Protein AF-0000000072553098 (afdb_homodimer)

Organism: Hypocrea jecorina (strain QM6a) (NCBI:txid431241)

Structure (mmCIF, N/CA/C/O backbone):
data_AF-0000000072553098-model_v1
#
loop_
_entity.id
_entity.type
_entity.pdbx_description
1 polymer 'tRNA wybutosine-synthesizing protein 2'
#
loop_
_atom_site.group_PDB
_atom_site.id
_atom_site.type_symbol
_atom_site.label_atom_id
_atom_site.label_alt_id
_atom_site.label_comp_id
_atom_site.label_asym_id
_atom_site.label_entity_id
_atom_site.label_seq_id
_atom_site.pdbx_PDB_ins_code
_atom_site.Cartn_x
_atom_site.Cartn_y
_atom_site.Cartn_z
_atom_site.occupancy
_atom_site.B_iso_or_equiv
_atom_site.auth_seq_id
_atom_site.auth_comp_id
_atom_site.auth_asym_id
_atom_site.auth_atom_id
_atom_site.pdbx_PDB_model_num
ATOM 1 N N . MET A 1 1 ? 64.75 26.5 -23.594 1 29.91 1 MET A N 1
ATOM 2 C CA . MET A 1 1 ? 63.656 26.016 -22.734 1 29.91 1 MET A CA 1
ATOM 3 C C . MET A 1 1 ? 62.75 27.156 -22.297 1 29.91 1 MET A C 1
ATOM 5 O O . MET A 1 1 ? 63.031 27.859 -21.328 1 29.91 1 MET A O 1
ATOM 9 N N . GLU A 1 2 ? 62.156 27.844 -23.281 1 35.44 2 GLU A N 1
ATOM 10 C CA . GLU A 1 2 ? 61.438 29.094 -23.047 1 35.44 2 GLU A CA 1
ATOM 11 C C . GLU A 1 2 ? 60.156 28.859 -22.219 1 35.44 2 GLU A C 1
ATOM 13 O O . GLU A 1 2 ? 59.531 27.812 -22.344 1 35.44 2 GLU A O 1
ATOM 18 N N . PRO A 1 3 ? 59.969 29.609 -21.062 1 39.16 3 PRO A N 1
ATOM 19 C CA . PRO A 1 3 ? 58.938 29.547 -20.031 1 39.16 3 PRO A CA 1
ATOM 20 C C . PRO A 1 3 ? 57.531 29.812 -20.609 1 39.16 3 PRO A C 1
ATOM 22 O O . PRO A 1 3 ? 57.344 30.828 -21.297 1 39.16 3 PRO A O 1
ATOM 25 N N . HIS A 1 4 ? 56.875 28.812 -21.188 1 40.53 4 HIS A N 1
ATOM 26 C CA . HIS A 1 4 ? 55.5 29 -21.703 1 40.53 4 HIS A CA 1
ATOM 27 C C . HIS A 1 4 ? 54.562 29.531 -20.625 1 40.53 4 HIS A C 1
ATOM 29 O O . HIS A 1 4 ? 54.438 28.922 -19.547 1 40.53 4 HIS A O 1
ATOM 35 N N . GLN A 1 5 ? 54.406 30.906 -20.5 1 33.97 5 GLN A N 1
ATOM 36 C CA . GLN A 1 5 ? 53.5 31.625 -19.641 1 33.97 5 GLN A CA 1
ATOM 37 C C . GLN A 1 5 ? 52.062 31.172 -19.859 1 33.97 5 GLN A C 1
ATOM 39 O O . GLN A 1 5 ? 51.531 31.25 -20.984 1 33.97 5 GLN A O 1
ATOM 44 N N . SER A 1 6 ? 51.594 30.125 -19.141 1 37.28 6 SER A N 1
ATOM 45 C CA . SER A 1 6 ? 50.219 29.656 -19.109 1 37.28 6 SER A CA 1
ATOM 46 C C . SER A 1 6 ? 49.25 30.797 -18.75 1 37.28 6 SER A C 1
ATOM 48 O O . SER A 1 6 ? 49.469 31.5 -17.75 1 37.28 6 SER A O 1
ATOM 50 N N . GLY A 1 7 ? 48.75 31.609 -19.734 1 33.91 7 GLY A N 1
ATOM 51 C CA . GLY A 1 7 ? 47.719 32.625 -19.562 1 33.91 7 GLY A CA 1
ATOM 52 C C . GLY A 1 7 ? 46.531 32.156 -18.766 1 33.91 7 GLY A C 1
ATOM 53 O O . GLY A 1 7 ? 45.969 31.078 -19.047 1 33.91 7 GLY A O 1
ATOM 54 N N . ASN A 1 8 ? 46.469 32.469 -17.422 1 34.75 8 ASN A N 1
ATOM 55 C CA . ASN A 1 8 ? 45.406 32.312 -16.453 1 34.75 8 ASN A CA 1
ATOM 56 C C . ASN A 1 8 ? 44.094 32.938 -16.953 1 34.75 8 ASN A C 1
ATOM 58 O O . ASN A 1 8 ? 44 34.188 -17.016 1 34.75 8 ASN A O 1
ATOM 62 N N . GLN A 1 9 ? 43.469 32.406 -18.047 1 35.19 9 GLN A N 1
ATOM 63 C CA . GLN A 1 9 ? 42.156 32.906 -18.359 1 35.19 9 GLN A CA 1
ATOM 64 C C . GLN A 1 9 ? 41.25 32.875 -17.141 1 35.19 9 GLN A C 1
ATOM 66 O O . GLN A 1 9 ? 41 31.812 -16.578 1 35.19 9 GLN A O 1
ATOM 71 N N . ASN A 1 10 ? 41.312 33.938 -16.297 1 33 10 ASN A N 1
ATOM 72 C CA . ASN A 1 10 ? 40.344 34.25 -15.25 1 33 10 ASN A CA 1
ATOM 73 C C . ASN A 1 10 ? 38.906 34.094 -15.758 1 33 10 ASN A C 1
ATOM 75 O O . ASN A 1 10 ? 38.5 34.844 -16.656 1 33 10 ASN A O 1
ATOM 79 N N . CYS A 1 11 ? 38.438 32.844 -15.898 1 35.41 11 CYS A N 1
ATOM 80 C CA . CYS A 1 11 ? 37 32.656 -16.109 1 35.41 11 CYS A CA 1
ATOM 81 C C . CYS A 1 11 ? 36.188 33.5 -15.148 1 35.41 11 CYS A C 1
ATOM 83 O O . CYS A 1 11 ? 36.25 33.312 -13.938 1 35.41 11 CYS A O 1
ATOM 85 N N . HIS A 1 12 ? 36.031 34.812 -15.438 1 32.75 12 HIS A N 1
ATOM 86 C CA . HIS A 1 12 ? 35.031 35.625 -14.742 1 32.75 12 HIS A CA 1
ATOM 87 C C . HIS A 1 12 ? 33.75 34.844 -14.531 1 32.75 12 HIS A C 1
ATOM 89 O O . HIS A 1 12 ? 33.156 34.375 -15.492 1 32.75 12 HIS A O 1
ATOM 95 N N . ARG A 1 13 ? 33.625 34.125 -13.422 1 32.09 13 ARG A N 1
ATOM 96 C CA . ARG A 1 13 ? 32.344 33.656 -12.914 1 32.09 13 ARG A CA 1
ATOM 97 C C . ARG A 1 13 ? 31.234 34.688 -13.109 1 32.09 13 ARG A C 1
ATOM 99 O O . ARG A 1 13 ? 31.359 35.844 -12.641 1 32.09 13 ARG A O 1
ATOM 106 N N . LYS A 1 14 ? 30.547 34.625 -14.242 1 36.53 14 LYS A N 1
ATOM 107 C CA . LYS A 1 14 ? 29.344 35.438 -14.406 1 36.53 14 LYS A CA 1
ATOM 108 C C . LYS A 1 14 ? 28.578 35.531 -13.094 1 36.53 14 LYS A C 1
ATOM 110 O O . LYS A 1 14 ? 28.359 34.531 -12.406 1 36.53 14 LYS A O 1
ATOM 115 N N . SER A 1 15 ? 28.812 36.594 -12.391 1 35.28 15 SER A N 1
ATOM 116 C CA . SER A 1 15 ? 28 36.875 -11.211 1 35.28 15 SER A CA 1
ATOM 117 C C . SER A 1 15 ? 26.562 36.375 -11.398 1 35.28 15 SER A C 1
ATOM 119 O O . SER A 1 15 ? 25.938 36.656 -12.406 1 35.28 15 SER A O 1
ATOM 121 N N . LYS A 1 16 ? 26.234 35.281 -10.922 1 41.53 16 LYS A N 1
ATOM 122 C CA . LYS A 1 16 ? 24.844 34.875 -10.891 1 41.53 16 LYS A CA 1
ATOM 123 C C . LYS A 1 16 ? 23.922 36.062 -10.648 1 41.53 16 LYS A C 1
ATOM 125 O O . LYS A 1 16 ? 24.062 36.75 -9.641 1 41.53 16 LYS A O 1
ATOM 130 N N . GLN A 1 17 ? 23.453 36.812 -11.578 1 40.38 17 GLN A N 1
ATOM 131 C CA . GLN A 1 17 ? 22.438 37.844 -11.383 1 40.38 17 GLN A CA 1
ATOM 132 C C . GLN A 1 17 ? 21.484 37.469 -10.242 1 40.38 17 GLN A C 1
ATOM 134 O O . GLN A 1 17 ? 20.859 36.438 -10.273 1 40.38 17 GLN A O 1
ATOM 139 N N . ARG A 1 18 ? 21.625 37.938 -9.086 1 50.97 18 ARG A N 1
ATOM 140 C CA . ARG A 1 18 ? 20.812 37.688 -7.902 1 50.97 18 ARG A CA 1
ATOM 141 C C . ARG A 1 18 ? 19.328 37.875 -8.227 1 50.97 18 ARG A C 1
ATOM 143 O O . ARG A 1 18 ? 18.906 38.938 -8.688 1 50.97 18 ARG A O 1
ATOM 150 N N . GLN A 1 19 ? 18.672 36.875 -8.477 1 68.69 19 GLN A N 1
ATOM 151 C CA . GLN A 1 19 ? 17.25 36.812 -8.828 1 68.69 19 GLN A CA 1
ATOM 152 C C . GLN A 1 19 ? 16.406 37.594 -7.848 1 68.69 19 GLN A C 1
ATOM 154 O O . GLN A 1 19 ? 16.484 37.406 -6.637 1 68.69 19 GLN A O 1
ATOM 159 N N . VAL A 1 20 ? 15.883 38.812 -8.203 1 82.12 20 VAL A N 1
ATOM 160 C CA . VAL A 1 20 ? 15.023 39.688 -7.434 1 82.12 20 VAL A CA 1
ATOM 161 C C . VAL A 1 20 ? 13.797 38.938 -6.93 1 82.12 20 VAL A C 1
ATOM 163 O O . VAL A 1 20 ? 13.25 38.094 -7.641 1 82.12 20 VAL A O 1
ATOM 166 N N . ASN A 1 21 ? 13.523 39.125 -5.633 1 91.25 21 ASN A N 1
ATOM 167 C CA . ASN A 1 21 ? 12.32 38.562 -5.035 1 91.25 21 ASN A CA 1
ATOM 168 C C . ASN A 1 21 ? 11.07 38.906 -5.836 1 91.25 21 ASN A C 1
ATOM 170 O O . ASN A 1 21 ? 10.852 40.062 -6.172 1 91.25 21 ASN A O 1
ATOM 174 N N . PRO A 1 22 ? 10.359 37.938 -6.211 1 93.62 22 PRO A N 1
ATOM 175 C CA . PRO A 1 22 ? 9.203 38.188 -7.082 1 93.62 22 PRO A CA 1
ATOM 176 C C . PRO A 1 22 ? 8.242 39.219 -6.516 1 93.62 22 PRO A C 1
ATOM 178 O O . PRO A 1 22 ? 7.676 40.031 -7.266 1 93.62 22 PRO A O 1
ATOM 181 N N . ILE A 1 23 ? 8.039 39.219 -5.262 1 95.69 23 ILE A N 1
ATOM 182 C CA . ILE A 1 23 ? 7.121 40.188 -4.648 1 95.69 23 ILE A CA 1
ATOM 183 C C . ILE A 1 23 ? 7.695 41.594 -4.754 1 95.69 23 ILE A C 1
ATOM 185 O O . ILE A 1 23 ? 6.977 42.531 -5.086 1 95.69 23 ILE A O 1
ATOM 189 N N . THR A 1 24 ? 8.969 41.688 -4.508 1 94.19 24 THR A N 1
ATOM 190 C CA . THR A 1 24 ? 9.633 43 -4.629 1 94.19 24 THR A CA 1
ATOM 191 C C . THR A 1 24 ? 9.57 43.5 -6.062 1 94.19 24 THR A C 1
ATOM 193 O O . THR A 1 24 ? 9.328 44.688 -6.293 1 94.19 24 THR A O 1
ATOM 196 N N . ALA A 1 25 ? 9.766 42.625 -6.941 1 93.94 25 ALA A N 1
ATOM 197 C CA . ALA A 1 25 ? 9.703 43 -8.352 1 93.94 25 ALA A CA 1
ATOM 198 C C . ALA A 1 25 ? 8.312 43.5 -8.727 1 93.94 25 ALA A C 1
ATOM 200 O O . ALA A 1 25 ? 8.188 44.531 -9.414 1 93.94 25 ALA A O 1
ATOM 201 N N . ALA A 1 26 ? 7.363 42.844 -8.297 1 95.5 26 ALA A N 1
ATOM 202 C CA . ALA A 1 26 ? 5.988 43.281 -8.57 1 95.5 26 ALA A CA 1
ATOM 203 C C . ALA A 1 26 ? 5.68 44.625 -7.918 1 95.5 26 ALA A C 1
ATOM 205 O O . ALA A 1 26 ? 5.078 45.5 -8.539 1 95.5 26 ALA A O 1
ATOM 206 N N . ALA A 1 27 ? 6.102 44.75 -6.688 1 94.75 27 ALA A N 1
ATOM 207 C CA . ALA A 1 27 ? 5.855 45.969 -5.953 1 94.75 27 ALA A CA 1
ATOM 208 C C . ALA A 1 27 ? 6.555 47.156 -6.617 1 94.75 27 ALA A C 1
ATOM 210 O O . ALA A 1 27 ? 5.977 48.25 -6.734 1 94.75 27 ALA A O 1
ATOM 211 N N . LEU A 1 28 ? 7.746 46.906 -7.02 1 93.19 28 LEU A N 1
ATOM 212 C CA . LEU A 1 28 ? 8.516 47.938 -7.688 1 93.19 28 LEU A CA 1
ATOM 213 C C . LEU A 1 28 ? 7.805 48.406 -8.945 1 93.19 28 LEU A C 1
ATOM 215 O O . LEU A 1 28 ? 7.645 49.625 -9.156 1 93.19 28 LEU A O 1
ATOM 219 N N . THR A 1 29 ? 7.43 47.531 -9.75 1 92.69 29 THR A N 1
ATOM 220 C CA . THR A 1 29 ? 6.734 47.875 -10.992 1 92.69 29 THR A CA 1
ATOM 221 C C . THR A 1 29 ? 5.406 48.562 -10.703 1 92.69 29 THR A C 1
ATOM 223 O O . THR A 1 29 ? 5.047 49.531 -11.367 1 92.69 29 THR A O 1
ATOM 226 N N . TRP A 1 30 ? 4.773 48.094 -9.766 1 94.62 30 TRP A N 1
ATOM 227 C CA . TRP A 1 30 ? 3.467 48.625 -9.398 1 94.62 30 TRP A CA 1
ATOM 228 C C . TRP A 1 30 ? 3.602 50.062 -8.859 1 94.62 30 TRP A C 1
ATOM 230 O O . TRP A 1 30 ? 2.82 50.938 -9.219 1 94.62 30 TRP A O 1
ATOM 240 N N . ILE A 1 31 ? 4.574 50.25 -8.016 1 92.06 31 ILE A N 1
ATOM 241 C CA . ILE A 1 31 ? 4.809 51.562 -7.445 1 92.06 31 ILE A CA 1
ATOM 242 C C . ILE A 1 31 ? 5.148 52.562 -8.555 1 92.06 31 ILE A C 1
ATOM 244 O O . ILE A 1 31 ? 4.613 53.656 -8.586 1 92.06 31 ILE A O 1
ATOM 248 N N . ALA A 1 32 ? 5.906 52.156 -9.484 1 89.25 32 ALA A N 1
ATOM 249 C CA . ALA A 1 32 ? 6.348 53.031 -10.586 1 89.25 32 ALA A CA 1
ATOM 250 C C . ALA A 1 32 ? 5.188 53.375 -11.516 1 89.25 32 ALA A C 1
ATOM 252 O O . ALA A 1 32 ? 5.098 54.469 -12.023 1 89.25 32 ALA A O 1
ATOM 253 N N . THR A 1 33 ? 4.281 52.469 -11.656 1 89.25 33 THR A N 1
ATOM 254 C CA . THR A 1 33 ? 3.221 52.656 -12.641 1 89.25 33 THR A CA 1
ATOM 255 C C . THR A 1 33 ? 1.98 53.25 -12 1 89.25 33 THR A C 1
ATOM 257 O O . THR A 1 33 ? 1.238 54 -12.656 1 89.25 33 THR A O 1
ATOM 260 N N . THR A 1 34 ? 1.776 53 -10.781 1 87.5 34 THR A N 1
ATOM 261 C CA . THR A 1 34 ? 0.503 53.344 -10.164 1 87.5 34 THR A CA 1
ATOM 262 C C . THR A 1 34 ? 0.664 54.562 -9.25 1 87.5 34 THR A C 1
ATOM 264 O O . THR A 1 34 ? -0.22 55.406 -9.188 1 87.5 34 THR A O 1
ATOM 267 N N . LEU A 1 35 ? 1.812 54.594 -8.492 1 82.81 35 LEU A N 1
ATOM 268 C CA . LEU A 1 35 ? 1.967 55.656 -7.492 1 82.81 35 LEU A CA 1
ATOM 269 C C . LEU A 1 35 ? 2.789 56.812 -8.047 1 82.81 35 LEU A C 1
ATOM 271 O O . LEU A 1 35 ? 2.799 57.906 -7.469 1 82.81 35 LEU A O 1
ATOM 275 N N . SER A 1 36 ? 3.725 56.688 -8.93 1 70.12 36 SER A N 1
ATOM 276 C CA . SER A 1 36 ? 4.66 57.719 -9.352 1 70.12 36 SER A CA 1
ATOM 277 C C . SER A 1 36 ? 3.93 58.906 -9.945 1 70.12 36 SER A C 1
ATOM 279 O O . SER A 1 36 ? 3.326 58.812 -11.016 1 70.12 36 SER A O 1
ATOM 281 N N . PRO A 1 37 ? 3.307 59.781 -9.133 1 58.94 37 PRO A N 1
ATOM 282 C CA . PRO A 1 37 ? 2.912 61.062 -9.766 1 58.94 37 PRO A CA 1
ATOM 283 C C . PRO A 1 37 ? 4.078 61.75 -10.453 1 58.94 37 PRO A C 1
ATOM 285 O O . PRO A 1 37 ? 5.238 61.531 -10.102 1 58.94 37 PRO A O 1
ATOM 288 N N . THR A 1 38 ? 3.779 62.562 -11.633 1 51.59 38 THR A N 1
ATOM 289 C CA . THR A 1 38 ? 4.621 63.469 -12.406 1 51.59 38 THR A CA 1
ATOM 290 C C . THR A 1 38 ? 5.469 64.375 -11.484 1 51.59 38 THR A C 1
ATOM 292 O O . THR A 1 38 ? 6.633 64.625 -11.773 1 51.59 38 THR A O 1
ATOM 295 N N . ASN A 1 39 ? 4.918 65.5 -10.781 1 48.09 39 ASN A N 1
ATOM 296 C CA . ASN A 1 39 ? 5.523 66.812 -10.492 1 48.09 39 ASN A CA 1
ATOM 297 C C . ASN A 1 39 ? 6.266 66.812 -9.156 1 48.09 39 ASN A C 1
ATOM 299 O O . ASN A 1 39 ? 6.73 67.875 -8.688 1 48.09 39 ASN A O 1
ATOM 303 N N . SER A 1 40 ? 5.77 66.125 -8.016 1 50.72 40 SER A N 1
ATOM 304 C CA . SER A 1 40 ? 6.082 66.812 -6.746 1 50.72 40 SER A CA 1
ATOM 305 C C . SER A 1 40 ? 7.516 66.5 -6.316 1 50.72 40 SER A C 1
ATOM 307 O O . SER A 1 40 ? 8.164 65.625 -6.867 1 50.72 40 SER A O 1
ATOM 309 N N . ASP A 1 41 ? 8.008 67.125 -5.055 1 54.97 41 ASP A N 1
ATOM 310 C CA . ASP A 1 41 ? 9.297 67.188 -4.379 1 54.97 41 ASP A CA 1
ATOM 311 C C . ASP A 1 41 ? 9.883 65.75 -4.148 1 54.97 41 ASP A C 1
ATOM 313 O O . ASP A 1 41 ? 9.305 65 -3.416 1 54.97 41 ASP A O 1
ATOM 317 N N . ASN A 1 42 ? 10.82 65.25 -4.934 1 61.69 42 ASN A N 1
ATOM 318 C CA . ASN A 1 42 ? 11.539 64.062 -5.348 1 61.69 42 ASN A CA 1
ATOM 319 C C . ASN A 1 42 ? 12.047 63.25 -4.145 1 61.69 42 ASN A C 1
ATOM 321 O O . ASN A 1 42 ? 11.984 62 -4.137 1 61.69 42 ASN A O 1
ATOM 325 N N . ASN A 1 43 ? 12.414 64 -3.066 1 65.5 43 ASN A N 1
ATOM 326 C CA . ASN A 1 43 ? 13.125 63.281 -2.01 1 65.5 43 ASN A CA 1
ATOM 327 C C . ASN A 1 43 ? 12.156 62.5 -1.101 1 65.5 43 ASN A C 1
ATOM 329 O O . ASN A 1 43 ? 12.445 61.375 -0.696 1 65.5 43 ASN A O 1
ATOM 333 N N . ASP A 1 44 ? 10.969 63.125 -0.724 1 72.94 44 ASP A N 1
ATOM 334 C CA . ASP A 1 44 ? 10.008 62.5 0.186 1 72.94 44 ASP A CA 1
ATOM 335 C C . ASP A 1 44 ? 9.336 61.281 -0.47 1 72.94 44 ASP A C 1
ATOM 337 O O . ASP A 1 44 ? 9.07 60.281 0.19 1 72.94 44 ASP A O 1
ATOM 341 N N . GLN A 1 45 ? 9.125 61.438 -1.659 1 76.75 45 GLN A N 1
ATOM 342 C CA . GLN A 1 45 ? 8.5 60.344 -2.393 1 76.75 45 GLN A CA 1
ATOM 343 C C . GLN A 1 45 ? 9.438 59.125 -2.473 1 76.75 45 GLN A C 1
ATOM 345 O O . GLN A 1 45 ? 8.992 58 -2.342 1 76.75 45 GLN A O 1
ATOM 350 N N . ASP A 1 46 ? 10.68 59.438 -2.674 1 78.19 46 ASP A N 1
ATOM 351 C CA . ASP A 1 46 ? 11.656 58.375 -2.75 1 78.19 46 ASP A CA 1
ATOM 352 C C . ASP A 1 46 ? 11.75 57.625 -1.426 1 78.19 46 ASP A C 1
ATOM 354 O O . ASP A 1 46 ? 11.883 56.406 -1.412 1 78.19 46 ASP A O 1
ATOM 358 N N . SER A 1 47 ? 11.656 58.406 -0.387 1 84.06 47 SER A N 1
ATOM 359 C CA . SER A 1 47 ? 11.719 57.781 0.936 1 84.06 47 SER A CA 1
ATOM 360 C C . SER A 1 47 ? 10.492 56.906 1.194 1 84.06 47 SER A C 1
ATOM 362 O O . SER A 1 47 ? 10.609 55.844 1.783 1 84.06 47 SER A O 1
ATOM 364 N N . ARG A 1 48 ? 9.375 57.375 0.744 1 85.31 48 ARG A N 1
ATOM 365 C CA . ARG A 1 48 ? 8.141 56.594 0.903 1 85.31 48 ARG A CA 1
ATOM 366 C C . ARG A 1 48 ? 8.195 55.312 0.102 1 85.31 48 ARG A C 1
ATOM 368 O O . ARG A 1 48 ? 7.781 54.25 0.589 1 85.31 48 ARG A O 1
ATOM 375 N N . PHE A 1 49 ? 8.656 55.406 -1.068 1 88.19 49 PHE A N 1
ATOM 376 C CA . PHE A 1 49 ? 8.773 54.25 -1.926 1 88.19 49 PHE A CA 1
ATOM 377 C C . PHE A 1 49 ? 9.727 53.219 -1.325 1 88.19 49 PHE A C 1
ATOM 379 O O . PHE A 1 49 ? 9.477 52.031 -1.375 1 88.19 49 PHE A O 1
ATOM 386 N N . GLU A 1 50 ? 10.727 53.719 -0.759 1 90.44 50 GLU A N 1
ATOM 387 C CA . GLU A 1 50 ? 11.688 52.812 -0.114 1 90.44 50 GLU A CA 1
ATOM 388 C C . GLU A 1 50 ? 11.078 52.125 1.093 1 90.44 50 GLU A C 1
ATOM 390 O O . GLU A 1 50 ? 11.375 50.938 1.359 1 90.44 50 GLU A O 1
ATOM 395 N N . GLN A 1 51 ? 10.25 52.844 1.767 1 91.88 51 GLN A N 1
ATOM 396 C CA . GLN A 1 51 ? 9.578 52.25 2.924 1 91.88 51 GLN A CA 1
ATOM 397 C C . GLN A 1 51 ? 8.602 51.156 2.498 1 91.88 51 GLN A C 1
ATOM 399 O O . GLN A 1 51 ? 8.508 50.125 3.158 1 91.88 51 GLN A O 1
ATOM 404 N N . LEU A 1 52 ? 7.902 51.406 1.432 1 93 52 LEU A N 1
ATOM 405 C CA . LEU A 1 52 ? 6.988 50.406 0.892 1 93 52 LEU A CA 1
ATOM 406 C C . LEU A 1 52 ? 7.742 49.156 0.47 1 93 52 LEU A C 1
ATOM 408 O O . LEU A 1 52 ? 7.359 48.031 0.844 1 93 52 LEU A O 1
ATOM 412 N N . LEU A 1 53 ? 8.773 49.312 -0.165 1 92.62 53 LEU A N 1
ATOM 413 C CA . LEU A 1 53 ? 9.539 48.188 -0.676 1 92.62 53 LEU A CA 1
ATOM 414 C C . LEU A 1 53 ? 10.188 47.406 0.463 1 92.62 53 LEU A C 1
ATOM 416 O O . LEU A 1 53 ? 10.242 46.188 0.434 1 92.62 53 LEU A O 1
ATOM 420 N N . SER A 1 54 ? 10.633 48.094 1.428 1 92.38 54 SER A N 1
ATOM 421 C CA . SER A 1 54 ? 11.328 47.469 2.539 1 92.38 54 SER A CA 1
ATOM 422 C C . SER A 1 54 ? 10.352 46.719 3.441 1 92.38 54 SER A C 1
ATOM 424 O O . SER A 1 54 ? 10.734 45.75 4.125 1 92.38 54 SER A O 1
ATOM 426 N N . SER A 1 55 ? 9.086 47.094 3.445 1 93.88 55 SER A N 1
ATOM 427 C CA . SER A 1 55 ? 8.109 46.469 4.336 1 93.88 55 SER A CA 1
ATOM 428 C C . SER A 1 55 ? 7.254 45.469 3.596 1 93.88 55 SER A C 1
ATOM 430 O O . SER A 1 55 ? 6.32 44.906 4.168 1 93.88 55 SER A O 1
ATOM 432 N N . ALA A 1 56 ? 7.496 45.312 2.365 1 93.5 56 ALA A N 1
ATOM 433 C CA . ALA A 1 56 ? 6.805 44.25 1.608 1 93.5 56 ALA A CA 1
ATOM 434 C C . ALA A 1 56 ? 7.238 42.875 2.064 1 93.5 56 ALA A C 1
ATOM 436 O O . ALA A 1 56 ? 8.391 42.688 2.455 1 93.5 56 ALA A O 1
ATOM 437 N N . PRO A 1 57 ? 6.266 41.938 2.006 1 94.44 57 PRO A N 1
ATOM 438 C CA . PRO A 1 57 ? 6.664 40.562 2.379 1 94.44 57 PRO A CA 1
ATOM 439 C C . PRO A 1 57 ? 7.688 39.969 1.418 1 94.44 57 PRO A C 1
ATOM 441 O O . PRO A 1 57 ? 7.672 40.281 0.224 1 94.44 57 PRO A O 1
ATOM 444 N N . LYS A 1 58 ? 8.531 39.156 1.979 1 92.75 58 LYS A N 1
ATOM 445 C CA . LYS A 1 58 ? 9.594 38.562 1.175 1 92.75 58 LYS A CA 1
ATOM 446 C C . LYS A 1 58 ? 9.367 37.062 1.014 1 92.75 58 LYS A C 1
ATOM 448 O O . LYS A 1 58 ? 9.953 36.438 0.129 1 92.75 58 LYS A O 1
ATOM 453 N N . ARG A 1 59 ? 8.57 36.531 1.902 1 93.69 59 ARG A N 1
ATOM 454 C CA . ARG A 1 59 ? 8.352 35.062 1.895 1 93.69 59 ARG A CA 1
ATOM 455 C C . ARG A 1 59 ? 6.945 34.75 1.415 1 93.69 59 ARG A C 1
ATOM 457 O O . ARG A 1 59 ? 6.035 35.562 1.519 1 93.69 59 ARG A O 1
ATOM 464 N N . PHE A 1 60 ? 6.805 33.656 0.833 1 94.38 60 PHE A N 1
ATOM 465 C CA . PHE A 1 60 ? 5.512 33.125 0.453 1 94.38 60 PHE A CA 1
ATOM 466 C C . PHE A 1 60 ? 5.582 31.594 0.352 1 94.38 60 PHE A C 1
ATOM 468 O O . PHE A 1 60 ? 6.664 31.031 0.22 1 94.38 60 PHE A O 1
ATOM 475 N N . THR A 1 61 ? 4.422 30.922 0.539 1 92.12 61 THR A N 1
ATOM 476 C CA . THR A 1 61 ? 4.273 29.484 0.354 1 92.12 61 THR A CA 1
ATOM 477 C C . THR A 1 61 ? 3.297 29.172 -0.779 1 92.12 61 THR A C 1
ATOM 479 O O . THR A 1 61 ? 2.273 29.844 -0.918 1 92.12 61 THR A O 1
ATOM 482 N N . ILE A 1 62 ? 3.654 28.188 -1.561 1 92.75 62 ILE A N 1
ATOM 483 C CA . ILE A 1 62 ? 2.814 27.875 -2.709 1 92.75 62 ILE A CA 1
ATOM 484 C C . ILE A 1 62 ? 2.08 26.547 -2.455 1 92.75 62 ILE A C 1
ATOM 486 O O . ILE A 1 62 ? 2.705 25.531 -2.146 1 92.75 62 ILE A O 1
ATOM 490 N N . TYR A 1 63 ? 0.824 26.578 -2.484 1 93.38 63 TYR A N 1
ATOM 491 C CA . TYR A 1 63 ? -0.086 25.453 -2.623 1 93.38 63 TYR A CA 1
ATOM 492 C C . TYR A 1 63 ? -0.898 25.562 -3.908 1 93.38 63 TYR A C 1
ATOM 494 O O . TYR A 1 63 ? -1.985 26.141 -3.916 1 93.38 63 TYR A O 1
ATOM 502 N N . GLU A 1 64 ? -0.292 25.062 -4.965 1 91.62 64 GLU A N 1
ATOM 503 C CA . GLU A 1 64 ? -0.821 25.328 -6.301 1 91.62 64 GLU A CA 1
ATOM 504 C C . GLU A 1 64 ? -2.326 25.078 -6.359 1 91.62 64 GLU A C 1
ATOM 506 O O . GLU A 1 64 ? -2.803 24.031 -5.914 1 91.62 64 GLU A O 1
ATOM 511 N N . PRO A 1 65 ? -3.092 26.062 -6.789 1 94.88 65 PRO A N 1
ATOM 512 C CA . PRO A 1 65 ? -2.635 27.297 -7.441 1 94.88 65 PRO A CA 1
ATOM 513 C C . PRO A 1 65 ? -2.752 28.516 -6.539 1 94.88 65 PRO A C 1
ATOM 515 O O . PRO A 1 65 ? -3.127 29.594 -7 1 94.88 65 PRO A O 1
ATOM 518 N N . LEU A 1 66 ? -2.498 28.359 -5.301 1 95.69 66 LEU A N 1
ATOM 519 C CA . LEU A 1 66 ? -2.572 29.406 -4.293 1 95.69 66 LEU A CA 1
ATOM 520 C C . LEU A 1 66 ? -1.178 29.844 -3.855 1 95.69 66 LEU A C 1
ATOM 522 O O . LEU A 1 66 ? -0.313 29 -3.6 1 95.69 66 LEU A O 1
ATOM 526 N N . ALA A 1 67 ? -0.937 31.109 -3.85 1 96.38 67 ALA A N 1
ATOM 527 C CA . ALA A 1 67 ? 0.201 31.703 -3.143 1 96.38 67 ALA A CA 1
ATOM 528 C C . ALA A 1 67 ? -0.224 32.25 -1.789 1 96.38 67 ALA A C 1
ATOM 530 O O . ALA A 1 67 ? -1.132 33.094 -1.714 1 96.38 67 ALA A O 1
ATOM 531 N N . LEU A 1 68 ? 0.382 31.781 -0.812 1 94.56 68 LEU A N 1
ATOM 532 C CA . LEU A 1 68 ? 0.038 32.188 0.548 1 94.56 68 LEU A CA 1
ATOM 533 C C . LEU A 1 68 ? 1.14 33.062 1.156 1 94.56 68 LEU A C 1
ATOM 535 O O . LEU A 1 68 ? 2.289 32.625 1.256 1 94.56 68 LEU A O 1
ATOM 539 N N . LEU A 1 69 ? 0.793 34.312 1.568 1 95.5 69 LEU A N 1
ATOM 540 C CA . LEU A 1 69 ? 1.721 35.219 2.213 1 95.5 69 LEU A CA 1
ATOM 541 C C . LEU A 1 69 ? 1.646 35.094 3.73 1 95.5 69 LEU A C 1
ATOM 543 O O . LEU A 1 69 ? 0.619 34.688 4.273 1 95.5 69 LEU A O 1
ATOM 547 N N . PRO A 1 70 ? 2.719 35.406 4.355 1 93.75 70 PRO A N 1
ATOM 548 C CA . PRO A 1 70 ? 2.725 35.312 5.816 1 93.75 70 PRO A CA 1
ATOM 549 C C . PRO A 1 70 ? 1.774 36.281 6.488 1 93.75 70 PRO A C 1
ATOM 551 O O . PRO A 1 70 ? 1.364 37.281 5.871 1 93.75 70 PRO A O 1
ATOM 554 N N . THR A 1 71 ? 1.51 36 7.738 1 91.44 71 THR A N 1
ATOM 555 C CA . THR A 1 71 ? 0.657 36.875 8.555 1 91.44 71 THR A CA 1
ATOM 556 C C . THR A 1 71 ? 1.208 38.281 8.602 1 91.44 71 THR A C 1
ATOM 558 O O . THR A 1 71 ? 2.416 38.5 8.727 1 91.44 71 THR A O 1
ATOM 561 N N . GLY A 1 72 ? 0.333 39.219 8.398 1 92 72 GLY A N 1
ATOM 562 C CA . GLY A 1 72 ? 0.713 40.625 8.508 1 92 72 GLY A CA 1
ATOM 563 C C . GLY A 1 72 ? 1.218 41.219 7.195 1 92 72 GLY A C 1
ATOM 564 O O . GLY A 1 72 ? 1.56 42.406 7.125 1 92 72 GLY A O 1
ATOM 565 N N . SER A 1 73 ? 1.201 40.438 6.215 1 94.69 73 SER A N 1
ATOM 566 C CA . SER A 1 73 ? 1.66 40.906 4.914 1 94.69 73 SER A CA 1
ATOM 567 C C . SER A 1 73 ? 0.835 42.094 4.438 1 94.69 73 SER A C 1
ATOM 569 O O . SER A 1 73 ? -0.397 42.062 4.48 1 94.69 73 SER A O 1
ATOM 571 N N . PHE A 1 74 ? 1.543 43.219 4.047 1 94.69 74 PHE A N 1
ATOM 572 C CA . PHE A 1 74 ? 0.998 44.469 3.52 1 94.69 74 PHE A CA 1
ATOM 573 C C . PHE A 1 74 ? 0.098 45.125 4.547 1 94.69 74 PHE A C 1
ATOM 575 O O . PHE A 1 74 ? -0.876 45.812 4.184 1 94.69 74 PHE A O 1
ATOM 582 N N . ALA A 1 75 ? 0.369 44.844 5.75 1 92.62 75 ALA A N 1
ATOM 583 C CA . ALA A 1 75 ? -0.442 45.406 6.812 1 92.62 75 ALA A CA 1
ATOM 584 C C . ALA A 1 75 ? 0.311 46.531 7.516 1 92.62 75 ALA A C 1
ATOM 586 O O . ALA A 1 75 ? -0.249 47.25 8.367 1 92.62 75 ALA A O 1
ATOM 587 N N . SER A 1 76 ? 1.57 46.719 7.105 1 93.38 76 SER A N 1
ATOM 588 C CA . SER A 1 76 ? 2.324 47.844 7.676 1 93.38 76 SER A CA 1
ATOM 589 C C . SER A 1 76 ? 1.646 49.188 7.383 1 93.38 76 SER A C 1
ATOM 591 O O . SER A 1 76 ? 0.862 49.281 6.441 1 93.38 76 SER A O 1
ATOM 593 N N . GLU A 1 77 ? 2.023 50.156 8.195 1 92.38 77 GLU A N 1
ATOM 594 C CA . GLU A 1 77 ? 1.37 51.469 8.07 1 92.38 77 GLU A CA 1
ATOM 595 C C . GLU A 1 77 ? 1.54 52.031 6.668 1 92.38 77 GLU A C 1
ATOM 597 O O . GLU A 1 77 ? 0.571 52.469 6.055 1 92.38 77 GLU A O 1
ATOM 602 N N . PRO A 1 78 ? 2.764 52 6.078 1 91.81 78 PRO A N 1
ATOM 603 C CA . PRO A 1 78 ? 2.916 52.5 4.715 1 91.81 78 PRO A CA 1
ATOM 604 C C . PRO A 1 78 ? 2.023 51.812 3.705 1 91.81 78 PRO A C 1
ATOM 606 O O . PRO A 1 78 ? 1.385 52.438 2.873 1 91.81 78 PRO A O 1
ATOM 609 N N . TRP A 1 79 ? 1.908 50.531 3.844 1 94.69 79 TRP A N 1
ATOM 610 C CA . TRP A 1 79 ? 1.112 49.75 2.9 1 94.69 79 TRP A CA 1
ATOM 611 C C . TRP A 1 79 ? -0.379 49.938 3.16 1 94.69 79 TRP A C 1
ATOM 613 O O . TRP A 1 79 ? -1.163 50.125 2.225 1 94.69 79 TRP A O 1
ATOM 623 N N . ALA A 1 80 ? -0.72 49.875 4.391 1 93.44 80 ALA A N 1
ATOM 624 C CA . ALA A 1 80 ? -2.125 50.031 4.754 1 93.44 80 ALA A CA 1
ATOM 625 C C . ALA A 1 80 ? -2.68 51.344 4.23 1 93.44 80 ALA A C 1
ATOM 627 O O . ALA A 1 80 ? -3.789 51.406 3.693 1 93.44 80 ALA A O 1
ATOM 628 N N . SER A 1 81 ? -1.916 52.406 4.363 1 92.19 81 SER A N 1
ATOM 629 C CA . SER A 1 81 ? -2.334 53.719 3.922 1 92.19 81 SER A CA 1
ATOM 630 C C . SER A 1 81 ? -2.514 53.781 2.408 1 92.19 81 SER A C 1
ATOM 632 O O . SER A 1 81 ? -3.527 54.281 1.914 1 92.19 81 SER A O 1
ATOM 634 N N . VAL A 1 82 ? -1.579 53.25 1.724 1 92.5 82 VAL A N 1
ATOM 635 C CA . VAL A 1 82 ? -1.605 53.281 0.265 1 92.5 82 VAL A CA 1
ATOM 636 C C . VAL A 1 82 ? -2.742 52.406 -0.255 1 92.5 82 VAL A C 1
ATOM 638 O O . VAL A 1 82 ? -3.473 52.812 -1.167 1 92.5 82 VAL A O 1
ATOM 641 N N . LEU A 1 83 ? -2.965 51.281 0.311 1 93.25 83 LEU A N 1
ATOM 642 C CA . LEU A 1 83 ? -3.947 50.312 -0.179 1 93.25 83 LEU A CA 1
ATOM 643 C C . LEU A 1 83 ? -5.367 50.781 0.134 1 93.25 83 LEU A C 1
ATOM 645 O O . LEU A 1 83 ? -6.309 50.438 -0.588 1 93.25 83 LEU A O 1
ATOM 649 N N . GLN A 1 84 ? -5.461 51.531 1.175 1 91.38 84 GLN A N 1
ATOM 650 C CA . GLN A 1 84 ? -6.766 52.094 1.525 1 91.38 84 GLN A CA 1
ATOM 651 C C . GLN A 1 84 ? -7.176 53.188 0.55 1 91.38 84 GLN A C 1
ATOM 653 O O . GLN A 1 84 ? -8.367 53.406 0.31 1 91.38 84 GLN A O 1
ATOM 658 N N . THR A 1 85 ? -6.195 53.875 0.064 1 90.19 85 THR A N 1
ATOM 659 C CA . THR A 1 85 ? -6.473 55 -0.791 1 90.19 85 THR A CA 1
ATOM 660 C C . THR A 1 85 ? -6.586 54.594 -2.252 1 90.19 85 THR A C 1
ATOM 662 O O . THR A 1 85 ? -7.215 55.281 -3.057 1 90.19 85 THR A O 1
ATOM 665 N N . CYS A 1 86 ? -6.008 53.5 -2.541 1 90.19 86 CYS A N 1
ATOM 666 C CA . CYS A 1 86 ? -6.039 53 -3.916 1 90.19 86 CYS A CA 1
ATOM 667 C C . CYS A 1 86 ? -7.395 52.375 -4.246 1 90.19 86 CYS A C 1
ATOM 669 O O . CYS A 1 86 ? -8.078 51.875 -3.359 1 90.19 86 CYS A O 1
ATOM 671 N N . ASP A 1 87 ? -7.801 52.531 -5.5 1 91.62 87 ASP A N 1
ATOM 672 C CA . ASP A 1 87 ? -9.047 51.875 -5.91 1 91.62 87 ASP A CA 1
ATOM 673 C C . ASP A 1 87 ? -8.844 50.406 -6.129 1 91.62 87 ASP A C 1
ATOM 675 O O . ASP A 1 87 ? -7.715 49.906 -6.074 1 91.62 87 ASP A O 1
ATOM 679 N N . GLU A 1 88 ? -9.875 49.719 -6.395 1 93.12 88 GLU A N 1
ATOM 680 C CA . GLU A 1 88 ? -9.867 48.281 -6.488 1 93.12 88 GLU A CA 1
ATOM 681 C C . GLU A 1 88 ? -9.039 47.812 -7.684 1 93.12 88 GLU A C 1
ATOM 683 O O . GLU A 1 88 ? -8.344 46.781 -7.598 1 93.12 88 GLU A O 1
ATOM 688 N N . ALA A 1 89 ? -9.156 48.469 -8.766 1 93.81 89 ALA A N 1
ATOM 689 C CA . ALA A 1 89 ? -8.406 48.094 -9.961 1 93.81 89 ALA A CA 1
ATOM 690 C C . ALA A 1 89 ? -6.902 48.188 -9.711 1 93.81 89 ALA A C 1
ATOM 692 O O . ALA A 1 89 ? -6.152 47.312 -10.148 1 93.81 89 ALA A O 1
ATOM 693 N N . ALA A 1 90 ? -6.523 49.219 -9.07 1 93.5 90 ALA A N 1
ATOM 694 C CA . ALA A 1 90 ? -5.109 49.375 -8.75 1 93.5 90 ALA A CA 1
ATOM 695 C C . ALA A 1 90 ? -4.629 48.281 -7.801 1 93.5 90 ALA A C 1
ATOM 697 O O . ALA A 1 90 ? -3.541 47.75 -7.98 1 93.5 90 ALA A O 1
ATOM 698 N N . ARG A 1 91 ? -5.402 48.031 -6.797 1 95 91 ARG A N 1
ATOM 699 C CA . ARG A 1 91 ? -5.055 46.938 -5.871 1 95 91 ARG A CA 1
ATOM 700 C C . ARG A 1 91 ? -4.926 45.625 -6.598 1 95 91 ARG A C 1
ATOM 702 O O . ARG A 1 91 ? -3.947 44.875 -6.406 1 95 91 ARG A O 1
ATOM 709 N N . ASN A 1 92 ? -5.871 45.375 -7.402 1 95.94 92 ASN A N 1
ATOM 710 C CA . ASN A 1 92 ? -5.883 44.125 -8.148 1 95.94 92 ASN A CA 1
ATOM 711 C C . ASN A 1 92 ? -4.68 44 -9.078 1 95.94 92 ASN A C 1
ATOM 713 O O . ASN A 1 92 ? -4.164 42.906 -9.312 1 95.94 92 ASN A O 1
ATOM 717 N N . SER A 1 93 ? -4.324 45.094 -9.633 1 95.88 93 SER A N 1
ATOM 718 C CA . SER A 1 93 ? -3.154 45.062 -10.508 1 95.88 93 SER A CA 1
ATOM 719 C C . SER A 1 93 ? -1.896 44.688 -9.742 1 95.88 93 SER A C 1
ATOM 721 O O . SER A 1 93 ? -1.022 44 -10.281 1 95.88 93 SER A O 1
ATOM 723 N N . LEU A 1 94 ? -1.808 45.125 -8.516 1 96.25 94 LEU A N 1
ATOM 724 C CA . LEU A 1 94 ? -0.682 44.75 -7.672 1 96.25 94 LEU A CA 1
ATOM 725 C C . LEU A 1 94 ? -0.688 43.25 -7.418 1 96.25 94 LEU A C 1
ATOM 727 O O . LEU A 1 94 ? 0.326 42.562 -7.625 1 96.25 94 LEU A O 1
ATOM 731 N N . TRP A 1 95 ? -1.825 42.75 -7.008 1 97.56 95 TRP A N 1
ATOM 732 C CA . TRP A 1 95 ? -1.951 41.344 -6.688 1 97.56 95 TRP A CA 1
ATOM 733 C C . TRP A 1 95 ? -1.67 40.469 -7.914 1 97.56 95 TRP A C 1
ATOM 735 O O . TRP A 1 95 ? -0.931 39.5 -7.832 1 97.56 95 TRP A O 1
ATOM 745 N N . SER A 1 96 ? -2.238 40.812 -8.969 1 96.62 96 SER A N 1
ATOM 746 C CA . SER A 1 96 ? -2.035 40.094 -10.211 1 96.62 96 SER A CA 1
ATOM 747 C C . SER A 1 96 ? -0.566 40.094 -10.625 1 96.62 96 SER A C 1
ATOM 749 O O . SER A 1 96 ? -0.05 39.094 -11.117 1 96.62 96 SER A O 1
ATOM 751 N N . SER A 1 97 ? 0.007 41.219 -10.445 1 96 97 SER A N 1
ATOM 752 C CA . SER A 1 97 ? 1.426 41.312 -10.773 1 96 97 SER A CA 1
ATOM 753 C C . SER A 1 97 ? 2.266 40.406 -9.883 1 96 97 SER A C 1
ATOM 755 O O . SER A 1 97 ? 3.209 39.75 -10.359 1 96 97 SER A O 1
ATOM 757 N N . ILE A 1 98 ? 1.954 40.344 -8.68 1 96.44 98 ILE A N 1
ATOM 758 C CA . ILE A 1 98 ? 2.654 39.469 -7.75 1 96.44 98 ILE A CA 1
ATOM 759 C C . ILE A 1 98 ? 2.52 38.031 -8.203 1 96.44 98 ILE A C 1
ATOM 761 O O . ILE A 1 98 ? 3.512 37.281 -8.281 1 96.44 98 ILE A O 1
ATOM 765 N N . LEU A 1 99 ? 1.344 37.625 -8.547 1 96.81 99 LEU A N 1
ATOM 766 C CA . LEU A 1 99 ? 1.076 36.281 -8.992 1 96.81 99 LEU A CA 1
ATOM 767 C C . LEU A 1 99 ? 1.838 35.969 -10.273 1 96.81 99 LEU A C 1
ATOM 769 O O . LEU A 1 99 ? 2.385 34.875 -10.43 1 96.81 99 LEU A O 1
ATOM 773 N N . GLU A 1 100 ? 1.854 36.875 -11.117 1 95.38 100 GLU A N 1
ATOM 774 C CA . GLU A 1 100 ? 2.576 36.688 -12.375 1 95.38 100 GLU A CA 1
ATOM 775 C C . GLU A 1 100 ? 4.07 36.5 -12.133 1 95.38 100 GLU A C 1
ATOM 777 O O . GLU A 1 100 ? 4.695 35.625 -12.734 1 95.38 100 GLU A O 1
ATOM 782 N N . GLN A 1 101 ? 4.574 37.344 -11.312 1 94.88 101 GLN A N 1
ATOM 783 C CA . GLN A 1 101 ? 6.004 37.281 -11.023 1 94.88 101 GLN A CA 1
ATOM 784 C C . GLN A 1 101 ? 6.359 35.969 -10.32 1 94.88 101 GLN A C 1
ATOM 786 O O . GLN A 1 101 ? 7.398 35.375 -10.602 1 94.88 101 GLN A O 1
ATOM 791 N N . ILE A 1 102 ? 5.5 35.5 -9.445 1 93.75 102 ILE A N 1
ATOM 792 C CA . ILE A 1 102 ? 5.727 34.25 -8.758 1 93.75 102 ILE A CA 1
ATOM 793 C C . ILE A 1 102 ? 5.688 33.094 -9.758 1 93.75 102 ILE A C 1
ATOM 795 O O . ILE A 1 102 ? 6.547 32.219 -9.734 1 93.75 102 ILE A O 1
ATOM 799 N N . SER A 1 103 ? 4.762 33.125 -10.617 1 92.81 103 SER A N 1
ATOM 800 C CA . SER A 1 103 ? 4.605 32.062 -11.625 1 92.81 103 SER A CA 1
ATOM 801 C C . SER A 1 103 ? 5.785 32.062 -12.586 1 92.81 103 SER A C 1
ATOM 803 O O . SER A 1 103 ? 6.23 30.984 -13.008 1 92.81 103 SER A O 1
ATOM 805 N N . LYS A 1 104 ? 6.262 33.156 -12.922 1 90.12 104 LYS A N 1
ATOM 806 C CA . LYS A 1 104 ? 7.398 33.281 -13.828 1 90.12 104 LYS A CA 1
ATOM 807 C C . LYS A 1 104 ? 8.672 32.75 -13.188 1 90.12 104 LYS A C 1
ATOM 809 O O . LYS A 1 104 ? 9.547 32.219 -13.875 1 90.12 104 LYS A O 1
ATOM 814 N N . ALA A 1 105 ? 8.75 32.906 -11.961 1 87.62 105 ALA A N 1
ATOM 815 C CA . ALA A 1 105 ? 9.945 32.469 -11.234 1 87.62 105 ALA A CA 1
ATOM 816 C C . ALA A 1 105 ? 10.031 30.938 -11.188 1 87.62 105 ALA A C 1
ATOM 818 O O . ALA A 1 105 ? 11.055 30.391 -10.781 1 87.62 105 ALA A O 1
ATOM 819 N N . GLY A 1 106 ? 9 30.25 -11.57 1 79.12 106 GLY A N 1
ATOM 820 C CA . GLY A 1 106 ? 9.055 28.797 -11.734 1 79.12 106 GLY A CA 1
ATOM 821 C C . GLY A 1 106 ? 8.75 28.047 -10.453 1 79.12 106 GLY A C 1
ATOM 822 O O . GLY A 1 106 ? 9.016 26.844 -10.367 1 79.12 106 GLY A O 1
ATOM 823 N N . GLN A 1 107 ? 8.367 28.672 -9.531 1 78 107 GLN A N 1
ATOM 824 C CA . GLN A 1 107 ? 8.117 28 -8.25 1 78 107 GLN A CA 1
ATOM 825 C C . GLN A 1 107 ? 6.73 27.359 -8.234 1 78 107 GLN A C 1
ATOM 827 O O . GLN A 1 107 ? 6.398 26.625 -7.305 1 78 107 GLN A O 1
ATOM 832 N N . GLY A 1 108 ? 5.949 27.609 -9.219 1 83 108 GLY A N 1
ATOM 833 C CA . GLY A 1 108 ? 4.598 27.078 -9.328 1 83 108 GLY A CA 1
ATOM 834 C C . GLY A 1 108 ? 3.658 28 -10.086 1 83 108 GLY A C 1
ATOM 835 O O . GLY A 1 108 ? 3.934 29.188 -10.242 1 83 108 GLY A O 1
ATOM 836 N N . LYS A 1 109 ? 2.695 27.453 -10.617 1 90.25 109 LYS A N 1
ATOM 837 C CA . LYS A 1 109 ? 1.656 28.234 -11.273 1 90.25 109 LYS A CA 1
ATOM 838 C C . LYS A 1 109 ? 0.565 28.641 -10.289 1 90.25 109 LYS A C 1
ATOM 840 O O . LYS A 1 109 ? -0.131 27.781 -9.734 1 90.25 109 LYS A O 1
ATOM 845 N N . VAL A 1 110 ? 0.474 29.922 -10.078 1 95.75 110 VAL A N 1
ATOM 846 C CA . VAL A 1 110 ? -0.448 30.391 -9.047 1 95.75 110 VAL A CA 1
ATOM 847 C C . VAL A 1 110 ? -1.437 31.391 -9.641 1 95.75 110 VAL A C 1
ATOM 849 O O . VAL A 1 110 ? -1.072 32.188 -10.5 1 95.75 110 VAL A O 1
ATOM 852 N N . THR A 1 111 ? -2.697 31.312 -9.234 1 96.38 111 THR A N 1
ATOM 853 C CA . THR A 1 111 ? -3.764 32.188 -9.727 1 96.38 111 THR A CA 1
ATOM 854 C C . THR A 1 111 ? -4.445 32.906 -8.57 1 96.38 111 THR A C 1
ATOM 856 O O . THR A 1 111 ? -5.184 33.875 -8.781 1 96.38 111 THR A O 1
ATOM 859 N N . HIS A 1 112 ? -4.27 32.406 -7.367 1 97.44 112 HIS A N 1
ATOM 860 C CA . HIS A 1 112 ? -4.91 32.969 -6.184 1 97.44 112 HIS A CA 1
ATOM 861 C C . HIS A 1 112 ? -3.877 33.469 -5.172 1 97.44 112 HIS A C 1
ATOM 863 O O . HIS A 1 112 ? -2.789 32.875 -5.07 1 97.44 112 HIS A O 1
ATOM 869 N N . LEU A 1 113 ? -4.223 34.531 -4.449 1 97.38 113 LEU A N 1
ATOM 870 C CA . LEU A 1 113 ? -3.346 35.125 -3.449 1 97.38 113 LEU A CA 1
ATOM 871 C C . LEU A 1 113 ? -4.09 35.344 -2.135 1 97.38 113 LEU A C 1
ATOM 873 O O . LEU A 1 113 ? -5.219 35.812 -2.133 1 97.38 113 LEU A O 1
ATOM 877 N N . ALA A 1 114 ? -3.484 34.875 -1.068 1 96.38 114 ALA A N 1
ATOM 878 C CA . ALA A 1 114 ? -4.066 35.062 0.254 1 96.38 114 ALA A CA 1
ATOM 879 C C . ALA A 1 114 ? -2.98 35.344 1.297 1 96.38 114 ALA A C 1
ATOM 881 O O . ALA A 1 114 ? -1.797 35.094 1.037 1 96.38 114 ALA A O 1
ATOM 882 N N . VAL A 1 115 ? -3.391 35.938 2.395 1 95.25 115 VAL A N 1
ATOM 883 C CA . VAL A 1 115 ? -2.504 36.125 3.535 1 95.25 115 VAL A CA 1
ATOM 884 C C . VAL A 1 115 ? -2.91 35.219 4.68 1 95.25 115 VAL A C 1
ATOM 886 O O . VAL A 1 115 ? -4.078 35.188 5.074 1 95.25 115 VAL A O 1
ATOM 889 N N . ASN A 1 116 ? -1.941 34.469 5.082 1 91.06 116 ASN A N 1
ATOM 890 C CA . ASN A 1 116 ? -2.178 33.531 6.18 1 91.06 116 ASN A CA 1
ATOM 891 C C . ASN A 1 116 ? -2.492 34.25 7.48 1 91.06 116 ASN A C 1
ATOM 893 O O . ASN A 1 116 ? -1.952 35.344 7.738 1 91.06 116 ASN A O 1
ATOM 897 N N . GLU A 1 117 ? -3.375 33.75 8.227 1 84.5 117 GLU A N 1
ATOM 898 C CA . GLU A 1 117 ? -3.686 34.219 9.57 1 84.5 117 GLU A CA 1
ATOM 899 C C . GLU A 1 117 ? -3.893 33.062 10.539 1 84.5 117 GLU A C 1
ATOM 901 O O . GLU A 1 117 ? -4.199 31.953 10.117 1 84.5 117 GLU A O 1
ATOM 906 N N . GLY A 1 118 ? -3.629 33.312 11.805 1 76.94 118 GLY A N 1
ATOM 907 C CA . GLY A 1 118 ? -3.838 32.281 12.812 1 76.94 118 GLY A CA 1
ATOM 908 C C . GLY A 1 118 ? -5.266 31.781 12.859 1 76.94 118 GLY A C 1
ATOM 909 O O . GLY A 1 118 ? -6.195 32.5 12.469 1 76.94 118 GLY A O 1
ATOM 910 N N . ILE A 1 119 ? -5.379 30.562 13.188 1 73.19 119 ILE A N 1
ATOM 911 C CA . ILE A 1 119 ? -6.703 29.984 13.359 1 73.19 119 ILE A CA 1
ATOM 912 C C . ILE A 1 119 ? -7.152 30.141 14.805 1 73.19 119 ILE A C 1
ATOM 914 O O . ILE A 1 119 ? -6.555 29.562 15.719 1 73.19 119 ILE A O 1
ATOM 918 N N . PRO A 1 120 ? -8.109 30.953 14.922 1 70 120 PRO A N 1
ATOM 919 C CA . PRO A 1 120 ? -8.547 31.203 16.297 1 70 120 PRO A CA 1
ATOM 920 C C . PRO A 1 120 ? -9.133 29.953 16.969 1 70 120 PRO A C 1
ATOM 922 O O . PRO A 1 120 ? -9.789 29.141 16.297 1 70 120 PRO A O 1
ATOM 925 N N . LEU A 1 121 ? -8.828 29.703 18.234 1 69.88 121 LEU A N 1
ATOM 926 C CA . LEU A 1 121 ? -9.383 28.578 18.984 1 69.88 121 LEU A CA 1
ATOM 927 C C . LEU A 1 121 ? -10.875 28.781 19.219 1 69.88 121 LEU A C 1
ATOM 929 O O . LEU A 1 121 ? -11.617 27.812 19.391 1 69.88 121 LEU A O 1
ATOM 933 N N . HIS A 1 122 ? -11.211 30.047 19.328 1 69.25 122 HIS A N 1
ATOM 934 C CA . HIS A 1 122 ? -12.617 30.391 19.5 1 69.25 122 HIS A CA 1
ATOM 935 C C . HIS A 1 122 ? -13.148 31.172 18.297 1 69.25 122 HIS A C 1
ATOM 937 O O . HIS A 1 122 ? -12.383 31.844 17.594 1 69.25 122 HIS A O 1
ATOM 943 N N . LYS A 1 123 ? -14.383 30.938 17.984 1 60.19 123 LYS A N 1
ATOM 944 C CA . LYS A 1 123 ? -14.992 31.656 16.875 1 60.19 123 LYS A CA 1
ATOM 945 C C . LYS A 1 123 ? -15.062 33.156 17.156 1 60.19 123 LYS A C 1
ATOM 947 O O . LYS A 1 123 ? -15.203 33.562 18.312 1 60.19 123 LYS A O 1
ATOM 952 N N . ASP A 1 124 ? -14.672 33.969 16.109 1 56.25 124 ASP A N 1
ATOM 953 C CA . ASP A 1 124 ? -14.664 35.438 16.297 1 56.25 124 ASP A CA 1
ATOM 954 C C . ASP A 1 124 ? -15.953 35.906 16.953 1 56.25 124 ASP A C 1
ATOM 956 O O . ASP A 1 124 ? -17.047 35.719 16.422 1 56.25 124 ASP A O 1
ATOM 960 N N . GLY A 1 125 ? -15.961 36.5 18.078 1 56.03 125 GLY A N 1
ATOM 961 C CA . GLY A 1 125 ? -17.047 37.156 18.766 1 56.03 125 GLY A CA 1
ATOM 962 C C . GLY A 1 125 ? -17.859 36.25 19.656 1 56.03 125 GLY A C 1
ATOM 963 O O . GLY A 1 125 ? -18.734 36.688 20.391 1 56.03 125 GLY A O 1
ATOM 964 N N . GLU A 1 126 ? -17.578 34.812 19.406 1 59.47 126 GLU A N 1
ATOM 965 C CA . GLU A 1 126 ? -18.422 33.938 20.203 1 59.47 126 GLU A CA 1
ATOM 966 C C . GLU A 1 126 ? -17.594 33.094 21.172 1 59.47 126 GLU A C 1
ATOM 968 O O . GLU A 1 126 ? -16.375 32.969 21 1 59.47 126 GLU A O 1
ATOM 973 N N . GLU A 1 127 ? -18.109 32.719 22.297 1 60.53 127 GLU A N 1
ATOM 974 C CA . GLU A 1 127 ? -17.516 31.906 23.344 1 60.53 127 GLU A CA 1
ATOM 975 C C . GLU A 1 127 ? -17.359 30.453 22.906 1 60.53 127 GLU A C 1
ATOM 977 O O . GLU A 1 127 ? -16.625 29.672 23.516 1 60.53 127 GLU A O 1
ATOM 982 N N . ALA A 1 128 ? -18 30.234 21.672 1 63.41 128 ALA A N 1
ATOM 983 C CA . ALA A 1 128 ? -18.016 28.828 21.281 1 63.41 128 ALA A CA 1
ATOM 984 C C . ALA A 1 128 ? -16.688 28.438 20.625 1 63.41 128 ALA A C 1
ATOM 986 O O . ALA A 1 128 ? -16.078 29.25 19.906 1 63.41 128 ALA A O 1
ATOM 987 N N . GLU A 1 129 ? -16.156 27.219 20.969 1 72.5 129 GLU A N 1
ATOM 988 C CA . GLU A 1 129 ? -14.898 26.672 20.453 1 72.5 129 GLU A CA 1
ATOM 989 C C . GLU A 1 129 ? -14.969 26.438 18.953 1 72.5 129 GLU A C 1
ATOM 991 O O . GLU A 1 129 ? -16.016 26.047 18.422 1 72.5 129 GLU A O 1
ATOM 996 N N . ASN A 1 130 ? -13.961 26.859 18.25 1 72.94 130 ASN A N 1
ATOM 997 C CA . ASN A 1 130 ? -13.805 26.547 16.828 1 72.94 130 ASN A CA 1
ATOM 998 C C . ASN A 1 130 ? -13.422 25.094 16.609 1 72.94 130 ASN A C 1
ATOM 1000 O O . ASN A 1 130 ? -12.289 24.797 16.219 1 72.94 130 ASN A O 1
ATOM 1004 N N . VAL A 1 131 ? -14.414 24.297 16.828 1 69.56 131 VAL A N 1
ATOM 1005 C CA . VAL A 1 131 ? -14.195 22.859 16.828 1 69.56 131 VAL A CA 1
ATOM 1006 C C . VAL A 1 131 ? -13.711 22.406 15.461 1 69.56 131 VAL A C 1
ATOM 1008 O O . VAL A 1 131 ? -12.898 21.484 15.352 1 69.56 131 VAL A O 1
ATOM 1011 N N . ARG A 1 132 ? -14.125 23.078 14.445 1 72.19 132 ARG A N 1
ATOM 1012 C CA . ARG A 1 132 ? -13.781 22.656 13.086 1 72.19 132 ARG A CA 1
ATOM 1013 C C . ARG A 1 132 ? -12.469 23.297 12.641 1 72.19 132 ARG A C 1
ATOM 1015 O O . ARG A 1 132 ? -11.93 22.938 11.586 1 72.19 132 ARG A O 1
ATOM 1022 N N . ARG A 1 133 ? -11.977 24.094 13.453 1 71.88 133 ARG A N 1
ATOM 1023 C CA . ARG A 1 133 ? -10.742 24.812 13.117 1 71.88 133 ARG A CA 1
ATOM 1024 C C . ARG A 1 133 ? -10.852 25.469 11.742 1 71.88 133 ARG A C 1
ATOM 1026 O O . ARG A 1 133 ? -9.938 25.359 10.922 1 71.88 133 ARG A O 1
ATOM 1033 N N . SER A 1 134 ? -11.891 26.094 11.516 1 77.44 134 SER A N 1
ATOM 1034 C CA . SER A 1 134 ? -12.094 26.812 10.258 1 77.44 134 SER A CA 1
ATOM 1035 C C . SER A 1 134 ? -11.148 28.016 10.148 1 77.44 134 SER A C 1
ATOM 1037 O O . SER A 1 134 ? -10.906 28.703 11.133 1 77.44 134 SER A O 1
ATOM 1039 N N . PRO A 1 135 ? -10.609 28.203 8.984 1 81.44 135 PRO A N 1
ATOM 1040 C CA . PRO A 1 135 ? -9.672 29.312 8.797 1 81.44 135 PRO A CA 1
ATOM 1041 C C . PRO A 1 135 ? -10.375 30.641 8.57 1 81.44 135 PRO A C 1
ATOM 1043 O O . PRO A 1 135 ? -10.141 31.297 7.547 1 81.44 135 PRO A O 1
ATOM 1046 N N . SER A 1 136 ? -11.062 31.125 9.484 1 77.81 136 SER A N 1
ATOM 1047 C CA . SER A 1 136 ? -11.875 32.312 9.344 1 77.81 136 SER A CA 1
ATOM 1048 C C . SER A 1 136 ? -11 33.562 9.25 1 77.81 136 SER A C 1
ATOM 1050 O O . SER A 1 136 ? -11.453 34.625 8.758 1 77.81 136 SER A O 1
ATOM 1052 N N . GLY A 1 137 ? -9.82 33.469 9.617 1 80.06 137 GLY A N 1
ATOM 1053 C CA . GLY A 1 137 ? -8.945 34.625 9.602 1 80.06 137 GLY A CA 1
ATOM 1054 C C . GLY A 1 137 ? -8.203 34.781 8.289 1 80.06 137 GLY A C 1
ATOM 1055 O O . GLY A 1 137 ? -7.547 35.812 8.07 1 80.06 137 GLY A O 1
ATOM 1056 N N . LEU A 1 138 ? -8.375 33.875 7.426 1 88.25 138 LEU A N 1
ATOM 1057 C CA . LEU A 1 138 ? -7.676 33.906 6.148 1 88.25 138 LEU A CA 1
ATOM 1058 C C . LEU A 1 138 ? -8.125 35.125 5.336 1 88.25 138 LEU A C 1
ATOM 1060 O O . LEU A 1 138 ? -9.32 35.344 5.152 1 88.25 138 LEU A O 1
ATOM 1064 N N . LYS A 1 139 ? -7.133 35.938 4.934 1 92.75 139 LYS A N 1
ATOM 1065 C CA . LYS A 1 139 ? -7.457 37.125 4.133 1 92.75 139 LYS A CA 1
ATOM 1066 C C . LYS A 1 139 ? -7.32 36.812 2.641 1 92.75 139 LYS A C 1
ATOM 1068 O O . LYS A 1 139 ? -6.215 36.594 2.148 1 92.75 139 LYS A O 1
ATOM 1073 N N . LEU A 1 140 ? -8.406 36.906 1.993 1 93.56 140 LEU A N 1
ATOM 1074 C CA . LEU A 1 140 ? -8.43 36.625 0.56 1 93.56 140 LEU A CA 1
ATOM 1075 C C . LEU A 1 140 ? -8.133 37.875 -0.237 1 93.56 140 LEU A C 1
ATOM 1077 O O . LEU A 1 140 ? -8.891 38.844 -0.173 1 93.56 140 LEU A O 1
ATOM 1081 N N . LEU A 1 141 ? -7.016 37.906 -1.011 1 95.31 141 LEU A N 1
ATOM 1082 C CA . LEU A 1 141 ? -6.59 39.125 -1.694 1 95.31 141 LEU A CA 1
ATOM 1083 C C . LEU A 1 141 ? -7.02 39.094 -3.158 1 95.31 141 LEU A C 1
ATOM 1085 O O . LEU A 1 141 ? -7.516 40.094 -3.678 1 95.31 141 LEU A O 1
ATOM 1089 N N . PHE A 1 142 ? -6.781 38.031 -3.814 1 96.94 142 PHE A N 1
ATOM 1090 C CA . PHE A 1 142 ? -7.035 38 -5.25 1 96.94 142 PHE A CA 1
ATOM 1091 C C . PHE A 1 142 ? -7.438 36.625 -5.711 1 96.94 142 PHE A C 1
ATOM 1093 O O . PHE A 1 142 ? -6.859 35.625 -5.27 1 96.94 142 PHE A O 1
ATOM 1100 N N . GLY A 1 143 ? -8.438 36.531 -6.574 1 95.5 143 GLY A N 1
ATOM 1101 C CA . GLY A 1 143 ? -8.922 35.281 -7.137 1 95.5 143 GLY A CA 1
ATOM 1102 C C . GLY A 1 143 ? -10.289 34.875 -6.613 1 95.5 143 GLY A C 1
ATOM 1103 O O . GLY A 1 143 ? -10.758 35.406 -5.609 1 95.5 143 GLY A O 1
ATOM 1104 N N . ASP A 1 144 ? -10.922 33.938 -7.289 1 94.56 144 ASP A N 1
ATOM 1105 C CA . ASP A 1 144 ? -12.219 33.438 -6.879 1 94.56 144 ASP A CA 1
ATOM 1106 C C . ASP A 1 144 ? -12.055 32.219 -5.945 1 94.56 144 ASP A C 1
ATOM 1108 O O . ASP A 1 144 ? -11.805 31.109 -6.402 1 94.56 144 ASP A O 1
ATOM 1112 N N . PHE A 1 145 ? -12.336 32.469 -4.707 1 94.06 145 PHE A N 1
ATOM 1113 C CA . PHE A 1 145 ? -12.141 31.422 -3.703 1 94.06 145 PHE A CA 1
ATOM 1114 C C . PHE A 1 145 ? -13.422 30.625 -3.494 1 94.06 145 PHE A C 1
ATOM 1116 O O . PHE A 1 145 ? -13.523 29.844 -2.555 1 94.06 145 PHE A O 1
ATOM 1123 N N . GLY A 1 146 ? -14.328 30.828 -4.301 1 89.19 146 GLY A N 1
ATOM 1124 C CA . GLY A 1 146 ? -15.594 30.125 -4.188 1 89.19 146 GLY A CA 1
ATOM 1125 C C . GLY A 1 146 ? -16.594 30.828 -3.283 1 89.19 146 GLY A C 1
ATOM 1126 O O . GLY A 1 146 ? -16.297 31.891 -2.736 1 89.19 146 GLY A O 1
ATOM 1127 N N . PRO A 1 147 ? -17.703 30.203 -3.105 1 81.62 147 PRO A N 1
ATOM 1128 C CA . PRO A 1 147 ? -18.781 30.891 -2.387 1 81.62 147 PRO A CA 1
ATOM 1129 C C . PRO A 1 147 ? -18.484 31.047 -0.896 1 81.62 147 PRO A C 1
ATOM 1131 O O . PRO A 1 147 ? -17.891 30.156 -0.284 1 81.62 147 PRO A O 1
ATOM 1134 N N . ALA A 1 148 ? -18.812 32.156 -0.25 1 76.44 148 ALA A N 1
ATOM 1135 C CA . ALA A 1 148 ? -18.562 32.469 1.152 1 76.44 148 ALA A CA 1
ATOM 1136 C C . ALA A 1 148 ? -19.688 31.938 2.045 1 76.44 148 ALA A C 1
ATOM 1138 O O . ALA A 1 148 ? -19.484 31.734 3.244 1 76.44 148 ALA A O 1
ATOM 1139 N N . GLY A 1 149 ? -20.844 31.703 1.617 1 65.69 149 GLY A N 1
ATOM 1140 C CA . GLY A 1 149 ? -22.016 31.531 2.465 1 65.69 149 GLY A CA 1
ATOM 1141 C C . GLY A 1 149 ? -22.359 30.062 2.705 1 65.69 149 GLY A C 1
ATOM 1142 O O . GLY A 1 149 ? -23.469 29.75 3.16 1 65.69 149 GLY A O 1
ATOM 1143 N N . VAL A 1 150 ? -21.516 29.188 2.34 1 56.72 150 VAL A N 1
ATOM 1144 C CA . VAL A 1 150 ? -22.062 27.844 2.465 1 56.72 150 VAL A CA 1
ATOM 1145 C C . VAL A 1 150 ? -21.984 27.391 3.922 1 56.72 150 VAL A C 1
ATOM 1147 O O . VAL A 1 150 ? -22.75 26.516 4.344 1 56.72 150 VAL A O 1
ATOM 1150 N N . VAL A 1 151 ? -20.938 27.672 4.656 1 52.75 151 VAL A N 1
ATOM 1151 C CA . VAL A 1 151 ? -20.969 27.172 6.027 1 52.75 151 VAL A CA 1
ATOM 1152 C C . VAL A 1 151 ? -21.578 28.219 6.949 1 52.75 151 VAL A C 1
ATOM 1154 O O . VAL A 1 151 ? -21.109 29.375 6.988 1 52.75 151 VAL A O 1
ATOM 1157 N N . GLY A 1 152 ? -22.984 28.25 7.121 1 40.56 152 GLY A N 1
ATOM 1158 C CA . GLY A 1 152 ? -23.703 29.188 7.969 1 40.56 152 GLY A CA 1
ATOM 1159 C C . GLY A 1 152 ? -23.016 29.453 9.297 1 40.56 152 GLY A C 1
ATOM 1160 O O . GLY A 1 152 ? -22.25 28.609 9.773 1 40.56 152 GLY A O 1
ATOM 1161 N N . GLU A 1 153 ? -22.781 30.719 9.641 1 38.28 153 GLU A N 1
ATOM 1162 C CA . GLU A 1 153 ? -22.5 31.125 11.016 1 38.28 1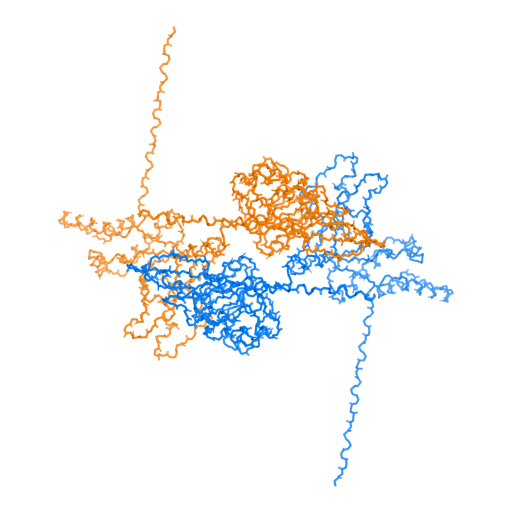53 GLU A CA 1
ATOM 1163 C C . GLU A 1 153 ? -23.234 30.219 12.008 1 38.28 153 GLU A C 1
ATOM 1165 O O . GLU A 1 153 ? -24.25 29.609 11.672 1 38.28 153 GLU A O 1
ATOM 1170 N N . GLU A 1 154 ? -22.703 29.875 13.094 1 39.69 154 GLU A N 1
ATOM 1171 C CA . GLU A 1 154 ? -23.266 29 14.125 1 39.69 154 GLU A CA 1
ATOM 1172 C C . GLU A 1 154 ? -24.781 29.125 14.18 1 39.69 154 GLU A C 1
ATOM 1174 O O . GLU A 1 154 ? -25.469 28.234 14.695 1 39.69 154 GLU A O 1
ATOM 1179 N N . GLY A 1 155 ? -25.312 30.391 14.336 1 39.47 155 GLY A N 1
ATOM 1180 C CA . GLY A 1 155 ? -26.703 30.562 14.703 1 39.47 155 GLY A CA 1
ATOM 1181 C C . GLY A 1 155 ? -27.672 29.922 13.711 1 39.47 155 GLY A C 1
ATOM 1182 O O . GLY A 1 155 ? -28.828 29.656 14.047 1 39.47 155 GLY A O 1
ATOM 1183 N N . ASP A 1 156 ? -27.578 30.266 12.438 1 42.47 156 ASP A N 1
ATOM 1184 C CA . ASP A 1 156 ? -28.562 29.75 11.484 1 42.47 156 ASP A CA 1
ATOM 1185 C C . ASP A 1 156 ? -28.234 28.297 11.102 1 42.47 156 ASP A C 1
ATOM 1187 O O . ASP A 1 156 ? -27.094 27.859 11.219 1 42.47 156 ASP A O 1
ATOM 1191 N N . GLU A 1 157 ? -29.297 27.406 10.727 1 45.94 157 GLU A N 1
ATOM 1192 C CA . GLU A 1 157 ? -29.297 26.016 10.273 1 45.94 157 GLU A CA 1
ATOM 1193 C C . GLU A 1 157 ? -28.047 25.703 9.453 1 45.94 157 GLU A C 1
ATOM 1195 O O . GLU A 1 157 ? -27.859 26.234 8.359 1 45.94 157 GLU A O 1
ATOM 1200 N N . GLU A 1 158 ? -26.922 25.594 10.031 1 53.78 158 GLU A N 1
ATOM 1201 C CA . GLU A 1 158 ? -25.672 25.188 9.391 1 53.78 158 GLU A CA 1
ATOM 1202 C C . GLU A 1 158 ? -25.938 24.312 8.172 1 53.78 158 GLU A C 1
ATOM 1204 O O . GLU A 1 158 ? -26.359 23.156 8.32 1 53.78 158 GLU A O 1
ATOM 1209 N N . LYS A 1 159 ? -26.234 24.938 7.094 1 64.56 159 LYS A N 1
ATOM 1210 C CA . LYS A 1 159 ? -26.531 24.172 5.883 1 64.56 159 LYS A CA 1
ATOM 1211 C C . LYS A 1 159 ? -25.328 23.359 5.438 1 64.56 159 LYS A C 1
ATOM 1213 O O . LYS A 1 159 ? -24.203 23.875 5.387 1 64.56 159 LYS A O 1
ATOM 1218 N N . GLU A 1 160 ? -25.359 22.078 5.5 1 78.44 160 GLU A N 1
ATOM 1219 C CA . GLU A 1 160 ? -24.375 21.141 4.938 1 78.44 160 GLU A CA 1
ATOM 1220 C C . GLU A 1 160 ? -24.078 21.484 3.479 1 78.44 160 GLU A C 1
ATOM 1222 O O . GLU A 1 160 ? -24.984 21.797 2.711 1 78.44 160 GLU A O 1
ATOM 1227 N N . PRO A 1 161 ? -22.766 21.641 3.207 1 87.38 161 PRO A N 1
ATOM 1228 C CA . PRO A 1 161 ? -22.438 21.938 1.809 1 87.38 161 PRO A CA 1
ATOM 1229 C C . PRO A 1 161 ? -23 20.891 0.843 1 87.38 161 PRO A C 1
ATOM 1231 O O . PRO A 1 161 ? -23.078 19.703 1.18 1 87.38 161 PRO A O 1
ATOM 1234 N N . THR A 1 162 ? -23.406 21.359 -0.299 1 86.75 162 THR A N 1
ATOM 1235 C CA . THR A 1 162 ? -23.906 20.5 -1.366 1 86.75 162 THR A CA 1
ATOM 1236 C C . THR A 1 162 ? -22.781 20.125 -2.336 1 86.75 162 THR A C 1
ATOM 1238 O O . THR A 1 162 ? -21.672 20.656 -2.252 1 86.75 162 THR A O 1
ATOM 1241 N N . GLU A 1 163 ? -23.094 19.203 -3.143 1 89.5 163 GLU A N 1
ATOM 1242 C CA . GLU A 1 163 ? -22.141 18.828 -4.18 1 89.5 163 GLU A CA 1
ATOM 1243 C C . GLU A 1 163 ? -21.766 20.016 -5.047 1 89.5 163 GLU A C 1
ATOM 1245 O O . GLU A 1 163 ? -20.609 20.156 -5.465 1 89.5 163 GLU A O 1
ATOM 1250 N N . ARG A 1 164 ? -22.688 20.828 -5.359 1 89 164 ARG A N 1
ATOM 1251 C CA . ARG A 1 164 ? -22.438 22.031 -6.148 1 89 164 ARG A CA 1
ATOM 1252 C C . ARG A 1 164 ? -21.469 22.953 -5.426 1 89 164 ARG A C 1
ATOM 1254 O O . ARG A 1 164 ? -20.609 23.578 -6.051 1 89 164 ARG A O 1
ATOM 1261 N N . ASP A 1 165 ? -21.609 23.047 -4.156 1 90.12 165 ASP A N 1
ATOM 1262 C CA . ASP A 1 165 ? -20.703 23.859 -3.367 1 90.12 165 ASP A CA 1
ATOM 1263 C C . ASP A 1 165 ? -19.266 23.359 -3.488 1 90.12 165 ASP A C 1
ATOM 1265 O O . ASP A 1 165 ? -18.344 24.156 -3.641 1 90.12 165 ASP A O 1
ATOM 1269 N N . PHE A 1 166 ? -19.141 22.062 -3.422 1 91.81 166 PHE A N 1
ATOM 1270 C CA . PHE A 1 166 ? -17.812 21.469 -3.539 1 91.81 166 PHE A CA 1
ATOM 1271 C C . PHE A 1 166 ? -17.234 21.734 -4.918 1 91.81 166 PHE A C 1
ATOM 1273 O O . PHE A 1 166 ? -16.031 22.031 -5.047 1 91.81 166 PHE A O 1
ATOM 1280 N N . GLU A 1 167 ? -18.062 21.656 -5.906 1 90.81 167 GLU A N 1
ATOM 1281 C CA . GLU A 1 167 ? -17.594 21.844 -7.277 1 90.81 167 GLU A CA 1
ATOM 1282 C C . GLU A 1 167 ? -17.188 23.281 -7.531 1 90.81 167 GLU A C 1
ATOM 1284 O O . GLU A 1 167 ? -16.234 23.547 -8.281 1 90.81 167 GLU A O 1
ATOM 1289 N N . GLU A 1 168 ? -17.781 24.172 -6.875 1 92.25 168 GLU A N 1
ATOM 1290 C CA . GLU A 1 168 ? -17.547 25.594 -7.117 1 92.25 168 GLU A CA 1
ATOM 1291 C C . GLU A 1 168 ? -16.469 26.141 -6.199 1 92.25 168 GLU A C 1
ATOM 1293 O O . GLU A 1 168 ? -15.992 27.266 -6.387 1 92.25 168 GLU A O 1
ATOM 1298 N N . ALA A 1 169 ? -16.109 25.328 -5.27 1 92.31 169 ALA A N 1
ATOM 1299 C CA . ALA A 1 169 ? -15.102 25.781 -4.316 1 92.31 169 ALA A CA 1
ATOM 1300 C C . ALA A 1 169 ? -13.719 25.812 -4.961 1 92.31 169 ALA A C 1
ATOM 1302 O O . ALA A 1 169 ? -13.5 25.203 -6.012 1 92.31 169 ALA A O 1
ATOM 1303 N N . PHE A 1 170 ? -12.852 26.656 -4.352 1 95.25 170 PHE A N 1
ATOM 1304 C CA . PHE A 1 170 ? -11.453 26.719 -4.742 1 95.25 170 PHE A CA 1
ATOM 1305 C C . PHE A 1 170 ? -10.625 25.688 -3.967 1 95.25 170 PHE A C 1
ATOM 1307 O O . PHE A 1 170 ? -10.578 25.734 -2.736 1 95.25 170 PHE A O 1
ATOM 1314 N N . TRP A 1 171 ? -10.055 24.719 -4.719 1 94.56 171 TRP A N 1
ATOM 1315 C CA . TRP A 1 171 ? -9.281 23.641 -4.098 1 94.56 171 TRP A CA 1
ATOM 1316 C C . TRP A 1 171 ? -7.797 23.781 -4.406 1 94.56 171 TRP A C 1
ATOM 1318 O O . TRP A 1 171 ? -7.426 24.141 -5.527 1 94.56 171 TRP A O 1
ATOM 1328 N N . VAL A 1 172 ? -6.996 23.453 -3.402 1 95.56 172 VAL A N 1
ATOM 1329 C CA . VAL A 1 172 ? -5.547 23.469 -3.568 1 95.56 172 VAL A CA 1
ATOM 1330 C C . VAL A 1 172 ? -4.957 22.141 -3.113 1 95.56 172 VAL A C 1
ATOM 1332 O O . VAL A 1 172 ? -5.672 21.297 -2.576 1 95.56 172 VAL A O 1
ATOM 1335 N N . GLY A 1 173 ? -3.707 21.984 -3.395 1 91.25 173 GLY A N 1
ATOM 1336 C CA . GLY A 1 173 ? -3.059 20.75 -3.01 1 91.25 173 GLY A CA 1
ATOM 1337 C C . GLY A 1 173 ? -1.573 20.906 -2.74 1 91.25 173 GLY A C 1
ATOM 1338 O O . GLY A 1 173 ? -0.982 21.938 -3.082 1 91.25 173 GLY A O 1
ATOM 1339 N N . THR A 1 174 ? -1.031 19.953 -2.047 1 90.81 174 THR A N 1
ATOM 1340 C CA . THR A 1 174 ? 0.406 19.844 -1.827 1 90.81 174 THR A CA 1
ATOM 1341 C C . THR A 1 174 ? 0.827 18.375 -1.734 1 90.81 174 THR A C 1
ATOM 1343 O O . THR A 1 174 ? 0.001 17.5 -1.455 1 90.81 174 THR A O 1
ATOM 1346 N N . LYS A 1 175 ? 2.01 18.141 -2.104 1 87.25 175 LYS A N 1
ATOM 1347 C CA . LYS A 1 175 ? 2.58 16.797 -1.987 1 87.25 175 LYS A CA 1
ATOM 1348 C C . LYS A 1 175 ? 3.689 16.766 -0.939 1 87.25 175 LYS A C 1
ATOM 1350 O O . LYS A 1 175 ? 4.652 17.531 -1.021 1 87.25 175 LYS A O 1
ATOM 1355 N N . GLN A 1 176 ? 3.422 16 0.088 1 82.75 176 GLN A N 1
ATOM 1356 C CA . GLN A 1 176 ? 4.406 15.758 1.133 1 82.75 176 GLN A CA 1
ATOM 1357 C C . GLN A 1 176 ? 4.648 14.266 1.319 1 82.75 176 GLN A C 1
ATOM 1359 O O . GLN A 1 176 ? 3.697 13.484 1.393 1 82.75 176 GLN A O 1
ATOM 1364 N N . ASN A 1 177 ? 5.859 13.82 1.383 1 76.5 177 ASN A N 1
ATOM 1365 C CA . ASN A 1 177 ? 6.191 12.414 1.558 1 76.5 177 ASN A CA 1
ATOM 1366 C C . ASN A 1 177 ? 5.516 11.539 0.504 1 76.5 177 ASN A C 1
ATOM 1368 O O . ASN A 1 177 ? 5.004 10.461 0.818 1 76.5 177 ASN A O 1
ATOM 1372 N N . GLY A 1 178 ? 5.426 12.102 -0.72 1 78 178 GLY A N 1
ATOM 1373 C CA . GLY A 1 178 ? 4.867 11.359 -1.839 1 78 178 GLY A CA 1
ATOM 1374 C C . GLY A 1 178 ? 3.354 11.258 -1.788 1 78 178 GLY A C 1
ATOM 1375 O O . GLY A 1 178 ? 2.748 10.555 -2.604 1 78 178 GLY A O 1
ATOM 1376 N N . ILE A 1 179 ? 2.732 11.93 -0.832 1 86.56 179 ILE A N 1
ATOM 1377 C CA . ILE A 1 179 ? 1.289 11.859 -0.638 1 86.56 179 ILE A CA 1
ATOM 1378 C C . ILE A 1 179 ? 0.655 13.203 -0.974 1 86.56 179 ILE A C 1
ATOM 1380 O O . ILE A 1 179 ? 1.122 14.25 -0.514 1 86.56 179 ILE A O 1
ATOM 1384 N N . VAL A 1 180 ? -0.375 13.211 -1.781 1 89.94 180 VAL A N 1
ATOM 1385 C CA . VAL A 1 180 ? -1.093 14.414 -2.174 1 89.94 180 VAL A CA 1
ATOM 1386 C C . VAL A 1 180 ? -2.213 14.695 -1.177 1 89.94 180 VAL A C 1
ATOM 1388 O O . VAL A 1 180 ? -3 13.805 -0.847 1 89.94 180 VAL A O 1
ATOM 1391 N N . GLN A 1 181 ? -2.225 15.836 -0.672 1 92.62 181 GLN A N 1
ATOM 1392 C CA . GLN A 1 181 ? -3.344 16.312 0.129 1 92.62 181 GLN A CA 1
ATOM 1393 C C . GLN A 1 181 ? -4.051 17.484 -0.558 1 92.62 181 GLN A C 1
ATOM 1395 O O . GLN A 1 181 ? -3.406 18.297 -1.214 1 92.62 181 GLN A O 1
ATOM 1400 N N . THR A 1 182 ? -5.359 17.516 -0.446 1 94.5 182 THR A N 1
ATOM 1401 C CA . THR A 1 182 ? -6.199 18.547 -1.049 1 94.5 182 THR A CA 1
ATOM 1402 C C . THR A 1 182 ? -7.113 19.172 -0.004 1 94.5 182 THR A C 1
ATOM 1404 O O . THR A 1 182 ? -7.602 18.484 0.897 1 94.5 182 THR A O 1
ATOM 1407 N N . TRP A 1 183 ? -7.281 20.5 -0.127 1 94 183 TRP A N 1
ATOM 1408 C CA . TRP A 1 183 ? -8.227 21.172 0.762 1 94 183 TRP A CA 1
ATOM 1409 C C . TRP A 1 183 ? -8.734 22.469 0.137 1 94 183 TRP A C 1
ATOM 1411 O O . TRP A 1 183 ? -8.18 22.938 -0.861 1 94 183 TRP A O 1
ATOM 1421 N N . ALA A 1 184 ? -9.836 22.953 0.681 1 92.88 184 ALA A N 1
ATOM 1422 C CA . ALA A 1 184 ? -10.367 24.281 0.329 1 92.88 184 ALA A CA 1
ATOM 1423 C C . ALA A 1 184 ? -9.961 25.328 1.364 1 92.88 184 ALA A C 1
ATOM 1425 O O . ALA A 1 184 ? -10.523 25.359 2.465 1 92.88 184 ALA A O 1
ATOM 1426 N N . PRO A 1 185 ? -9.109 26.203 1.001 1 92.12 185 PRO A N 1
ATOM 1427 C CA . PRO A 1 185 ? -8.531 27.109 1.992 1 92.12 185 PRO A CA 1
ATOM 1428 C C . PRO A 1 185 ? -9.586 27.938 2.719 1 92.12 185 PRO A C 1
ATOM 1430 O O . PRO A 1 185 ? -9.398 28.297 3.885 1 92.12 185 PRO A O 1
ATOM 1433 N N . ARG A 1 186 ? -10.602 28.25 2.068 1 89.69 186 ARG A N 1
ATOM 1434 C CA . ARG A 1 186 ? -11.641 29.062 2.68 1 89.69 186 ARG A CA 1
ATOM 1435 C C . ARG A 1 186 ? -12.289 28.344 3.854 1 89.69 186 ARG A C 1
ATOM 1437 O O . ARG A 1 186 ? -12.781 28.969 4.789 1 89.69 186 ARG A O 1
ATOM 1444 N N . TRP A 1 187 ? -12.18 27.016 3.838 1 88.56 187 TRP A N 1
ATOM 1445 C CA . TRP A 1 187 ? -13.055 26.281 4.742 1 88.56 187 TRP A CA 1
ATOM 1446 C C . TRP A 1 187 ? -12.258 25.328 5.629 1 88.56 187 TRP A C 1
ATOM 1448 O O . TRP A 1 187 ? -12.75 24.844 6.648 1 88.56 187 TRP A O 1
ATOM 1458 N N . THR A 1 188 ? -11.117 24.984 5.141 1 88.75 188 THR A N 1
ATOM 1459 C CA . THR A 1 188 ? -10.336 23.969 5.844 1 88.75 188 THR A CA 1
ATOM 1460 C C . THR A 1 188 ? -8.914 24.453 6.094 1 88.75 188 THR A C 1
ATOM 1462 O O . THR A 1 188 ? -8.289 25.047 5.211 1 88.75 188 THR A O 1
ATOM 1465 N N . MET A 1 189 ? -8.5 24.109 7.215 1 82.44 189 MET A N 1
ATOM 1466 C CA . MET A 1 189 ? -7.121 24.422 7.578 1 82.44 189 MET A CA 1
ATOM 1467 C C . MET A 1 189 ? -6.16 23.406 6.984 1 82.44 189 MET A C 1
ATOM 1469 O O . MET A 1 189 ? -6.547 22.266 6.723 1 82.44 189 MET A O 1
ATOM 1473 N N . PHE A 1 190 ? -4.953 23.891 6.777 1 84.38 190 PHE A N 1
ATOM 1474 C CA . PHE A 1 190 ? -3.861 22.969 6.453 1 84.38 190 PHE A CA 1
ATOM 1475 C C . PHE A 1 190 ? -2.693 23.172 7.414 1 84.38 190 PHE A C 1
ATOM 1477 O O . PHE A 1 190 ? -2.188 24.281 7.566 1 84.38 190 PHE A O 1
ATOM 1484 N N . SER A 1 191 ? -2.424 22.078 8.094 1 76.88 191 SER A N 1
ATOM 1485 C CA . SER A 1 191 ? -1.301 22.109 9.023 1 76.88 191 SER A CA 1
ATOM 1486 C C . SER A 1 191 ? -0.042 21.531 8.383 1 76.88 191 SER A C 1
ATOM 1488 O O . SER A 1 191 ? 0.139 20.312 8.359 1 76.88 191 SER A O 1
ATOM 1490 N N . ARG A 1 192 ? 0.847 22.344 7.988 1 72.12 192 ARG A N 1
ATOM 1491 C CA . ARG A 1 192 ? 2.117 21.922 7.41 1 72.12 192 ARG A CA 1
ATOM 1492 C C . ARG A 1 192 ? 3.006 21.266 8.453 1 72.12 192 ARG A C 1
ATOM 1494 O O . ARG A 1 192 ? 3.838 20.422 8.125 1 72.12 192 ARG A O 1
ATOM 1501 N N . GLY A 1 193 ? 2.783 21.625 9.711 1 69.12 193 GLY A N 1
ATOM 1502 C CA . GLY A 1 193 ? 3.652 21.234 10.805 1 69.12 193 GLY A CA 1
ATOM 1503 C C . GLY A 1 193 ? 3.609 19.734 11.102 1 69.12 193 GLY A C 1
ATOM 1504 O O . GLY A 1 193 ? 4.48 19.219 11.797 1 69.12 193 GLY A O 1
ATOM 1505 N N . ASN A 1 194 ? 2.684 19.062 10.5 1 77.12 194 ASN A N 1
ATOM 1506 C CA . ASN A 1 194 ? 2.586 17.625 10.781 1 77.12 194 ASN A CA 1
ATOM 1507 C C . ASN A 1 194 ? 3.484 16.812 9.852 1 77.12 194 ASN A C 1
ATOM 1509 O O . ASN A 1 194 ? 3.443 15.578 9.867 1 77.12 194 ASN A O 1
ATOM 1513 N N . VAL A 1 195 ? 4.32 17.578 9.188 1 78.81 195 VAL A N 1
ATOM 1514 C CA . VAL A 1 195 ? 5.121 16.906 8.18 1 78.81 195 VAL A CA 1
ATOM 1515 C C . VAL A 1 195 ? 6.051 15.891 8.852 1 78.81 195 VAL A C 1
ATOM 1517 O O . VAL A 1 195 ? 6.184 14.758 8.391 1 78.81 195 VAL A O 1
ATOM 1520 N N . LYS A 1 196 ? 6.586 16.328 9.906 1 79.56 196 LYS A N 1
ATOM 1521 C CA . LYS A 1 196 ? 7.504 15.453 10.633 1 79.56 196 LYS A CA 1
ATOM 1522 C C . LYS A 1 196 ? 6.773 14.242 11.211 1 79.56 196 LYS A C 1
ATOM 1524 O O . LYS A 1 196 ? 7.254 13.109 11.109 1 79.56 196 LYS A O 1
ATOM 1529 N N . GLU A 1 197 ? 5.676 14.531 11.844 1 85.44 197 GLU A N 1
ATOM 1530 C CA . GLU A 1 197 ? 4.91 13.453 12.453 1 85.44 197 GLU A CA 1
ATOM 1531 C C . GLU A 1 197 ? 4.352 12.508 11.391 1 85.44 197 GLU A C 1
ATOM 1533 O O . GLU A 1 197 ? 4.332 11.289 11.586 1 85.44 197 GLU A O 1
ATOM 1538 N N . LYS A 1 198 ? 3.877 13.008 10.266 1 83.88 198 LYS A N 1
ATOM 1539 C CA . LYS A 1 198 ? 3.422 12.18 9.156 1 83.88 198 LYS A CA 1
ATOM 1540 C C . LYS A 1 198 ? 4.527 11.242 8.688 1 83.88 198 LYS A C 1
ATOM 1542 O O . LYS A 1 198 ? 4.281 10.055 8.461 1 83.88 198 LYS A O 1
ATOM 1547 N N . ALA A 1 199 ? 5.684 11.781 8.594 1 78 199 ALA A N 1
ATOM 1548 C CA . ALA A 1 199 ? 6.836 10.984 8.188 1 78 199 ALA A CA 1
ATOM 1549 C C . ALA A 1 199 ? 7.133 9.891 9.203 1 78 199 ALA A C 1
ATOM 1551 O O . ALA A 1 199 ? 7.465 8.758 8.828 1 78 199 ALA A O 1
ATOM 1552 N N . ARG A 1 200 ? 7.055 10.281 10.453 1 81.06 200 ARG A N 1
ATOM 1553 C CA . ARG A 1 200 ? 7.32 9.32 11.516 1 81.06 200 ARG A CA 1
ATOM 1554 C C . ARG A 1 200 ? 6.34 8.148 11.453 1 81.06 200 ARG A C 1
ATOM 1556 O O . ARG A 1 200 ? 6.727 6.996 11.633 1 81.06 200 ARG A O 1
ATOM 1563 N N . VAL A 1 201 ? 5.047 8.422 11.227 1 79.12 201 VAL A N 1
ATOM 1564 C CA . VAL A 1 201 ? 4.027 7.383 11.109 1 79.12 201 VAL A CA 1
ATOM 1565 C C . VAL A 1 201 ? 4.359 6.461 9.938 1 79.12 201 VAL A C 1
ATOM 1567 O O . VAL A 1 201 ? 4.168 5.246 10.016 1 79.12 201 VAL A O 1
ATOM 1570 N N . LEU A 1 202 ? 4.742 7.047 8.875 1 71.19 202 LEU A N 1
ATOM 1571 C CA . LEU A 1 202 ? 5.125 6.277 7.695 1 71.19 202 LEU A CA 1
ATOM 1572 C C . LEU A 1 202 ? 6.312 5.371 8 1 71.19 202 LEU A C 1
ATOM 1574 O O . LEU A 1 202 ? 6.488 4.336 7.352 1 71.19 202 LEU A O 1
ATOM 1578 N N . GLY A 1 203 ? 6.914 5.668 9.25 1 66.12 203 GLY A N 1
ATOM 1579 C CA . GLY A 1 203 ? 8.117 4.93 9.602 1 66.12 203 GLY A CA 1
ATOM 1580 C C . GLY A 1 203 ? 9.328 5.332 8.781 1 66.12 203 GLY A C 1
ATOM 1581 O O . GLY A 1 203 ? 9.227 6.18 7.895 1 66.12 203 GLY A O 1
ATOM 1582 N N . GLY A 1 204 ? 10.617 5.355 9.453 1 56.09 204 GLY A N 1
ATOM 1583 C CA . GLY A 1 204 ? 11.883 5.898 8.992 1 56.09 204 GLY A CA 1
ATOM 1584 C C . GLY A 1 204 ? 12.281 5.391 7.617 1 56.09 204 GLY A C 1
ATOM 1585 O O . GLY A 1 204 ? 13.148 5.973 6.965 1 56.09 204 GLY A O 1
ATOM 1586 N N . GLY A 1 205 ? 11.781 4.223 7.234 1 62.16 205 GLY A N 1
ATOM 1587 C CA . GLY A 1 205 ? 12.383 3.744 6 1 62.16 205 GLY A CA 1
ATOM 1588 C C . GLY A 1 205 ? 11.484 2.811 5.219 1 62.16 205 GLY A C 1
ATOM 1589 O O . GLY A 1 205 ? 10.383 2.479 5.668 1 62.16 205 GLY A O 1
ATOM 1590 N N . ASP A 1 206 ? 11.781 2.691 4.055 1 73.38 206 ASP A N 1
ATOM 1591 C CA . ASP A 1 206 ? 11.078 1.733 3.207 1 73.38 206 ASP A CA 1
ATOM 1592 C C . ASP A 1 206 ? 11.141 0.327 3.801 1 73.38 206 ASP A C 1
ATOM 1594 O O . ASP A 1 206 ? 12.172 -0.081 4.34 1 73.38 206 ASP A O 1
ATOM 1598 N N . ARG A 1 207 ? 9.961 -0.236 4.023 1 81.69 207 ARG A N 1
ATOM 1599 C CA . ARG A 1 207 ? 9.914 -1.672 4.277 1 81.69 207 ARG A CA 1
ATOM 1600 C C . ARG A 1 207 ? 10.164 -2.461 2.996 1 81.69 207 ARG A C 1
ATOM 1602 O O . ARG A 1 207 ? 9.492 -2.236 1.985 1 81.69 207 ARG A O 1
ATOM 1609 N N . TRP A 1 208 ? 11.195 -3.34 3.064 1 93.19 208 TRP A N 1
ATOM 1610 C CA . TRP A 1 208 ? 11.586 -4.031 1.84 1 93.19 208 TRP A CA 1
ATOM 1611 C C . TRP A 1 208 ? 11.227 -5.508 1.908 1 93.19 208 TRP A C 1
ATOM 1613 O O . TRP A 1 208 ? 11.289 -6.121 2.979 1 93.19 208 TRP A O 1
ATOM 1623 N N . ALA A 1 209 ? 10.828 -6.039 0.829 1 95.88 209 ALA A N 1
ATOM 1624 C CA . ALA A 1 209 ? 10.805 -7.477 0.577 1 95.88 209 ALA A CA 1
ATOM 1625 C C . ALA A 1 209 ? 11.711 -7.844 -0.594 1 95.88 209 ALA A C 1
ATOM 1627 O O . ALA A 1 209 ? 11.914 -7.039 -1.505 1 95.88 209 ALA A O 1
ATOM 1628 N N . VAL A 1 210 ? 12.297 -9.047 -0.486 1 98.38 210 VAL A N 1
ATOM 1629 C CA . VAL A 1 210 ? 13.109 -9.578 -1.571 1 98.38 210 VAL A CA 1
ATOM 1630 C C . VAL A 1 210 ? 12.508 -10.891 -2.074 1 98.38 210 VAL A C 1
ATOM 1632 O O . VAL A 1 210 ? 12.195 -11.781 -1.282 1 98.38 210 VAL A O 1
ATOM 1635 N N . ASP A 1 211 ? 12.25 -10.992 -3.352 1 98.19 211 ASP A N 1
ATOM 1636 C CA . ASP A 1 211 ? 11.805 -12.234 -3.975 1 98.19 211 ASP A CA 1
ATOM 1637 C C . ASP A 1 211 ? 12.875 -12.789 -4.918 1 98.19 211 ASP A C 1
ATOM 1639 O O . ASP A 1 211 ? 13.133 -12.203 -5.977 1 98.19 211 ASP A O 1
ATOM 1643 N N . MET A 1 212 ? 13.359 -13.945 -4.57 1 97.44 212 MET A N 1
ATOM 1644 C CA . MET A 1 212 ? 14.5 -14.516 -5.285 1 97.44 212 MET A CA 1
ATOM 1645 C C . MET A 1 212 ? 14.047 -15.25 -6.543 1 97.44 212 MET A C 1
ATOM 1647 O O . MET A 1 212 ? 14.867 -15.625 -7.383 1 97.44 212 MET A O 1
ATOM 1651 N N . TYR A 1 213 ? 12.875 -15.5 -6.676 1 95.56 213 TYR A N 1
ATOM 1652 C CA . TYR A 1 213 ? 12.234 -16.203 -7.785 1 95.56 213 TYR A CA 1
ATOM 1653 C C . TYR A 1 213 ? 10.906 -15.539 -8.141 1 95.56 213 TYR A C 1
ATOM 1655 O O . TYR A 1 213 ? 9.836 -16.094 -7.863 1 95.56 213 TYR A O 1
ATOM 1663 N N . ALA A 1 214 ? 10.984 -14.445 -8.844 1 95.5 214 ALA A N 1
ATOM 1664 C CA . ALA A 1 214 ? 9.859 -13.523 -8.922 1 95.5 214 ALA A CA 1
ATOM 1665 C C . ALA A 1 214 ? 8.758 -14.07 -9.82 1 95.5 214 ALA A C 1
ATOM 1667 O O . ALA A 1 214 ? 7.574 -13.836 -9.578 1 95.5 214 ALA A O 1
ATOM 1668 N N . GLY A 1 215 ? 9.195 -14.812 -10.898 1 93.75 215 GLY A N 1
ATOM 1669 C CA . GLY A 1 215 ? 8.203 -15.219 -11.883 1 93.75 215 GLY A CA 1
ATOM 1670 C C . GLY A 1 215 ? 7.406 -14.062 -12.438 1 93.75 215 GLY A C 1
ATOM 1671 O O . GLY A 1 215 ? 7.973 -13.039 -12.828 1 93.75 215 GLY A O 1
ATOM 1672 N N . ILE A 1 216 ? 6.16 -14.266 -12.523 1 93.94 216 ILE A N 1
ATOM 1673 C CA . ILE A 1 216 ? 5.285 -13.227 -13.055 1 93.94 216 ILE A CA 1
ATOM 1674 C C . ILE A 1 216 ? 4.762 -12.352 -11.914 1 93.94 216 ILE A C 1
ATOM 1676 O O . ILE A 1 216 ? 3.713 -11.711 -12.047 1 93.94 216 ILE A O 1
ATOM 1680 N N . GLY A 1 217 ? 5.41 -12.422 -10.844 1 94.5 217 GLY A N 1
ATOM 1681 C CA . GLY A 1 217 ? 5.031 -11.609 -9.695 1 94.5 217 GLY A CA 1
ATOM 1682 C C . GLY A 1 217 ? 4.188 -12.359 -8.68 1 94.5 217 GLY A C 1
ATOM 1683 O O . GLY A 1 217 ? 3.307 -11.773 -8.047 1 94.5 217 GLY A O 1
ATOM 1684 N N . TYR A 1 218 ? 4.445 -13.656 -8.555 1 91.38 218 TYR A N 1
ATOM 1685 C CA . TYR A 1 218 ? 3.641 -14.516 -7.688 1 91.38 218 TYR A CA 1
ATOM 1686 C C . TYR A 1 218 ? 3.576 -13.953 -6.27 1 91.38 218 TYR A C 1
ATOM 1688 O O . TYR A 1 218 ? 2.498 -13.617 -5.777 1 91.38 218 TYR A O 1
ATOM 1696 N N . PHE A 1 219 ? 4.691 -13.719 -5.684 1 93.5 219 PHE A N 1
ATOM 1697 C CA . PHE A 1 219 ? 4.695 -13.219 -4.312 1 93.5 219 PHE A CA 1
ATOM 1698 C C . PHE A 1 219 ? 5.09 -11.75 -4.277 1 93.5 219 PHE A C 1
ATOM 1700 O O . PHE A 1 219 ? 4.762 -11.031 -3.328 1 93.5 219 PHE A O 1
ATOM 1707 N N . VAL A 1 220 ? 5.73 -11.312 -5.305 1 96.25 220 VAL A N 1
ATOM 1708 C CA . VAL A 1 220 ? 6.125 -9.914 -5.43 1 96.25 220 VAL A CA 1
ATOM 1709 C C . VAL A 1 220 ? 4.91 -9.016 -5.203 1 96.25 220 VAL A C 1
ATOM 1711 O O . VAL A 1 220 ? 4.965 -8.07 -4.418 1 96.25 220 VAL A O 1
ATOM 1714 N N . PHE A 1 221 ? 3.832 -9.391 -5.805 1 93.25 221 PHE A N 1
ATOM 1715 C CA . PHE A 1 221 ? 2.656 -8.523 -5.789 1 93.25 221 PHE A CA 1
ATOM 1716 C C . PHE A 1 221 ? 1.988 -8.547 -4.418 1 93.25 221 PHE A C 1
ATOM 1718 O O . PHE A 1 221 ? 1.408 -7.543 -3.992 1 93.25 221 PHE A O 1
ATOM 1725 N N . SER A 1 222 ? 2.043 -9.672 -3.742 1 89.56 222 SER A N 1
ATOM 1726 C CA . SER A 1 222 ? 1.527 -9.703 -2.377 1 89.56 222 SER A CA 1
ATOM 1727 C C . SER A 1 222 ? 2.262 -8.703 -1.49 1 89.56 222 SER A C 1
ATOM 1729 O O . SER A 1 222 ? 1.635 -7.961 -0.728 1 89.56 222 SER A O 1
ATOM 1731 N N . TYR A 1 223 ? 3.568 -8.633 -1.614 1 90.94 223 TYR A N 1
ATOM 1732 C CA . TYR A 1 223 ? 4.367 -7.707 -0.821 1 90.94 223 TYR A CA 1
ATOM 1733 C C . TYR A 1 223 ? 4.09 -6.266 -1.228 1 90.94 223 TYR A C 1
ATOM 1735 O O . TYR A 1 223 ? 4.02 -5.375 -0.376 1 90.94 223 TYR A O 1
ATOM 1743 N N . ALA A 1 224 ? 3.963 -6.047 -2.521 1 89.31 224 ALA A N 1
ATOM 1744 C CA . ALA A 1 224 ? 3.629 -4.707 -3 1 89.31 224 ALA A CA 1
ATOM 1745 C C . ALA A 1 224 ? 2.291 -4.238 -2.436 1 89.31 224 ALA A C 1
ATOM 1747 O O . ALA A 1 224 ? 2.158 -3.09 -2.008 1 89.31 224 ALA A O 1
ATOM 1748 N N . LYS A 1 225 ? 1.358 -5.133 -2.445 1 82.69 225 LYS A N 1
ATOM 1749 C CA . LYS A 1 225 ? 0.037 -4.82 -1.908 1 82.69 225 LYS A CA 1
ATOM 1750 C C . LYS A 1 225 ? 0.12 -4.43 -0.435 1 82.69 225 LYS A C 1
ATOM 1752 O O . LYS A 1 225 ? -0.658 -3.6 0.037 1 82.69 225 LYS A O 1
ATOM 1757 N N . LEU A 1 226 ? 1.053 -4.957 0.252 1 78.5 226 LEU A N 1
ATOM 1758 C CA . LEU A 1 226 ? 1.25 -4.66 1.667 1 78.5 226 LEU A CA 1
ATOM 1759 C C . LEU A 1 226 ? 2.004 -3.348 1.846 1 78.5 226 LEU A C 1
ATOM 1761 O O . LEU A 1 226 ? 2.342 -2.969 2.971 1 78.5 226 LEU A O 1
ATOM 1765 N N . GLY A 1 227 ? 2.34 -2.672 0.72 1 78.25 227 GLY A N 1
ATOM 1766 C CA . GLY A 1 227 ? 2.963 -1.358 0.777 1 78.25 227 GLY A CA 1
ATOM 1767 C C . GLY A 1 227 ? 4.477 -1.419 0.825 1 78.25 227 GLY A C 1
ATOM 1768 O O . GLY A 1 227 ? 5.141 -0.396 1.014 1 78.25 227 GLY A O 1
ATOM 1769 N N . MET A 1 228 ? 5.039 -2.59 0.649 1 86.81 228 MET A N 1
ATOM 1770 C CA . MET A 1 228 ? 6.492 -2.74 0.702 1 86.81 228 MET A CA 1
ATOM 1771 C C . MET A 1 228 ? 7.125 -2.389 -0.641 1 86.81 228 MET A C 1
ATOM 1773 O O . MET A 1 228 ? 6.484 -2.52 -1.687 1 86.81 228 MET A O 1
ATOM 1777 N N . ARG A 1 229 ? 8.352 -1.941 -0.581 1 91.69 229 ARG A N 1
ATOM 1778 C CA . ARG A 1 229 ? 9.18 -1.952 -1.783 1 91.69 229 ARG A CA 1
ATOM 1779 C C . ARG A 1 229 ? 9.797 -3.328 -2.01 1 91.69 229 ARG A C 1
ATOM 1781 O O . ARG A 1 229 ? 10.18 -4.008 -1.055 1 91.69 229 ARG A O 1
ATOM 1788 N N . VAL A 1 230 ? 9.852 -3.713 -3.307 1 97 230 VAL A N 1
ATOM 1789 C CA . VAL A 1 230 ? 10.258 -5.09 -3.57 1 97 230 VAL A CA 1
ATOM 1790 C C . VAL A 1 230 ? 11.43 -5.105 -4.547 1 97 230 VAL A C 1
ATOM 1792 O O . VAL A 1 230 ? 11.375 -4.469 -5.602 1 97 230 VAL A O 1
ATOM 1795 N N . LEU A 1 231 ? 12.516 -5.746 -4.129 1 98.56 231 LEU A N 1
ATOM 1796 C CA . LEU A 1 231 ? 13.562 -6.168 -5.047 1 98.56 231 LEU A CA 1
ATOM 1797 C C . LEU A 1 231 ? 13.383 -7.625 -5.449 1 98.56 231 LEU A C 1
ATOM 1799 O O . LEU A 1 231 ? 13.18 -8.492 -4.59 1 98.56 231 LEU A O 1
ATOM 1803 N N . CYS A 1 232 ? 13.406 -7.867 -6.754 1 98.5 232 CYS A N 1
ATOM 1804 C CA . CYS A 1 232 ? 13.148 -9.25 -7.148 1 98.5 232 CYS A CA 1
ATOM 1805 C C . CYS A 1 232 ? 13.953 -9.617 -8.391 1 98.5 232 CYS A C 1
ATOM 1807 O O . CYS A 1 232 ? 14.438 -8.742 -9.109 1 98.5 232 CYS A O 1
ATOM 1809 N N . TRP A 1 233 ? 14.18 -10.93 -8.578 1 98.25 233 TRP A N 1
ATOM 1810 C CA . TRP A 1 233 ? 15.023 -11.477 -9.641 1 98.25 233 TRP A CA 1
ATOM 1811 C C . TRP A 1 233 ? 14.266 -12.539 -10.438 1 98.25 233 TRP A C 1
ATOM 1813 O O . TRP A 1 233 ? 13.516 -13.328 -9.867 1 98.25 233 TRP A O 1
ATOM 1823 N N . GLU A 1 234 ? 14.422 -12.562 -11.68 1 95.69 234 GLU A N 1
ATOM 1824 C CA . GLU A 1 234 ? 13.836 -13.516 -12.617 1 95.69 234 GLU A CA 1
ATOM 1825 C C . GLU A 1 234 ? 14.695 -13.648 -13.875 1 95.69 234 GLU A C 1
ATOM 1827 O O . GLU A 1 234 ? 15.164 -12.648 -14.422 1 95.69 234 GLU A O 1
ATOM 1832 N N . ILE A 1 235 ? 14.875 -14.875 -14.312 1 93.44 235 ILE A N 1
ATOM 1833 C CA . ILE A 1 235 ? 15.773 -15.117 -15.438 1 93.44 235 ILE A CA 1
ATOM 1834 C C . ILE A 1 235 ? 14.969 -15.172 -16.734 1 93.44 235 ILE A C 1
ATOM 1836 O O . ILE A 1 235 ? 15.523 -14.984 -17.812 1 93.44 235 ILE A O 1
ATOM 1840 N N . ASN A 1 236 ? 13.695 -15.484 -16.688 1 90.38 236 ASN A N 1
ATOM 1841 C CA . ASN A 1 236 ? 12.852 -15.602 -17.875 1 90.38 236 ASN A CA 1
ATOM 1842 C C . ASN A 1 236 ? 12.312 -14.25 -18.312 1 90.38 236 ASN A C 1
ATOM 1844 O O . ASN A 1 236 ? 11.469 -13.656 -17.625 1 90.38 236 ASN A O 1
ATOM 1848 N N . PRO A 1 237 ? 12.75 -13.75 -19.469 1 92.44 237 PRO A N 1
ATOM 1849 C CA . PRO A 1 237 ? 12.289 -12.43 -19.906 1 92.44 237 PRO A CA 1
ATOM 1850 C C . PRO A 1 237 ? 10.773 -12.367 -20.094 1 92.44 237 PRO A C 1
ATOM 1852 O O . PRO A 1 237 ? 10.172 -11.305 -19.891 1 92.44 237 PRO A O 1
ATOM 1855 N N . TRP A 1 238 ? 10.188 -13.445 -20.453 1 90.38 238 TRP A N 1
ATOM 1856 C CA . TRP A 1 238 ? 8.734 -13.484 -20.609 1 90.38 238 TRP A CA 1
ATOM 1857 C C . TRP A 1 238 ? 8.031 -13.305 -19.266 1 90.38 238 TRP A C 1
ATOM 1859 O O . TRP A 1 238 ? 7.035 -12.586 -19.172 1 90.38 238 TRP A O 1
ATOM 1869 N N . SER A 1 239 ? 8.562 -13.93 -18.281 1 93.69 239 SER A N 1
ATOM 1870 C CA . SER A 1 239 ? 8.016 -13.75 -16.938 1 93.69 239 SER A CA 1
ATOM 1871 C C . SER A 1 239 ? 8.172 -12.312 -16.469 1 93.69 239 SER A C 1
ATOM 1873 O O . SER A 1 239 ? 7.25 -11.742 -15.867 1 93.69 239 SER A O 1
ATOM 1875 N N . VAL A 1 240 ? 9.281 -11.766 -16.75 1 95.56 240 VAL A N 1
ATOM 1876 C CA . VAL A 1 240 ? 9.555 -10.391 -16.344 1 95.56 240 VAL A CA 1
ATOM 1877 C C . VAL A 1 240 ? 8.562 -9.445 -17.016 1 95.56 240 VAL A C 1
ATOM 1879 O O . VAL A 1 240 ? 8.023 -8.547 -16.375 1 95.56 240 VAL A O 1
ATOM 1882 N N . GLU A 1 241 ? 8.359 -9.656 -18.281 1 94.19 241 GLU A N 1
ATOM 1883 C CA . GLU A 1 241 ? 7.379 -8.828 -18.969 1 94.19 241 GLU A CA 1
ATOM 1884 C C . GLU A 1 241 ? 5.98 -9.023 -18.391 1 94.19 241 GLU A C 1
ATOM 1886 O O . GLU A 1 241 ? 5.223 -8.062 -18.234 1 94.19 241 GLU A O 1
ATOM 1891 N N . GLY A 1 242 ? 5.676 -10.273 -18.125 1 95 242 GLY A N 1
ATOM 1892 C CA . GLY A 1 242 ? 4.418 -10.531 -17.453 1 95 242 GLY A CA 1
ATOM 1893 C C . GLY A 1 242 ? 4.297 -9.805 -16.125 1 95 242 GLY A C 1
ATOM 1894 O O . GLY A 1 242 ? 3.244 -9.242 -15.812 1 95 242 GLY A O 1
ATOM 1895 N N . LEU A 1 243 ? 5.355 -9.82 -15.352 1 96.38 243 LEU A N 1
ATOM 1896 C CA . LEU A 1 243 ? 5.391 -9.102 -14.078 1 96.38 243 LEU A CA 1
ATOM 1897 C C . LEU A 1 243 ? 5.191 -7.609 -14.289 1 96.38 243 LEU A C 1
ATOM 1899 O O . LEU A 1 243 ? 4.418 -6.977 -13.562 1 96.38 243 LEU A O 1
ATOM 1903 N N . ARG A 1 244 ? 5.863 -7.055 -15.258 1 96.19 244 ARG A N 1
ATOM 1904 C CA . ARG A 1 244 ? 5.734 -5.629 -15.547 1 96.19 244 ARG A CA 1
ATOM 1905 C C . ARG A 1 244 ? 4.293 -5.266 -15.883 1 96.19 244 ARG A C 1
ATOM 1907 O O . ARG A 1 244 ? 3.742 -4.309 -15.328 1 96.19 244 ARG A O 1
ATOM 1914 N N . ARG A 1 245 ? 3.688 -6.008 -16.766 1 92.5 245 ARG A N 1
ATOM 1915 C CA . ARG A 1 245 ? 2.307 -5.758 -17.172 1 92.5 245 ARG A CA 1
ATOM 1916 C C . ARG A 1 245 ? 1.356 -5.898 -15.992 1 92.5 245 ARG A C 1
ATOM 1918 O O . ARG A 1 245 ? 0.445 -5.086 -15.82 1 92.5 245 ARG A O 1
ATOM 1925 N N . GLY A 1 246 ? 1.625 -6.945 -15.18 1 93.25 246 GLY A N 1
ATOM 1926 C CA . GLY A 1 246 ? 0.803 -7.133 -14 1 93.25 246 GLY A CA 1
ATOM 1927 C C . GLY A 1 246 ? 0.934 -6 -12.992 1 93.25 246 GLY A C 1
ATOM 1928 O O . GLY A 1 246 ? -0.063 -5.543 -12.43 1 93.25 246 GLY A O 1
ATOM 1929 N N . ALA A 1 247 ? 2.137 -5.547 -12.781 1 93.12 247 ALA A N 1
ATOM 1930 C CA . ALA A 1 247 ? 2.381 -4.434 -11.867 1 93.12 247 ALA A CA 1
ATOM 1931 C C . ALA A 1 247 ? 1.634 -3.182 -12.32 1 93.12 247 ALA A C 1
ATOM 1933 O O . ALA A 1 247 ? 0.956 -2.533 -11.523 1 93.12 247 ALA A O 1
ATOM 1934 N N . LEU A 1 248 ? 1.704 -2.887 -13.594 1 87.44 248 LEU A N 1
ATOM 1935 C CA . LEU A 1 248 ? 1.044 -1.71 -14.141 1 87.44 248 LEU A CA 1
ATOM 1936 C C . LEU A 1 248 ? -0.472 -1.84 -14.039 1 87.44 248 LEU A C 1
ATOM 1938 O O . LEU A 1 248 ? -1.164 -0.866 -13.734 1 87.44 248 LEU A O 1
ATOM 1942 N N . ALA A 1 249 ? -0.943 -3.029 -14.289 1 86.94 249 ALA A N 1
ATOM 1943 C CA . ALA A 1 249 ? -2.377 -3.279 -14.18 1 86.94 249 ALA A CA 1
ATOM 1944 C C . ALA A 1 24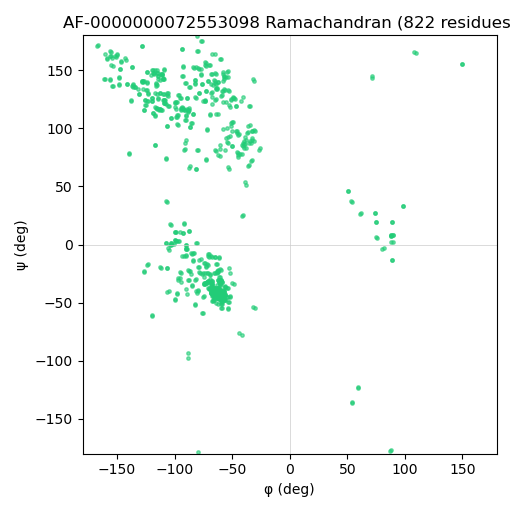9 ? -2.873 -3.035 -12.758 1 86.94 249 ALA A C 1
ATOM 1946 O O . ALA A 1 249 ? -4.023 -2.637 -12.555 1 86.94 249 ALA A O 1
ATOM 1947 N N . ASN A 1 250 ? -1.991 -3.316 -11.773 1 85.75 250 ASN A N 1
ATOM 1948 C CA . ASN A 1 250 ? -2.346 -3.105 -10.375 1 85.75 250 ASN A CA 1
ATOM 1949 C C . ASN A 1 250 ? -1.982 -1.697 -9.914 1 85.75 250 ASN A C 1
ATOM 1951 O O . ASN A 1 250 ? -2.086 -1.385 -8.727 1 85.75 250 ASN A O 1
ATOM 1955 N N . LYS A 1 251 ? -1.395 -0.88 -10.836 1 81.25 251 LYS A N 1
ATOM 1956 C CA . LYS A 1 251 ? -1.078 0.53 -10.625 1 81.25 251 LYS A CA 1
ATOM 1957 C C . LYS A 1 251 ? 0.124 0.692 -9.703 1 81.25 251 LYS A C 1
ATOM 1959 O O . LYS A 1 251 ? 0.194 1.648 -8.93 1 81.25 251 LYS A O 1
ATOM 1964 N N . TRP A 1 252 ? 0.971 -0.174 -9.641 1 85.31 252 TRP A N 1
ATOM 1965 C CA . TRP A 1 252 ? 2.25 -0.033 -8.953 1 85.31 252 TRP A CA 1
ATOM 1966 C C . TRP A 1 252 ? 3.338 0.436 -9.914 1 85.31 252 TRP A C 1
ATOM 1968 O O . TRP A 1 252 ? 3.338 0.063 -11.086 1 85.31 252 TRP A O 1
ATOM 1978 N N . THR A 1 253 ? 4.238 1.24 -9.422 1 89.19 253 THR A N 1
ATOM 1979 C CA . THR A 1 253 ? 5.395 1.621 -10.227 1 89.19 253 THR A CA 1
ATOM 1980 C C . THR A 1 253 ? 6.41 0.486 -10.281 1 89.19 253 THR A C 1
ATOM 1982 O O . THR A 1 253 ? 6.605 -0.232 -9.305 1 89.19 253 THR A O 1
ATOM 1985 N N . VAL A 1 254 ? 6.984 0.266 -11.531 1 95.31 254 VAL A N 1
ATOM 1986 C CA . VAL A 1 254 ? 7.887 -0.866 -11.727 1 95.31 254 VAL A CA 1
ATOM 1987 C C . VAL A 1 254 ? 9.039 -0.457 -12.633 1 95.31 254 VAL A C 1
ATOM 1989 O O . VAL A 1 254 ? 8.852 0.281 -13.602 1 95.31 254 VAL A O 1
ATOM 1992 N N . ARG A 1 255 ? 10.195 -0.908 -12.242 1 97.12 255 ARG A N 1
ATOM 1993 C CA . ARG A 1 255 ? 11.383 -0.75 -13.07 1 97.12 255 ARG A CA 1
ATOM 1994 C C . ARG A 1 255 ? 11.977 -2.105 -13.445 1 97.12 255 ARG A C 1
ATOM 1996 O O . ARG A 1 255 ? 12.266 -2.924 -12.57 1 97.12 255 ARG A O 1
ATOM 2003 N N . VAL A 1 256 ? 12.102 -2.311 -14.75 1 97.38 256 VAL A N 1
ATOM 2004 C CA . VAL A 1 256 ? 12.781 -3.504 -15.242 1 97.38 256 VAL A CA 1
ATOM 2005 C C . VAL A 1 256 ? 14.25 -3.186 -15.508 1 97.38 256 VAL A C 1
ATOM 2007 O O . VAL A 1 256 ? 14.562 -2.291 -16.297 1 97.38 256 VAL A O 1
ATOM 2010 N N . VAL A 1 257 ? 15.086 -3.857 -14.781 1 98.19 257 VAL A N 1
ATOM 2011 C CA . VAL A 1 257 ? 16.516 -3.682 -14.977 1 98.19 257 VAL A CA 1
ATOM 2012 C C . VAL A 1 257 ? 17.062 -4.793 -15.883 1 98.19 257 VAL A C 1
ATOM 2014 O O . VAL A 1 257 ? 17.078 -5.961 -15.484 1 98.19 257 VAL A O 1
ATOM 2017 N N . GLN A 1 258 ? 17.484 -4.473 -17.078 1 96.06 258 GLN A N 1
ATOM 2018 C CA . GLN A 1 258 ? 17.953 -5.438 -18.078 1 96.06 258 GLN A CA 1
ATOM 2019 C C . GLN A 1 258 ? 19 -4.82 -18.984 1 96.06 258 GLN A C 1
ATOM 2021 O O . GLN A 1 258 ? 19.188 -3.602 -19 1 96.06 258 GLN A O 1
ATOM 2026 N N . GLY A 1 259 ? 19.734 -5.695 -19.672 1 93.25 259 GLY A N 1
ATOM 2027 C CA . GLY A 1 259 ? 20.703 -5.199 -20.625 1 93.25 259 GLY A CA 1
ATOM 2028 C C . GLY A 1 259 ? 21.75 -4.305 -20 1 93.25 259 GLY A C 1
ATOM 2029 O O . GLY A 1 259 ? 22.391 -4.684 -19.016 1 93.25 259 GLY A O 1
ATOM 2030 N N . GLU A 1 260 ? 21.844 -3.062 -20.547 1 93.69 260 GLU A N 1
ATOM 2031 C CA . GLU A 1 260 ? 22.875 -2.135 -20.109 1 93.69 260 GLU A CA 1
ATOM 2032 C C . GLU A 1 260 ? 22.594 -1.615 -18.703 1 93.69 260 GLU A C 1
ATOM 2034 O O . GLU A 1 260 ? 23.516 -1.247 -17.969 1 93.69 260 GLU A O 1
ATOM 2039 N N . ASP A 1 261 ? 21.344 -1.643 -18.344 1 95.06 261 ASP A N 1
ATOM 2040 C CA . ASP A 1 261 ? 20.969 -1.146 -17.031 1 95.06 261 ASP A CA 1
ATOM 2041 C C . ASP A 1 261 ? 21.562 -2.014 -15.922 1 95.06 261 ASP A C 1
ATOM 2043 O O . ASP A 1 261 ? 21.719 -1.562 -14.781 1 95.06 261 ASP A O 1
ATOM 2047 N N . LEU A 1 262 ? 21.844 -3.252 -16.25 1 96.56 262 LEU A N 1
ATOM 2048 C CA . LEU A 1 262 ? 22.391 -4.176 -15.258 1 96.56 262 LEU A CA 1
ATOM 2049 C C . LEU A 1 262 ? 23.75 -3.715 -14.773 1 96.56 262 LEU A C 1
ATOM 2051 O O . LEU A 1 262 ? 24.234 -4.16 -13.727 1 96.56 262 LEU A O 1
ATOM 2055 N N . LYS A 1 263 ? 24.359 -2.809 -15.539 1 96.31 263 LYS A N 1
ATOM 2056 C CA . LYS A 1 263 ? 25.703 -2.328 -15.195 1 96.31 263 LYS A CA 1
ATOM 2057 C C . LYS A 1 263 ? 25.625 -1.1 -14.289 1 96.31 263 LYS A C 1
ATOM 2059 O O . LYS A 1 263 ? 26.641 -0.681 -13.719 1 96.31 263 LYS A O 1
ATOM 2064 N N . LEU A 1 264 ? 24.531 -0.548 -14.094 1 96.69 264 LEU A N 1
ATOM 2065 C CA . LEU A 1 264 ? 24.359 0.65 -13.281 1 96.69 264 LEU A CA 1
ATOM 2066 C C . LEU A 1 264 ? 24.5 0.322 -11.797 1 96.69 264 LEU A C 1
ATOM 2068 O O . LEU A 1 264 ? 24.25 -0.814 -11.383 1 96.69 264 LEU A O 1
ATOM 2072 N N . SER A 1 265 ? 24.891 1.37 -11.047 1 96.62 265 SER A N 1
A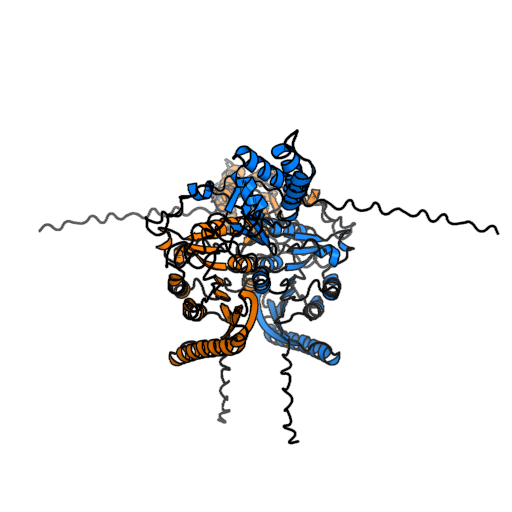TOM 2073 C CA . SER A 1 265 ? 24.969 1.225 -9.594 1 96.62 265 SER A CA 1
ATOM 2074 C C . SER A 1 265 ? 23.578 1.117 -8.977 1 96.62 265 SER A C 1
ATOM 2076 O O . SER A 1 265 ? 22.594 1.569 -9.57 1 96.62 265 SER A O 1
ATOM 2078 N N . MET A 1 266 ? 23.531 0.47 -7.809 1 97.06 266 MET A N 1
ATOM 2079 C CA . MET A 1 266 ? 22.25 0.36 -7.113 1 97.06 266 MET A CA 1
ATOM 2080 C C . MET A 1 266 ? 21.688 1.739 -6.77 1 97.06 266 MET A C 1
ATOM 2082 O O . MET A 1 266 ? 20.484 1.941 -6.773 1 97.06 266 MET A O 1
ATOM 2086 N N . GLU A 1 267 ? 22.562 2.691 -6.469 1 95.94 267 GLU A N 1
ATOM 2087 C CA . GLU A 1 267 ? 22.141 4.062 -6.211 1 95.94 267 GLU A CA 1
ATOM 2088 C C . GLU A 1 267 ? 21.375 4.641 -7.402 1 95.94 267 GLU A C 1
ATOM 2090 O O . GLU A 1 267 ? 20.312 5.238 -7.234 1 95.94 267 GLU A O 1
ATOM 2095 N N . ALA A 1 268 ? 21.922 4.41 -8.555 1 96.06 268 ALA A N 1
ATOM 2096 C CA . ALA A 1 268 ? 21.281 4.898 -9.773 1 96.06 268 ALA A CA 1
ATOM 2097 C C . ALA A 1 268 ? 19.969 4.16 -10.047 1 96.06 268 ALA A C 1
ATOM 2099 O O . ALA A 1 268 ? 18.969 4.77 -10.438 1 96.06 268 ALA A O 1
ATOM 2100 N N . LEU A 1 269 ? 19.953 2.902 -9.789 1 96.5 269 LEU A N 1
ATOM 2101 C CA . LEU A 1 269 ? 18.797 2.059 -10.102 1 96.5 269 LEU A CA 1
ATOM 2102 C C . LEU A 1 269 ? 17.625 2.365 -9.18 1 96.5 269 LEU A C 1
ATOM 2104 O O . LEU A 1 269 ? 16.469 2.266 -9.578 1 96.5 269 LEU A O 1
ATOM 2108 N N . LEU A 1 270 ? 17.953 2.77 -7.949 1 94.31 270 LEU A N 1
ATOM 2109 C CA . LEU A 1 270 ? 16.891 2.971 -6.957 1 94.31 270 LEU A CA 1
ATOM 2110 C C . LEU A 1 270 ? 16.531 4.449 -6.836 1 94.31 270 LEU A C 1
ATOM 2112 O O . LEU A 1 270 ? 15.641 4.812 -6.078 1 94.31 270 LEU A O 1
ATOM 2116 N N . ALA A 1 271 ? 17.094 5.305 -7.617 1 89.12 271 ALA A N 1
ATOM 2117 C CA . ALA A 1 271 ? 16.969 6.758 -7.488 1 89.12 271 ALA A CA 1
ATOM 2118 C C . ALA A 1 271 ? 15.547 7.215 -7.793 1 89.12 271 ALA A C 1
ATOM 2120 O O . ALA A 1 271 ? 15.031 8.141 -7.16 1 89.12 271 ALA A O 1
ATOM 2121 N N . SER A 1 272 ? 14.914 6.504 -8.758 1 85.5 272 SER A N 1
ATOM 2122 C CA . SER A 1 272 ? 13.602 6.961 -9.195 1 85.5 272 SER A CA 1
ATOM 2123 C C . SER A 1 272 ? 12.508 6.539 -8.219 1 85.5 272 SER A C 1
ATOM 2125 O O . SER A 1 272 ? 11.391 7.051 -8.266 1 85.5 272 SER A O 1
ATOM 2127 N N . GLY A 1 273 ? 12.742 5.559 -7.387 1 86.81 273 GLY A N 1
ATOM 2128 C CA . GLY A 1 273 ? 11.852 5.281 -6.266 1 86.81 273 GLY A CA 1
ATOM 2129 C C . GLY A 1 273 ? 10.734 4.324 -6.621 1 86.81 273 GLY A C 1
ATOM 2130 O O . GLY A 1 273 ? 9.711 4.277 -5.934 1 86.81 273 GLY A O 1
ATOM 2131 N N . GLU A 1 274 ? 10.883 3.572 -7.684 1 92.12 274 GLU A N 1
ATOM 2132 C CA . GLU A 1 274 ? 9.844 2.609 -8.039 1 92.12 274 GLU A CA 1
ATOM 2133 C C . GLU A 1 274 ? 9.586 1.627 -6.895 1 92.12 274 GLU A C 1
ATOM 2135 O O . GLU A 1 274 ? 10.516 1.241 -6.184 1 92.12 274 GLU A O 1
ATOM 2140 N N . GLN A 1 275 ? 8.359 1.265 -6.762 1 90.62 275 GLN A N 1
ATOM 2141 C CA . GLN A 1 275 ? 7.988 0.331 -5.707 1 90.62 275 GLN A CA 1
ATOM 2142 C C . GLN A 1 275 ? 8.562 -1.058 -5.969 1 90.62 275 GLN A C 1
ATOM 2144 O O . GLN A 1 275 ? 9.008 -1.737 -5.039 1 90.62 275 GLN A O 1
ATOM 2149 N N . ILE A 1 276 ? 8.484 -1.451 -7.258 1 97 276 ILE A N 1
ATOM 2150 C CA . ILE A 1 276 ? 9.008 -2.756 -7.641 1 97 276 ILE A CA 1
ATOM 2151 C C . ILE A 1 276 ? 10.211 -2.578 -8.57 1 97 276 ILE A C 1
ATOM 2153 O O . ILE A 1 276 ? 10.133 -1.841 -9.555 1 97 276 ILE A O 1
ATOM 2157 N N . VAL A 1 277 ? 11.32 -3.184 -8.203 1 98.38 277 VAL A N 1
ATOM 2158 C CA . VAL A 1 277 ? 12.492 -3.244 -9.07 1 98.38 277 VAL A CA 1
ATOM 2159 C C . VAL A 1 277 ? 12.82 -4.699 -9.398 1 98.38 277 VAL A C 1
ATOM 2161 O O . VAL A 1 277 ? 13.133 -5.484 -8.5 1 98.38 277 VAL A O 1
ATOM 2164 N N . ILE A 1 278 ? 12.656 -5.062 -10.672 1 98.56 278 ILE A N 1
ATOM 2165 C CA . ILE A 1 278 ? 12.906 -6.441 -11.078 1 98.56 278 ILE A CA 1
ATOM 2166 C C . ILE A 1 278 ? 14.172 -6.508 -11.93 1 98.56 278 ILE A C 1
ATOM 2168 O O . ILE A 1 278 ? 14.328 -5.742 -12.883 1 98.56 278 ILE A O 1
ATOM 2172 N N . PHE A 1 279 ? 15.047 -7.418 -11.539 1 98.5 279 PHE A N 1
ATOM 2173 C CA . PHE A 1 279 ? 16.281 -7.672 -12.258 1 98.5 279 PHE A CA 1
ATOM 2174 C C . PHE A 1 279 ? 16.156 -8.883 -13.164 1 98.5 279 PHE A C 1
ATOM 2176 O O . PHE A 1 279 ? 15.898 -9.992 -12.695 1 98.5 279 PHE A O 1
ATOM 2183 N N . LEU A 1 280 ? 16.281 -8.664 -14.469 1 97.19 280 LEU A N 1
ATOM 2184 C CA . LEU A 1 280 ? 16.391 -9.773 -15.406 1 97.19 280 LEU A CA 1
ATOM 2185 C C . LEU A 1 280 ? 17.812 -10.336 -15.43 1 97.19 280 LEU A C 1
ATOM 2187 O O . LEU A 1 280 ? 18.594 -10.023 -16.328 1 97.19 280 LEU A O 1
ATOM 2191 N N . GLU A 1 281 ? 18.125 -11.164 -14.5 1 96.56 281 GLU A N 1
ATOM 2192 C CA . GLU A 1 281 ? 19.406 -11.836 -14.305 1 96.56 281 GLU A CA 1
ATOM 2193 C C . GLU A 1 281 ? 19.297 -12.969 -13.289 1 96.56 281 GLU A C 1
ATOM 2195 O O . GLU A 1 281 ? 18.219 -13.195 -12.719 1 96.56 281 GLU A O 1
ATOM 2200 N N . SER A 1 282 ? 20.297 -13.719 -13.188 1 95.25 282 SER A N 1
ATOM 2201 C CA . SER A 1 282 ? 20.328 -14.812 -12.227 1 95.25 282 SER A CA 1
ATOM 2202 C C . SER A 1 282 ? 20.219 -14.297 -10.797 1 95.25 282 SER A C 1
ATOM 2204 O O . SER A 1 282 ? 20.828 -13.281 -10.445 1 95.25 282 SER A O 1
ATOM 2206 N N . ASN A 1 283 ? 19.453 -14.992 -9.922 1 95.56 283 ASN A N 1
ATOM 2207 C CA . ASN A 1 283 ? 19.297 -14.617 -8.523 1 95.56 283 ASN A CA 1
ATOM 2208 C C . ASN A 1 283 ? 20.625 -14.742 -7.762 1 95.56 283 ASN A C 1
ATOM 2210 O O . ASN A 1 283 ? 20.734 -14.258 -6.633 1 95.56 283 ASN A O 1
ATOM 2214 N N . GLU A 1 284 ? 21.562 -15.344 -8.383 1 94.62 284 GLU A N 1
ATOM 2215 C CA . GLU A 1 284 ? 22.891 -15.438 -7.766 1 94.62 284 GLU A CA 1
ATOM 2216 C C . GLU A 1 284 ? 23.5 -14.055 -7.555 1 94.62 284 GLU A C 1
ATOM 2218 O O . GLU A 1 284 ? 24.391 -13.891 -6.715 1 94.62 284 GLU A O 1
ATOM 2223 N N . ARG A 1 285 ? 23.031 -13.133 -8.312 1 96.38 285 ARG A N 1
ATOM 2224 C CA . ARG A 1 285 ? 23.547 -11.773 -8.242 1 96.38 285 ARG A CA 1
ATOM 2225 C C . ARG A 1 285 ? 22.859 -10.977 -7.137 1 96.38 285 ARG A C 1
ATOM 2227 O O . ARG A 1 285 ? 23.312 -9.875 -6.793 1 96.38 285 ARG A O 1
ATOM 2234 N N . ALA A 1 286 ? 21.828 -11.516 -6.535 1 97.62 286 ALA A N 1
ATOM 2235 C CA . ALA A 1 286 ? 21 -10.797 -5.574 1 97.62 286 ALA A CA 1
ATOM 2236 C C . ALA A 1 286 ? 21.812 -10.383 -4.348 1 97.62 286 ALA A C 1
ATOM 2238 O O . ALA A 1 286 ? 21.719 -9.242 -3.889 1 97.62 286 ALA A O 1
ATOM 2239 N N . GLY A 1 287 ? 22.609 -11.297 -3.834 1 96.56 287 GLY A N 1
ATOM 2240 C CA . GLY A 1 287 ? 23.391 -11.016 -2.643 1 96.56 287 GLY A CA 1
ATOM 2241 C C . GLY A 1 287 ? 24.281 -9.797 -2.789 1 96.56 287 GLY A C 1
ATOM 2242 O O . GLY A 1 287 ? 24.266 -8.906 -1.932 1 96.56 287 GLY A O 1
ATOM 2243 N N . GLU A 1 288 ? 24.969 -9.773 -3.889 1 96.31 288 GLU A N 1
ATOM 2244 C CA . GLU A 1 288 ? 25.906 -8.68 -4.145 1 96.31 288 GLU A CA 1
ATOM 2245 C C . GLU A 1 288 ? 25.172 -7.355 -4.32 1 96.31 288 GLU A C 1
ATOM 2247 O O . GLU A 1 288 ? 25.625 -6.32 -3.812 1 96.31 288 GLU A O 1
ATOM 2252 N N . ARG A 1 289 ? 24.141 -7.398 -5.035 1 97.44 289 ARG A N 1
ATOM 2253 C CA . ARG A 1 289 ? 23.391 -6.176 -5.273 1 97.44 289 ARG A CA 1
ATOM 2254 C C . ARG A 1 289 ? 22.828 -5.621 -3.969 1 97.44 289 ARG A C 1
ATOM 2256 O O . ARG A 1 289 ? 22.891 -4.414 -3.721 1 97.44 289 ARG A O 1
ATOM 2263 N N . ILE A 1 290 ? 22.297 -6.473 -3.139 1 97.44 290 ILE A N 1
ATOM 2264 C CA . ILE A 1 290 ? 21.703 -6.047 -1.873 1 97.44 290 ILE A CA 1
ATOM 2265 C C . ILE A 1 290 ? 22.797 -5.512 -0.951 1 97.44 290 ILE A C 1
ATOM 2267 O O . ILE A 1 290 ? 22.609 -4.496 -0.274 1 97.44 290 ILE A O 1
ATOM 2271 N N . GLN A 1 291 ? 23.953 -6.18 -0.964 1 95.88 291 GLN A N 1
ATOM 2272 C CA . GLN A 1 291 ? 25.078 -5.703 -0.167 1 95.88 291 GLN A CA 1
ATOM 2273 C C . GLN A 1 291 ? 25.5 -4.297 -0.585 1 95.88 291 GLN A C 1
ATOM 2275 O O . GLN A 1 291 ? 25.75 -3.441 0.265 1 95.88 291 GLN A O 1
ATOM 2280 N N . GLU A 1 292 ? 25.562 -4.09 -1.864 1 96.75 292 GLU A N 1
ATOM 2281 C CA . GLU A 1 292 ? 25.891 -2.762 -2.371 1 96.75 292 GLU A CA 1
ATOM 2282 C C . GLU A 1 292 ? 24.875 -1.725 -1.9 1 96.75 292 GLU A C 1
ATOM 2284 O O . GLU A 1 292 ? 25.25 -0.645 -1.438 1 96.75 292 GLU A O 1
ATOM 2289 N N . ALA A 1 293 ? 23.641 -2.041 -2.039 1 96.5 293 ALA A N 1
ATOM 2290 C CA . ALA A 1 293 ? 22.562 -1.123 -1.653 1 96.5 293 ALA A CA 1
ATOM 2291 C C . ALA A 1 293 ? 22.609 -0.828 -0.156 1 96.5 293 ALA A C 1
ATOM 2293 O O . ALA A 1 293 ? 22.391 0.311 0.265 1 96.5 293 ALA A O 1
ATOM 2294 N N . GLN A 1 294 ? 22.875 -1.823 0.608 1 94.62 294 GLN A N 1
ATOM 2295 C CA . GLN A 1 294 ? 22.922 -1.678 2.059 1 94.62 294 GLN A CA 1
ATOM 2296 C C . GLN A 1 294 ? 24.141 -0.857 2.492 1 94.62 294 GLN A C 1
ATOM 2298 O O . GLN A 1 294 ? 24.047 -0.052 3.422 1 94.62 294 GLN A O 1
ATOM 2303 N N . ALA A 1 295 ? 25.25 -1.078 1.808 1 93.94 295 ALA A N 1
ATOM 2304 C CA . ALA A 1 295 ? 26.453 -0.314 2.105 1 93.94 295 ALA A CA 1
ATOM 2305 C C . ALA A 1 295 ? 26.234 1.18 1.892 1 93.94 295 ALA A C 1
ATOM 2307 O O . ALA A 1 295 ? 26.844 2.01 2.57 1 93.94 295 ALA A O 1
ATOM 2308 N N . ARG A 1 296 ? 25.359 1.493 1.028 1 92.88 296 ARG A N 1
ATOM 2309 C CA . ARG A 1 296 ? 25.078 2.889 0.713 1 92.88 296 ARG A CA 1
ATOM 2310 C C . ARG A 1 296 ? 23.875 3.391 1.494 1 92.88 296 ARG A C 1
ATOM 2312 O O . ARG A 1 296 ? 23.375 4.492 1.242 1 92.88 296 ARG A O 1
ATOM 2319 N N . GLY A 1 297 ? 23.328 2.539 2.344 1 90.12 297 GLY A N 1
ATOM 2320 C CA . GLY A 1 297 ? 22.203 2.918 3.189 1 90.12 297 GLY A CA 1
ATOM 2321 C C . GLY A 1 297 ? 20.891 3.012 2.436 1 90.12 297 GLY A C 1
ATOM 2322 O O . GLY A 1 297 ? 19.953 3.652 2.9 1 90.12 297 GLY A O 1
ATOM 2323 N N . LEU A 1 298 ? 20.797 2.377 1.235 1 90 298 LEU A N 1
ATOM 2324 C CA . LEU A 1 298 ? 19.625 2.498 0.38 1 90 298 LEU A CA 1
ATOM 2325 C C . LEU A 1 298 ? 18.547 1.493 0.788 1 90 298 LEU A C 1
ATOM 2327 O O . LEU A 1 298 ? 17.359 1.76 0.637 1 90 298 LEU A O 1
ATOM 2331 N N . VAL A 1 299 ? 19 0.33 1.205 1 91.69 299 VAL A N 1
ATOM 2332 C CA . VAL A 1 299 ? 18.109 -0.761 1.611 1 91.69 299 VAL A CA 1
ATOM 2333 C C . VAL A 1 299 ? 18.484 -1.234 3.014 1 91.69 299 VAL A C 1
ATOM 2335 O O . VAL A 1 299 ? 19.594 -1.729 3.23 1 91.69 299 VAL A O 1
ATOM 2338 N N . ARG A 1 300 ? 17.625 -1.066 3.939 1 86.19 300 ARG A N 1
ATOM 2339 C CA . ARG A 1 300 ? 17.984 -1.437 5.305 1 86.19 300 ARG A CA 1
ATOM 2340 C C . ARG A 1 300 ? 17.047 -2.506 5.852 1 86.19 300 ARG A C 1
ATOM 2342 O O . ARG A 1 300 ? 17.453 -3.648 6.066 1 86.19 300 ARG A O 1
ATOM 2349 N N . ASP A 1 301 ? 15.773 -2.234 5.953 1 85.88 301 ASP A N 1
ATOM 2350 C CA . ASP A 1 301 ? 14.805 -3.105 6.621 1 85.88 301 ASP A CA 1
ATOM 2351 C C . ASP A 1 301 ? 14.188 -4.09 5.633 1 85.88 301 ASP A C 1
ATOM 2353 O O . ASP A 1 301 ? 13.086 -3.855 5.121 1 85.88 301 ASP A O 1
ATOM 2357 N N . ILE A 1 302 ? 14.953 -5.18 5.391 1 94.44 302 ILE A N 1
ATOM 2358 C CA . ILE A 1 302 ? 14.383 -6.266 4.602 1 94.44 302 ILE A CA 1
ATOM 2359 C C . ILE A 1 302 ? 13.594 -7.203 5.508 1 94.44 302 ILE A C 1
ATOM 2361 O O . ILE A 1 302 ? 14.172 -8.047 6.199 1 94.44 302 ILE A O 1
ATOM 2365 N N . GLU A 1 303 ? 12.336 -7.07 5.414 1 90.12 303 GLU A N 1
ATOM 2366 C CA . GLU A 1 303 ? 11.469 -7.773 6.352 1 90.12 303 GLU A CA 1
ATOM 2367 C C . GLU A 1 303 ? 11.133 -9.172 5.848 1 90.12 303 GLU A C 1
ATOM 2369 O O . GLU A 1 303 ? 10.836 -10.07 6.641 1 90.12 303 GLU A O 1
ATOM 2374 N N . HIS A 1 304 ? 11.086 -9.344 4.547 1 94.69 304 HIS A N 1
ATOM 2375 C CA . HIS A 1 304 ? 10.758 -10.641 3.971 1 94.69 304 HIS A CA 1
ATOM 2376 C C . HIS A 1 304 ? 11.711 -11 2.834 1 94.69 304 HIS A C 1
ATOM 2378 O O . HIS A 1 304 ? 12.062 -10.141 2.023 1 94.69 304 HIS A O 1
ATOM 2384 N N . VAL A 1 305 ? 12.172 -12.242 2.826 1 97.88 305 VAL A N 1
ATOM 2385 C CA . VAL A 1 305 ? 12.852 -12.844 1.682 1 97.88 305 VAL A CA 1
ATOM 2386 C C . VAL A 1 305 ? 12.125 -14.117 1.263 1 97.88 305 VAL A C 1
ATOM 2388 O O . VAL A 1 305 ? 11.914 -15.016 2.082 1 97.88 305 VAL A O 1
ATOM 2391 N N . ASN A 1 306 ? 11.727 -14.148 0.022 1 97.31 306 ASN A N 1
ATOM 2392 C CA . ASN A 1 306 ? 10.969 -15.297 -0.48 1 97.31 306 ASN A CA 1
ATOM 2393 C C . ASN A 1 306 ? 11.797 -16.125 -1.451 1 97.31 306 ASN A C 1
ATOM 2395 O O . ASN A 1 306 ? 12.344 -15.602 -2.424 1 97.31 306 ASN A O 1
ATOM 2399 N N . GLY A 1 307 ? 11.953 -17.438 -1.164 1 96.12 307 GLY A N 1
ATOM 2400 C CA . GLY A 1 307 ? 12.578 -18.406 -2.043 1 96.12 307 GLY A CA 1
ATOM 2401 C C . GLY A 1 307 ? 11.586 -19.375 -2.668 1 96.12 307 GLY A C 1
ATOM 2402 O O . GLY A 1 307 ? 11.578 -20.562 -2.342 1 96.12 307 GLY A O 1
ATOM 2403 N N . GLY A 1 308 ? 10.883 -18.859 -3.605 1 91.56 308 GLY A N 1
ATOM 2404 C CA . GLY A 1 308 ? 9.789 -19.609 -4.203 1 91.56 308 GLY A CA 1
ATOM 2405 C C . GLY A 1 308 ? 10.234 -20.5 -5.359 1 91.56 308 GLY A C 1
ATOM 2406 O O . GLY A 1 308 ? 9.797 -20.297 -6.496 1 91.56 308 GLY A O 1
ATOM 2407 N N . PHE A 1 309 ? 11.008 -21.484 -5.086 1 91.69 309 PHE A N 1
ATOM 2408 C CA . PHE A 1 309 ? 11.469 -22.406 -6.121 1 91.69 309 PHE A CA 1
ATOM 2409 C C . PHE A 1 309 ? 11.383 -23.844 -5.645 1 91.69 309 PHE A C 1
ATOM 2411 O O . PHE A 1 309 ? 11.727 -24.156 -4.5 1 91.69 309 PHE A O 1
ATOM 2418 N N . LEU A 1 310 ? 10.891 -24.656 -6.492 1 89.12 310 LEU A N 1
ATOM 2419 C CA . LEU A 1 310 ? 10.828 -26.094 -6.266 1 89.12 310 LEU A CA 1
ATOM 2420 C C . LEU A 1 310 ? 11.781 -26.844 -7.203 1 89.12 310 LEU A C 1
ATOM 2422 O O . LEU A 1 310 ? 12.047 -26.375 -8.312 1 89.12 310 LEU A O 1
ATOM 2426 N N . PRO A 1 311 ? 12.398 -27.844 -6.988 1 91.5 311 PRO A N 1
ATOM 2427 C CA . PRO A 1 311 ? 12.086 -28.656 -5.816 1 91.5 311 PRO A CA 1
ATOM 2428 C C . PRO A 1 311 ? 12.672 -28.094 -4.527 1 91.5 311 PRO A C 1
ATOM 2430 O O . PRO A 1 311 ? 12.227 -28.453 -3.432 1 91.5 311 PRO A O 1
ATOM 2433 N N . THR A 1 312 ? 13.758 -27.281 -4.609 1 94.25 312 THR A N 1
ATOM 2434 C CA . THR A 1 312 ? 14.32 -26.688 -3.402 1 94.25 312 THR A CA 1
ATOM 2435 C C . THR A 1 312 ? 14.93 -25.328 -3.707 1 94.25 312 THR A C 1
ATOM 2437 O O . THR A 1 312 ? 15.547 -25.125 -4.758 1 94.25 312 THR A O 1
ATOM 2440 N N . SER A 1 313 ? 14.797 -24.438 -2.805 1 95.25 313 SER A N 1
ATOM 2441 C CA . SER A 1 313 ? 15.43 -23.141 -2.924 1 95.25 313 SER A CA 1
ATOM 2442 C C . SER A 1 313 ? 16.672 -23.047 -2.035 1 95.25 313 SER A C 1
ATOM 2444 O O . SER A 1 313 ? 17.172 -21.953 -1.777 1 95.25 313 SER A O 1
ATOM 2446 N N . GLU A 1 314 ? 17.219 -24.031 -1.575 1 96.69 314 GLU A N 1
ATOM 2447 C CA . GLU A 1 314 ? 18.312 -24.094 -0.61 1 96.69 314 GLU A CA 1
ATOM 2448 C C . GLU A 1 314 ? 19.516 -23.312 -1.091 1 96.69 314 GLU A C 1
ATOM 2450 O O . GLU A 1 314 ? 20.188 -22.641 -0.295 1 96.69 314 GLU A O 1
ATOM 2455 N N . PRO A 1 315 ? 19.812 -23.281 -2.367 1 95.25 315 PRO A N 1
ATOM 2456 C CA . PRO A 1 315 ? 21.016 -22.594 -2.826 1 95.25 315 PRO A CA 1
ATOM 2457 C C . PRO A 1 315 ? 21 -21.094 -2.48 1 95.25 315 PRO A C 1
ATOM 2459 O O . PRO A 1 315 ? 22.062 -20.469 -2.439 1 95.25 315 PRO A O 1
ATOM 2462 N N . VAL A 1 316 ? 19.828 -20.516 -2.242 1 95.75 316 VAL A N 1
ATOM 2463 C CA . VAL A 1 316 ? 19.797 -19.078 -2.023 1 95.75 316 VAL A CA 1
ATOM 2464 C C . VAL A 1 316 ? 19.641 -18.781 -0.532 1 95.75 316 VAL A C 1
ATOM 2466 O O . VAL A 1 316 ? 19.609 -17.625 -0.123 1 95.75 316 VAL A O 1
ATOM 2469 N N . TRP A 1 317 ? 19.578 -19.781 0.357 1 97.62 317 TRP A N 1
ATOM 2470 C CA . TRP A 1 317 ? 19.219 -19.594 1.76 1 97.62 317 TRP A CA 1
ATOM 2471 C C . TRP A 1 317 ? 20.297 -18.797 2.49 1 97.62 317 TRP A C 1
ATOM 2473 O O . TRP A 1 317 ? 19.969 -17.922 3.314 1 97.62 317 TRP A O 1
ATOM 2483 N N . ARG A 1 318 ? 21.531 -19.047 2.166 1 96.44 318 ARG A N 1
ATOM 2484 C CA . ARG A 1 318 ? 22.609 -18.297 2.811 1 96.44 318 ARG A CA 1
ATOM 2485 C C . ARG A 1 318 ? 22.547 -16.812 2.455 1 96.44 318 ARG A C 1
ATOM 2487 O O . ARG A 1 318 ? 22.672 -15.961 3.328 1 96.44 318 ARG A O 1
ATOM 2494 N N . SER A 1 319 ? 22.344 -16.562 1.189 1 96.75 319 SER A N 1
ATOM 2495 C CA . SER A 1 319 ? 22.188 -15.18 0.761 1 96.75 319 SER A CA 1
ATOM 2496 C C . SER A 1 319 ? 21 -14.523 1.451 1 96.75 319 SER A C 1
ATOM 2498 O O . SER A 1 319 ? 21.078 -13.359 1.85 1 96.75 319 SER A O 1
ATOM 2500 N N . ALA A 1 320 ? 19.922 -15.227 1.559 1 97.38 320 ALA A N 1
ATOM 2501 C CA . ALA A 1 320 ? 18.719 -14.719 2.229 1 97.38 320 ALA A CA 1
ATOM 2502 C C . ALA A 1 320 ? 19.016 -14.352 3.68 1 97.38 320 ALA A C 1
ATOM 2504 O O . ALA A 1 320 ? 18.562 -13.32 4.172 1 97.38 320 ALA A O 1
ATOM 2505 N N . TRP A 1 321 ? 19.812 -15.164 4.352 1 96.94 321 TRP A N 1
ATOM 2506 C CA . TRP A 1 321 ? 20.25 -14.914 5.723 1 96.94 321 TRP A CA 1
ATOM 2507 C C . TRP A 1 321 ? 21.047 -13.617 5.809 1 96.94 321 TRP A C 1
ATOM 2509 O O . TRP A 1 321 ? 20.766 -12.758 6.641 1 96.94 321 TRP A O 1
ATOM 2519 N N . GLU A 1 322 ? 21.922 -13.445 4.891 1 95.5 322 GLU A N 1
ATOM 2520 C CA . GLU A 1 322 ? 22.844 -12.32 4.922 1 95.5 322 GLU A CA 1
ATOM 2521 C C . GLU A 1 322 ? 22.125 -11.008 4.609 1 95.5 322 GLU A C 1
ATOM 2523 O O . GLU A 1 322 ? 22.438 -9.969 5.199 1 95.5 322 GLU A O 1
ATOM 2528 N N . MET A 1 323 ? 21.125 -11.047 3.771 1 96 323 MET A N 1
ATOM 2529 C CA . MET A 1 323 ? 20.469 -9.82 3.309 1 96 323 MET A CA 1
ATOM 2530 C C . MET A 1 323 ? 19.609 -9.211 4.406 1 96 323 MET A C 1
ATOM 2532 O O . MET A 1 323 ? 19.25 -8.039 4.344 1 96 323 MET A O 1
ATOM 2536 N N . THR A 1 324 ? 19.297 -9.969 5.445 1 94.94 324 THR A N 1
ATOM 2537 C CA . THR A 1 324 ? 18.406 -9.477 6.488 1 94.94 324 THR A CA 1
ATOM 2538 C C . THR A 1 324 ? 19.203 -8.992 7.695 1 94.94 324 THR A C 1
ATOM 2540 O O . THR A 1 324 ? 18.625 -8.719 8.75 1 94.94 324 THR A O 1
ATOM 2543 N N . GLY A 1 325 ? 20.469 -8.867 7.574 1 91.38 325 GLY A N 1
ATOM 2544 C CA . GLY A 1 325 ? 21.359 -8.555 8.68 1 91.38 325 GLY A CA 1
ATOM 2545 C C . GLY A 1 325 ? 21.078 -7.195 9.297 1 91.38 325 GLY A C 1
ATOM 2546 O O . GLY A 1 325 ? 21.375 -6.977 10.477 1 91.38 325 GLY A O 1
ATOM 2547 N N . LEU A 1 326 ? 20.484 -6.262 8.578 1 86.56 326 LEU A N 1
ATOM 2548 C CA . LEU A 1 326 ? 20.312 -4.895 9.055 1 86.56 326 LEU A CA 1
ATOM 2549 C C . LEU A 1 326 ? 18.875 -4.66 9.523 1 86.56 326 LEU A C 1
ATOM 2551 O O . LEU A 1 326 ? 18.531 -3.564 9.969 1 86.56 326 LEU A O 1
ATOM 2555 N N . THR A 1 327 ? 18.062 -5.723 9.398 1 86.94 327 THR A N 1
ATOM 2556 C CA . THR A 1 327 ? 16.656 -5.562 9.797 1 86.94 327 THR A CA 1
ATOM 2557 C C . THR A 1 327 ? 16.547 -5.375 11.305 1 86.94 327 THR A C 1
ATOM 2559 O O . THR A 1 327 ? 17.141 -6.125 12.078 1 86.94 327 THR A O 1
ATOM 2562 N N . GLU A 1 328 ? 15.836 -4.398 11.711 1 72.56 328 GLU A N 1
ATOM 2563 C CA . GLU A 1 328 ? 15.797 -4.008 13.117 1 72.56 328 GLU A CA 1
ATOM 2564 C C . GLU A 1 328 ? 14.82 -4.883 13.898 1 72.56 328 GLU A C 1
ATOM 2566 O O . GLU A 1 328 ? 15.148 -5.355 14.992 1 72.56 328 GLU A O 1
ATOM 2571 N N . GLU A 1 329 ? 13.656 -5.023 13.453 1 73.12 329 GLU A N 1
ATOM 2572 C CA . GLU A 1 329 ? 12.648 -5.758 14.219 1 73.12 329 GLU A CA 1
ATOM 2573 C C . GLU A 1 329 ? 12.695 -7.25 13.898 1 73.12 329 GLU A C 1
ATOM 2575 O O . GLU A 1 329 ? 13.656 -7.938 14.258 1 73.12 329 GLU A O 1
ATOM 2580 N N . ALA A 1 330 ? 11.867 -7.754 13.039 1 81.06 330 ALA A N 1
ATOM 2581 C CA . ALA A 1 330 ? 11.828 -9.164 12.656 1 81.06 330 ALA A CA 1
ATOM 2582 C C . ALA A 1 330 ? 11.891 -9.32 11.141 1 81.06 330 ALA A C 1
ATOM 2584 O O . ALA A 1 330 ? 11.281 -8.539 10.406 1 81.06 330 ALA A O 1
ATOM 2585 N N . ALA A 1 331 ? 12.773 -10.273 10.773 1 91.69 331 ALA A N 1
ATOM 2586 C CA . ALA A 1 331 ? 12.82 -10.648 9.359 1 91.69 331 ALA A CA 1
ATOM 2587 C C . ALA A 1 331 ? 12.289 -12.062 9.156 1 91.69 331 ALA A C 1
ATOM 2589 O O . ALA A 1 331 ? 12.43 -12.922 10.031 1 91.69 331 ALA A O 1
ATOM 2590 N N . TRP A 1 332 ? 11.648 -12.273 8.016 1 92.25 332 TRP A N 1
ATOM 2591 C CA . TRP A 1 332 ? 11.055 -13.57 7.707 1 92.25 332 TRP A CA 1
ATOM 2592 C C . TRP A 1 332 ? 11.609 -14.133 6.402 1 92.25 332 TRP A C 1
ATOM 2594 O O . TRP A 1 332 ? 11.633 -13.438 5.383 1 92.25 332 TRP A O 1
ATOM 2604 N N . LEU A 1 333 ? 12.047 -15.391 6.457 1 97.19 333 LEU A N 1
ATOM 2605 C CA . LEU A 1 333 ? 12.414 -16.141 5.258 1 97.19 333 LEU A CA 1
ATOM 2606 C C . LEU A 1 333 ? 11.359 -17.188 4.93 1 97.19 333 LEU A C 1
ATOM 2608 O O . LEU A 1 333 ? 10.922 -17.938 5.809 1 97.19 333 LEU A O 1
ATOM 2612 N N . HIS A 1 334 ? 10.898 -17.188 3.725 1 96.75 334 HIS A N 1
ATOM 2613 C CA . HIS A 1 334 ? 9.961 -18.188 3.229 1 96.75 334 HIS A CA 1
ATOM 2614 C C . HIS A 1 334 ? 10.641 -19.156 2.275 1 96.75 334 HIS A C 1
ATOM 2616 O O . HIS A 1 334 ? 10.836 -18.844 1.098 1 96.75 334 HIS A O 1
ATOM 2622 N N . LEU A 1 335 ? 10.945 -20.344 2.799 1 97.75 335 LEU A N 1
ATOM 2623 C CA . LEU A 1 335 ? 11.781 -21.312 2.104 1 97.75 335 LEU A CA 1
ATOM 2624 C C . LEU A 1 335 ? 10.945 -22.422 1.501 1 97.75 335 LEU A C 1
ATOM 2626 O O . LEU A 1 335 ? 10.414 -23.266 2.227 1 97.75 335 LEU A O 1
ATOM 2630 N N . HIS A 1 336 ? 10.844 -22.406 0.203 1 95.62 336 HIS A N 1
ATOM 2631 C CA . HIS A 1 336 ? 10.039 -23.406 -0.488 1 95.62 336 HIS A CA 1
ATOM 2632 C C . HIS A 1 336 ? 10.852 -24.672 -0.779 1 95.62 336 HIS A C 1
ATOM 2634 O O . HIS A 1 336 ? 12.016 -24.578 -1.181 1 95.62 336 HIS A O 1
ATOM 2640 N N . GLU A 1 337 ? 10.242 -25.797 -0.527 1 96.69 337 GLU A N 1
ATOM 2641 C CA . GLU A 1 337 ? 10.891 -27.078 -0.796 1 96.69 337 GLU A CA 1
ATOM 2642 C C . GLU A 1 337 ? 9.867 -28.219 -0.876 1 96.69 337 GLU A C 1
ATOM 2644 O O . GLU A 1 337 ? 8.852 -28.188 -0.176 1 96.69 337 GLU A O 1
ATOM 2649 N N . ASN A 1 338 ? 10.141 -29.141 -1.802 1 95.25 338 ASN A N 1
ATOM 2650 C CA . ASN A 1 338 ? 9.414 -30.406 -1.795 1 95.25 338 ASN A CA 1
ATOM 2651 C C . ASN A 1 338 ? 9.992 -31.391 -0.773 1 95.25 338 ASN A C 1
ATOM 2653 O O . ASN A 1 338 ? 11.195 -31.656 -0.776 1 95.25 338 ASN A O 1
ATOM 2657 N N . VAL A 1 339 ? 9.109 -31.859 0.055 1 97 339 VAL A N 1
ATOM 2658 C CA . VAL A 1 339 ? 9.562 -32.75 1.134 1 97 339 VAL A CA 1
ATOM 2659 C C . VAL A 1 339 ? 8.617 -33.938 1.263 1 97 339 VAL A C 1
ATOM 2661 O O . VAL A 1 339 ? 7.406 -33.781 1.098 1 97 339 VAL A O 1
ATOM 2664 N N . GLY A 1 340 ? 9.219 -35.125 1.454 1 96.25 340 GLY A N 1
ATOM 2665 C CA . GLY A 1 340 ? 8.367 -36.25 1.81 1 96.25 340 GLY A CA 1
ATOM 2666 C C . GLY A 1 340 ? 7.559 -36 3.074 1 96.25 340 GLY A C 1
ATOM 2667 O O . GLY A 1 340 ? 8.062 -35.438 4.039 1 96.25 340 GLY A O 1
ATOM 2668 N N . VAL A 1 341 ? 6.348 -36.5 3.004 1 94.06 341 VAL A N 1
ATOM 2669 C CA . VAL A 1 341 ? 5.422 -36.219 4.102 1 94.06 341 VAL A CA 1
ATOM 2670 C C . VAL A 1 341 ? 6.008 -36.75 5.41 1 94.06 341 VAL A C 1
ATOM 2672 O O . VAL A 1 341 ? 5.871 -36.094 6.457 1 94.06 341 VAL A O 1
ATOM 2675 N N . GLU A 1 342 ? 6.695 -37.812 5.375 1 95.56 342 GLU A N 1
ATOM 2676 C CA . GLU A 1 342 ? 7.246 -38.438 6.574 1 95.56 342 GLU A CA 1
ATOM 2677 C C . GLU A 1 342 ? 8.5 -37.719 7.051 1 95.56 342 GLU A C 1
ATOM 2679 O O . GLU A 1 342 ? 8.953 -37.906 8.18 1 95.56 342 GLU A O 1
ATOM 2684 N N . ASP A 1 343 ? 9.023 -36.875 6.219 1 97 343 ASP A N 1
ATOM 2685 C CA . ASP A 1 343 ? 10.312 -36.25 6.508 1 97 343 ASP A CA 1
ATOM 2686 C C . ASP A 1 343 ? 10.141 -34.781 6.891 1 97 343 ASP A C 1
ATOM 2688 O O . ASP A 1 343 ? 11.125 -34.062 7.133 1 97 343 ASP A O 1
ATOM 2692 N N . ILE A 1 344 ? 8.961 -34.25 6.949 1 96.38 344 ILE A N 1
ATOM 2693 C CA . ILE A 1 344 ? 8.703 -32.844 7.141 1 96.38 344 ILE A CA 1
ATOM 2694 C C . ILE A 1 344 ? 9.289 -32.375 8.477 1 96.38 344 ILE A C 1
ATOM 2696 O O . ILE A 1 344 ? 9.977 -31.359 8.547 1 96.38 344 ILE A O 1
ATOM 2700 N N . THR A 1 345 ? 9.102 -33.125 9.555 1 95.44 345 THR A N 1
ATOM 2701 C CA . THR A 1 345 ? 9.578 -32.781 10.883 1 95.44 345 THR A CA 1
ATOM 2702 C C . THR A 1 345 ? 11.102 -32.812 10.938 1 95.44 345 THR A C 1
ATOM 2704 O O . THR A 1 345 ? 11.719 -31.859 11.453 1 95.44 345 THR A O 1
ATOM 2707 N N . SER A 1 346 ? 11.641 -33.875 10.445 1 97.44 346 SER A N 1
ATOM 2708 C CA . SER A 1 346 ? 13.102 -33.969 10.445 1 97.44 346 SER A CA 1
ATOM 2709 C C . SER A 1 346 ? 13.727 -32.844 9.617 1 97.44 346 SER A C 1
ATOM 2711 O O . SER A 1 346 ? 14.781 -32.312 9.984 1 97.44 346 SER A O 1
ATOM 2713 N N . ARG A 1 347 ? 13.086 -32.5 8.492 1 97.75 347 ARG A N 1
ATOM 2714 C CA . ARG A 1 347 ? 13.617 -31.438 7.648 1 97.75 347 ARG A CA 1
ATOM 2715 C C . ARG A 1 347 ? 13.531 -30.094 8.352 1 97.75 347 ARG A C 1
ATOM 2717 O O . ARG A 1 347 ? 14.438 -29.266 8.234 1 97.75 347 ARG A O 1
ATOM 2724 N N . ARG A 1 348 ? 12.461 -29.844 9.055 1 97.31 348 ARG A N 1
ATOM 2725 C CA . ARG A 1 348 ? 12.32 -28.625 9.859 1 97.31 348 ARG A CA 1
ATOM 2726 C C . ARG A 1 348 ? 13.484 -28.469 10.828 1 97.31 348 ARG A C 1
ATOM 2728 O O . ARG A 1 348 ? 14.07 -27.391 10.93 1 97.31 348 ARG A O 1
ATOM 2735 N N . MET A 1 349 ? 13.859 -29.531 11.5 1 97.31 349 MET A N 1
ATOM 2736 C CA . MET A 1 349 ? 14.953 -29.516 12.469 1 97.31 349 MET A CA 1
ATOM 2737 C C . MET A 1 349 ? 16.297 -29.266 11.773 1 97.31 349 MET A C 1
ATOM 2739 O O . MET A 1 349 ? 17.141 -28.547 12.305 1 97.31 349 MET A O 1
ATOM 2743 N N . SER A 1 350 ? 16.375 -29.906 10.648 1 98.06 350 SER A N 1
ATOM 2744 C CA . SER A 1 350 ? 17.609 -29.703 9.883 1 98.06 350 SER A CA 1
ATOM 2745 C C . SER A 1 350 ? 17.781 -28.25 9.492 1 98.06 350 SER A C 1
ATOM 2747 O O . SER A 1 350 ? 18.891 -27.703 9.586 1 98.06 350 SER A O 1
ATOM 2749 N N . ILE A 1 351 ? 16.766 -27.609 9.016 1 98.25 351 ILE A N 1
ATOM 2750 C CA . ILE A 1 351 ? 16.797 -26.203 8.617 1 98.25 351 ILE A CA 1
ATOM 2751 C C . ILE A 1 351 ? 17.094 -25.328 9.836 1 98.25 351 ILE A C 1
ATOM 2753 O O . ILE A 1 351 ? 17.922 -24.422 9.773 1 98.25 351 ILE A O 1
ATOM 2757 N N . GLN A 1 352 ? 16.422 -25.609 10.969 1 97.81 352 GLN A N 1
ATOM 2758 C CA . GLN A 1 352 ? 16.703 -24.906 12.219 1 97.81 352 GLN A CA 1
ATOM 2759 C C . GLN A 1 352 ? 18.188 -24.953 12.555 1 97.81 352 GLN A C 1
ATOM 2761 O O . GLN A 1 352 ? 18.797 -23.922 12.859 1 97.81 352 GLN A O 1
ATOM 2766 N N . GLY A 1 353 ? 18.703 -26.141 12.492 1 97.88 353 GLY A N 1
ATOM 2767 C CA . GLY A 1 353 ? 20.109 -26.312 12.797 1 97.88 353 GLY A CA 1
ATOM 2768 C C . GLY A 1 353 ? 21.016 -25.531 11.867 1 97.88 353 GLY A C 1
ATOM 2769 O O . GLY A 1 353 ? 22 -24.953 12.305 1 97.88 353 GLY A O 1
ATOM 2770 N N . MET A 1 354 ? 20.719 -25.531 10.602 1 97.94 354 MET A N 1
ATOM 2771 C CA . MET A 1 354 ? 21.484 -24.797 9.602 1 97.94 354 MET A CA 1
ATOM 2772 C C . MET A 1 354 ? 21.547 -23.312 9.938 1 97.94 354 MET A C 1
ATOM 2774 O O . MET A 1 354 ? 22.625 -22.703 9.938 1 97.94 354 MET A O 1
ATOM 2778 N N . PHE A 1 355 ? 20.469 -22.688 10.258 1 97.75 355 PHE A N 1
ATOM 2779 C CA . PHE A 1 355 ? 20.406 -21.25 10.516 1 97.75 355 PHE A CA 1
ATOM 2780 C C . PHE A 1 355 ? 21.031 -20.906 11.867 1 97.75 355 PHE A C 1
ATOM 2782 O O . PHE A 1 355 ? 21.625 -19.844 12.031 1 97.75 355 PHE A O 1
ATOM 2789 N N . GLU A 1 356 ? 20.891 -21.828 12.836 1 96.88 356 GLU A N 1
ATOM 2790 C CA . GLU A 1 356 ? 21.562 -21.625 14.117 1 96.88 356 GLU A CA 1
ATOM 2791 C C . GLU A 1 356 ? 23.078 -21.641 13.945 1 96.88 356 GLU A C 1
ATOM 2793 O O . GLU A 1 356 ? 23.797 -20.875 14.609 1 96.88 356 GLU A O 1
ATOM 2798 N N . ALA A 1 357 ? 23.5 -22.5 13.109 1 97.12 357 ALA A N 1
ATOM 2799 C CA . ALA A 1 357 ? 24.922 -22.547 12.82 1 97.12 357 ALA A CA 1
ATOM 2800 C C . ALA A 1 357 ? 25.406 -21.234 12.203 1 97.12 357 ALA A C 1
ATOM 2802 O O . ALA A 1 357 ? 26.469 -20.719 12.562 1 97.12 357 ALA A O 1
ATOM 2803 N N . TRP A 1 358 ? 24.656 -20.734 11.266 1 96.25 358 TRP A N 1
ATOM 2804 C CA . TRP A 1 358 ? 25.016 -19.469 10.633 1 96.25 358 TRP A CA 1
ATOM 2805 C C . TRP A 1 358 ? 24.969 -18.328 11.648 1 96.25 358 TRP A C 1
ATOM 2807 O O . TRP A 1 358 ? 25.828 -17.438 11.617 1 96.25 358 TRP A O 1
ATOM 2817 N N . ALA A 1 359 ? 24.016 -18.328 12.539 1 95.44 359 ALA A N 1
ATOM 2818 C CA . ALA A 1 359 ? 23.922 -17.328 13.602 1 95.44 359 ALA A CA 1
ATOM 2819 C C . ALA A 1 359 ? 25.156 -17.375 14.5 1 95.44 359 ALA A C 1
ATOM 2821 O O . ALA A 1 359 ? 25.688 -16.328 14.883 1 95.44 359 ALA A O 1
ATOM 2822 N N . ALA A 1 360 ? 25.562 -18.578 14.828 1 94.25 360 ALA A N 1
ATOM 2823 C CA . ALA A 1 360 ? 26.734 -18.766 15.672 1 94.25 360 ALA A CA 1
ATOM 2824 C C . ALA A 1 360 ? 27.984 -18.234 14.977 1 94.25 360 ALA A C 1
ATOM 2826 O O . ALA A 1 360 ? 28.859 -17.625 15.617 1 94.25 360 ALA A O 1
ATOM 2827 N N . GLU A 1 361 ? 28.016 -18.469 13.742 1 93.81 361 GLU A N 1
ATOM 2828 C CA . GLU A 1 361 ? 29.141 -17.969 12.961 1 93.81 361 GLU A CA 1
ATOM 2829 C C . GLU A 1 361 ? 29.188 -16.438 12.984 1 93.81 361 GLU A C 1
ATOM 2831 O O . GLU A 1 361 ? 30.25 -15.844 13.117 1 93.81 361 GLU A O 1
ATOM 2836 N N . ASP A 1 362 ? 28.047 -15.812 12.812 1 90.88 362 ASP A N 1
ATOM 2837 C CA . ASP A 1 362 ? 27.953 -14.359 12.867 1 90.88 362 ASP A CA 1
ATOM 2838 C C . ASP A 1 362 ? 28.406 -13.828 14.234 1 90.88 362 ASP A C 1
ATOM 2840 O O . ASP A 1 362 ? 29.141 -12.836 14.312 1 90.88 362 ASP A O 1
ATOM 2844 N N . GLY A 1 363 ? 27.969 -14.461 15.32 1 85.31 363 GLY A N 1
ATOM 2845 C CA . GLY A 1 363 ? 28.359 -14.07 16.672 1 85.31 363 GLY A CA 1
ATOM 2846 C C . GLY A 1 363 ? 29.859 -14.117 16.891 1 85.31 363 GLY A C 1
ATOM 2847 O O . GLY A 1 363 ? 30.438 -13.211 17.5 1 85.31 363 GLY A O 1
ATOM 2848 N N . SER A 1 364 ? 30.469 -15.07 16.375 1 86.25 364 SER A N 1
ATOM 2849 C CA . SER A 1 364 ? 31.906 -15.258 16.547 1 86.25 364 SER A CA 1
ATOM 2850 C C . SER A 1 364 ? 32.688 -14.234 15.742 1 86.25 364 SER A C 1
ATOM 2852 O O . SER A 1 364 ? 33.844 -13.938 16.078 1 86.25 364 SER A O 1
ATOM 2854 N N . SER A 1 365 ? 32.062 -13.664 14.797 1 87 365 SER A N 1
ATOM 2855 C CA . SER A 1 365 ? 32.75 -12.711 13.938 1 87 365 SER A CA 1
ATOM 2856 C C . SER A 1 365 ? 32.469 -11.273 14.359 1 87 365 SER A C 1
ATOM 2858 O O . SER A 1 365 ? 32.812 -10.328 13.656 1 87 365 SER A O 1
ATOM 2860 N N . GLY A 1 366 ? 31.75 -11.094 15.391 1 82.62 366 GLY A N 1
ATOM 2861 C CA . GLY A 1 366 ? 31.484 -9.766 15.906 1 82.62 366 GLY A CA 1
ATOM 2862 C C . GLY A 1 366 ? 30.266 -9.109 15.289 1 82.62 366 GLY A C 1
ATOM 2863 O O . GLY A 1 366 ? 30 -7.93 15.516 1 82.62 366 GLY A O 1
ATOM 2864 N N . ARG A 1 367 ? 29.609 -9.875 14.539 1 83.81 367 ARG A N 1
ATOM 2865 C CA . ARG A 1 367 ? 28.375 -9.344 13.945 1 83.81 367 ARG A CA 1
ATOM 2866 C C . ARG A 1 367 ? 27.234 -9.383 14.945 1 83.81 367 ARG A C 1
ATOM 2868 O O . ARG A 1 367 ? 27.328 -10.039 15.984 1 83.81 367 ARG A O 1
ATOM 2875 N N . ARG A 1 368 ? 26.188 -8.68 14.594 1 83.94 368 ARG A N 1
ATOM 2876 C CA . ARG A 1 368 ? 25 -8.609 15.43 1 83.94 368 ARG A CA 1
ATOM 2877 C C . ARG A 1 368 ? 24.406 -10 15.664 1 83.94 368 ARG A C 1
ATOM 2879 O O . ARG A 1 368 ? 24.312 -10.805 14.742 1 83.94 368 ARG A O 1
ATOM 2886 N N . ARG A 1 369 ? 24.141 -10.219 16.922 1 88.38 369 ARG A N 1
ATOM 2887 C CA . ARG A 1 369 ? 23.547 -11.508 17.266 1 88.38 369 ARG A CA 1
ATOM 2888 C C . ARG A 1 369 ? 22.078 -11.57 16.844 1 88.38 369 ARG A C 1
ATOM 2890 O O . ARG A 1 369 ? 21.281 -10.695 17.203 1 88.38 369 ARG A O 1
ATOM 2897 N N . ARG A 1 370 ? 21.781 -12.555 16.047 1 92.75 370 ARG A N 1
ATOM 2898 C CA . ARG A 1 370 ? 20.422 -12.797 15.594 1 92.75 370 ARG A CA 1
ATOM 2899 C C . ARG A 1 370 ? 19.969 -14.211 15.938 1 92.75 370 ARG A C 1
ATOM 2901 O O . ARG A 1 370 ? 20.781 -15.125 16.031 1 92.75 370 ARG A O 1
ATOM 2908 N N . VAL A 1 371 ? 18.641 -14.344 16.188 1 91.94 371 VAL A N 1
ATOM 2909 C CA . VAL A 1 371 ? 18.078 -15.625 16.594 1 91.94 371 VAL A CA 1
ATOM 2910 C C . VAL A 1 371 ? 17.078 -16.109 15.539 1 91.94 371 VAL A C 1
ATOM 2912 O O . VAL A 1 371 ? 16 -15.531 15.391 1 91.94 371 VAL A O 1
ATOM 2915 N N . PRO A 1 372 ? 17.469 -17.203 14.836 1 96.12 372 PRO A N 1
ATOM 2916 C CA . PRO A 1 372 ? 16.531 -17.766 13.875 1 96.12 372 PRO A CA 1
ATOM 2917 C C . PRO A 1 372 ? 15.641 -18.844 14.484 1 96.12 372 PRO A C 1
ATOM 2919 O O . PRO A 1 372 ? 16.094 -19.609 15.344 1 96.12 372 PRO A O 1
ATOM 2922 N N . ARG A 1 373 ? 14.406 -18.828 14.125 1 93.31 373 ARG A N 1
ATOM 2923 C CA . ARG A 1 373 ? 13.461 -19.859 14.523 1 93.31 373 ARG A CA 1
ATOM 2924 C C . ARG A 1 373 ? 12.562 -20.266 13.359 1 93.31 373 ARG A C 1
ATOM 2926 O O . ARG A 1 373 ? 11.945 -19.406 12.727 1 93.31 373 ARG A O 1
ATOM 2933 N N . VAL A 1 374 ? 12.57 -21.594 13.055 1 95.75 374 VAL A N 1
ATOM 2934 C CA . VAL A 1 374 ? 11.539 -22.047 12.125 1 95.75 374 VAL A CA 1
ATOM 2935 C C . VAL A 1 374 ? 10.18 -22.031 12.82 1 95.75 374 VAL A C 1
ATOM 2937 O O . VAL A 1 374 ? 9.805 -23.016 13.484 1 95.75 374 VAL A O 1
ATOM 2940 N N . GLU A 1 375 ? 9.461 -21 12.57 1 89.31 375 GLU A N 1
ATOM 2941 C CA . GLU A 1 375 ? 8.242 -20.734 13.328 1 89.31 375 GLU A CA 1
ATOM 2942 C C . GLU A 1 375 ? 7.066 -21.547 12.789 1 89.31 375 GLU A C 1
ATOM 2944 O O . GLU A 1 375 ? 6.141 -21.875 13.539 1 89.31 375 GLU A O 1
ATOM 2949 N N . HIS A 1 376 ? 7.102 -21.844 11.492 1 89.94 376 HIS A N 1
ATOM 2950 C CA . HIS A 1 376 ? 5.934 -22.453 10.867 1 89.94 376 HIS A CA 1
ATOM 2951 C C . HIS A 1 376 ? 6.328 -23.234 9.617 1 89.94 376 HIS A C 1
ATOM 2953 O O . HIS A 1 376 ? 7.277 -22.859 8.922 1 89.94 376 HIS A O 1
ATOM 2959 N N . VAL A 1 377 ? 5.684 -24.359 9.414 1 93.31 377 VAL A N 1
ATOM 2960 C CA . VAL A 1 377 ? 5.77 -25.109 8.164 1 93.31 377 VAL A CA 1
ATOM 2961 C C . VAL A 1 377 ? 4.398 -25.156 7.5 1 93.31 377 VAL A C 1
ATOM 2963 O O . VAL A 1 377 ? 3.441 -25.688 8.078 1 93.31 377 VAL A O 1
ATOM 2966 N N . GLU A 1 378 ? 4.328 -24.578 6.312 1 91.31 378 GLU A N 1
ATOM 2967 C CA . GLU A 1 378 ? 3.08 -24.609 5.551 1 91.31 378 GLU A CA 1
ATOM 2968 C C . GLU A 1 378 ? 3.105 -25.688 4.48 1 91.31 378 GLU A C 1
ATOM 2970 O O . GLU A 1 378 ? 4.031 -25.75 3.668 1 91.31 378 GLU A O 1
ATOM 2975 N N . GLN A 1 379 ? 2.141 -26.547 4.598 1 91.5 379 GLN A N 1
ATOM 2976 C CA . GLN A 1 379 ? 1.921 -27.484 3.5 1 91.5 379 GLN A CA 1
ATOM 2977 C C . GLN A 1 379 ? 0.999 -26.891 2.441 1 91.5 379 GLN A C 1
ATOM 2979 O O . GLN A 1 379 ? -0.219 -26.844 2.627 1 91.5 379 GLN A O 1
ATOM 2984 N N . VAL A 1 380 ? 1.584 -26.438 1.403 1 88.69 380 VAL A N 1
ATOM 2985 C CA . VAL A 1 380 ? 0.881 -25.641 0.402 1 88.69 380 VAL A CA 1
ATOM 2986 C C . VAL A 1 380 ? 0 -26.547 -0.453 1 88.69 380 VAL A C 1
ATOM 2988 O O . VAL A 1 380 ? -1.208 -26.328 -0.561 1 88.69 380 VAL A O 1
ATOM 2991 N N . LYS A 1 381 ? 0.6 -27.609 -1.171 1 85.94 381 LYS A N 1
ATOM 2992 C CA . LYS A 1 381 ? -0.112 -28.562 -2.027 1 85.94 381 LYS A CA 1
ATOM 2993 C C . LYS A 1 381 ? 0.695 -29.828 -2.225 1 85.94 381 LYS A C 1
ATOM 2995 O O . LYS A 1 381 ? 1.906 -29.859 -1.998 1 85.94 381 LYS A O 1
ATOM 3000 N N . THR A 1 382 ? -0.044 -30.812 -2.605 1 86.31 382 THR A N 1
ATOM 3001 C CA . THR A 1 382 ? 0.639 -32.062 -2.938 1 86.31 382 THR A CA 1
ATOM 3002 C C . THR A 1 382 ? 1.381 -31.938 -4.266 1 86.31 382 THR A C 1
ATOM 3004 O O . THR A 1 382 ? 0.828 -31.438 -5.246 1 86.31 382 THR A O 1
ATOM 3007 N N . PHE A 1 383 ? 2.553 -32.344 -4.281 1 84.88 383 PHE A N 1
ATOM 3008 C CA . PHE A 1 383 ? 3.379 -32.281 -5.48 1 84.88 383 PHE A CA 1
ATOM 3009 C C . PHE A 1 383 ? 3.398 -33.625 -6.207 1 84.88 383 PHE A C 1
ATOM 3011 O O . PHE A 1 383 ? 3.312 -33.656 -7.434 1 84.88 383 PHE A O 1
ATOM 3018 N N . ALA A 1 384 ? 3.521 -34.625 -5.434 1 86.19 384 ALA A N 1
ATOM 3019 C CA . ALA A 1 384 ? 3.512 -36.031 -5.855 1 86.19 384 ALA A CA 1
ATOM 3020 C C . ALA A 1 384 ? 3.086 -36.938 -4.707 1 86.19 384 ALA A C 1
ATOM 3022 O O . ALA A 1 384 ? 2.965 -36.5 -3.564 1 86.19 384 ALA A O 1
ATOM 3023 N N . PRO A 1 385 ? 2.785 -38.156 -5.141 1 89.19 385 PRO A N 1
ATOM 3024 C CA . PRO A 1 385 ? 2.4 -39.062 -4.047 1 89.19 385 PRO A CA 1
ATOM 3025 C C . PRO A 1 385 ? 3.428 -39.094 -2.92 1 89.19 385 PRO A C 1
ATOM 3027 O O . PRO A 1 385 ? 4.594 -39.406 -3.152 1 89.19 385 PRO A O 1
ATOM 3030 N N . GLY A 1 386 ? 3.016 -38.719 -1.815 1 93 386 GLY A N 1
ATOM 3031 C CA . GLY A 1 386 ? 3.865 -38.75 -0.635 1 93 386 GLY A CA 1
ATOM 3032 C C . GLY A 1 386 ? 4.793 -37.562 -0.536 1 93 386 GLY A C 1
ATOM 3033 O O . GLY A 1 386 ? 5.613 -37.469 0.38 1 93 386 GLY A O 1
ATOM 3034 N N . VAL A 1 387 ? 4.816 -36.688 -1.474 1 94 387 VAL A N 1
ATOM 3035 C CA . VAL A 1 387 ? 5.695 -35.531 -1.488 1 94 387 VAL A CA 1
ATOM 3036 C C . VAL A 1 387 ? 4.859 -34.25 -1.446 1 94 387 VAL A C 1
ATOM 3038 O O . VAL A 1 387 ? 3.906 -34.094 -2.215 1 94 387 VAL A O 1
ATOM 3041 N N . TRP A 1 388 ? 5.203 -33.312 -0.514 1 94.25 388 TRP A N 1
ATOM 3042 C CA . TRP A 1 388 ? 4.473 -32.062 -0.343 1 94.25 388 TRP A CA 1
ATOM 3043 C C . TRP A 1 388 ? 5.355 -30.875 -0.678 1 94.25 388 TRP A C 1
ATOM 3045 O O . TRP A 1 388 ? 6.547 -30.859 -0.352 1 94.25 388 TRP A O 1
ATOM 3055 N N . HIS A 1 389 ? 4.77 -29.938 -1.384 1 94.25 389 HIS A N 1
ATOM 3056 C CA . HIS A 1 389 ? 5.324 -28.578 -1.429 1 94.25 389 HIS A CA 1
ATOM 3057 C C . HIS A 1 389 ? 5.168 -27.875 -0.085 1 94.25 389 HIS A C 1
ATOM 3059 O O . HIS A 1 389 ? 4.051 -27.578 0.335 1 94.25 389 HIS A O 1
ATOM 3065 N N . CYS A 1 390 ? 6.289 -27.656 0.527 1 95.5 390 CYS A N 1
ATOM 3066 C CA . CYS A 1 390 ? 6.285 -27.031 1.846 1 95.5 390 CYS A CA 1
ATOM 3067 C C . CYS A 1 390 ? 6.961 -25.672 1.806 1 95.5 390 CYS A C 1
ATOM 3069 O O . CYS A 1 390 ? 7.824 -25.422 0.962 1 95.5 390 CYS A O 1
ATOM 3071 N N . VAL A 1 391 ? 6.465 -24.812 2.639 1 95.88 391 VAL A N 1
ATOM 3072 C CA . VAL A 1 391 ? 7.152 -23.547 2.918 1 95.88 391 VAL A CA 1
ATOM 3073 C C . VAL A 1 391 ? 7.598 -23.516 4.379 1 95.88 391 VAL A C 1
ATOM 3075 O O . VAL A 1 391 ? 6.77 -23.594 5.289 1 95.88 391 VAL A O 1
ATOM 3078 N N . PHE A 1 392 ? 8.891 -23.453 4.629 1 96.62 392 PHE A N 1
ATOM 3079 C CA . PHE A 1 392 ? 9.445 -23.281 5.965 1 96.62 392 PHE A CA 1
ATOM 3080 C C . PHE A 1 392 ? 9.656 -21.797 6.273 1 96.62 392 PHE A C 1
ATOM 3082 O O . PHE A 1 392 ? 10.477 -21.141 5.637 1 96.62 392 PHE A O 1
ATOM 3089 N N . ASP A 1 393 ? 8.93 -21.328 7.246 1 94.69 393 ASP A N 1
ATOM 3090 C CA . ASP A 1 393 ? 9.039 -19.938 7.652 1 94.69 393 ASP A CA 1
ATOM 3091 C C . ASP A 1 393 ? 10.055 -19.781 8.781 1 94.69 393 ASP A C 1
ATOM 3093 O O . ASP A 1 393 ? 9.836 -20.25 9.898 1 94.69 393 ASP A O 1
ATOM 3097 N N . VAL A 1 394 ? 11.102 -19.031 8.477 1 96.25 394 VAL A N 1
ATOM 3098 C CA . VAL A 1 394 ? 12.125 -18.75 9.477 1 96.25 394 VAL A CA 1
ATOM 3099 C C . VAL A 1 394 ? 11.992 -17.312 9.961 1 96.25 394 VAL A C 1
ATOM 3101 O O . VAL A 1 394 ? 12.078 -16.375 9.164 1 96.25 394 VAL A O 1
ATOM 3104 N N . CYS A 1 395 ? 11.75 -17.141 11.203 1 92 395 CYS A N 1
ATOM 3105 C CA . CYS A 1 395 ? 11.719 -15.82 11.828 1 92 395 CYS A CA 1
ATOM 3106 C C . CYS A 1 395 ? 13.07 -15.492 12.461 1 92 395 CYS A C 1
ATOM 3108 O O . CYS A 1 395 ? 13.617 -16.281 13.219 1 92 395 CYS A O 1
ATOM 3110 N N . ILE A 1 396 ? 13.609 -14.352 12.078 1 93.44 396 ILE A N 1
ATOM 3111 C CA . ILE A 1 396 ? 14.898 -13.914 12.594 1 93.44 396 ILE A CA 1
ATOM 3112 C C . ILE A 1 396 ? 14.719 -12.664 13.453 1 93.44 396 ILE A C 1
ATOM 3114 O O . ILE A 1 396 ? 14.227 -11.641 12.969 1 93.44 396 ILE A O 1
ATOM 3118 N N . THR A 1 397 ? 14.977 -12.656 14.641 1 86.44 397 THR A N 1
ATOM 3119 C CA . THR A 1 397 ? 14.859 -11.523 15.555 1 86.44 397 THR A CA 1
ATOM 3120 C C . THR A 1 397 ? 16.203 -11.172 16.156 1 86.44 397 THR A C 1
ATOM 3122 O O . THR A 1 397 ? 17.141 -11.984 16.141 1 86.44 397 THR A O 1
ATOM 3125 N N . SER A 1 398 ? 16.312 -9.828 16.453 1 78.25 398 SER A N 1
ATOM 3126 C CA . SER A 1 398 ? 17.547 -9.414 17.109 1 78.25 398 SER A CA 1
ATOM 3127 C C . SER A 1 398 ? 17.516 -9.75 18.594 1 78.25 398 SER A C 1
ATOM 3129 O O . SER A 1 398 ? 16.453 -9.711 19.234 1 78.25 398 SER A O 1
ATOM 3131 N N . SER A 1 399 ? 18.516 -10.383 19.141 1 62.62 399 SER A N 1
ATOM 3132 C CA . SER A 1 399 ? 18.625 -10.656 20.578 1 62.62 399 SER A CA 1
ATOM 3133 C C . SER A 1 399 ? 18.734 -9.367 21.375 1 62.62 399 SER A C 1
ATOM 3135 O O . SER A 1 399 ? 19.516 -8.484 21.031 1 62.62 399 SER A O 1
ATOM 3137 N N . MET A 1 400 ? 17.719 -8.664 21.672 1 48.66 400 MET A N 1
ATOM 3138 C CA . MET A 1 400 ? 17.891 -7.535 22.578 1 48.66 400 MET A CA 1
ATOM 3139 C C . MET A 1 400 ? 19 -7.812 23.578 1 48.66 400 MET A C 1
ATOM 3141 O O . MET A 1 400 ? 19.016 -8.859 24.234 1 48.66 400 MET A O 1
ATOM 3145 N N . SER A 1 401 ? 20.172 -7.496 23.297 1 38.25 401 SER A N 1
ATOM 3146 C CA . SER A 1 401 ? 21.062 -7.449 24.453 1 38.25 401 SER A CA 1
ATOM 3147 C C . SER A 1 401 ? 20.359 -6.809 25.656 1 38.25 401 SER A C 1
ATOM 3149 O O . SER A 1 401 ? 19.891 -5.676 25.578 1 38.25 401 SER A O 1
ATOM 3151 N N . ILE A 1 402 ? 19.609 -7.469 26.453 1 34.03 402 ILE A N 1
ATOM 3152 C CA . ILE A 1 402 ? 19.375 -6.945 27.797 1 34.03 402 ILE A CA 1
ATOM 3153 C C . ILE A 1 402 ? 20.641 -6.258 28.312 1 34.03 402 ILE A C 1
ATOM 3155 O O . ILE A 1 402 ? 21.672 -6.898 28.5 1 34.03 402 ILE A O 1
ATOM 3159 N N . SER A 1 403 ? 21 -5.168 27.734 1 31.52 403 SER A N 1
ATOM 3160 C CA . SER A 1 403 ? 22 -4.441 28.5 1 31.52 403 SER A CA 1
ATOM 3161 C C . SER A 1 403 ? 21.781 -4.605 30 1 31.52 403 SER A C 1
ATOM 3163 O O . SER A 1 403 ? 20.672 -4.402 30.5 1 31.52 403 SER A O 1
ATOM 3165 N N . SER A 1 404 ? 22.562 -5.434 30.656 1 30.66 404 SER A N 1
ATOM 3166 C CA . SER A 1 404 ? 22.828 -5.422 32.094 1 30.66 404 SER A CA 1
ATOM 3167 C C . SER A 1 404 ? 22.969 -3.998 32.625 1 30.66 404 SER A C 1
ATOM 3169 O O . SER A 1 404 ? 23.828 -3.242 32.156 1 30.66 404 SER A O 1
ATOM 3171 N N . SER A 1 405 ? 21.891 -3.271 32.938 1 27.81 405 SER A N 1
ATOM 3172 C CA . SER A 1 405 ? 22.047 -2.141 33.844 1 27.81 405 SER A CA 1
ATOM 3173 C C . SER A 1 405 ? 23.109 -2.41 34.906 1 27.81 405 SER A C 1
ATOM 3175 O O . SER A 1 405 ? 23.016 -3.377 35.656 1 27.81 405 SER A O 1
ATOM 3177 N N . SER A 1 406 ? 24.359 -2.092 34.625 1 27 406 SER A N 1
ATOM 3178 C CA . SER A 1 406 ? 25.422 -1.911 35.594 1 27 406 SER A CA 1
ATOM 3179 C C . SER A 1 406 ? 24.875 -1.288 36.875 1 27 406 SER A C 1
ATOM 3181 O O . SER A 1 406 ? 24.016 -0.403 36.844 1 27 406 SER A O 1
ATOM 3183 N N . SER A 1 407 ? 24.984 -1.981 38.062 1 27.41 407 SER A N 1
ATOM 3184 C CA . SER A 1 407 ? 24.938 -1.657 39.469 1 27.41 407 SER A CA 1
ATOM 3185 C C . SER A 1 407 ? 25.656 -0.344 39.75 1 27.41 407 SER A C 1
ATOM 3187 O O . SER A 1 407 ? 26.859 -0.212 39.5 1 27.41 407 SER A O 1
ATOM 3189 N N . ILE A 1 408 ? 25.047 0.834 39.656 1 26.89 408 ILE A N 1
ATOM 3190 C CA . ILE A 1 408 ? 25.516 2.027 40.375 1 26.89 408 ILE A CA 1
ATOM 3191 C C . ILE A 1 408 ? 25.938 1.67 41.781 1 26.89 408 ILE A C 1
ATOM 3193 O O . ILE A 1 408 ? 25.109 1.225 42.594 1 26.89 408 ILE A O 1
ATOM 3197 N N . SER A 1 409 ? 27.156 1.085 41.906 1 24 409 SER A N 1
ATOM 3198 C CA . SER A 1 409 ? 27.812 1.112 43.188 1 24 409 SER A CA 1
ATOM 3199 C C . SER A 1 409 ? 27.734 2.5 43.844 1 24 409 SER A C 1
ATOM 3201 O O . SER A 1 409 ? 28.062 3.498 43.188 1 24 409 SER A O 1
ATOM 3203 N N . ASN A 1 410 ? 26.719 2.719 44.719 1 23.98 410 ASN A N 1
ATOM 3204 C CA . ASN A 1 410 ? 26.656 3.73 45.75 1 23.98 410 ASN A CA 1
ATOM 3205 C C . ASN A 1 410 ? 28.016 3.924 46.438 1 23.98 410 ASN A C 1
ATOM 3207 O O . ASN A 1 410 ? 28.453 3.072 47.219 1 23.98 410 ASN A O 1
ATOM 3211 N N . ASN A 1 411 ? 29.062 4.176 45.656 1 21.5 411 ASN A N 1
ATOM 3212 C CA . ASN A 1 411 ? 30.219 4.633 46.438 1 21.5 411 ASN A CA 1
ATOM 3213 C C . ASN A 1 411 ? 29.844 5.789 47.375 1 21.5 411 ASN A C 1
ATOM 3215 O O . ASN A 1 411 ? 29.234 6.762 46.938 1 21.5 411 ASN A O 1
ATOM 3219 N N . SER A 1 412 ? 29.703 5.488 48.781 1 24.77 412 SER A N 1
ATOM 3220 C CA . SER A 1 412 ? 29.75 6.203 50.031 1 24.77 412 SER A CA 1
ATOM 3221 C C . SER A 1 412 ? 30.859 7.246 50.062 1 24.77 412 SER A C 1
ATOM 3223 O O . SER A 1 412 ? 31.031 7.969 51.031 1 24.77 412 SER A O 1
ATOM 3225 N N . THR A 1 413 ? 31.391 7.848 48.969 1 22.58 413 THR A N 1
ATOM 3226 C CA . THR A 1 413 ? 32.094 8.969 49.594 1 22.58 413 THR A CA 1
ATOM 3227 C C . THR A 1 413 ? 31.109 10.078 49.969 1 22.58 413 THR A C 1
ATOM 3229 O O . THR A 1 413 ? 30.172 10.359 49.219 1 22.58 413 THR A O 1
ATOM 3232 N N . MET B 1 1 ? -70.5 -21.484 8.555 1 30.05 1 MET B N 1
ATOM 3233 C CA . MET B 1 1 ? -69.062 -21.172 8.562 1 30.05 1 MET B CA 1
ATOM 3234 C C . MET B 1 1 ? -68.312 -22.016 7.539 1 30.05 1 MET B C 1
ATOM 3236 O O . MET B 1 1 ? -68.062 -23.188 7.785 1 30.05 1 MET B O 1
ATOM 3240 N N . GLU B 1 2 ? -68.562 -21.781 6.258 1 35.75 2 GLU B N 1
ATOM 3241 C CA . GLU B 1 2 ? -68.125 -22.594 5.129 1 35.75 2 GLU B CA 1
ATOM 3242 C C . GLU B 1 2 ? -66.625 -22.547 4.957 1 35.75 2 GLU B C 1
ATOM 3244 O O . GLU B 1 2 ? -66 -21.5 5.156 1 35.75 2 GLU B O 1
ATOM 3249 N N . PRO B 1 3 ? -65.938 -23.734 5.016 1 39.16 3 PRO B N 1
ATOM 3250 C CA . PRO B 1 3 ? -64.5 -23.953 4.961 1 39.16 3 PRO B CA 1
ATOM 3251 C C . PRO B 1 3 ? -63.844 -23.453 3.66 1 39.16 3 PRO B C 1
ATOM 3253 O O . PRO B 1 3 ? -64.375 -23.75 2.574 1 39.16 3 PRO B O 1
ATOM 3256 N N . HIS B 1 4 ? -63.469 -22.172 3.58 1 40.03 4 HIS B N 1
ATOM 3257 C CA . HIS B 1 4 ? -62.781 -21.625 2.414 1 40.03 4 HIS B CA 1
ATOM 3258 C C . HIS B 1 4 ? -61.531 -22.453 2.078 1 40.03 4 HIS B C 1
ATOM 3260 O O . HIS B 1 4 ? -60.656 -22.656 2.934 1 40.03 4 HIS B O 1
ATOM 3266 N N . GLN B 1 5 ? -61.656 -23.469 1.169 1 33.75 5 GLN B N 1
ATOM 3267 C CA . GLN B 1 5 ? -60.594 -24.297 0.595 1 33.75 5 GLN B CA 1
ATOM 3268 C C . GLN B 1 5 ? -59.531 -23.453 -0.072 1 33.75 5 GLN B C 1
ATOM 3270 O O . GLN B 1 5 ? -59.812 -22.688 -1.001 1 33.75 5 GLN B O 1
ATOM 3275 N N . SER B 1 6 ? -58.562 -22.891 0.724 1 37.78 6 SER B N 1
ATOM 3276 C CA . SER B 1 6 ? -57.406 -22.203 0.174 1 37.78 6 SER B CA 1
ATOM 3277 C C . SER B 1 6 ? -56.688 -23.062 -0.855 1 37.78 6 SER B C 1
ATOM 3279 O O . SER B 1 6 ? -56.406 -24.234 -0.602 1 37.78 6 SER B O 1
ATOM 3281 N N . GLY B 1 7 ? -57 -22.938 -2.205 1 34.12 7 GLY B N 1
ATOM 3282 C CA . GLY B 1 7 ? -56.312 -23.531 -3.346 1 34.12 7 GLY B CA 1
ATOM 3283 C C . GLY B 1 7 ? -54.812 -23.375 -3.285 1 34.12 7 GLY B C 1
ATOM 3284 O O . GLY B 1 7 ? -54.281 -22.281 -3.07 1 34.12 7 GLY B O 1
ATOM 3285 N N . ASN B 1 8 ? -54.094 -24.469 -2.799 1 34.91 8 ASN B N 1
ATOM 3286 C CA . ASN B 1 8 ? -52.656 -24.672 -2.812 1 34.91 8 ASN B CA 1
ATOM 3287 C C . ASN B 1 8 ? -52.062 -24.516 -4.215 1 34.91 8 ASN B C 1
ATOM 3289 O O . ASN B 1 8 ? -52.281 -25.359 -5.086 1 34.91 8 ASN B O 1
ATOM 3293 N N . GLN B 1 9 ? -52.094 -23.266 -4.805 1 35.19 9 GLN B N 1
ATOM 3294 C CA . GLN B 1 9 ? -51.344 -23.094 -6.047 1 35.19 9 GLN B CA 1
ATOM 3295 C C . GLN B 1 9 ? -49.906 -23.609 -5.91 1 35.19 9 GLN B C 1
ATOM 3297 O O . GLN B 1 9 ? -49.156 -23.141 -5.074 1 35.19 9 GLN B O 1
ATOM 3302 N N . ASN B 1 10 ? -49.75 -24.938 -6.121 1 32.88 10 ASN B N 1
ATOM 3303 C CA . ASN B 1 10 ? -48.438 -25.578 -6.344 1 32.88 10 ASN B CA 1
ATOM 3304 C C . ASN B 1 10 ? -47.594 -24.781 -7.332 1 32.88 10 ASN B C 1
ATOM 3306 O O . ASN B 1 10 ? -47.969 -24.625 -8.492 1 32.88 10 ASN B O 1
ATOM 3310 N N . CYS B 1 11 ? -47 -23.656 -6.855 1 35.56 11 CYS B N 1
ATOM 3311 C CA . CYS B 1 11 ? -45.969 -23.016 -7.652 1 35.56 11 CYS B CA 1
ATOM 3312 C C . CYS B 1 11 ? -45 -24.047 -8.195 1 35.56 11 CYS B C 1
ATOM 3314 O O . CYS B 1 11 ? -44.281 -24.688 -7.43 1 35.56 11 CYS B O 1
ATOM 3316 N N . HIS B 1 12 ? -45.344 -24.766 -9.258 1 32.88 12 HIS B N 1
ATOM 3317 C CA . HIS B 1 12 ? -44.375 -25.547 -10.016 1 32.88 12 HIS B CA 1
ATOM 3318 C C . HIS B 1 12 ? -43.062 -24.781 -10.18 1 32.88 12 HIS B C 1
ATOM 3320 O O . HIS B 1 12 ? -43.062 -23.672 -10.703 1 32.88 12 HIS B O 1
ATOM 3326 N N . ARG B 1 13 ? -42.188 -24.922 -9.211 1 32.03 13 ARG B N 1
ATOM 3327 C CA . ARG B 1 13 ? -40.781 -24.547 -9.414 1 32.03 13 ARG B CA 1
ATOM 3328 C C . ARG B 1 13 ? -40.312 -24.938 -10.812 1 32.03 13 ARG B C 1
ATOM 3330 O O . ARG B 1 13 ? -40.406 -26.094 -11.211 1 32.03 13 ARG B O 1
ATOM 3337 N N . LYS B 1 14 ? -40.438 -23.984 -11.742 1 36.75 14 LYS B N 1
ATOM 3338 C CA . LYS B 1 14 ? -39.812 -24.188 -13.047 1 36.75 14 LYS B CA 1
ATOM 3339 C C . LYS B 1 14 ? -38.469 -24.891 -12.906 1 36.75 14 LYS B C 1
ATOM 3341 O O . LYS B 1 14 ? -37.656 -24.531 -12.062 1 36.75 14 LYS B O 1
ATOM 3346 N N . SER B 1 15 ? -38.5 -26.172 -13.07 1 35.19 15 SER B N 1
ATOM 3347 C CA . SER B 1 15 ? -37.219 -26.891 -13.133 1 35.19 15 SER B CA 1
ATOM 3348 C C . SER B 1 15 ? -36.125 -26.047 -13.766 1 35.19 15 SER B C 1
ATOM 3350 O O . SER B 1 15 ? -36.344 -25.453 -14.828 1 35.19 15 SER B O 1
ATOM 3352 N N . LYS B 1 16 ? -35.344 -25.453 -13.031 1 41.69 16 LYS B N 1
ATOM 3353 C CA . LYS B 1 16 ? -34.156 -24.812 -13.586 1 41.69 16 LYS B CA 1
ATOM 3354 C C . LYS B 1 16 ? -33.594 -25.594 -14.773 1 41.69 16 LYS B C 1
ATOM 3356 O O . LYS B 1 16 ? -33.281 -26.781 -14.641 1 41.69 16 LYS B O 1
ATOM 3361 N N . GLN B 1 17 ? -34 -25.422 -15.992 1 40.16 17 GLN B N 1
ATOM 3362 C CA . GLN B 1 17 ? -33.375 -26.031 -17.156 1 40.16 17 GLN B CA 1
ATOM 3363 C C . GLN B 1 17 ? -31.875 -26.25 -16.922 1 40.16 17 GLN B C 1
ATOM 3365 O O . GLN B 1 17 ? -31.141 -25.312 -16.625 1 40.16 17 GLN B O 1
ATOM 3370 N N . ARG B 1 18 ? -31.438 -27.344 -16.562 1 50.97 18 ARG B N 1
ATOM 3371 C CA . ARG B 1 18 ? -30.047 -27.734 -16.328 1 50.97 18 ARG B CA 1
ATOM 3372 C C . ARG B 1 18 ? -29.141 -27.266 -17.453 1 50.97 18 ARG B C 1
ATOM 3374 O O . ARG B 1 18 ? -29.359 -27.625 -18.625 1 50.97 18 ARG B O 1
ATOM 3381 N N . GLN B 1 19 ? -28.531 -26.203 -17.312 1 68.69 19 GLN B N 1
ATOM 3382 C CA . GLN B 1 19 ? -27.641 -25.562 -18.281 1 68.69 19 GLN B CA 1
ATOM 3383 C C . GLN B 1 19 ? -26.625 -26.547 -18.828 1 68.69 19 GLN B C 1
ATOM 3385 O O . GLN B 1 19 ? -25.906 -27.203 -18.062 1 68.69 19 GLN B O 1
ATOM 3390 N N . VAL B 1 20 ? -26.734 -27.047 -20.078 1 82.38 20 VAL B N 1
ATOM 3391 C CA . VAL B 1 20 ? -25.844 -27.969 -20.781 1 82.38 20 VAL B CA 1
ATOM 3392 C C . VAL B 1 20 ? -24.422 -27.422 -20.766 1 82.38 20 VAL B C 1
ATOM 3394 O O . VAL B 1 20 ? -24.203 -26.219 -20.891 1 82.38 20 VAL B O 1
ATOM 3397 N N . ASN B 1 21 ? -23.5 -28.328 -20.422 1 91.25 21 ASN B N 1
ATOM 3398 C CA . ASN B 1 21 ? -22.078 -28 -20.469 1 91.25 21 ASN B CA 1
ATOM 3399 C C . ASN B 1 21 ? -21.688 -27.406 -21.812 1 91.25 21 ASN B C 1
ATOM 3401 O O . ASN B 1 21 ? -22.016 -27.969 -22.859 1 91.25 21 ASN B O 1
ATOM 3405 N N . PRO B 1 22 ? -21.125 -26.281 -21.797 1 93.56 22 PRO B N 1
ATOM 3406 C CA . PRO B 1 22 ? -20.812 -25.594 -23.062 1 93.56 22 PRO B CA 1
ATOM 3407 C C . PRO B 1 22 ? -20 -26.453 -24.031 1 93.56 22 PRO B C 1
ATOM 3409 O O . PRO B 1 22 ? -20.219 -26.391 -25.234 1 93.56 22 PRO B O 1
ATOM 3412 N N . ILE B 1 23 ? -19.109 -27.219 -23.531 1 95.69 23 ILE B N 1
ATOM 3413 C CA . ILE B 1 23 ? -18.297 -28.062 -24.391 1 95.69 23 ILE B CA 1
ATOM 3414 C C . ILE B 1 23 ? -19.156 -29.156 -25.016 1 95.69 23 ILE B C 1
ATOM 3416 O O . ILE B 1 23 ? -19.047 -29.438 -26.219 1 95.69 23 ILE B O 1
ATOM 3420 N N . THR B 1 24 ? -20.016 -29.719 -24.219 1 94.25 24 THR B N 1
ATOM 3421 C CA . THR B 1 24 ? -20.938 -30.734 -24.719 1 94.25 24 THR B CA 1
ATOM 3422 C C . THR B 1 24 ? -21.859 -30.156 -25.781 1 94.25 24 THR B C 1
ATOM 3424 O O . THR B 1 24 ? -22.125 -30.797 -26.812 1 94.25 24 THR B O 1
ATOM 3427 N N . ALA B 1 25 ? -22.312 -29.016 -25.516 1 93.94 25 ALA B N 1
ATOM 3428 C CA . ALA B 1 25 ? -23.188 -28.344 -26.484 1 93.94 25 ALA B CA 1
ATOM 3429 C C . ALA B 1 25 ? -22.469 -28.109 -27.812 1 93.94 25 ALA B C 1
ATOM 3431 O O . ALA B 1 25 ? -23.047 -28.359 -28.875 1 93.94 25 ALA B O 1
ATOM 3432 N N . ALA B 1 26 ? -21.312 -27.672 -27.75 1 95.5 26 ALA B N 1
ATOM 3433 C CA . ALA B 1 26 ? -20.531 -27.438 -28.953 1 95.5 26 ALA B CA 1
ATOM 3434 C C . ALA B 1 26 ? -20.25 -28.75 -29.703 1 95.5 26 ALA B C 1
ATOM 3436 O O . ALA B 1 26 ? -20.391 -28.828 -30.922 1 95.5 26 ALA B O 1
ATOM 3437 N N . ALA B 1 27 ? -19.891 -29.75 -28.922 1 94.75 27 ALA B N 1
ATOM 3438 C CA . ALA B 1 27 ? -19.594 -31.047 -29.516 1 94.75 27 ALA B CA 1
ATOM 3439 C C . ALA B 1 27 ? -20.812 -31.641 -30.203 1 94.75 27 ALA B C 1
ATOM 3441 O O . ALA B 1 27 ? -20.719 -32.188 -31.297 1 94.75 27 ALA B O 1
ATOM 3442 N N . LEU B 1 28 ? -21.891 -31.5 -29.531 1 93.25 28 LEU B N 1
ATOM 3443 C CA . LEU B 1 28 ? -23.156 -32 -30.078 1 93.25 28 LEU B CA 1
ATOM 3444 C C . LEU B 1 28 ? -23.469 -31.359 -31.422 1 93.25 28 LEU B C 1
ATOM 3446 O O . LEU B 1 28 ? -23.766 -32.031 -32.406 1 93.25 28 LEU B O 1
ATOM 3450 N N . THR B 1 29 ? -23.422 -30.109 -31.453 1 92.69 29 THR B N 1
ATOM 3451 C CA . THR B 1 29 ? -23.703 -29.359 -32.688 1 92.69 29 THR B CA 1
ATOM 3452 C C . THR B 1 29 ? -22.688 -29.688 -33.75 1 92.69 29 THR B C 1
ATOM 3454 O O . THR B 1 29 ? -23.062 -29.875 -34.938 1 92.69 29 THR B O 1
ATOM 3457 N N . TRP B 1 30 ? -21.547 -29.812 -33.375 1 94.56 30 TRP B N 1
ATOM 3458 C CA . TRP B 1 30 ? -20.469 -30.109 -34.312 1 94.56 30 TRP B CA 1
ATOM 3459 C C . TRP B 1 30 ? -20.609 -31.5 -34.906 1 94.56 30 TRP B C 1
ATOM 3461 O O . TRP B 1 30 ? -20.453 -31.703 -36.094 1 94.56 30 TRP B O 1
ATOM 3471 N N . ILE B 1 31 ? -20.922 -32.438 -34.031 1 92 31 ILE B N 1
ATOM 3472 C CA . ILE B 1 31 ? -21.094 -33.812 -34.469 1 92 31 ILE B CA 1
ATOM 3473 C C . ILE B 1 31 ? -22.266 -33.875 -35.469 1 92 31 ILE B C 1
ATOM 3475 O O . ILE B 1 31 ? -22.156 -34.531 -36.5 1 92 31 ILE B O 1
ATOM 3479 N N . ALA B 1 32 ? -23.281 -33.219 -35.219 1 89.19 32 ALA B N 1
ATOM 3480 C CA . ALA B 1 32 ? -24.5 -33.219 -36.031 1 89.19 32 ALA B CA 1
ATOM 3481 C C . ALA B 1 32 ? -24.234 -32.562 -37.406 1 89.19 32 ALA B C 1
ATOM 3483 O O . ALA B 1 32 ? -24.766 -33 -38.406 1 89.19 32 ALA B O 1
ATOM 3484 N N . THR B 1 33 ? -23.391 -31.594 -37.438 1 89.25 33 THR B N 1
ATOM 3485 C CA . THR B 1 33 ? -23.203 -30.797 -38.625 1 89.25 33 THR B CA 1
ATOM 3486 C C . THR B 1 33 ? -22.031 -31.344 -39.469 1 89.25 33 THR B C 1
ATOM 3488 O O . THR B 1 33 ? -22.047 -31.266 -40.688 1 89.25 33 THR B O 1
ATOM 3491 N N . THR B 1 34 ? -21.078 -31.891 -38.812 1 87.5 34 THR B N 1
ATOM 3492 C CA . THR B 1 34 ? -19.828 -32.219 -39.5 1 87.5 34 THR B CA 1
ATOM 3493 C C . THR B 1 34 ? -19.734 -33.719 -39.75 1 87.5 34 THR B C 1
ATOM 3495 O O . THR B 1 34 ? -19.234 -34.156 -40.781 1 87.5 34 THR B O 1
ATOM 3498 N N . LEU B 1 35 ? -20.188 -34.531 -38.719 1 82.62 35 LEU B N 1
ATOM 3499 C CA . LEU B 1 35 ? -19.984 -35.969 -38.844 1 82.62 35 LEU B CA 1
ATOM 3500 C C . LEU B 1 35 ? -21.234 -36.656 -39.375 1 82.62 35 LEU B C 1
ATOM 3502 O O . LEU B 1 35 ? -21.188 -37.812 -39.812 1 82.62 35 LEU B O 1
ATOM 3506 N N . SER B 1 36 ? -22.438 -36.219 -39.188 1 70.12 36 SER B N 1
ATOM 3507 C CA . SER B 1 36 ? -23.672 -36.938 -39.5 1 70.12 36 SER B CA 1
ATOM 3508 C C . SER B 1 36 ? -23.766 -37.219 -41 1 70.12 36 SER B C 1
ATOM 3510 O O . SER B 1 36 ? -23.906 -36.281 -41.812 1 70.12 36 SER B O 1
ATOM 3512 N N . PRO B 1 37 ? -23.047 -38.219 -41.562 1 59 37 PRO B N 1
ATOM 3513 C CA . PRO B 1 37 ? -23.438 -38.594 -42.906 1 59 37 PRO B CA 1
ATOM 3514 C C . PRO B 1 37 ? -24.922 -38.938 -43 1 59 37 PRO B C 1
ATOM 3516 O O . PRO B 1 37 ? -25.547 -39.312 -42 1 59 37 PRO B O 1
ATOM 3519 N N . THR B 1 38 ? -25.594 -38.656 -44.25 1 51.69 38 THR B N 1
ATOM 3520 C CA . THR B 1 38 ? -26.938 -39.031 -44.719 1 51.69 38 THR B CA 1
ATOM 3521 C C . THR B 1 38 ? -27.25 -40.469 -44.344 1 51.69 38 THR B C 1
ATOM 3523 O O . THR B 1 38 ? -28.391 -40.781 -44 1 51.69 38 THR B O 1
ATOM 3526 N N . ASN B 1 39 ? -26.703 -41.625 -45.094 1 48.28 39 ASN B N 1
ATOM 3527 C CA . ASN B 1 39 ? -27.312 -42.875 -45.469 1 48.28 39 ASN B CA 1
ATOM 3528 C C . ASN B 1 39 ? -27.109 -43.938 -44.375 1 48.28 39 ASN B C 1
ATOM 3530 O O . ASN B 1 39 ? -27.469 -45.094 -44.562 1 48.28 39 ASN B O 1
ATOM 3534 N N . SER B 1 40 ? -25.891 -44.125 -43.688 1 50.75 40 SER B N 1
ATOM 3535 C CA . SER B 1 40 ? -25.547 -45.5 -43.344 1 50.75 40 SER B CA 1
ATOM 3536 C C . SER B 1 40 ? -26.328 -45.938 -42.094 1 50.75 40 SER B C 1
ATOM 3538 O O . SER B 1 40 ? -26.906 -45.094 -41.375 1 50.75 40 SER B O 1
ATOM 3540 N N . ASP B 1 41 ? -26.109 -47.281 -41.562 1 54.81 41 ASP B N 1
ATOM 3541 C CA . ASP B 1 41 ? -26.703 -48.125 -40.531 1 54.81 41 ASP B CA 1
ATOM 3542 C C . ASP B 1 41 ? -26.641 -47.438 -39.188 1 54.81 41 ASP B C 1
ATOM 3544 O O . ASP B 1 41 ? -25.562 -47.156 -38.656 1 54.81 41 ASP B O 1
ATOM 3548 N N . ASN B 1 42 ? -27.688 -46.781 -38.625 1 61.88 42 ASN B N 1
ATOM 3549 C CA . ASN B 1 42 ? -28.172 -45.844 -37.625 1 61.88 42 ASN B CA 1
ATOM 3550 C C . ASN B 1 42 ? -27.641 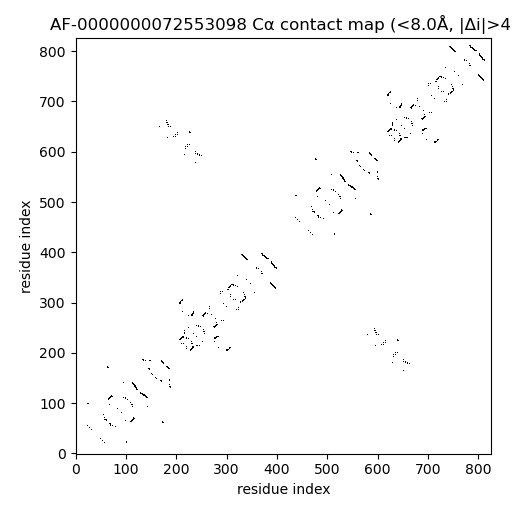-46.188 -36.219 1 61.88 42 ASN B C 1
ATOM 3552 O O . ASN B 1 42 ? -27.281 -45.312 -35.469 1 61.88 42 ASN B O 1
ATOM 3556 N N . ASN B 1 43 ? -27.469 -47.5 -35.969 1 65.81 43 ASN B N 1
ATOM 3557 C CA . ASN B 1 43 ? -27.203 -47.875 -34.594 1 65.81 43 ASN B CA 1
ATOM 3558 C C . ASN B 1 43 ? -25.75 -47.688 -34.219 1 65.81 43 ASN B C 1
ATOM 3560 O O . ASN B 1 43 ? -25.438 -47.188 -33.125 1 65.81 43 ASN B O 1
ATOM 3564 N N . ASP B 1 44 ? -24.766 -48.031 -35.125 1 73.25 44 ASP B N 1
ATOM 3565 C CA . ASP B 1 44 ? -23.344 -47.938 -34.844 1 73.25 44 ASP B CA 1
ATOM 3566 C C . ASP B 1 44 ? -22.906 -46.469 -34.781 1 73.25 44 ASP B C 1
ATOM 3568 O O . ASP B 1 44 ? -22.062 -46.094 -33.969 1 73.25 44 ASP B O 1
ATOM 3572 N N . GLN B 1 45 ? -23.469 -45.75 -35.594 1 76.75 45 GLN B N 1
ATOM 3573 C CA . GLN B 1 45 ? -23.156 -44.312 -35.594 1 76.75 45 GLN B CA 1
ATOM 3574 C C . GLN B 1 45 ? -23.609 -43.656 -34.281 1 76.75 45 GLN B C 1
ATOM 3576 O O . GLN B 1 45 ? -22.906 -42.812 -33.75 1 76.75 45 GLN B O 1
ATOM 3581 N N . ASP B 1 46 ? -24.766 -44.062 -33.844 1 78.19 46 ASP B N 1
ATOM 3582 C CA . ASP B 1 46 ? -25.281 -43.5 -32.625 1 78.19 46 ASP B CA 1
ATOM 3583 C C . ASP B 1 46 ? -24.375 -43.844 -31.438 1 78.19 46 ASP B C 1
ATOM 3585 O O . ASP B 1 46 ? -24.172 -43.031 -30.547 1 78.19 46 ASP B O 1
ATOM 3589 N N . SER B 1 47 ? -23.891 -45.062 -31.5 1 84.06 47 SER B N 1
ATOM 3590 C CA . SER B 1 47 ? -23 -45.469 -30.422 1 84.06 47 SER B CA 1
ATOM 3591 C C . SER B 1 47 ? -21.688 -44.688 -30.453 1 84.06 47 SER B C 1
ATOM 3593 O O . SER B 1 47 ? -21.156 -44.344 -29.406 1 84.06 47 SER B O 1
ATOM 3595 N N . ARG B 1 48 ? -21.203 -44.438 -31.625 1 85.19 48 ARG B N 1
ATOM 3596 C CA . ARG B 1 48 ? -19.969 -43.688 -31.781 1 85.19 48 ARG B CA 1
ATOM 3597 C C . ARG B 1 48 ? -20.156 -42.25 -31.297 1 85.19 48 ARG B C 1
ATOM 3599 O O . ARG B 1 48 ? -19.281 -41.688 -30.609 1 85.19 48 ARG B O 1
ATOM 3606 N N . PHE B 1 49 ? -21.25 -41.688 -31.641 1 88.12 49 PHE B N 1
ATOM 3607 C CA . PHE B 1 49 ? -21.547 -40.312 -31.234 1 88.12 49 PHE B CA 1
ATOM 3608 C C . PHE B 1 49 ? -21.656 -40.219 -29.719 1 88.12 49 PHE B C 1
ATOM 3610 O O . PHE B 1 49 ? -21.188 -39.25 -29.109 1 88.12 49 PHE B O 1
ATOM 3617 N N . GLU B 1 50 ? -22.203 -41.188 -29.172 1 90.44 50 GLU B N 1
ATOM 3618 C CA . GLU B 1 50 ? -22.344 -41.25 -27.719 1 90.44 50 GLU B CA 1
ATOM 3619 C C . GLU B 1 50 ? -20.969 -41.344 -27.047 1 90.44 50 GLU B C 1
ATOM 3621 O O . GLU B 1 50 ? -20.75 -40.781 -25.984 1 90.44 50 GLU B O 1
ATOM 3626 N N . GLN B 1 51 ? -20.125 -42.094 -27.672 1 91.81 51 GLN B N 1
ATOM 3627 C CA . GLN B 1 51 ? -18.781 -42.25 -27.141 1 91.81 51 GLN B CA 1
ATOM 3628 C C . GLN B 1 51 ? -18.016 -40.938 -27.203 1 91.81 51 GLN B C 1
ATOM 3630 O O . GLN B 1 51 ? -17.281 -40.594 -26.266 1 91.81 51 GLN B O 1
ATOM 3635 N N . LEU B 1 52 ? -18.172 -40.219 -28.297 1 93 52 LEU B N 1
ATOM 3636 C CA . LEU B 1 52 ? -17.547 -38.938 -28.438 1 93 52 LEU B CA 1
ATOM 3637 C C . LEU B 1 52 ? -18.047 -37.938 -27.391 1 93 52 LEU B C 1
ATOM 3639 O O . LEU B 1 52 ? -17.25 -37.312 -26.703 1 93 52 LEU B O 1
ATOM 3643 N N . LEU B 1 53 ? -19.25 -37.938 -27.188 1 92.69 53 LEU B N 1
ATOM 3644 C CA . LEU B 1 53 ? -19.859 -37 -26.25 1 92.69 53 LEU B CA 1
ATOM 3645 C C . LEU B 1 53 ? -19.484 -37.344 -24.812 1 92.69 53 LEU B C 1
ATOM 3647 O O . LEU B 1 53 ? -19.219 -36.469 -23.984 1 92.69 53 LEU B O 1
ATOM 3651 N N . SER B 1 54 ? -19.422 -38.562 -24.547 1 92.44 54 SER B N 1
ATOM 3652 C CA . SER B 1 54 ? -19.141 -39 -23.188 1 92.44 54 SER B CA 1
ATOM 3653 C C . SER B 1 54 ? -17.672 -38.812 -22.828 1 92.44 54 SER B C 1
ATOM 3655 O O . SER B 1 54 ? -17.312 -38.656 -21.656 1 92.44 54 SER B O 1
ATOM 3657 N N . SER B 1 55 ? -16.797 -38.781 -23.828 1 93.88 55 SER B N 1
ATOM 3658 C CA . SER B 1 55 ? -15.359 -38.656 -23.562 1 93.88 55 SER B CA 1
ATOM 3659 C C . SER B 1 55 ? -14.875 -37.219 -23.766 1 93.88 55 SER B C 1
ATOM 3661 O O . SER B 1 55 ? -13.68 -36.938 -23.672 1 93.88 55 SER B O 1
ATOM 3663 N N . ALA B 1 56 ? -15.758 -36.375 -24.109 1 93.5 56 ALA B N 1
ATOM 3664 C CA . ALA B 1 56 ? -15.406 -34.938 -24.219 1 93.5 56 ALA B CA 1
ATOM 3665 C C . ALA B 1 56 ? -15.109 -34.375 -22.828 1 93.5 56 ALA B C 1
ATOM 3667 O O . ALA B 1 56 ? -15.711 -34.781 -21.844 1 93.5 56 ALA B O 1
ATOM 3668 N N . PRO B 1 57 ? -14.156 -33.406 -22.828 1 94.5 57 PRO B N 1
ATOM 3669 C CA . PRO B 1 57 ? -13.891 -32.75 -21.531 1 94.5 57 PRO B CA 1
ATOM 3670 C C . PRO B 1 57 ? -15.094 -31.984 -21 1 94.5 57 PRO B C 1
ATOM 3672 O O . PRO B 1 57 ? -15.867 -31.438 -21.797 1 94.5 57 PRO B O 1
ATOM 3675 N N . LYS B 1 58 ? -15.203 -31.969 -19.703 1 92.75 58 LYS B N 1
ATOM 3676 C CA . LYS B 1 58 ? -16.344 -31.281 -19.078 1 92.75 58 LYS B CA 1
ATOM 3677 C C . LYS B 1 58 ? -15.883 -30.047 -18.312 1 92.75 58 LYS B C 1
ATOM 3679 O O . LYS B 1 58 ? -16.703 -29.188 -17.984 1 92.75 58 LYS B O 1
ATOM 3684 N N . ARG B 1 59 ? -14.609 -30.047 -18.016 1 93.75 59 ARG B N 1
ATOM 3685 C CA . ARG B 1 59 ? -14.078 -28.938 -17.203 1 93.75 59 ARG B CA 1
ATOM 3686 C C . ARG B 1 59 ? -13.195 -28.031 -18.047 1 93.75 59 ARG B C 1
ATOM 3688 O O . ARG B 1 59 ? -12.656 -28.453 -19.062 1 93.75 59 ARG B O 1
ATOM 3695 N N . PHE B 1 60 ? -13.164 -26.844 -17.719 1 94.31 60 PHE B N 1
ATOM 3696 C CA . PHE B 1 60 ? -12.258 -25.859 -18.297 1 94.31 60 PHE B CA 1
ATOM 3697 C C . PHE B 1 60 ? -11.977 -24.719 -17.328 1 94.31 60 PHE B C 1
ATOM 3699 O O . PHE B 1 60 ? -12.742 -24.5 -16.375 1 94.31 60 PHE B O 1
ATOM 3706 N N . THR B 1 61 ? -10.812 -24.062 -17.469 1 92.19 61 THR B N 1
ATOM 3707 C CA . THR B 1 61 ? -10.43 -22.875 -16.703 1 92.19 61 THR B CA 1
ATOM 3708 C C . THR B 1 61 ? -10.273 -21.672 -17.641 1 92.19 61 THR B C 1
ATOM 3710 O O . THR B 1 61 ? -9.742 -21.797 -18.734 1 92.19 61 THR B O 1
ATOM 3713 N N . ILE B 1 62 ? -10.766 -20.562 -17.172 1 92.88 62 ILE B N 1
ATOM 3714 C CA . ILE B 1 62 ? -10.719 -19.359 -18 1 92.88 62 ILE B CA 1
ATOM 3715 C C . ILE B 1 62 ? -9.664 -18.391 -17.453 1 92.88 62 ILE B C 1
ATOM 3717 O O . ILE B 1 62 ? -9.703 -18.031 -16.281 1 92.88 62 ILE B O 1
ATOM 3721 N N . TYR B 1 63 ? -8.734 -18.078 -18.234 1 93.44 63 TYR B N 1
ATOM 3722 C CA . TYR B 1 63 ? -7.828 -16.938 -18.109 1 93.44 63 TYR B CA 1
ATOM 3723 C C . TYR B 1 63 ? -7.996 -15.977 -19.266 1 93.44 63 TYR B C 1
ATOM 3725 O O . TYR B 1 63 ? -7.32 -16.109 -20.297 1 93.44 63 TYR B O 1
ATOM 3733 N N . GLU B 1 64 ? -8.953 -15.086 -19.094 1 91.75 64 GLU B N 1
ATOM 3734 C CA . GLU B 1 64 ? -9.406 -14.273 -20.234 1 91.75 64 GLU B CA 1
ATOM 3735 C C . GLU B 1 64 ? -8.219 -13.672 -20.984 1 91.75 64 GLU B C 1
ATOM 3737 O O . GLU B 1 64 ? -7.32 -13.086 -20.375 1 91.75 64 GLU B O 1
ATOM 3742 N N . PRO B 1 65 ? -8.141 -13.898 -22.281 1 95 65 PRO B N 1
ATOM 3743 C CA . PRO B 1 65 ? -9.188 -14.477 -23.125 1 95 65 PRO B CA 1
ATOM 3744 C C . PRO B 1 65 ? -8.883 -15.914 -23.547 1 95 65 PRO B C 1
ATOM 3746 O O . PRO B 1 65 ? -9.141 -16.297 -24.688 1 95 65 PRO B O 1
ATOM 3749 N N . LEU B 1 66 ? -8.305 -16.656 -22.688 1 95.69 66 LEU B N 1
ATOM 3750 C CA . LEU B 1 66 ? -7.922 -18.047 -22.922 1 95.69 66 LEU B CA 1
ATOM 3751 C C . LEU B 1 66 ? -8.844 -19 -22.188 1 95.69 66 LEU B C 1
ATOM 3753 O O . LEU B 1 66 ? -9.141 -18.797 -21 1 95.69 66 LEU B O 1
ATOM 3757 N N . ALA B 1 67 ? -9.352 -19.984 -22.859 1 96.38 67 ALA B N 1
ATOM 3758 C CA . ALA B 1 67 ? -9.953 -21.156 -22.234 1 96.38 67 ALA B CA 1
ATOM 3759 C C . ALA B 1 67 ? -8.969 -22.328 -22.188 1 96.38 67 ALA B C 1
ATOM 3761 O O . ALA B 1 67 ? -8.453 -22.734 -23.234 1 96.38 67 ALA B O 1
ATOM 3762 N N . LEU B 1 68 ? -8.742 -22.781 -21.047 1 94.62 68 LEU B N 1
ATOM 3763 C CA . LEU B 1 68 ? -7.781 -23.859 -20.859 1 94.62 68 LEU B CA 1
ATOM 3764 C C . LEU B 1 68 ? -8.484 -25.156 -20.484 1 94.62 68 LEU B C 1
ATOM 3766 O O . LEU B 1 68 ? -9.195 -25.203 -19.469 1 94.62 68 LEU B O 1
ATOM 3770 N N . LEU B 1 69 ? -8.289 -26.219 -21.297 1 95.5 69 LEU B N 1
ATOM 3771 C CA . LEU B 1 69 ? -8.852 -27.547 -21.031 1 95.5 69 LEU B CA 1
ATOM 3772 C C . LEU B 1 69 ? -7.871 -28.406 -20.266 1 95.5 69 LEU B C 1
ATOM 3774 O O . LEU B 1 69 ? -6.656 -28.203 -20.344 1 95.5 69 LEU B O 1
ATOM 3778 N N . PRO B 1 70 ? -8.406 -29.328 -19.547 1 93.81 70 PRO B N 1
ATOM 3779 C CA . PRO B 1 70 ? -7.516 -30.188 -18.766 1 93.81 70 PRO B CA 1
ATOM 3780 C C . PRO B 1 70 ? -6.645 -31.094 -19.641 1 93.81 70 PRO B C 1
ATOM 3782 O O . PRO B 1 70 ? -6.949 -31.297 -20.828 1 93.81 70 PRO B O 1
ATOM 3785 N N . THR B 1 71 ? -5.633 -31.625 -19.016 1 91.5 71 THR B N 1
ATOM 3786 C CA . THR B 1 71 ? -4.719 -32.562 -19.688 1 91.5 71 THR B CA 1
ATOM 3787 C C . THR B 1 71 ? -5.477 -33.75 -20.266 1 91.5 71 THR B C 1
ATOM 3789 O O . THR B 1 71 ? -6.375 -34.281 -19.625 1 91.5 71 THR B O 1
ATOM 3792 N N . GLY B 1 72 ? -5.164 -34.062 -21.484 1 92 72 GLY B N 1
ATOM 3793 C CA . GLY B 1 72 ? -5.754 -35.219 -22.125 1 92 72 GLY B CA 1
ATOM 3794 C C . GLY B 1 72 ? -7.059 -34.938 -22.828 1 92 72 GLY B C 1
ATOM 3795 O O . GLY B 1 72 ? -7.664 -35.812 -23.422 1 92 72 GLY B O 1
ATOM 3796 N N . SER B 1 73 ? -7.422 -33.719 -22.797 1 94.69 73 SER B N 1
ATOM 3797 C CA . SER B 1 73 ? -8.664 -33.344 -23.469 1 94.69 73 SER B CA 1
ATOM 3798 C C . SER B 1 73 ? -8.617 -33.688 -24.953 1 94.69 73 SER B C 1
ATOM 3800 O O . SER B 1 73 ? -7.637 -33.375 -25.641 1 94.69 73 SER B O 1
ATOM 3802 N N . PHE B 1 74 ? -9.672 -34.406 -25.453 1 94.69 74 PHE B N 1
ATOM 3803 C CA . PHE B 1 74 ? -9.883 -34.812 -26.828 1 94.69 74 PHE B CA 1
ATOM 3804 C C . PHE B 1 74 ? -8.758 -35.719 -27.312 1 94.69 74 PHE B C 1
ATOM 3806 O O . PHE B 1 74 ? -8.398 -35.719 -28.484 1 94.69 74 PHE B O 1
ATOM 3813 N N . ALA B 1 75 ? -8.172 -36.375 -26.359 1 92.56 75 ALA B N 1
ATOM 3814 C CA . ALA B 1 75 ? -7.078 -37.25 -26.719 1 92.56 75 ALA B CA 1
ATOM 3815 C C . ALA B 1 75 ? -7.523 -38.719 -26.656 1 92.56 75 ALA B C 1
ATOM 3817 O O . ALA B 1 75 ? -6.77 -39.625 -27.031 1 92.56 75 ALA B O 1
ATOM 3818 N N . SER B 1 76 ? -8.781 -38.906 -26.234 1 93.38 76 SER B N 1
ATOM 3819 C CA . SER B 1 76 ? -9.305 -40.281 -26.25 1 93.38 76 SER B CA 1
ATOM 3820 C C . SER B 1 76 ? -9.305 -40.875 -27.656 1 93.38 76 SER B C 1
ATOM 3822 O O . SER B 1 76 ? -9.297 -40.125 -28.641 1 93.38 76 SER B O 1
ATOM 3824 N N . GLU B 1 77 ? -9.352 -42.188 -27.672 1 92.19 77 GLU B N 1
ATOM 3825 C CA . GLU B 1 77 ? -9.266 -42.875 -28.969 1 92.19 77 GLU B CA 1
ATOM 3826 C C . GLU B 1 77 ? -10.375 -42.406 -29.906 1 92.19 77 GLU B C 1
ATOM 3828 O O . GLU B 1 77 ? -10.109 -42.062 -31.062 1 92.19 77 GLU B O 1
ATOM 3833 N N . PRO B 1 78 ? -11.625 -42.312 -29.453 1 91.81 78 PRO B N 1
ATOM 3834 C CA . PRO B 1 78 ? -12.688 -41.844 -30.359 1 91.81 78 PRO B CA 1
ATOM 3835 C C . PRO B 1 78 ? -12.414 -40.469 -30.906 1 91.81 78 PRO B C 1
ATOM 3837 O O . PRO B 1 78 ? -12.586 -40.219 -32.094 1 91.81 78 PRO B O 1
ATOM 3840 N N . TRP B 1 79 ? -11.945 -39.594 -30.078 1 94.69 79 TRP B N 1
ATOM 3841 C CA . TRP B 1 79 ? -11.695 -38.219 -30.5 1 94.69 79 TRP B CA 1
ATOM 3842 C C . TRP B 1 79 ? -10.445 -38.125 -31.375 1 94.69 79 TRP B C 1
ATOM 3844 O O . TRP B 1 79 ? -10.445 -37.438 -32.406 1 94.69 79 TRP B O 1
ATOM 3854 N N . ALA B 1 80 ? -9.43 -38.812 -30.938 1 93.31 80 ALA B N 1
ATOM 3855 C CA . ALA B 1 80 ? -8.18 -38.781 -31.688 1 93.31 80 ALA B CA 1
ATOM 3856 C C . ALA B 1 80 ? -8.398 -39.25 -33.125 1 93.31 80 ALA B C 1
ATOM 3858 O O . ALA B 1 80 ? -7.887 -38.656 -34.062 1 93.31 80 ALA B O 1
ATOM 3859 N N . SER B 1 81 ? -9.188 -40.281 -33.312 1 92.12 81 SER B N 1
ATOM 3860 C CA . SER B 1 81 ? -9.461 -40.844 -34.625 1 92.12 81 SER B CA 1
ATOM 3861 C C . SER B 1 81 ? -10.234 -39.844 -35.5 1 92.12 81 SER B C 1
ATOM 3863 O O . SER B 1 81 ? -9.875 -39.625 -36.656 1 92.12 81 SER B O 1
ATOM 3865 N N . VAL B 1 82 ? -11.219 -39.281 -34.906 1 92.38 82 VAL B N 1
ATOM 3866 C CA . VAL B 1 82 ? -12.07 -38.344 -35.656 1 92.38 82 VAL B CA 1
ATOM 3867 C C . VAL B 1 82 ? -11.281 -37.094 -36 1 92.38 82 VAL B C 1
ATOM 3869 O O . VAL B 1 82 ? -11.359 -36.594 -37.125 1 92.38 82 VAL B O 1
ATOM 3872 N N . LEU B 1 83 ? -10.477 -36.594 -35.125 1 93.19 83 LEU B N 1
ATOM 3873 C CA . LEU B 1 83 ? -9.773 -35.312 -35.344 1 93.19 83 LEU B CA 1
ATOM 3874 C C . LEU B 1 83 ? -8.617 -35.5 -36.312 1 93.19 83 LEU B C 1
ATOM 3876 O O . LEU B 1 83 ? -8.242 -34.531 -37 1 93.19 83 LEU B O 1
ATOM 3880 N N . GLN B 1 84 ? -8.125 -36.688 -36.375 1 91.25 84 GLN B N 1
ATOM 3881 C CA . GLN B 1 84 ? -7.062 -36.969 -37.312 1 91.25 84 GLN B CA 1
ATOM 3882 C C . GLN B 1 84 ? -7.605 -37 -38.75 1 91.25 84 GLN B C 1
ATOM 3884 O O . GLN B 1 84 ? -6.891 -36.688 -39.688 1 91.25 84 GLN B O 1
ATOM 3889 N N . THR B 1 85 ? -8.805 -37.438 -38.844 1 90.06 85 THR B N 1
ATOM 3890 C CA . THR B 1 85 ? -9.391 -37.625 -40.156 1 90.06 85 THR B CA 1
ATOM 3891 C C . THR B 1 85 ? -10.062 -36.344 -40.656 1 90.06 85 THR B C 1
ATOM 3893 O O . THR B 1 85 ? -10.234 -36.156 -41.844 1 90.06 85 THR B O 1
ATOM 3896 N N . CYS B 1 86 ? -10.391 -35.531 -39.719 1 90.12 86 CYS B N 1
ATOM 3897 C CA . CYS B 1 86 ? -11.062 -34.281 -40.094 1 90.12 86 CYS B CA 1
ATOM 3898 C C . CYS B 1 86 ? -10.062 -33.25 -40.656 1 90.12 86 CYS B C 1
ATOM 3900 O O . CYS B 1 86 ? -8.883 -33.281 -40.281 1 90.12 86 CYS B O 1
ATOM 3902 N N . ASP B 1 87 ? -10.516 -32.438 -41.594 1 91.62 87 ASP B N 1
ATOM 3903 C CA . ASP B 1 87 ? -9.648 -31.391 -42.094 1 91.62 87 ASP B CA 1
ATOM 3904 C C . ASP B 1 87 ? -9.547 -30.234 -41.125 1 91.62 87 ASP B C 1
ATOM 3906 O O . ASP B 1 87 ? -10.25 -30.203 -40.094 1 91.62 87 ASP B O 1
ATOM 3910 N N . GLU B 1 88 ? -8.758 -29.328 -41.406 1 93.12 88 GLU B N 1
ATOM 3911 C CA . GLU B 1 88 ? -8.445 -28.219 -40.531 1 93.12 88 GLU B CA 1
ATOM 3912 C C . GLU B 1 88 ? -9.672 -27.328 -40.312 1 93.12 88 GLU B C 1
ATOM 3914 O O . GLU B 1 88 ? -9.898 -26.844 -39.188 1 93.12 88 GLU B O 1
ATOM 3919 N N . ALA B 1 89 ? -10.383 -27.078 -41.312 1 93.75 89 ALA B N 1
ATOM 3920 C CA . ALA B 1 89 ? -11.57 -26.234 -41.219 1 93.75 89 ALA B CA 1
ATOM 3921 C C . ALA B 1 89 ? -12.594 -26.844 -40.25 1 93.75 89 ALA B C 1
ATOM 3923 O O . ALA B 1 89 ? -13.203 -26.141 -39.469 1 93.75 89 ALA B O 1
ATOM 3924 N N . ALA B 1 90 ? -12.781 -28.109 -40.406 1 93.5 90 ALA B N 1
ATOM 3925 C CA . ALA B 1 90 ? -13.719 -28.812 -39.531 1 93.5 90 ALA B CA 1
ATOM 3926 C C . ALA B 1 90 ? -13.242 -28.766 -38.062 1 93.5 90 ALA B C 1
ATOM 3928 O O . ALA B 1 90 ? -14.039 -28.547 -37.156 1 93.5 90 ALA B O 1
ATOM 3929 N N . ARG B 1 91 ? -11.984 -29.016 -37.875 1 95 91 ARG B N 1
ATOM 3930 C CA . ARG B 1 91 ? -11.43 -28.938 -36.531 1 95 91 ARG B CA 1
ATOM 3931 C C . ARG B 1 91 ? -11.617 -27.547 -35.938 1 95 91 ARG B C 1
ATOM 3933 O O . ARG B 1 91 ? -12.07 -27.406 -34.781 1 95 91 ARG B O 1
ATOM 3940 N N . ASN B 1 92 ? -11.312 -26.609 -36.719 1 95.88 92 ASN B N 1
ATOM 3941 C CA . ASN B 1 92 ? -11.422 -25.219 -36.281 1 95.88 92 ASN B CA 1
ATOM 3942 C C . ASN B 1 92 ? -12.867 -24.859 -35.938 1 95.88 92 ASN B C 1
ATOM 3944 O O . ASN B 1 92 ? -13.117 -24.047 -35.031 1 95.88 92 ASN B O 1
ATOM 3948 N N . SER B 1 93 ? -13.742 -25.375 -36.688 1 95.88 93 SER B N 1
ATOM 3949 C CA . SER B 1 93 ? -15.148 -25.109 -36.406 1 95.88 93 SER B CA 1
ATOM 3950 C C . SER B 1 93 ? -15.555 -25.641 -35.062 1 95.88 93 SER B C 1
ATOM 3952 O O . SER B 1 93 ? -16.375 -25.031 -34.344 1 95.88 93 SER B O 1
ATOM 3954 N N . LEU B 1 94 ? -15.016 -26.781 -34.719 1 96.25 94 LEU B N 1
ATOM 3955 C CA . LEU B 1 94 ? -15.273 -27.344 -33.375 1 96.25 94 LEU B CA 1
ATOM 3956 C C . LEU B 1 94 ? -14.742 -26.422 -32.281 1 96.25 94 LEU B C 1
ATOM 3958 O O . LEU B 1 94 ? -15.469 -26.078 -31.359 1 96.25 94 LEU B O 1
ATOM 3962 N N . TRP B 1 95 ? -13.508 -26.047 -32.438 1 97.62 95 TRP B N 1
ATOM 3963 C CA . TRP B 1 95 ? -12.859 -25.219 -31.453 1 97.62 95 TRP B CA 1
ATOM 3964 C C . TRP B 1 95 ? -13.578 -23.875 -31.312 1 97.62 95 TRP B C 1
ATOM 3966 O O . TRP B 1 95 ? -13.844 -23.406 -30.203 1 97.62 95 TRP B O 1
ATOM 3976 N N . SER B 1 96 ? -13.859 -23.281 -32.406 1 96.62 96 SER B N 1
ATOM 3977 C CA . SER B 1 96 ? -14.555 -22 -32.375 1 96.62 96 SER B CA 1
ATOM 3978 C C . SER B 1 96 ? -15.93 -22.125 -31.734 1 96.62 96 SER B C 1
ATOM 3980 O O . SER B 1 96 ? -16.359 -21.219 -31.016 1 96.62 96 SER B O 1
ATOM 3982 N N . SER B 1 97 ? -16.547 -23.188 -32.031 1 95.94 97 SER B N 1
ATOM 3983 C CA . SER B 1 97 ? -17.844 -23.422 -31.422 1 95.94 97 SER B CA 1
ATOM 3984 C C . SER B 1 97 ? -17.734 -23.562 -29.906 1 95.94 97 SER B C 1
ATOM 3986 O O . SER B 1 97 ? -18.562 -23.047 -29.156 1 95.94 97 SER B O 1
ATOM 3988 N N . ILE B 1 98 ? -16.766 -24.219 -29.469 1 96.44 98 ILE B N 1
ATOM 3989 C CA . ILE B 1 98 ? -16.516 -24.375 -28.047 1 96.44 98 ILE B CA 1
ATOM 3990 C C . ILE B 1 98 ? -16.312 -23 -27.406 1 96.44 98 ILE B C 1
ATOM 3992 O O . ILE B 1 98 ? -16.938 -22.688 -26.375 1 96.44 98 ILE B O 1
ATOM 3996 N N . LEU B 1 99 ? -15.531 -22.203 -28 1 96.81 99 LEU B N 1
ATOM 3997 C CA . LEU B 1 99 ? -15.234 -20.859 -27.484 1 96.81 99 LEU B CA 1
ATOM 3998 C C . LEU B 1 99 ? -16.5 -20.016 -27.453 1 96.81 99 LEU B C 1
ATOM 4000 O O . LEU B 1 99 ? -16.719 -19.266 -26.5 1 96.81 99 LEU B O 1
ATOM 4004 N N . GLU B 1 100 ? -17.25 -20.125 -28.438 1 95.38 100 GLU B N 1
ATOM 4005 C CA . GLU B 1 100 ? -18.5 -19.375 -28.5 1 95.38 100 GLU B CA 1
ATOM 4006 C C . GLU B 1 100 ? -19.453 -19.781 -27.391 1 95.38 100 GLU B C 1
ATOM 4008 O O . GLU B 1 100 ? -20.047 -18.922 -26.734 1 95.38 100 GLU B O 1
ATOM 4013 N N . GLN B 1 101 ? -19.562 -21.062 -27.25 1 94.81 101 GLN B N 1
ATOM 4014 C CA . GLN B 1 101 ? -20.453 -21.562 -26.234 1 94.81 101 GLN B CA 1
ATOM 4015 C C . GLN B 1 101 ? -19.984 -21.172 -24.828 1 94.81 101 GLN B C 1
ATOM 4017 O O . GLN B 1 101 ? -20.797 -20.828 -23.969 1 94.81 101 GLN B O 1
ATOM 4022 N N . ILE B 1 102 ? -18.688 -21.188 -24.625 1 93.81 102 ILE B N 1
ATOM 4023 C CA . ILE B 1 102 ? -18.125 -20.781 -23.344 1 93.81 102 ILE B CA 1
ATOM 4024 C C . ILE B 1 102 ? -18.391 -19.297 -23.094 1 93.81 102 ILE B C 1
ATOM 4026 O O . ILE B 1 102 ? -18.812 -18.906 -22 1 93.81 102 ILE B O 1
ATOM 4030 N N . SER B 1 103 ? -18.219 -18.516 -24.062 1 92.81 103 SER B N 1
ATOM 4031 C CA . SER B 1 103 ? -18.422 -17.078 -23.969 1 92.81 103 SER B CA 1
ATOM 4032 C C . SER B 1 103 ? -19.875 -16.734 -23.719 1 92.81 103 SER B C 1
ATOM 4034 O O . SER B 1 103 ? -20.203 -15.82 -22.969 1 92.81 103 SER B O 1
ATOM 4036 N N . LYS B 1 104 ? -20.719 -17.438 -24.297 1 89.81 104 LYS B N 1
ATOM 4037 C CA . LYS B 1 104 ? -22.156 -17.234 -24.156 1 89.81 104 LYS B CA 1
ATOM 4038 C C . LYS B 1 104 ? -22.625 -17.609 -22.75 1 89.81 104 LYS B C 1
ATOM 4040 O O . LYS B 1 104 ? -23.547 -17 -22.219 1 89.81 104 LYS B O 1
ATOM 4045 N N . ALA B 1 105 ? -22 -18.531 -22.219 1 87.62 105 ALA B N 1
ATOM 4046 C CA . ALA B 1 105 ? -22.375 -19 -20.891 1 87.62 105 ALA B CA 1
ATOM 4047 C C . ALA B 1 105 ? -22.016 -17.969 -19.828 1 87.62 105 ALA B C 1
ATOM 4049 O O . ALA B 1 105 ? -22.406 -18.109 -18.656 1 87.62 105 ALA B O 1
ATOM 4050 N N . GLY B 1 106 ? -21.266 -16.938 -20.172 1 78.81 106 GLY B N 1
ATOM 4051 C CA . GLY B 1 106 ? -21.047 -15.812 -19.281 1 78.81 106 GLY B CA 1
ATOM 4052 C C . GLY B 1 106 ? -19.859 -16.016 -18.344 1 78.81 106 GLY B C 1
ATOM 4053 O O . GLY B 1 106 ? -19.703 -15.289 -17.375 1 78.81 106 GLY B O 1
ATOM 4054 N N . GLN B 1 107 ? -19.172 -16.969 -18.547 1 78 107 GLN B N 1
ATOM 4055 C CA . GLN B 1 107 ? -18.062 -17.25 -17.656 1 78 107 GLN B CA 1
ATOM 4056 C C . GLN B 1 107 ? -16.828 -16.453 -18.047 1 78 107 GLN B C 1
ATOM 4058 O O . GLN B 1 107 ? -15.828 -16.438 -17.312 1 78 107 GLN B O 1
ATOM 4063 N N . GLY B 1 108 ? -16.875 -15.781 -19.141 1 83 108 GLY B N 1
ATOM 4064 C CA . GLY B 1 108 ? -15.773 -14.984 -19.641 1 83 108 GLY B CA 1
ATOM 4065 C C . GLY B 1 108 ? -15.742 -14.906 -21.156 1 83 108 GLY B C 1
ATOM 4066 O O . GLY B 1 108 ? -16.344 -15.734 -21.844 1 83 108 GLY B O 1
ATOM 4067 N N . LYS B 1 109 ? -15.172 -13.914 -21.625 1 90.44 109 LYS B N 1
ATOM 4068 C CA . LYS B 1 109 ? -14.969 -13.789 -23.062 1 90.44 109 LYS B CA 1
ATOM 4069 C C . LYS B 1 109 ? -13.656 -14.438 -23.5 1 90.44 109 LYS B C 1
ATOM 4071 O O . LYS B 1 109 ? -12.578 -14.008 -23.078 1 90.44 109 LYS B O 1
ATOM 4076 N N . VAL B 1 110 ? -13.805 -15.469 -24.266 1 95.75 110 VAL B N 1
ATOM 4077 C CA . VAL B 1 110 ? -12.609 -16.234 -24.609 1 95.75 110 VAL B CA 1
ATOM 4078 C C . VAL B 1 110 ? -12.461 -16.312 -26.125 1 95.75 110 VAL B C 1
ATOM 4080 O O . VAL B 1 110 ? -13.453 -16.422 -26.859 1 95.75 110 VAL B O 1
ATOM 4083 N N . THR B 1 111 ? -11.227 -16.172 -26.625 1 96.44 111 THR B N 1
ATOM 4084 C CA . THR B 1 111 ? -10.922 -16.203 -28.062 1 96.44 111 THR B CA 1
ATOM 4085 C C . THR B 1 111 ? -9.898 -17.297 -28.375 1 96.44 111 THR B C 1
ATOM 4087 O O . THR B 1 111 ? -9.711 -17.656 -29.531 1 96.44 111 THR B O 1
ATOM 4090 N N . HIS B 1 112 ? -9.211 -17.781 -27.375 1 97.44 112 HIS B N 1
ATOM 4091 C CA . HIS B 1 112 ? -8.164 -18.766 -27.531 1 97.44 112 HIS B CA 1
ATOM 4092 C C . HIS B 1 112 ? -8.477 -20.047 -26.75 1 97.44 112 HIS B C 1
ATOM 4094 O O . HIS B 1 112 ? -9.094 -19.984 -25.688 1 97.44 112 HIS B O 1
ATOM 4100 N N . LEU B 1 113 ? -8.055 -21.188 -27.297 1 97.31 113 LEU B N 1
ATOM 4101 C CA . LEU B 1 113 ? -8.289 -22.484 -26.688 1 97.31 113 LEU B CA 1
ATOM 4102 C C . LEU B 1 113 ? -7 -23.297 -26.625 1 97.31 113 LEU B C 1
ATOM 4104 O O . LEU B 1 113 ? -6.258 -23.359 -27.609 1 97.31 113 LEU B O 1
ATOM 4108 N N . ALA B 1 114 ? -6.719 -23.812 -25.453 1 96.38 114 ALA B N 1
ATOM 4109 C CA . ALA B 1 114 ? -5.547 -24.672 -25.297 1 96.38 114 ALA B CA 1
ATOM 4110 C C . ALA B 1 114 ? -5.824 -25.812 -24.328 1 96.38 114 ALA B C 1
ATOM 4112 O O . ALA B 1 114 ? -6.82 -25.781 -23.594 1 96.38 114 ALA B O 1
ATOM 4113 N N . VAL B 1 115 ? -5.016 -26.844 -24.422 1 95.25 115 VAL B N 1
ATOM 4114 C CA . VAL B 1 115 ? -5.07 -27.953 -23.484 1 95.25 115 VAL B CA 1
ATOM 4115 C C . VAL B 1 115 ? -3.85 -27.922 -22.562 1 95.25 115 VAL B C 1
ATOM 4117 O O . VAL B 1 115 ? -2.713 -27.859 -23.047 1 95.25 115 VAL B O 1
ATOM 4120 N N . ASN B 1 116 ? -4.164 -27.906 -21.328 1 91.06 116 ASN B N 1
ATOM 4121 C CA . ASN B 1 116 ? -3.096 -27.875 -20.328 1 91.06 116 ASN B CA 1
ATOM 4122 C C . ASN B 1 116 ? -2.273 -29.156 -20.359 1 91.06 116 ASN B C 1
ATOM 4124 O O . ASN B 1 116 ? -2.807 -30.234 -20.625 1 91.06 116 ASN B O 1
ATOM 4128 N N . GLU B 1 117 ? -1.023 -29.062 -20.188 1 84.38 117 GLU B N 1
ATOM 4129 C CA . GLU B 1 117 ? -0.116 -30.188 -20.031 1 84.38 117 GLU B CA 1
ATOM 4130 C C . GLU B 1 117 ? 0.905 -29.938 -18.922 1 84.38 117 GLU B C 1
ATOM 4132 O O . GLU B 1 117 ? 1.171 -28.781 -18.578 1 84.38 117 GLU B O 1
ATOM 4137 N N . GLY B 1 118 ? 1.382 -31 -18.328 1 77 118 GLY B N 1
ATOM 4138 C CA . GLY B 1 118 ? 2.396 -30.875 -17.297 1 77 118 GLY B CA 1
ATOM 4139 C C . GLY B 1 118 ? 3.65 -30.172 -17.781 1 77 118 GLY B C 1
ATOM 4140 O O . GLY B 1 118 ? 3.955 -30.188 -18.969 1 77 118 GLY B O 1
ATOM 4141 N N . ILE B 1 119 ? 4.238 -29.469 -16.906 1 73 119 ILE B N 1
ATOM 4142 C CA . ILE B 1 119 ? 5.504 -28.812 -17.219 1 73 119 ILE B CA 1
ATOM 4143 C C . ILE B 1 119 ? 6.66 -29.75 -16.875 1 73 119 ILE B C 1
ATOM 4145 O O . ILE B 1 119 ? 6.883 -30.078 -15.711 1 73 119 ILE B O 1
ATOM 4149 N N . PRO B 1 120 ? 7.258 -30.172 -17.922 1 70.12 120 PRO B N 1
ATOM 4150 C CA . PRO B 1 120 ? 8.344 -31.109 -17.672 1 70.12 120 PRO B CA 1
ATOM 4151 C C . PRO B 1 120 ? 9.5 -30.5 -16.891 1 70.12 120 PRO B C 1
ATOM 4153 O O . PRO B 1 120 ? 9.82 -29.328 -17.078 1 70.12 120 PRO B O 1
ATOM 4156 N N . LEU B 1 121 ? 10.086 -31.203 -15.922 1 70.06 121 LEU B N 1
ATOM 4157 C CA . LEU B 1 121 ? 11.242 -30.75 -15.164 1 70.06 121 LEU B CA 1
ATOM 4158 C C . LEU B 1 121 ? 12.477 -30.672 -16.062 1 70.06 121 LEU B C 1
ATOM 4160 O O . LEU B 1 121 ? 13.391 -29.891 -15.789 1 70.06 121 LEU B O 1
ATOM 4164 N N . HIS B 1 122 ? 12.469 -31.562 -17.031 1 69.25 122 HIS B N 1
ATOM 4165 C CA . HIS B 1 122 ? 13.562 -31.562 -18 1 69.25 122 HIS B CA 1
ATOM 4166 C C . HIS B 1 122 ? 13.062 -31.203 -19.391 1 69.25 122 HIS B C 1
ATOM 4168 O O . HIS B 1 122 ? 11.891 -31.422 -19.719 1 69.25 122 HIS B O 1
ATOM 4174 N N . LYS B 1 123 ? 13.883 -30.516 -20.125 1 60.34 123 LYS B N 1
ATOM 4175 C CA . LYS B 1 123 ? 13.516 -30.156 -21.5 1 60.34 123 LYS B CA 1
ATOM 4176 C C . LYS B 1 123 ? 13.336 -31.406 -22.359 1 60.34 123 LYS B C 1
ATOM 4178 O O . LYS B 1 123 ? 14.008 -32.406 -22.156 1 60.34 123 LYS B O 1
ATOM 4183 N N . ASP B 1 124 ? 12.203 -31.406 -23.172 1 56.34 124 ASP B N 1
ATOM 4184 C CA . ASP B 1 124 ? 11.922 -32.562 -24 1 56.34 124 ASP B CA 1
ATOM 4185 C C . ASP B 1 124 ? 13.172 -33.031 -24.75 1 56.34 124 ASP B C 1
ATOM 4187 O O . ASP B 1 124 ? 13.75 -32.281 -25.531 1 56.34 124 ASP B O 1
ATOM 4191 N N . GLY B 1 125 ? 13.68 -34.188 -24.594 1 56.19 125 GLY B N 1
ATOM 4192 C CA . GLY B 1 125 ? 14.742 -34.844 -25.328 1 56.19 125 GLY B CA 1
ATOM 4193 C C . GLY B 1 125 ? 16.125 -34.562 -24.781 1 56.19 125 GLY B C 1
ATOM 4194 O O . GLY B 1 125 ? 17.109 -35.156 -25.234 1 56.19 125 GLY B O 1
ATOM 4195 N N . GLU B 1 126 ? 16.141 -33.438 -23.828 1 59.62 126 GLU B N 1
ATOM 4196 C CA . GLU B 1 126 ? 17.5 -33.094 -23.359 1 59.62 126 GLU B CA 1
ATOM 4197 C C . GLU B 1 126 ? 17.641 -33.344 -21.859 1 59.62 126 GLU B C 1
ATOM 4199 O O . GLU B 1 126 ? 16.641 -33.469 -21.156 1 59.62 126 GLU B O 1
ATOM 4204 N N . GLU B 1 127 ? 18.781 -33.656 -21.375 1 60.75 127 GLU B N 1
ATOM 4205 C CA . GLU B 1 127 ? 19.156 -33.906 -19.984 1 60.75 127 GLU B CA 1
ATOM 4206 C C . GLU B 1 127 ? 19.156 -32.625 -19.172 1 60.75 127 GLU B C 1
ATOM 4208 O O . GLU B 1 127 ? 19.156 -32.656 -17.938 1 60.75 127 GLU B O 1
ATOM 4213 N N . ALA B 1 128 ? 18.969 -31.516 -20.031 1 63.53 128 ALA B N 1
ATOM 4214 C CA . ALA B 1 128 ? 19.109 -30.25 -19.312 1 63.53 128 ALA B CA 1
ATOM 4215 C C . ALA B 1 128 ? 17.828 -29.875 -18.594 1 63.53 128 ALA B C 1
ATOM 4217 O O . ALA B 1 128 ? 16.734 -30.141 -19.109 1 63.53 128 ALA B O 1
ATOM 4218 N N . GLU B 1 129 ? 17.938 -29.344 -17.328 1 72.62 129 GLU B N 1
ATOM 4219 C CA . GLU B 1 129 ? 16.812 -28.938 -16.484 1 72.62 129 GLU B CA 1
ATOM 4220 C C . GLU B 1 129 ? 16.047 -27.781 -17.109 1 72.62 129 GLU B C 1
ATOM 4222 O O . GLU B 1 129 ? 16.641 -26.891 -17.734 1 72.62 129 GLU B O 1
ATOM 4227 N N . ASN B 1 130 ? 14.75 -27.875 -17.125 1 73.06 130 ASN B N 1
ATOM 4228 C CA . ASN B 1 130 ? 13.883 -26.781 -17.516 1 73.06 130 ASN B CA 1
ATOM 4229 C C . ASN B 1 130 ? 13.836 -25.688 -16.453 1 73.06 130 ASN B C 1
ATOM 4231 O O . ASN B 1 130 ? 12.82 -25.516 -15.773 1 73.06 130 ASN B O 1
ATOM 4235 N N . VAL B 1 131 ? 14.922 -25 -16.422 1 69.5 131 VAL B N 1
ATOM 4236 C CA . VAL B 1 131 ? 15.133 -24.031 -15.359 1 69.5 131 VAL B CA 1
ATOM 4237 C C . VAL B 1 131 ? 14.07 -22.938 -15.438 1 69.5 131 VAL B C 1
ATOM 4239 O O . VAL B 1 131 ? 13.625 -22.422 -14.406 1 69.5 131 VAL B O 1
ATOM 4242 N N . ARG B 1 132 ? 13.602 -22.656 -16.609 1 72.19 132 ARG B N 1
ATOM 4243 C CA . ARG B 1 132 ? 12.648 -21.562 -16.781 1 72.19 132 ARG B CA 1
ATOM 4244 C C . ARG B 1 132 ? 11.219 -22.062 -16.641 1 72.19 132 ARG B C 1
ATOM 4246 O O . ARG B 1 132 ? 10.273 -21.281 -16.609 1 72.19 132 ARG B O 1
ATOM 4253 N N . ARG B 1 133 ? 11.109 -23.297 -16.469 1 72.12 133 ARG B N 1
ATOM 4254 C CA . ARG B 1 133 ? 9.789 -23.906 -16.375 1 72.12 133 ARG B CA 1
ATOM 4255 C C . ARG B 1 133 ? 8.898 -23.469 -17.531 1 72.12 133 ARG B C 1
ATOM 4257 O O . ARG B 1 133 ? 7.742 -23.094 -17.328 1 72.12 133 ARG B O 1
ATOM 4264 N N . SER B 1 134 ? 9.398 -23.5 -18.656 1 77.44 134 SER B N 1
ATOM 4265 C CA . SER B 1 134 ? 8.633 -23.156 -19.859 1 77.44 134 SER B CA 1
ATOM 4266 C C . SER B 1 134 ? 7.535 -24.172 -20.125 1 77.44 134 SER B C 1
ATOM 4268 O O . SER B 1 134 ? 7.746 -25.375 -19.969 1 77.44 134 SER B O 1
ATOM 4270 N N . PRO B 1 135 ? 6.391 -23.688 -20.484 1 81.5 135 PRO B N 1
ATOM 4271 C CA . PRO B 1 135 ? 5.277 -24.609 -20.734 1 81.5 135 PRO B CA 1
ATOM 4272 C C . PRO B 1 135 ? 5.332 -25.234 -22.125 1 81.5 135 PRO B C 1
ATOM 4274 O O . PRO B 1 135 ? 4.383 -25.094 -22.906 1 81.5 135 PRO B O 1
ATOM 4277 N N . SER B 1 136 ? 6.266 -25.984 -22.422 1 77.75 136 SER B N 1
ATOM 4278 C CA . SER B 1 136 ? 6.496 -26.547 -23.75 1 77.75 136 SER B CA 1
ATOM 4279 C C . SER B 1 136 ? 5.453 -27.609 -24.078 1 77.75 136 SER B C 1
ATOM 4281 O O . SER B 1 136 ? 5.234 -27.922 -25.266 1 77.75 136 SER B O 1
ATOM 4283 N N . GLY B 1 137 ? 4.809 -28.078 -23.125 1 80 137 GLY B N 1
ATOM 4284 C CA . GLY B 1 137 ? 3.83 -29.125 -23.375 1 80 137 GLY B CA 1
ATOM 4285 C C . GLY B 1 137 ? 2.445 -28.594 -23.672 1 80 137 GLY B C 1
ATOM 4286 O O . GLY B 1 137 ? 1.551 -29.344 -24.062 1 80 137 GLY B O 1
ATOM 4287 N N . LEU B 1 138 ? 2.291 -27.328 -23.594 1 88.25 138 LEU B N 1
ATOM 4288 C CA . LEU B 1 138 ? 0.988 -26.719 -23.828 1 88.25 138 LEU B CA 1
ATOM 4289 C C . LEU B 1 138 ? 0.543 -26.953 -25.281 1 88.25 138 LEU B C 1
ATOM 4291 O O . LEU B 1 138 ? 1.299 -26.672 -26.219 1 88.25 138 LEU B O 1
ATOM 4295 N N . LYS B 1 139 ? -0.649 -27.531 -25.422 1 92.69 139 LYS B N 1
ATOM 4296 C CA . LYS B 1 139 ? -1.175 -27.766 -26.766 1 92.69 139 LYS B CA 1
ATOM 4297 C C . LYS B 1 139 ? -2.084 -26.625 -27.203 1 92.69 139 LYS B C 1
ATOM 4299 O O . LYS B 1 139 ? -3.164 -26.422 -26.656 1 92.69 139 LYS B O 1
ATOM 4304 N N . LEU B 1 140 ? -1.662 -25.969 -28.203 1 93.56 140 LEU B N 1
ATOM 4305 C CA . LEU B 1 140 ? -2.42 -24.844 -28.734 1 93.56 140 LEU B CA 1
ATOM 4306 C C . LEU B 1 140 ? -3.439 -25.312 -29.766 1 93.56 140 LEU B C 1
ATOM 4308 O O . LEU B 1 140 ? -3.07 -25.844 -30.812 1 93.56 140 LEU B O 1
ATOM 4312 N N . LEU B 1 141 ? -4.746 -25.094 -29.469 1 95.31 141 LEU B N 1
ATOM 4313 C CA . LEU B 1 141 ? -5.785 -25.641 -30.344 1 95.31 141 LEU B CA 1
ATOM 4314 C C . LEU B 1 141 ? -6.316 -24.562 -31.281 1 95.31 141 LEU B C 1
ATOM 4316 O O . LEU B 1 141 ? -6.496 -24.812 -32.469 1 95.31 141 LEU B O 1
ATOM 4320 N N . PHE B 1 142 ? -6.613 -23.438 -30.781 1 96.94 142 PHE B N 1
ATOM 4321 C CA . PHE B 1 142 ? -7.258 -22.422 -31.609 1 96.94 142 PHE B CA 1
ATOM 4322 C C . PHE B 1 142 ? -6.863 -21.016 -31.172 1 96.94 142 PHE B C 1
ATOM 4324 O O . PHE B 1 142 ? -6.793 -20.734 -29.969 1 96.94 142 PHE B O 1
ATOM 4331 N N . GLY B 1 143 ? -6.602 -20.141 -32.094 1 95.44 143 GLY B N 1
ATOM 4332 C CA . GLY B 1 143 ? -6.238 -18.75 -31.859 1 95.44 143 GLY B CA 1
ATOM 4333 C C . GLY B 1 143 ? -4.781 -18.453 -32.156 1 95.44 143 GLY B C 1
ATOM 4334 O O . GLY B 1 143 ? -3.971 -19.375 -32.281 1 95.44 143 GLY B O 1
ATOM 4335 N N . ASP B 1 144 ? -4.465 -17.188 -32.25 1 94.69 144 ASP B N 1
ATOM 4336 C CA . ASP B 1 144 ? -3.094 -16.75 -32.469 1 94.69 144 ASP B CA 1
ATOM 4337 C C . ASP B 1 144 ? -2.361 -16.531 -31.156 1 94.69 144 ASP B C 1
ATOM 4339 O O . ASP B 1 144 ? -2.545 -15.508 -30.484 1 94.69 144 ASP B O 1
ATOM 4343 N N . PHE B 1 145 ? -1.471 -17.438 -30.875 1 94.06 145 PHE B N 1
ATOM 4344 C CA . PHE B 1 145 ? -0.762 -17.406 -29.609 1 94.06 145 PHE B CA 1
ATOM 4345 C C . PHE B 1 145 ? 0.546 -16.641 -29.734 1 94.06 145 PHE B C 1
ATOM 4347 O O . PHE B 1 145 ? 1.377 -16.656 -28.828 1 94.06 145 PHE B O 1
ATOM 4354 N N . GLY B 1 146 ? 0.712 -16.016 -30.781 1 89.38 146 GLY B N 1
ATOM 4355 C CA . GLY B 1 146 ? 1.93 -15.258 -31.016 1 89.38 146 GLY B CA 1
ATOM 4356 C C . GLY B 1 146 ? 3.045 -16.094 -31.625 1 89.38 146 GLY B C 1
ATOM 4357 O O . GLY B 1 146 ? 2.867 -17.281 -31.875 1 89.38 146 GLY B O 1
ATOM 4358 N N . PRO B 1 147 ? 4.156 -15.461 -31.797 1 81.94 147 PRO B N 1
ATOM 4359 C CA . PRO B 1 147 ? 5.23 -16.141 -32.531 1 81.94 147 PRO B CA 1
ATOM 4360 C C . PRO B 1 147 ? 5.848 -17.281 -31.734 1 81.94 147 PRO B C 1
ATOM 4362 O O . PRO B 1 147 ? 5.984 -17.203 -30.516 1 81.94 147 PRO B O 1
ATOM 4365 N N . ALA B 1 148 ? 6.195 -18.422 -32.344 1 76.5 148 ALA B N 1
ATOM 4366 C CA . ALA B 1 148 ? 6.758 -19.625 -31.719 1 76.5 148 ALA B CA 1
ATOM 4367 C C . ALA B 1 148 ? 8.273 -19.516 -31.594 1 76.5 148 ALA B C 1
ATOM 4369 O O . ALA B 1 148 ? 8.883 -20.203 -30.766 1 76.5 148 ALA B O 1
ATOM 4370 N N . GLY B 1 149 ? 8.969 -18.781 -32.375 1 65.62 149 GLY B N 1
ATOM 4371 C CA . GLY B 1 149 ? 10.406 -18.891 -32.531 1 65.62 149 GLY B CA 1
ATOM 4372 C C . GLY B 1 149 ? 11.188 -17.922 -31.656 1 65.62 149 GLY B C 1
ATOM 4373 O O . GLY B 1 149 ? 12.391 -17.734 -31.875 1 65.62 149 GLY B O 1
ATOM 4374 N N . VAL B 1 150 ? 10.547 -17.297 -30.766 1 56.44 150 VAL B N 1
ATOM 4375 C CA . VAL B 1 150 ? 11.383 -16.281 -30.125 1 56.44 150 VAL B CA 1
ATOM 4376 C C . VAL B 1 150 ? 12.289 -16.938 -29.078 1 56.44 150 VAL B C 1
ATOM 4378 O O . VAL B 1 150 ? 13.328 -16.375 -28.719 1 56.44 150 VAL B O 1
ATOM 4381 N N . VAL B 1 151 ? 11.82 -17.906 -28.328 1 52.44 151 VAL B N 1
ATOM 4382 C CA . VAL B 1 151 ? 12.758 -18.422 -27.344 1 52.44 151 VAL B CA 1
ATOM 4383 C C . VAL B 1 151 ? 13.555 -19.578 -27.953 1 52.44 151 VAL B C 1
ATOM 4385 O O . VAL B 1 151 ? 12.977 -20.531 -28.469 1 52.44 151 VAL B O 1
ATOM 4388 N N . GLY B 1 152 ? 14.758 -19.297 -28.609 1 40.34 152 GLY B N 1
ATOM 4389 C CA . GLY B 1 152 ? 15.625 -20.297 -29.234 1 40.34 152 GLY B CA 1
ATOM 4390 C C . GLY B 1 152 ? 15.781 -21.547 -28.406 1 40.34 152 GLY B C 1
ATOM 4391 O O . GLY B 1 152 ? 15.664 -21.516 -27.188 1 40.34 152 GLY B O 1
ATOM 4392 N N . GLU B 1 153 ? 15.453 -22.719 -28.969 1 37.81 153 GLU B N 1
ATOM 4393 C CA . GLU B 1 153 ? 15.953 -23.984 -28.438 1 37.81 153 GLU B CA 1
ATOM 4394 C C . GLU B 1 153 ? 17.328 -23.812 -27.797 1 37.81 153 GLU B C 1
ATOM 4396 O O . GLU B 1 153 ? 18.062 -22.875 -28.141 1 37.81 153 GLU B O 1
ATOM 4401 N N . GLU B 1 154 ? 17.656 -24.406 -26.734 1 39.44 154 GLU B N 1
ATOM 4402 C CA . GLU B 1 154 ? 18.906 -24.328 -26.016 1 39.44 154 GLU B CA 1
ATOM 4403 C C . GLU B 1 154 ? 20.078 -24.047 -26.953 1 39.44 154 GLU B C 1
ATOM 4405 O O . GLU B 1 154 ? 21.141 -23.594 -26.516 1 39.44 154 GLU B O 1
ATOM 4410 N N . GLY B 1 155 ? 20.25 -24.906 -28.016 1 39.66 155 GLY B N 1
ATOM 4411 C CA . GLY B 1 155 ? 21.484 -24.891 -28.766 1 39.66 155 GLY B CA 1
ATOM 4412 C C . GLY B 1 155 ? 21.797 -23.547 -29.406 1 39.66 155 GLY B C 1
ATOM 4413 O O . GLY B 1 155 ? 22.953 -23.266 -29.734 1 39.66 155 GLY B O 1
ATOM 4414 N N . ASP B 1 156 ? 20.906 -22.984 -30.203 1 42.59 156 ASP B N 1
ATOM 4415 C CA . ASP B 1 156 ? 21.219 -21.734 -30.891 1 42.59 156 ASP B CA 1
ATOM 4416 C C . ASP B 1 156 ? 21.125 -20.547 -29.938 1 42.59 156 ASP B C 1
ATOM 4418 O O . ASP B 1 156 ? 20.422 -20.609 -28.922 1 42.59 156 ASP B O 1
ATOM 4422 N N . GLU B 1 157 ? 21.938 -19.391 -30.156 1 45.81 157 GLU B N 1
ATOM 4423 C CA . GLU B 1 157 ? 22.031 -18.109 -29.469 1 45.81 157 GLU B CA 1
ATOM 4424 C C . GLU B 1 157 ? 20.672 -17.672 -28.922 1 45.81 157 GLU B C 1
ATOM 4426 O O . GLU B 1 157 ? 19.75 -17.391 -29.688 1 45.81 157 GLU B O 1
ATOM 4431 N N . GLU B 1 158 ? 20.172 -18.281 -27.922 1 53.97 158 GLU B N 1
ATOM 4432 C CA . GLU B 1 158 ? 18.938 -17.906 -27.234 1 53.97 158 GLU B CA 1
ATOM 4433 C C . GLU B 1 158 ? 18.656 -16.422 -27.406 1 53.97 158 GLU B C 1
ATOM 4435 O O . GLU B 1 158 ? 19.359 -15.578 -26.844 1 53.97 158 GLU B O 1
ATOM 4440 N N . LYS B 1 159 ? 18.062 -16.078 -28.5 1 64.44 159 LYS B N 1
ATOM 4441 C CA . LYS B 1 159 ? 17.766 -14.672 -28.766 1 64.44 159 LYS B CA 1
ATOM 4442 C C . LYS B 1 159 ? 16.781 -14.117 -27.734 1 64.44 159 LYS B C 1
ATOM 4444 O O . LYS B 1 159 ? 15.766 -14.742 -27.438 1 64.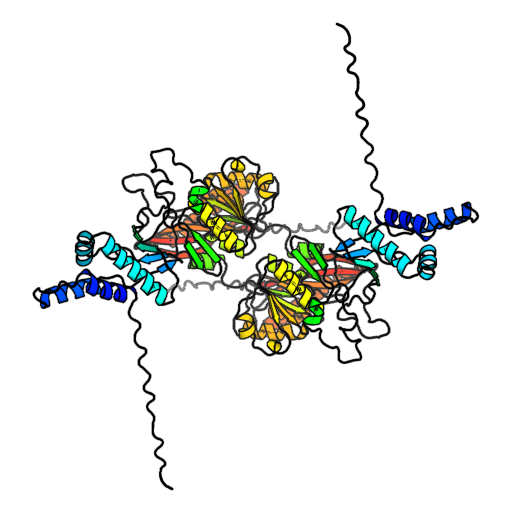44 159 LYS B O 1
ATOM 4449 N N . GLU B 1 160 ? 17.172 -13.227 -26.891 1 78.5 160 GLU B N 1
ATOM 4450 C CA . GLU B 1 160 ? 16.328 -12.445 -25.984 1 78.5 160 GLU B CA 1
ATOM 4451 C C . GLU B 1 160 ? 15.148 -11.82 -26.734 1 78.5 160 GLU B C 1
ATOM 4453 O O . GLU B 1 160 ? 15.305 -11.32 -27.844 1 78.5 160 GLU B O 1
ATOM 4458 N N . PRO B 1 161 ? 13.945 -12.109 -26.203 1 87.44 161 PRO B N 1
ATOM 4459 C CA . PRO B 1 161 ? 12.789 -11.492 -26.859 1 87.44 161 PRO B CA 1
ATOM 4460 C C . PRO B 1 161 ? 12.922 -9.977 -26.984 1 87.44 161 PRO B C 1
ATOM 4462 O O . PRO B 1 161 ? 13.492 -9.328 -26.109 1 87.44 161 PRO B O 1
ATOM 4465 N N . THR B 1 162 ? 12.438 -9.461 -28.062 1 86.75 162 THR B N 1
ATOM 4466 C CA . THR B 1 162 ? 12.414 -8.023 -28.328 1 86.75 162 THR B CA 1
ATOM 4467 C C . THR B 1 162 ? 11.078 -7.418 -27.891 1 86.75 162 THR B C 1
ATOM 4469 O O . THR B 1 162 ? 10.148 -8.141 -27.547 1 86.75 162 THR B O 1
ATOM 4472 N N . GLU B 1 163 ? 11.086 -6.156 -27.875 1 89.62 163 GLU B N 1
ATOM 4473 C CA . GLU B 1 163 ? 9.836 -5.457 -27.562 1 89.62 163 GLU B CA 1
ATOM 4474 C C . GLU B 1 163 ? 8.727 -5.855 -28.531 1 89.62 163 GLU B C 1
ATOM 4476 O O . GLU B 1 163 ? 7.566 -5.973 -28.141 1 89.62 163 GLU B O 1
ATOM 4481 N N . ARG B 1 164 ? 9.055 -5.988 -29.75 1 89 164 ARG B N 1
ATOM 4482 C CA . ARG B 1 164 ? 8.078 -6.402 -30.75 1 89 164 ARG B CA 1
ATOM 4483 C C . ARG B 1 164 ? 7.535 -7.793 -30.438 1 89 164 ARG B C 1
ATOM 4485 O O . ARG B 1 164 ? 6.344 -8.055 -30.641 1 89 164 ARG B O 1
ATOM 4492 N N . ASP B 1 165 ? 8.367 -8.641 -29.969 1 90.06 165 ASP B N 1
ATOM 4493 C CA . ASP B 1 165 ? 7.922 -9.977 -29.578 1 90.06 165 ASP B CA 1
ATOM 4494 C C . ASP B 1 165 ? 6.883 -9.914 -28.469 1 90.06 165 ASP B C 1
ATOM 4496 O O . ASP B 1 165 ? 5.875 -10.625 -28.516 1 90.06 165 ASP B O 1
ATOM 4500 N N . PHE B 1 166 ? 7.172 -9.055 -27.516 1 91.81 166 PHE B N 1
ATOM 4501 C CA . PHE B 1 166 ? 6.238 -8.898 -26.406 1 91.81 166 PHE B CA 1
ATOM 4502 C C . PHE B 1 166 ? 4.902 -8.352 -26.891 1 91.81 166 PHE B C 1
ATOM 4504 O O . PHE B 1 166 ? 3.842 -8.789 -26.438 1 91.81 166 PHE B O 1
ATOM 4511 N N . GLU B 1 167 ? 4.969 -7.445 -27.812 1 90.88 167 GLU B N 1
ATOM 4512 C CA . GLU B 1 167 ? 3.754 -6.812 -28.328 1 90.88 167 GLU B CA 1
ATOM 4513 C C . GLU B 1 167 ? 2.916 -7.793 -29.141 1 90.88 167 GLU B C 1
ATOM 4515 O O . GLU B 1 167 ? 1.684 -7.742 -29.094 1 90.88 167 GLU B O 1
ATOM 4520 N N . GLU B 1 168 ? 3.541 -8.68 -29.75 1 92.31 168 GLU B N 1
ATOM 4521 C CA . GLU B 1 168 ? 2.854 -9.602 -30.641 1 92.31 168 GLU B CA 1
ATOM 4522 C C . GLU B 1 168 ? 2.422 -10.867 -29.906 1 92.31 168 GLU B C 1
ATOM 4524 O O . GLU B 1 168 ? 1.663 -11.68 -30.453 1 92.31 168 GLU B O 1
ATOM 4529 N N . ALA B 1 169 ? 2.902 -10.984 -28.734 1 92.38 169 ALA B N 1
ATOM 4530 C CA . ALA B 1 169 ? 2.574 -12.188 -27.969 1 92.38 169 ALA B CA 1
ATOM 4531 C C . ALA B 1 169 ? 1.127 -12.156 -27.5 1 92.38 169 ALA B C 1
ATOM 4533 O O . ALA B 1 169 ? 0.497 -11.094 -27.469 1 92.38 169 ALA B O 1
ATOM 4534 N N . PHE B 1 170 ? 0.617 -13.367 -27.25 1 95 170 PHE B N 1
ATOM 4535 C CA . PHE B 1 170 ? -0.704 -13.523 -26.656 1 95 170 PHE B CA 1
ATOM 4536 C C . PHE B 1 170 ? -0.614 -13.508 -25.125 1 95 170 PHE B C 1
ATOM 4538 O O . PHE B 1 170 ? 0.062 -14.344 -24.531 1 95 170 PHE B O 1
ATOM 4545 N N . TRP B 1 171 ? -1.24 -12.461 -24.5 1 94.56 171 TRP B N 1
ATOM 4546 C CA . TRP B 1 171 ? -1.189 -12.297 -23.062 1 94.56 171 TRP B CA 1
ATOM 4547 C C . TRP B 1 171 ? -2.547 -12.586 -22.422 1 94.56 171 TRP B C 1
ATOM 4549 O O . TRP B 1 171 ? -3.586 -12.211 -22.969 1 94.56 171 TRP B O 1
ATOM 4559 N N . VAL B 1 172 ? -2.488 -13.211 -21.25 1 95.56 172 VAL B N 1
ATOM 4560 C CA . VAL B 1 172 ? -3.699 -13.492 -20.484 1 95.56 172 VAL B CA 1
ATOM 4561 C C . VAL B 1 172 ? -3.537 -12.984 -19.062 1 95.56 172 VAL B C 1
ATOM 4563 O O . VAL B 1 172 ? -2.455 -12.539 -18.672 1 95.56 172 VAL B O 1
ATOM 4566 N N . GLY B 1 173 ? -4.617 -13.016 -18.344 1 91.31 173 GLY B N 1
ATOM 4567 C CA . GLY B 1 173 ? -4.562 -12.539 -16.969 1 91.31 173 GLY B CA 1
ATOM 4568 C C . GLY B 1 173 ? -5.578 -13.219 -16.078 1 91.31 173 GLY B C 1
ATOM 4569 O O . GLY B 1 173 ? -6.496 -13.883 -16.547 1 91.31 173 GLY B O 1
ATOM 4570 N N . THR B 1 174 ? -5.336 -13.117 -14.797 1 91 174 THR B N 1
ATOM 4571 C CA . THR B 1 174 ? -6.277 -13.555 -13.773 1 91 174 THR B CA 1
ATOM 4572 C C . THR B 1 174 ? -6.172 -12.68 -12.531 1 91 174 THR B C 1
ATOM 4574 O O . THR B 1 174 ? -5.148 -12.023 -12.312 1 91 174 THR B O 1
ATOM 4577 N N . LYS B 1 175 ? -7.246 -12.578 -11.875 1 87.38 175 LYS B N 1
ATOM 4578 C CA . LYS B 1 175 ? -7.27 -11.844 -10.609 1 87.38 175 LYS B CA 1
ATOM 4579 C C . LYS B 1 175 ? -7.492 -12.781 -9.43 1 87.38 175 LYS B C 1
ATOM 4581 O O . LYS B 1 175 ? -8.477 -13.523 -9.398 1 87.38 175 LYS B O 1
ATOM 4586 N N . GLN B 1 176 ? -6.48 -12.828 -8.594 1 82.88 176 GLN B N 1
ATOM 4587 C CA . GLN B 1 176 ? -6.559 -13.586 -7.344 1 82.88 176 GLN B CA 1
ATOM 4588 C C . GLN B 1 176 ? -6.246 -12.695 -6.145 1 82.88 176 GLN B C 1
ATOM 4590 O O . GLN B 1 176 ? -5.27 -11.938 -6.164 1 82.88 176 GLN B O 1
ATOM 4595 N N . ASN B 1 177 ? -7.02 -12.734 -5.117 1 76.81 177 ASN B N 1
ATOM 4596 C CA . ASN B 1 177 ? -6.809 -11.914 -3.926 1 76.81 177 ASN B CA 1
ATOM 4597 C C . ASN B 1 177 ? -6.688 -10.438 -4.273 1 76.81 177 ASN B C 1
ATOM 4599 O O . ASN B 1 177 ? -5.84 -9.734 -3.723 1 76.81 177 ASN B O 1
ATOM 4603 N N . GLY B 1 178 ? -7.492 -10.016 -5.273 1 78.19 178 GLY B N 1
ATOM 4604 C CA . GLY B 1 178 ? -7.535 -8.617 -5.664 1 78.19 178 GLY B CA 1
ATOM 4605 C C . GLY B 1 178 ? -6.324 -8.18 -6.465 1 78.19 178 GLY B C 1
ATOM 4606 O O . GLY B 1 178 ? -6.16 -6.996 -6.762 1 78.19 178 GLY B O 1
ATOM 4607 N N . ILE B 1 179 ? -5.453 -9.133 -6.816 1 86.62 179 ILE B N 1
ATOM 4608 C CA . ILE B 1 179 ? -4.215 -8.828 -7.527 1 86.62 179 ILE B CA 1
ATOM 4609 C C . ILE B 1 179 ? -4.273 -9.414 -8.938 1 86.62 179 ILE B C 1
ATOM 4611 O O . ILE B 1 179 ? -4.629 -10.586 -9.117 1 86.62 179 ILE B O 1
ATOM 4615 N N . VAL B 1 180 ? -3.967 -8.625 -9.938 1 90 180 VAL B N 1
ATOM 4616 C CA . VAL B 1 180 ? -3.959 -9.055 -11.328 1 90 180 VAL B CA 1
ATOM 4617 C C . VAL B 1 180 ? -2.584 -9.609 -11.688 1 90 180 VAL B C 1
ATOM 4619 O O . VAL B 1 180 ? -1.56 -8.977 -11.422 1 90 180 VAL B O 1
ATOM 4622 N N . GLN B 1 181 ? -2.566 -10.758 -12.172 1 92.62 181 GLN B N 1
ATOM 4623 C CA . GLN B 1 181 ? -1.36 -11.336 -12.766 1 92.62 181 GLN B CA 1
ATOM 4624 C C . GLN B 1 181 ? -1.524 -11.539 -14.266 1 92.62 181 GLN B C 1
ATOM 4626 O O . GLN B 1 181 ? -2.615 -11.875 -14.734 1 92.62 181 GLN B O 1
ATOM 4631 N N . THR B 1 182 ? -0.466 -11.289 -15.008 1 94.5 182 THR B N 1
ATOM 4632 C CA . THR B 1 182 ? -0.446 -11.422 -16.469 1 94.5 182 THR B CA 1
ATOM 4633 C C . THR B 1 182 ? 0.709 -12.312 -16.906 1 94.5 182 THR B C 1
ATOM 4635 O O . THR B 1 182 ? 1.79 -12.281 -16.312 1 94.5 182 THR B O 1
ATOM 4638 N N . TRP B 1 183 ? 0.428 -13.148 -17.922 1 94.06 183 TRP B N 1
ATOM 4639 C CA . TRP B 1 183 ? 1.499 -13.969 -18.484 1 94.06 183 TRP B CA 1
ATOM 4640 C C . TRP B 1 183 ? 1.187 -14.352 -19.938 1 94.06 183 TRP B C 1
ATOM 4642 O O . TRP B 1 183 ? 0.057 -14.18 -20.391 1 94.06 183 TRP B O 1
ATOM 4652 N N . ALA B 1 184 ? 2.232 -14.758 -20.641 1 92.88 184 ALA B N 1
ATOM 4653 C CA . ALA B 1 184 ? 2.094 -15.336 -21.984 1 92.88 184 ALA B CA 1
ATOM 4654 C C . ALA B 1 184 ? 2.127 -16.859 -21.922 1 92.88 184 ALA B C 1
ATOM 4656 O O . ALA B 1 184 ? 3.191 -17.453 -21.75 1 92.88 184 ALA B O 1
ATOM 4657 N N . PRO B 1 185 ? 1.021 -17.484 -22.172 1 92.12 185 PRO B N 1
ATOM 4658 C CA . PRO B 1 185 ? 0.927 -18.922 -21.938 1 92.12 185 PRO B CA 1
ATOM 4659 C C . PRO B 1 185 ? 1.954 -19.719 -22.75 1 92.12 185 PRO B C 1
ATOM 4661 O O . PRO B 1 185 ? 2.412 -20.781 -22.312 1 92.12 185 PRO B O 1
ATOM 4664 N N . ARG B 1 186 ? 2.273 -19.266 -23.859 1 89.88 186 ARG B N 1
ATOM 4665 C CA . ARG B 1 186 ? 3.229 -19.969 -24.703 1 89.88 186 ARG B CA 1
ATOM 4666 C C . ARG B 1 186 ? 4.598 -20.047 -24.047 1 89.88 186 ARG B C 1
ATOM 4668 O O . ARG B 1 186 ? 5.363 -20.969 -24.281 1 89.88 186 ARG B O 1
ATOM 4675 N N . TRP B 1 187 ? 4.844 -19.094 -23.125 1 88.62 187 TRP B N 1
ATOM 4676 C CA . TRP B 1 187 ? 6.238 -18.938 -22.734 1 88.62 187 TRP B CA 1
ATOM 4677 C C . TRP B 1 187 ? 6.387 -19.031 -21.219 1 88.62 187 TRP B C 1
ATOM 4679 O O . TRP B 1 187 ? 7.496 -19.219 -20.703 1 88.62 187 TRP B O 1
ATOM 4689 N N . THR B 1 188 ? 5.316 -18.766 -20.562 1 88.94 188 THR B N 1
ATOM 4690 C CA . THR B 1 188 ? 5.395 -18.703 -19.094 1 88.94 188 THR B CA 1
ATOM 4691 C C . THR B 1 188 ? 4.328 -19.578 -18.453 1 88.94 188 THR B C 1
ATOM 4693 O O . THR B 1 188 ? 3.18 -19.594 -18.906 1 88.94 188 THR B O 1
ATOM 4696 N N . MET B 1 189 ? 4.77 -20.172 -17.453 1 82.5 189 MET B N 1
ATOM 4697 C CA . MET B 1 189 ? 3.854 -20.984 -16.656 1 82.5 189 MET B CA 1
ATOM 4698 C C . MET B 1 189 ? 3.027 -20.109 -15.719 1 82.5 189 MET B C 1
ATOM 4700 O O . MET B 1 189 ? 3.467 -19.031 -15.328 1 82.5 189 MET B O 1
ATOM 4704 N N . PHE B 1 190 ? 1.852 -20.641 -15.438 1 84.38 190 PHE B N 1
ATOM 4705 C CA . PHE B 1 190 ? 1.059 -20.062 -14.359 1 84.38 190 PHE B CA 1
ATOM 4706 C C . PHE B 1 190 ? 0.688 -21.125 -13.328 1 84.38 190 PHE B C 1
ATOM 4708 O O . PHE B 1 190 ? 0.11 -22.156 -13.68 1 84.38 190 PHE B O 1
ATOM 4715 N N . SER B 1 191 ? 1.156 -20.844 -12.141 1 77.12 191 SER B N 1
ATOM 4716 C CA . SER B 1 191 ? 0.843 -21.766 -11.047 1 77.12 191 SER B CA 1
ATOM 4717 C C . SER B 1 191 ? -0.342 -21.25 -10.227 1 77.12 191 SER B C 1
ATOM 4719 O O . SER B 1 191 ? -0.18 -20.422 -9.344 1 77.12 191 SER B O 1
ATOM 4721 N N . ARG B 1 192 ? -1.471 -21.812 -10.422 1 72.62 192 ARG B N 1
ATOM 4722 C CA . ARG B 1 192 ? -2.678 -21.469 -9.68 1 72.62 192 ARG B CA 1
ATOM 4723 C C . ARG B 1 192 ? -2.572 -21.906 -8.227 1 72.62 192 ARG B C 1
ATOM 4725 O O . ARG B 1 192 ? -3.178 -21.281 -7.344 1 72.62 192 ARG B O 1
ATOM 4732 N N . GLY B 1 193 ? -1.763 -22.922 -7.992 1 69.25 193 GLY B N 1
ATOM 4733 C CA . GLY B 1 193 ? -1.681 -23.578 -6.695 1 69.25 193 GLY B CA 1
ATOM 4734 C C . GLY B 1 193 ? -1.094 -22.688 -5.613 1 69.25 193 GLY B C 1
ATOM 4735 O O . GLY B 1 193 ? -1.218 -22.984 -4.422 1 69.25 193 GLY B O 1
ATOM 4736 N N . ASN B 1 194 ? -0.554 -21.562 -5.992 1 77.25 194 ASN B N 1
ATOM 4737 C CA . ASN B 1 194 ? 0.051 -20.703 -4.988 1 77.25 194 ASN B CA 1
ATOM 4738 C C . ASN B 1 194 ? -0.974 -19.75 -4.379 1 77.25 194 ASN B C 1
ATOM 4740 O O . ASN B 1 194 ? -0.619 -18.859 -3.596 1 77.25 194 ASN B O 1
ATOM 4744 N N . VAL B 1 195 ? -2.207 -20.078 -4.715 1 78.81 195 VAL B N 1
ATOM 4745 C CA . VAL B 1 195 ? -3.24 -19.141 -4.289 1 78.81 195 VAL B CA 1
ATOM 4746 C C . VAL B 1 195 ? -3.295 -19.094 -2.762 1 78.81 195 VAL B C 1
ATOM 4748 O O . VAL B 1 195 ? -3.377 -18.016 -2.172 1 78.81 195 VAL B O 1
ATOM 4751 N N . LYS B 1 196 ? -3.203 -20.219 -2.223 1 79.56 196 LYS B N 1
ATOM 4752 C CA . LYS B 1 196 ? -3.258 -20.297 -0.765 1 79.56 196 LYS B CA 1
ATOM 4753 C C . LYS B 1 196 ? -2.043 -19.625 -0.133 1 79.56 196 LYS B C 1
ATOM 4755 O O . LYS B 1 196 ? -2.174 -18.875 0.838 1 79.56 196 LYS B O 1
ATOM 4760 N N . GLU B 1 197 ? -0.899 -19.969 -0.661 1 85.31 197 GLU B N 1
ATOM 4761 C CA . GLU B 1 197 ? 0.326 -19.391 -0.114 1 85.31 197 GLU B CA 1
ATOM 4762 C C . GLU B 1 197 ? 0.373 -17.875 -0.338 1 85.31 197 GLU B C 1
ATOM 4764 O O . GLU B 1 197 ? 0.815 -17.125 0.536 1 85.31 197 GLU B O 1
ATOM 4769 N N . LYS B 1 198 ? -0.054 -17.406 -1.486 1 84.19 198 LYS B N 1
ATOM 4770 C CA . LYS B 1 198 ? -0.149 -15.969 -1.75 1 84.19 198 LYS B CA 1
ATOM 4771 C C . LYS B 1 198 ? -1.029 -15.273 -0.714 1 84.19 198 LYS B C 1
ATOM 4773 O O . LYS B 1 198 ? -0.671 -14.211 -0.197 1 84.19 198 LYS B O 1
ATOM 4778 N N . ALA B 1 199 ? -2.113 -15.898 -0.434 1 78.31 199 ALA B N 1
ATOM 4779 C CA . ALA B 1 199 ? -3.033 -15.359 0.564 1 78.31 199 ALA B CA 1
ATOM 4780 C C . ALA B 1 199 ? -2.381 -15.312 1.942 1 78.31 19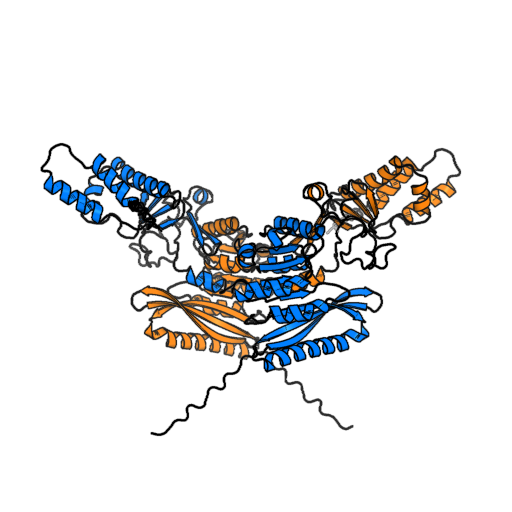9 ALA B C 1
ATOM 4782 O O . ALA B 1 199 ? -2.568 -14.352 2.689 1 78.31 199 ALA B O 1
ATOM 4783 N N . ARG B 1 200 ? -1.691 -16.391 2.244 1 81.19 200 ARG B N 1
ATOM 4784 C CA . ARG B 1 200 ? -1.016 -16.453 3.537 1 81.19 200 ARG B CA 1
ATOM 4785 C C . ARG B 1 200 ? -0.002 -15.328 3.686 1 81.19 200 ARG B C 1
ATOM 4787 O O . ARG B 1 200 ? 0.104 -14.719 4.75 1 81.19 200 ARG B O 1
ATOM 4794 N N . VAL B 1 201 ? 0.783 -15.039 2.645 1 79.25 201 VAL B N 1
ATOM 4795 C CA . VAL B 1 201 ? 1.762 -13.953 2.656 1 79.25 201 VAL B CA 1
ATOM 4796 C C . VAL B 1 201 ? 1.055 -12.617 2.885 1 79.25 201 VAL B C 1
ATOM 4798 O O . VAL B 1 201 ? 1.563 -11.758 3.604 1 79.25 201 VAL B O 1
ATOM 4801 N N . LEU B 1 202 ? -0.012 -12.445 2.227 1 71.69 202 LEU B N 1
ATOM 4802 C CA . LEU B 1 202 ? -0.799 -11.227 2.383 1 71.69 202 LEU B CA 1
ATOM 4803 C C . LEU B 1 202 ? -1.299 -11.086 3.816 1 71.69 202 LEU B C 1
ATOM 4805 O O . LEU B 1 202 ? -1.549 -9.969 4.281 1 71.69 202 LEU B O 1
ATOM 4809 N N . GLY B 1 203 ? -1.103 -12.273 4.574 1 66.19 203 GLY B N 1
ATOM 4810 C CA . GLY B 1 203 ? -1.612 -12.289 5.938 1 66.19 203 GLY B CA 1
ATOM 4811 C C . GLY B 1 203 ? -3.127 -12.359 6.008 1 66.19 203 GLY B C 1
ATOM 4812 O O . GLY B 1 203 ? -3.801 -12.367 4.977 1 66.19 203 GLY B O 1
ATOM 4813 N N . GLY B 1 204 ? -3.705 -13.125 7.109 1 55.88 204 GLY B N 1
ATOM 4814 C CA . GLY B 1 204 ? -5.078 -13.555 7.312 1 55.88 204 GLY B CA 1
ATOM 4815 C C . GLY B 1 204 ? -6.086 -12.43 7.215 1 55.88 204 GLY B C 1
ATOM 4816 O O . GLY B 1 204 ? -7.289 -12.664 7.117 1 55.88 204 GLY B O 1
ATOM 4817 N N . GLY B 1 205 ? -5.605 -11.164 7.387 1 62.09 205 GLY B N 1
ATOM 4818 C CA . GLY B 1 205 ? -6.676 -10.18 7.441 1 62.09 205 GLY B CA 1
ATOM 4819 C C . GLY B 1 205 ? -6.211 -8.766 7.156 1 62.09 205 GLY B C 1
ATOM 4820 O O . GLY B 1 205 ? -5.016 -8.531 6.965 1 62.09 205 GLY B O 1
ATOM 4821 N N . ASP B 1 206 ? -7.117 -8.008 6.895 1 73.5 206 ASP B N 1
ATOM 4822 C CA . ASP B 1 206 ? -6.836 -6.59 6.695 1 73.5 206 ASP B CA 1
ATOM 4823 C C . ASP B 1 206 ? -6.172 -5.984 7.93 1 73.5 206 ASP B C 1
ATOM 4825 O O . ASP B 1 206 ? -6.531 -6.312 9.062 1 73.5 206 ASP B O 1
ATOM 4829 N N . ARG B 1 207 ? -4.992 -5.426 7.711 1 81.69 207 ARG B N 1
ATOM 4830 C CA . ARG B 1 207 ? -4.438 -4.555 8.742 1 81.69 207 ARG B CA 1
ATOM 4831 C C . ARG B 1 207 ? -5.176 -3.219 8.781 1 81.69 207 ARG B C 1
ATOM 4833 O O . ARG B 1 207 ? -5.316 -2.553 7.754 1 81.69 207 ARG B O 1
ATOM 4840 N N . TRP B 1 208 ? -5.695 -2.904 9.992 1 93.25 208 TRP B N 1
ATOM 4841 C CA . TRP B 1 208 ? -6.539 -1.719 10.086 1 93.25 208 TRP B CA 1
ATOM 4842 C C . TRP B 1 208 ? -5.844 -0.61 10.867 1 93.25 208 TRP B C 1
ATOM 4844 O O . TRP B 1 208 ? -5.098 -0.881 11.812 1 93.25 208 TRP B O 1
ATOM 4854 N N . ALA B 1 209 ? -6.035 0.575 10.453 1 95.88 209 ALA B N 1
ATOM 4855 C CA . ALA B 1 209 ? -5.789 1.775 11.25 1 95.88 209 ALA B CA 1
ATOM 4856 C C . ALA B 1 209 ? -7.078 2.564 11.461 1 95.88 209 ALA B C 1
ATOM 4858 O O . ALA B 1 209 ? -7.98 2.529 10.617 1 95.88 209 ALA B O 1
ATOM 4859 N N . VAL B 1 210 ? -7.152 3.211 12.625 1 98.44 210 VAL B N 1
ATOM 4860 C CA . VAL B 1 210 ? -8.273 4.09 12.93 1 98.44 210 VAL B CA 1
ATOM 4861 C C . VAL B 1 210 ? -7.773 5.508 13.18 1 98.44 210 VAL B C 1
ATOM 4863 O O . VAL B 1 210 ? -6.836 5.715 13.961 1 98.44 210 VAL B O 1
ATOM 4866 N N . ASP B 1 211 ? -8.297 6.465 12.484 1 98.19 211 ASP B N 1
ATOM 4867 C CA . ASP B 1 211 ? -8.008 7.875 12.727 1 98.19 211 ASP B CA 1
ATOM 4868 C C . ASP B 1 211 ? -9.234 8.609 13.258 1 98.19 211 ASP B C 1
ATOM 4870 O O . ASP B 1 211 ? -10.203 8.805 12.523 1 98.19 211 ASP B O 1
ATOM 4874 N N . MET B 1 212 ? -9.102 9.086 14.469 1 97.44 212 MET B N 1
ATOM 4875 C CA . MET B 1 212 ? -10.25 9.664 15.164 1 97.44 212 MET B CA 1
ATOM 4876 C C . MET B 1 212 ? -10.453 11.125 14.766 1 97.44 212 MET B C 1
ATOM 4878 O O . MET B 1 212 ? -11.477 11.727 15.086 1 97.44 212 MET B O 1
ATOM 4882 N N . TYR B 1 213 ? -9.562 11.688 14.18 1 95.56 213 TYR B N 1
ATOM 4883 C CA . TYR B 1 213 ? -9.547 13.07 13.711 1 95.56 213 TYR B CA 1
ATOM 4884 C C . TYR B 1 213 ? -8.906 13.18 12.336 1 95.56 213 TYR B C 1
ATOM 4886 O O . TYR B 1 213 ? -7.785 13.68 12.195 1 95.56 213 TYR B O 1
ATOM 4894 N N . ALA B 1 214 ? -9.672 12.836 11.328 1 95.44 214 ALA B N 1
ATOM 4895 C CA . ALA B 1 214 ? -9.102 12.508 10.031 1 95.44 214 ALA B CA 1
ATOM 4896 C C . ALA B 1 214 ? -8.641 13.766 9.297 1 95.44 214 ALA B C 1
ATOM 4898 O O . ALA B 1 214 ? -7.645 13.742 8.57 1 95.44 214 ALA B O 1
ATOM 4899 N N . GLY B 1 215 ? -9.414 14.898 9.523 1 93.75 215 GLY B N 1
ATOM 4900 C CA . GLY B 1 215 ? -9.125 16.078 8.719 1 93.75 215 GLY B CA 1
ATOM 4901 C C . GLY B 1 215 ? -9.141 15.805 7.23 1 93.75 215 GLY B C 1
ATOM 4902 O O . GLY B 1 215 ? -10.07 15.164 6.723 1 93.75 215 GLY B O 1
ATOM 4903 N N . ILE B 1 216 ? -8.188 16.328 6.586 1 93.94 216 ILE B N 1
ATOM 4904 C CA . ILE B 1 216 ? -8.109 16.156 5.137 1 93.94 216 ILE B CA 1
ATOM 4905 C C . ILE B 1 216 ? -7.266 14.922 4.812 1 93.94 216 ILE B C 1
ATOM 4907 O O . ILE B 1 216 ? -6.719 14.812 3.715 1 93.94 216 ILE B O 1
ATOM 4911 N N . GLY B 1 217 ? -7.105 14.109 5.762 1 94.44 217 GLY B N 1
ATOM 4912 C CA . GLY B 1 217 ? -6.352 12.883 5.566 1 94.44 217 GLY B CA 1
ATOM 4913 C C . GLY B 1 217 ? -4.914 12.977 6.043 1 94.44 217 GLY B C 1
ATOM 4914 O O . GLY B 1 217 ? -4.016 12.383 5.445 1 94.44 217 GLY B O 1
ATOM 4915 N N . TYR B 1 218 ? -4.703 13.758 7.098 1 91.38 218 TYR B N 1
ATOM 4916 C CA . TYR B 1 218 ? -3.355 14.016 7.594 1 91.38 218 TYR B CA 1
ATOM 4917 C C . TYR B 1 218 ? -2.615 12.719 7.871 1 91.38 218 TYR B C 1
ATOM 4919 O O . TYR B 1 218 ? -1.59 12.43 7.246 1 91.38 218 TYR B O 1
ATOM 4927 N N . PHE B 1 219 ? -3.18 11.875 8.672 1 93.44 219 PHE B N 1
ATOM 4928 C CA . PHE B 1 219 ? -2.504 10.625 9 1 93.44 219 PHE B CA 1
ATOM 4929 C C . PHE B 1 219 ? -3.166 9.445 8.297 1 93.44 219 PHE B C 1
ATOM 4931 O O . PHE B 1 219 ? -2.541 8.406 8.094 1 93.44 219 PHE B O 1
ATOM 4938 N N . VAL B 1 220 ? -4.375 9.641 7.906 1 96.19 220 VAL B N 1
ATOM 4939 C CA . VAL B 1 220 ? -5.109 8.625 7.168 1 96.19 220 VAL B CA 1
ATOM 4940 C C . VAL B 1 220 ? -4.281 8.148 5.977 1 96.19 220 VAL B C 1
ATOM 4942 O O . VAL B 1 220 ? -4.109 6.945 5.773 1 96.19 220 VAL B O 1
ATOM 4945 N N . PHE B 1 221 ? -3.713 9.078 5.285 1 93.12 221 PHE B N 1
ATOM 4946 C CA . PHE B 1 221 ? -3.029 8.75 4.039 1 93.12 221 PHE B CA 1
ATOM 4947 C C . PHE B 1 221 ? -1.706 8.047 4.316 1 93.12 221 PHE B C 1
ATOM 4949 O O . PHE B 1 221 ? -1.269 7.207 3.531 1 93.12 221 PHE B O 1
ATOM 4956 N N . SER B 1 222 ? -1.063 8.406 5.406 1 89.5 222 SER B N 1
ATOM 4957 C CA . SER B 1 222 ? 0.143 7.672 5.773 1 89.5 222 SER B CA 1
ATOM 4958 C C . SER B 1 222 ? -0.156 6.191 5.988 1 89.5 222 SER B C 1
ATOM 4960 O O . SER B 1 222 ? 0.582 5.328 5.508 1 89.5 222 SER B O 1
ATOM 4962 N N . TYR B 1 223 ? -1.238 5.887 6.664 1 91 223 TYR B N 1
ATOM 4963 C CA . TYR B 1 223 ? -1.621 4.504 6.914 1 91 223 TYR B CA 1
ATOM 4964 C C . TYR B 1 223 ? -2.021 3.805 5.621 1 91 223 TYR B C 1
ATOM 4966 O O . TYR B 1 223 ? -1.692 2.633 5.414 1 91 223 TYR B O 1
ATOM 4974 N N . ALA B 1 224 ? -2.752 4.52 4.777 1 89.31 224 ALA B N 1
ATOM 4975 C CA . ALA B 1 224 ? -3.125 3.957 3.482 1 89.31 224 ALA B CA 1
ATOM 4976 C C . ALA B 1 224 ? -1.888 3.602 2.662 1 89.31 224 ALA B C 1
ATOM 4978 O O . ALA B 1 224 ? -1.829 2.533 2.047 1 89.31 224 ALA B O 1
ATOM 4979 N N . LYS B 1 225 ? -0.949 4.488 2.689 1 82.56 225 LYS B N 1
ATOM 4980 C CA . LYS B 1 225 ? 0.297 4.258 1.965 1 82.56 225 LYS B CA 1
ATOM 4981 C C . LYS B 1 225 ? 1.002 3.002 2.469 1 82.56 225 LYS B C 1
ATOM 4983 O O . LYS B 1 225 ? 1.661 2.301 1.698 1 82.56 225 LYS B O 1
ATOM 4988 N N . LEU B 1 226 ? 0.829 2.695 3.697 1 78.44 226 LEU B N 1
ATOM 4989 C CA . LEU B 1 226 ? 1.436 1.513 4.301 1 78.44 226 LEU B CA 1
ATOM 4990 C C . LEU B 1 226 ? 0.625 0.262 3.98 1 78.44 226 LEU B C 1
ATOM 4992 O O . LEU B 1 226 ? 0.932 -0.826 4.473 1 78.44 226 LEU B O 1
ATOM 4996 N N . GLY B 1 227 ? -0.466 0.422 3.201 1 78.12 227 GLY B N 1
ATOM 4997 C CA . GLY B 1 227 ? -1.249 -0.714 2.744 1 78.12 227 GLY B CA 1
ATOM 4998 C C . GLY B 1 227 ? -2.365 -1.094 3.699 1 78.12 227 GLY B C 1
ATOM 4999 O O . GLY B 1 227 ? -3.021 -2.121 3.518 1 78.12 227 GLY B O 1
ATOM 5000 N N . MET B 1 228 ? -2.602 -0.288 4.699 1 86.81 228 MET B N 1
ATOM 5001 C CA . MET B 1 228 ? -3.641 -0.59 5.68 1 86.81 228 MET B CA 1
ATOM 5002 C C . MET B 1 228 ? -5.008 -0.135 5.18 1 86.81 228 MET B C 1
ATOM 5004 O O . MET B 1 228 ? -5.102 0.797 4.379 1 86.81 228 MET B O 1
ATOM 5008 N N . ARG B 1 229 ? -6.031 -0.805 5.652 1 91.75 229 ARG B N 1
ATOM 5009 C CA . ARG B 1 229 ? -7.371 -0.232 5.57 1 91.75 229 ARG B CA 1
ATOM 5010 C C . ARG B 1 229 ? -7.625 0.74 6.719 1 91.75 229 ARG B C 1
ATOM 5012 O O . ARG B 1 229 ? -7.18 0.508 7.844 1 91.75 229 ARG B O 1
ATOM 5019 N N . VAL B 1 230 ? -8.328 1.841 6.383 1 97 230 VAL B N 1
ATOM 5020 C CA . VAL B 1 230 ? -8.43 2.896 7.383 1 97 230 VAL B CA 1
ATOM 5021 C C . VAL B 1 230 ? -9.906 3.238 7.617 1 97 230 VAL B C 1
ATOM 5023 O O . VAL B 1 230 ? -10.648 3.482 6.664 1 97 230 VAL B O 1
ATOM 5026 N N . LEU B 1 231 ? -10.32 3.152 8.859 1 98.56 231 LEU B N 1
ATOM 5027 C CA . LEU B 1 231 ? -11.555 3.777 9.32 1 98.56 231 LEU B CA 1
ATOM 5028 C C . LEU B 1 231 ? -11.273 5.133 9.961 1 98.56 231 LEU B C 1
ATOM 5030 O O . LEU B 1 231 ? -10.391 5.246 10.82 1 98.56 231 LEU B O 1
ATOM 5034 N N . CYS B 1 232 ? -12 6.141 9.508 1 98.5 232 CYS B N 1
ATOM 5035 C CA . CYS B 1 232 ? -11.68 7.453 10.062 1 98.5 232 CYS B CA 1
ATOM 5036 C C . CYS B 1 232 ? -12.93 8.312 10.18 1 98.5 232 CYS B C 1
ATOM 5038 O O . CYS B 1 232 ? -13.945 8.031 9.547 1 98.5 232 CYS B O 1
ATOM 5040 N N . TRP B 1 233 ? -12.867 9.328 11.062 1 98.25 233 TRP B N 1
ATOM 5041 C CA . TRP B 1 233 ? -13.992 10.188 11.406 1 98.25 233 TRP B CA 1
ATOM 5042 C C . TRP B 1 233 ? -13.609 11.656 11.266 1 98.25 233 TRP B C 1
ATOM 5044 O O . TRP B 1 233 ? -12.492 12.055 11.602 1 98.25 233 TRP B O 1
ATOM 5054 N N . GLU B 1 234 ? -14.453 12.438 10.766 1 95.69 234 GLU B N 1
ATOM 5055 C CA . GLU B 1 234 ? -14.312 13.883 10.586 1 95.69 234 GLU B CA 1
ATOM 5056 C C . GLU B 1 234 ? -15.672 14.57 10.578 1 95.69 234 GLU B C 1
ATOM 5058 O O . GLU B 1 234 ? -16.625 14.086 9.945 1 95.69 234 GLU B O 1
ATOM 5063 N N . ILE B 1 235 ? -15.75 15.68 11.273 1 93.38 235 ILE B N 1
ATOM 5064 C CA . ILE B 1 235 ? -17.031 16.359 11.422 1 93.38 235 ILE B CA 1
ATOM 5065 C C . ILE B 1 235 ? -17.172 17.438 10.359 1 93.38 235 ILE B C 1
ATOM 5067 O O . ILE B 1 235 ? -18.281 17.875 10.047 1 93.38 235 ILE B O 1
ATOM 5071 N N . ASN B 1 236 ? -16.094 17.969 9.82 1 90.25 236 ASN B N 1
ATOM 5072 C CA . ASN B 1 236 ? -16.109 19.031 8.828 1 90.25 236 ASN B CA 1
ATOM 5073 C C . ASN B 1 236 ? -16.312 18.484 7.418 1 90.25 236 ASN B C 1
ATOM 5075 O O . ASN B 1 236 ? -15.414 17.844 6.875 1 90.25 236 ASN B O 1
ATOM 5079 N N . PRO B 1 237 ? -17.453 18.766 6.805 1 92.38 237 PRO B N 1
ATOM 5080 C CA . PRO B 1 237 ? -17.703 18.234 5.469 1 92.38 237 PRO B CA 1
ATOM 5081 C C . PRO B 1 237 ? -16.672 18.688 4.441 1 92.38 237 PRO B C 1
ATOM 5083 O O . PRO B 1 237 ? -16.375 17.953 3.496 1 92.38 237 PRO B O 1
ATOM 5086 N N . TRP B 1 238 ? -16.156 19.844 4.617 1 90.19 238 TRP B N 1
ATOM 5087 C CA . TRP B 1 238 ? -15.133 20.344 3.709 1 90.19 238 TRP B CA 1
ATOM 5088 C C . TRP B 1 238 ? -13.852 19.516 3.826 1 90.19 238 TRP B C 1
ATOM 5090 O O . TRP B 1 238 ? -13.219 19.203 2.816 1 90.19 238 TRP B O 1
ATOM 5100 N N . SER B 1 239 ? -13.508 19.188 5.023 1 93.62 239 SER B N 1
ATOM 5101 C CA . SER B 1 239 ? -12.344 18.344 5.23 1 93.62 239 SER B CA 1
ATOM 5102 C C . SER B 1 239 ? -12.562 16.953 4.617 1 93.62 239 SER B C 1
ATOM 5104 O O . SER B 1 239 ? -11.656 16.406 3.992 1 93.62 239 SER B O 1
ATOM 5106 N N . VAL B 1 240 ? -13.719 16.484 4.785 1 95.5 240 VAL B N 1
ATOM 5107 C CA . VAL B 1 240 ? -14.055 15.164 4.25 1 95.5 240 VAL B CA 1
ATOM 5108 C C . VAL B 1 240 ? -13.922 15.172 2.729 1 95.5 240 VAL B C 1
ATOM 5110 O O . VAL B 1 240 ? -13.359 14.242 2.139 1 95.5 240 VAL B O 1
ATOM 5113 N N . GLU B 1 241 ? -14.461 16.188 2.133 1 94 241 GLU B N 1
ATOM 5114 C CA . GLU B 1 241 ? -14.336 16.297 0.684 1 94 241 GLU B CA 1
ATOM 5115 C C . GLU B 1 241 ? -12.867 16.422 0.267 1 94 241 GLU B C 1
ATOM 5117 O O . GLU B 1 241 ? -12.445 15.836 -0.728 1 94 241 GLU B O 1
ATOM 5122 N N . GLY B 1 242 ? -12.172 17.234 1.022 1 95 242 GLY B N 1
ATOM 5123 C CA . GLY B 1 242 ? -10.734 17.297 0.776 1 95 242 GLY B CA 1
ATOM 5124 C C . GLY B 1 242 ? -10.055 15.945 0.873 1 95 242 GLY B C 1
ATOM 5125 O O . GLY B 1 242 ? -9.211 15.609 0.037 1 95 242 GLY B O 1
ATOM 5126 N N . LEU B 1 243 ? -10.406 15.18 1.869 1 96.31 243 LEU B N 1
ATOM 5127 C CA . LEU B 1 243 ? -9.867 13.836 2.045 1 96.31 243 LEU B CA 1
ATOM 5128 C C . LEU B 1 243 ? -10.219 12.945 0.855 1 96.31 243 LEU B C 1
ATOM 5130 O O . LEU B 1 243 ? -9.367 12.227 0.335 1 96.31 243 LEU B O 1
ATOM 5134 N N . ARG B 1 244 ? -11.445 13.016 0.429 1 96.12 244 ARG B N 1
ATOM 5135 C CA . ARG B 1 244 ? -11.883 12.211 -0.708 1 96.12 244 ARG B CA 1
ATOM 5136 C C . ARG B 1 244 ? -11.07 12.539 -1.956 1 96.12 244 ARG B C 1
ATOM 5138 O O . ARG B 1 244 ? -10.57 11.641 -2.633 1 96.12 244 ARG B O 1
ATOM 5145 N N . ARG B 1 245 ? -10.945 13.812 -2.26 1 92.5 245 ARG B N 1
ATOM 5146 C CA . ARG B 1 245 ? -10.188 14.25 -3.432 1 92.5 245 ARG B CA 1
ATOM 5147 C C . ARG B 1 245 ? -8.727 13.828 -3.33 1 92.5 245 ARG B C 1
ATOM 5149 O O . ARG B 1 245 ? -8.141 13.375 -4.312 1 92.5 245 ARG B O 1
ATOM 5156 N N . GLY B 1 246 ? -8.188 13.984 -2.105 1 93.19 246 GLY B N 1
ATOM 5157 C CA . GLY B 1 246 ? -6.812 13.562 -1.898 1 93.19 246 GLY B CA 1
ATOM 5158 C C . GLY B 1 246 ? -6.613 12.07 -2.07 1 93.19 246 GLY B C 1
ATOM 5159 O O . GLY B 1 246 ? -5.637 11.633 -2.684 1 93.19 246 GLY B O 1
ATOM 5160 N N . ALA B 1 247 ? -7.523 11.289 -1.554 1 93.12 247 ALA B N 1
ATOM 5161 C CA . ALA B 1 247 ? -7.457 9.836 -1.692 1 93.12 247 ALA B CA 1
ATOM 5162 C C . ALA B 1 247 ? -7.477 9.422 -3.162 1 93.12 247 ALA B C 1
ATOM 5164 O O . ALA B 1 247 ? -6.652 8.617 -3.596 1 93.12 247 ALA B O 1
ATOM 5165 N N . LEU B 1 248 ? -8.352 10.016 -3.926 1 87.25 248 LEU B N 1
ATOM 5166 C CA . LEU B 1 248 ? -8.477 9.695 -5.344 1 87.25 248 LEU B CA 1
ATOM 5167 C C . LEU B 1 248 ? -7.227 10.117 -6.105 1 87.25 248 LEU B C 1
ATOM 5169 O O . LEU B 1 248 ? -6.766 9.398 -6.996 1 87.25 248 LEU B O 1
ATOM 5173 N N . ALA B 1 249 ? -6.711 11.25 -5.73 1 86.94 249 ALA B N 1
ATOM 5174 C CA . ALA B 1 249 ? -5.484 11.734 -6.359 1 86.94 249 ALA B CA 1
ATOM 5175 C C . ALA B 1 249 ? -4.328 10.766 -6.125 1 86.94 249 ALA B C 1
ATOM 5177 O O . ALA B 1 249 ? -3.434 10.641 -6.965 1 86.94 249 ALA B O 1
ATOM 5178 N N . ASN B 1 250 ? -4.348 10.094 -4.949 1 85.75 250 ASN B N 1
ATOM 5179 C CA . ASN B 1 250 ? -3.305 9.133 -4.625 1 85.75 250 ASN B CA 1
ATOM 5180 C C . ASN B 1 250 ? -3.674 7.727 -5.098 1 85.75 250 ASN B C 1
ATOM 5182 O O . ASN B 1 250 ? -2.975 6.758 -4.789 1 85.75 250 ASN B O 1
ATOM 5186 N N . LYS B 1 251 ? -4.883 7.59 -5.719 1 81.31 251 LYS B N 1
ATOM 5187 C CA . LYS B 1 251 ? -5.367 6.363 -6.344 1 81.31 251 LYS B CA 1
ATOM 5188 C C . LYS B 1 251 ? -5.789 5.34 -5.293 1 81.31 251 LYS B C 1
ATOM 5190 O O . LYS B 1 251 ? -5.637 4.133 -5.504 1 81.31 251 LYS B O 1
ATOM 5195 N N . TRP B 1 252 ? -6.164 5.699 -4.203 1 85.38 252 TRP B N 1
ATOM 5196 C CA . TRP B 1 252 ? -6.773 4.824 -3.209 1 85.38 252 TRP B CA 1
ATOM 5197 C C . TRP B 1 252 ? -8.297 4.832 -3.332 1 85.38 252 TRP B C 1
ATOM 5199 O O . TRP B 1 252 ? -8.891 5.863 -3.646 1 85.38 252 TRP B O 1
ATOM 5209 N N . THR B 1 253 ? -8.906 3.707 -3.086 1 89.31 253 THR B N 1
ATOM 5210 C CA . THR B 1 253 ? -10.359 3.658 -3.041 1 89.31 253 THR B CA 1
ATOM 5211 C C . THR B 1 253 ? -10.883 4.246 -1.733 1 89.31 253 THR B C 1
ATOM 5213 O O . THR B 1 253 ? -10.266 4.07 -0.68 1 89.31 253 THR B O 1
ATOM 5216 N N . VAL B 1 254 ? -11.992 5.051 -1.857 1 95.25 254 VAL B N 1
ATOM 5217 C CA . VAL B 1 254 ? -12.508 5.762 -0.688 1 95.25 254 VAL B CA 1
ATOM 5218 C C . VAL B 1 254 ? -14.031 5.758 -0.707 1 95.25 254 VAL B C 1
ATOM 5220 O O . VAL B 1 254 ? -14.648 5.898 -1.767 1 95.25 254 VAL B O 1
ATOM 5223 N N . ARG B 1 255 ? -14.57 5.535 0.465 1 97.06 255 ARG B N 1
ATOM 5224 C CA . ARG B 1 255 ? -16.016 5.656 0.665 1 97.06 255 ARG B CA 1
ATOM 5225 C C . ARG B 1 255 ? -16.344 6.719 1.71 1 97.06 255 ARG B C 1
ATOM 5227 O O . ARG B 1 255 ? -15.828 6.664 2.832 1 97.06 255 ARG B O 1
ATOM 5234 N N . VAL B 1 256 ? -17.141 7.676 1.282 1 97.38 256 VAL B N 1
ATOM 5235 C CA . VAL B 1 256 ? -17.641 8.672 2.221 1 97.38 256 VAL B CA 1
ATOM 5236 C C . VAL B 1 256 ? -19 8.242 2.752 1 97.38 256 VAL B C 1
ATOM 5238 O O . VAL B 1 256 ? -19.938 8.031 1.977 1 97.38 256 VAL B O 1
ATOM 5241 N N . VAL B 1 257 ? -19.047 8.047 4.035 1 98.19 257 VAL B N 1
ATOM 5242 C CA . VAL B 1 257 ? -20.297 7.684 4.672 1 98.19 257 VAL B CA 1
ATOM 5243 C C . VAL B 1 257 ? -20.953 8.922 5.273 1 98.19 257 VAL B C 1
ATOM 5245 O O . VAL B 1 257 ? -20.438 9.5 6.234 1 98.19 257 VAL B O 1
ATOM 5248 N N . GLN B 1 258 ? -22.078 9.367 4.734 1 96 258 GLN B N 1
ATOM 5249 C CA . GLN B 1 258 ? -22.766 10.578 5.16 1 96 258 GLN B CA 1
ATOM 5250 C C . GLN B 1 258 ? -24.266 10.461 4.934 1 96 258 GLN B C 1
ATOM 5252 O O . GLN B 1 258 ? -24.734 9.547 4.25 1 96 258 GLN B O 1
ATOM 5257 N N . GLY B 1 259 ? -25 11.344 5.586 1 93.31 259 GLY B N 1
ATOM 5258 C CA . GLY B 1 259 ? -26.438 11.359 5.379 1 93.31 259 GLY B CA 1
ATOM 5259 C C . GLY B 1 259 ? -27.109 10.039 5.727 1 93.31 259 GLY B C 1
ATOM 5260 O O . GLY B 1 259 ? -26.906 9.508 6.82 1 93.31 259 GLY B O 1
ATOM 5261 N N . GLU B 1 260 ? -27.812 9.484 4.707 1 93.62 260 GLU B N 1
ATOM 5262 C CA . GLU B 1 260 ? -28.594 8.266 4.93 1 93.62 260 GLU B CA 1
ATOM 5263 C C . GLU B 1 260 ? -27.672 7.055 5.105 1 93.62 260 GLU B C 1
ATOM 5265 O O . GLU B 1 260 ? -28.047 6.082 5.766 1 93.62 260 GLU B O 1
ATOM 5270 N N . ASP B 1 261 ? -26.516 7.164 4.562 1 95.06 261 ASP B N 1
ATOM 5271 C CA . ASP B 1 261 ? -25.578 6.055 4.652 1 95.06 261 ASP B CA 1
ATOM 5272 C C . ASP B 1 261 ? -25.156 5.809 6.098 1 95.06 261 ASP B C 1
ATOM 5274 O O . ASP B 1 261 ? -24.703 4.711 6.441 1 95.06 261 ASP B O 1
ATOM 5278 N N . LEU B 1 262 ? -25.25 6.836 6.906 1 96.62 262 LEU B N 1
ATOM 5279 C CA . LEU B 1 262 ? -24.844 6.715 8.305 1 96.62 262 LEU B CA 1
ATOM 5280 C C . LEU B 1 262 ? -25.719 5.719 9.047 1 96.62 262 LEU B C 1
ATOM 5282 O O . LEU B 1 262 ? -25.359 5.242 10.125 1 96.62 262 LEU B O 1
ATOM 5286 N N . LYS B 1 263 ? -26.875 5.41 8.453 1 96.31 263 LYS B N 1
ATOM 5287 C CA . LYS B 1 263 ? -27.812 4.5 9.094 1 96.31 263 LYS B CA 1
ATOM 5288 C C . LYS B 1 263 ? -27.547 3.053 8.688 1 96.31 263 LYS B C 1
ATOM 5290 O O . LYS B 1 263 ? -28.094 2.121 9.281 1 96.31 263 LYS B O 1
ATOM 5295 N N . LEU B 1 264 ? -26.734 2.812 7.777 1 96.69 264 LEU B N 1
ATOM 5296 C CA . LEU B 1 264 ? -26.422 1.469 7.293 1 96.69 264 LEU B CA 1
ATOM 5297 C C . LEU B 1 264 ? -25.578 0.709 8.297 1 96.69 264 LEU B C 1
ATOM 5299 O O . LEU B 1 264 ? -24.844 1.318 9.094 1 96.69 264 LEU B O 1
ATOM 5303 N N . SER B 1 265 ? -25.719 -0.635 8.219 1 96.62 265 SER B N 1
ATOM 5304 C CA . SER B 1 265 ? -24.875 -1.49 9.055 1 96.62 265 SER B CA 1
ATOM 5305 C C . SER B 1 265 ? -23.422 -1.458 8.609 1 96.62 265 SER B C 1
ATOM 5307 O O . SER B 1 265 ? -23.141 -1.146 7.453 1 96.62 265 SER B O 1
ATOM 5309 N N . MET B 1 266 ? -22.531 -1.745 9.562 1 97.06 266 MET B N 1
ATOM 5310 C CA . MET B 1 266 ? -21.109 -1.79 9.219 1 97.06 266 MET B CA 1
ATOM 5311 C C . MET B 1 266 ? -20.844 -2.855 8.164 1 97.06 266 MET B C 1
ATOM 5313 O O . MET B 1 266 ? -19.953 -2.688 7.316 1 97.06 266 MET B O 1
ATOM 5317 N N . GLU B 1 267 ? -21.578 -3.955 8.203 1 96 267 GLU B N 1
ATOM 5318 C CA . GLU B 1 267 ? -21.453 -4.996 7.188 1 96 267 GLU B CA 1
ATOM 5319 C C . GLU B 1 267 ? -21.719 -4.441 5.789 1 96 267 GLU B C 1
ATOM 5321 O O . GLU B 1 267 ? -20.953 -4.703 4.855 1 96 267 GLU B O 1
ATOM 5326 N N . ALA B 1 268 ? -22.75 -3.666 5.699 1 96.06 268 ALA B N 1
ATOM 5327 C CA . ALA B 1 268 ? -23.094 -3.061 4.418 1 96.06 268 ALA B CA 1
ATOM 5328 C C . ALA B 1 268 ? -22.062 -2.023 3.998 1 96.06 268 ALA B C 1
ATOM 5330 O O . ALA B 1 268 ? -21.688 -1.95 2.824 1 96.06 268 ALA B O 1
ATOM 5331 N N . LEU B 1 269 ? -21.578 -1.287 4.926 1 96.56 269 LEU B N 1
ATOM 5332 C CA . LEU B 1 269 ? -20.656 -0.185 4.645 1 96.56 269 LEU B CA 1
ATOM 5333 C C . LEU B 1 269 ? -19.297 -0.708 4.207 1 96.56 269 LEU B C 1
ATOM 5335 O O . LEU B 1 269 ? -18.625 -0.08 3.389 1 96.56 269 LEU B O 1
ATOM 5339 N N . LEU B 1 270 ? -18.922 -1.873 4.719 1 94.38 270 LEU B N 1
ATOM 5340 C CA . LEU B 1 270 ? -17.594 -2.395 4.453 1 94.38 270 LEU B CA 1
ATOM 5341 C C . LEU B 1 270 ? -17.625 -3.439 3.34 1 94.38 270 LEU B C 1
ATOM 5343 O O . LEU B 1 270 ? -16.578 -3.961 2.938 1 94.38 270 LEU B O 1
ATOM 5347 N N . ALA B 1 271 ? -18.719 -3.684 2.736 1 89.19 271 ALA B N 1
ATOM 5348 C CA . ALA B 1 271 ? -18.922 -4.773 1.787 1 89.19 271 ALA B CA 1
ATOM 5349 C C . ALA B 1 271 ? -18.141 -4.543 0.504 1 89.19 271 ALA B C 1
ATOM 5351 O O . ALA B 1 271 ? -17.609 -5.488 -0.089 1 89.19 271 ALA B O 1
ATOM 5352 N N . SER B 1 272 ? -18.047 -3.25 0.123 1 85.62 272 SER B N 1
ATOM 5353 C CA . SER B 1 272 ? -17.422 -2.959 -1.16 1 85.62 272 SER B CA 1
ATOM 5354 C C . SER B 1 272 ? -15.898 -3.014 -1.056 1 85.62 272 SER B C 1
ATOM 5356 O O . SER B 1 272 ? -15.203 -3.068 -2.072 1 85.62 272 SER B O 1
ATOM 5358 N N . GLY B 1 273 ? -15.328 -2.912 0.124 1 87 273 GLY B N 1
ATOM 5359 C CA . GLY B 1 273 ? -13.922 -3.211 0.32 1 87 273 GLY B CA 1
ATOM 5360 C C . GLY B 1 273 ? -13.023 -2.008 0.103 1 87 273 GLY B C 1
ATOM 5361 O O . GLY B 1 273 ? -11.82 -2.16 -0.137 1 87 273 GLY B O 1
ATOM 5362 N N . GLU B 1 274 ? -13.562 -0.812 0.16 1 92.19 274 GLU B N 1
ATOM 5363 C CA . GLU B 1 274 ? -12.727 0.374 -0.002 1 92.19 274 GLU B CA 1
ATOM 5364 C C . GLU B 1 274 ? -11.609 0.405 1.035 1 92.19 274 GLU B C 1
ATOM 5366 O O . GLU B 1 274 ? -11.797 -0.018 2.178 1 92.19 274 GLU B O 1
ATOM 5371 N N . GLN B 1 275 ? -10.5 0.905 0.61 1 90.75 275 GLN B N 1
ATOM 5372 C CA . GLN B 1 275 ? -9.344 0.989 1.501 1 90.75 275 GLN B CA 1
ATOM 5373 C C . GLN B 1 275 ? -9.586 2.006 2.613 1 90.75 275 GLN B C 1
ATOM 5375 O O . GLN B 1 275 ? -9.195 1.78 3.762 1 90.75 275 GLN B O 1
ATOM 5380 N N . ILE B 1 276 ? -10.18 3.135 2.203 1 97 276 ILE B N 1
ATOM 5381 C CA . ILE B 1 276 ? -10.477 4.184 3.172 1 97 276 ILE B CA 1
ATOM 5382 C C . ILE B 1 276 ? -11.984 4.352 3.314 1 97 276 ILE B C 1
ATOM 5384 O O . ILE B 1 276 ? -12.695 4.488 2.318 1 97 276 ILE B O 1
ATOM 5388 N N . VAL B 1 277 ? -12.461 4.262 4.535 1 98.38 277 VAL B N 1
ATOM 5389 C CA . VAL B 1 277 ? -13.852 4.566 4.844 1 98.38 277 VAL B CA 1
ATOM 5390 C C . VAL B 1 277 ? -13.922 5.734 5.824 1 98.38 277 VAL B C 1
ATOM 5392 O O . VAL B 1 277 ? -13.438 5.633 6.953 1 98.38 277 VAL B O 1
ATOM 5395 N N . ILE B 1 278 ? -14.453 6.855 5.355 1 98.56 278 ILE B N 1
ATOM 5396 C CA . ILE B 1 278 ? -14.523 8.047 6.199 1 98.56 278 ILE B CA 1
ATOM 5397 C C . ILE B 1 278 ? -15.977 8.32 6.578 1 98.56 278 ILE B C 1
ATOM 5399 O O . ILE B 1 278 ? -16.859 8.352 5.715 1 98.56 278 ILE B O 1
ATOM 5403 N N . PHE B 1 279 ? -16.172 8.5 7.867 1 98.5 279 PHE B N 1
ATOM 5404 C CA . PHE B 1 279 ? -17.484 8.828 8.414 1 98.5 279 PHE B CA 1
ATOM 5405 C C . PHE B 1 279 ? -17.594 10.328 8.688 1 98.5 279 PHE B C 1
ATOM 5407 O O . PHE B 1 279 ? -16.844 10.875 9.484 1 98.5 279 PHE B O 1
ATOM 5414 N N . LEU B 1 280 ? -18.531 10.969 7.996 1 97.19 280 LEU B N 1
ATOM 5415 C CA . LEU B 1 280 ? -18.875 12.352 8.32 1 97.19 280 LEU B CA 1
ATOM 5416 C C . LEU B 1 280 ? -19.828 12.406 9.516 1 97.19 280 LEU B C 1
ATOM 5418 O O . LEU B 1 280 ? -21.031 12.555 9.344 1 97.19 280 LEU B O 1
ATOM 5422 N N . GLU B 1 281 ? -19.312 12.312 10.695 1 96.56 281 GLU B N 1
ATOM 5423 C CA . GLU B 1 281 ? -20 12.344 11.977 1 96.56 281 GLU B CA 1
ATOM 5424 C C . GLU B 1 281 ? -19.031 12.531 13.125 1 96.56 281 GLU B C 1
ATOM 5426 O O . GLU B 1 281 ? -17.812 12.602 12.914 1 96.56 281 GLU B O 1
ATOM 5431 N N . SER B 1 282 ? -19.531 12.742 14.266 1 95.25 282 SER B N 1
ATOM 5432 C CA . SER B 1 282 ? -18.703 12.898 15.445 1 95.25 282 SER B CA 1
ATOM 5433 C C . SER B 1 282 ? -17.906 11.633 15.742 1 95.25 282 SER B C 1
ATOM 5435 O O . SER B 1 282 ? -18.438 10.523 15.617 1 95.25 282 SER B O 1
ATOM 5437 N N . ASN B 1 283 ? -16.641 11.75 16.156 1 95.62 283 ASN B N 1
ATOM 5438 C CA . ASN B 1 283 ? -15.797 10.609 16.5 1 95.62 283 ASN B CA 1
ATOM 5439 C C . ASN B 1 283 ? -16.328 9.867 17.719 1 95.62 283 ASN B C 1
ATOM 5441 O O . ASN B 1 283 ? -15.883 8.758 18.016 1 95.62 283 ASN B O 1
ATOM 5445 N N . GLU B 1 284 ? -17.266 10.453 18.375 1 94.62 284 GLU B N 1
ATOM 5446 C CA . GLU B 1 284 ? -17.891 9.781 19.516 1 94.62 284 GLU B CA 1
ATOM 5447 C C . GLU B 1 284 ? -18.594 8.5 19.078 1 94.62 284 GLU B C 1
ATOM 5449 O O . GLU B 1 284 ? -18.812 7.605 19.891 1 94.62 284 GLU B O 1
ATOM 5454 N N . ARG B 1 285 ? -18.906 8.453 17.828 1 96.38 285 ARG B N 1
ATOM 5455 C CA . ARG B 1 285 ? -19.625 7.297 17.297 1 96.38 285 ARG B CA 1
ATOM 5456 C C . ARG B 1 285 ? -18.656 6.188 16.906 1 96.38 285 ARG B C 1
ATOM 5458 O O . ARG B 1 285 ? -19.078 5.062 16.625 1 96.38 285 ARG B O 1
ATOM 5465 N N . ALA B 1 286 ? -17.375 6.445 16.938 1 97.62 286 ALA B N 1
ATOM 5466 C CA . ALA B 1 286 ? -16.359 5.516 16.453 1 97.62 286 ALA B CA 1
ATOM 5467 C C . ALA B 1 286 ? -16.359 4.219 17.25 1 97.62 286 ALA B C 1
ATOM 5469 O O . ALA B 1 286 ? -16.328 3.127 16.672 1 97.62 286 ALA B O 1
ATOM 5470 N N . GLY B 1 287 ? -16.438 4.34 18.562 1 96.62 287 GLY B N 1
ATOM 5471 C CA . GLY B 1 287 ? -16.406 3.162 19.422 1 96.62 287 GLY B CA 1
ATOM 5472 C C . GLY B 1 287 ? -17.484 2.156 19.078 1 96.62 287 GLY B C 1
ATOM 5473 O O . GLY B 1 287 ? -17.203 0.967 18.922 1 96.62 287 GLY B O 1
ATOM 5474 N N . GLU B 1 288 ? -18.672 2.682 18.938 1 96.31 288 GLU B N 1
ATOM 5475 C CA . GLU B 1 288 ? -19.828 1.825 18.672 1 96.31 288 GLU B CA 1
ATOM 5476 C C . GLU B 1 288 ? -19.719 1.176 17.297 1 96.31 288 GLU B C 1
ATOM 5478 O O . GLU B 1 288 ? -20.031 -0.006 17.125 1 96.31 288 GLU B O 1
ATOM 5483 N N . ARG B 1 289 ? -19.328 1.93 16.375 1 97.44 289 ARG B N 1
ATOM 5484 C CA . ARG B 1 289 ? -19.203 1.401 15.016 1 97.44 289 ARG B CA 1
ATOM 5485 C C . ARG B 1 289 ? -18.156 0.305 14.953 1 97.44 289 ARG B C 1
ATOM 5487 O O . ARG B 1 289 ? -18.359 -0.733 14.32 1 97.44 289 ARG B O 1
ATOM 5494 N N . ILE B 1 290 ? -17.047 0.5 15.586 1 97.44 290 ILE B N 1
ATOM 5495 C CA . ILE B 1 290 ? -15.953 -0.472 15.57 1 97.44 290 ILE B CA 1
ATOM 5496 C C . ILE B 1 290 ? -16.375 -1.736 16.312 1 97.44 290 ILE B C 1
ATOM 5498 O O . ILE B 1 290 ? -16.094 -2.852 15.867 1 97.44 290 ILE B O 1
ATOM 5502 N N . GLN B 1 291 ? -17.094 -1.525 17.422 1 95.88 291 GLN B N 1
ATOM 5503 C CA . GLN B 1 291 ? -17.609 -2.674 18.156 1 95.88 291 GLN B CA 1
ATOM 5504 C C . GLN B 1 291 ? -18.531 -3.518 17.297 1 95.88 291 GLN B C 1
ATOM 5506 O O . GLN B 1 291 ? -18.453 -4.75 17.297 1 95.88 291 GLN B O 1
ATOM 5511 N N . GLU B 1 292 ? -19.391 -2.861 16.594 1 96.81 292 GLU B N 1
ATOM 5512 C CA . GLU B 1 292 ? -20.281 -3.57 15.68 1 96.81 292 GLU B CA 1
ATOM 5513 C C . GLU B 1 292 ? -19.5 -4.359 14.633 1 96.81 292 GLU B C 1
ATOM 5515 O O . GLU B 1 292 ? -19.797 -5.527 14.375 1 96.81 292 GLU B O 1
ATOM 5520 N N . ALA B 1 293 ? -18.562 -3.719 14.031 1 96.62 293 ALA B N 1
ATOM 5521 C CA . ALA B 1 293 ? -17.75 -4.352 12.992 1 96.62 293 ALA B CA 1
ATOM 5522 C C . ALA B 1 293 ? -16.984 -5.543 13.547 1 96.62 293 ALA B C 1
ATOM 5524 O O . ALA B 1 293 ? -16.875 -6.578 12.883 1 96.62 293 ALA B O 1
ATOM 5525 N N . GLN B 1 294 ? -16.469 -5.406 14.719 1 94.62 294 GLN B N 1
ATOM 5526 C CA . GLN B 1 294 ? -15.695 -6.465 15.352 1 94.62 294 GLN B CA 1
ATOM 5527 C C . GLN B 1 294 ? -16.578 -7.645 15.742 1 94.62 294 GLN B C 1
ATOM 5529 O O . GLN B 1 294 ? -16.172 -8.797 15.609 1 94.62 294 GLN B O 1
ATOM 5534 N N . ALA B 1 295 ? -17.781 -7.32 16.203 1 94 295 ALA B N 1
ATOM 5535 C CA . ALA B 1 295 ? -18.719 -8.367 16.562 1 94 295 ALA B CA 1
ATOM 5536 C C . ALA B 1 295 ? -19.062 -9.242 15.359 1 94 295 ALA B C 1
ATOM 5538 O O . ALA B 1 295 ? -19.344 -10.438 15.5 1 94 295 ALA B O 1
ATOM 5539 N N . ARG B 1 296 ? -18.984 -8.68 14.242 1 93 296 ARG B N 1
ATOM 5540 C CA . ARG B 1 296 ? -19.312 -9.398 13.016 1 93 296 ARG B CA 1
ATOM 5541 C C . ARG B 1 296 ? -18.062 -9.953 12.352 1 93 296 ARG B C 1
ATOM 5543 O O . ARG B 1 296 ? -18.109 -10.445 11.219 1 93 296 ARG B O 1
ATOM 5550 N N . GLY B 1 297 ? -16.938 -9.766 12.984 1 90.19 297 GLY B N 1
ATOM 5551 C CA . GLY B 1 297 ? -15.672 -10.305 12.484 1 90.19 297 GLY B CA 1
ATOM 5552 C C . GLY B 1 297 ? -15.133 -9.539 11.289 1 90.19 297 GLY B C 1
ATOM 5553 O O . GLY B 1 297 ? -14.305 -10.062 10.539 1 90.19 297 GLY B O 1
ATOM 5554 N N . LEU B 1 298 ? -15.602 -8.273 11.07 1 90.12 298 LEU B N 1
ATOM 5555 C CA . LEU B 1 298 ? -15.234 -7.504 9.883 1 90.12 298 LEU B CA 1
ATOM 5556 C C . LEU B 1 298 ? -13.914 -6.777 10.102 1 90.12 298 LEU B C 1
ATOM 5558 O O . LEU B 1 298 ? -13.156 -6.559 9.148 1 90.12 298 LEU B O 1
ATOM 5562 N N . VAL B 1 299 ? -13.711 -6.34 11.32 1 91.75 299 VAL B N 1
ATOM 5563 C CA . VAL B 1 299 ? -12.508 -5.594 11.703 1 91.75 299 VAL B CA 1
ATOM 5564 C C . VAL B 1 299 ? -11.852 -6.266 12.906 1 91.75 299 VAL B C 1
ATOM 5566 O O . VAL B 1 299 ? -12.438 -6.332 13.984 1 91.75 299 VAL B O 1
ATOM 5569 N N . ARG B 1 300 ? -10.68 -6.762 12.727 1 86.12 300 ARG B N 1
ATOM 5570 C CA . ARG B 1 300 ? -10.055 -7.477 13.836 1 86.12 300 ARG B CA 1
ATOM 5571 C C . ARG B 1 300 ? -8.742 -6.82 14.242 1 86.12 300 ARG B C 1
ATOM 5573 O O . ARG B 1 300 ? -8.633 -6.254 15.328 1 86.12 300 ARG B O 1
ATOM 5580 N N . ASP B 1 301 ? -7.777 -6.746 13.3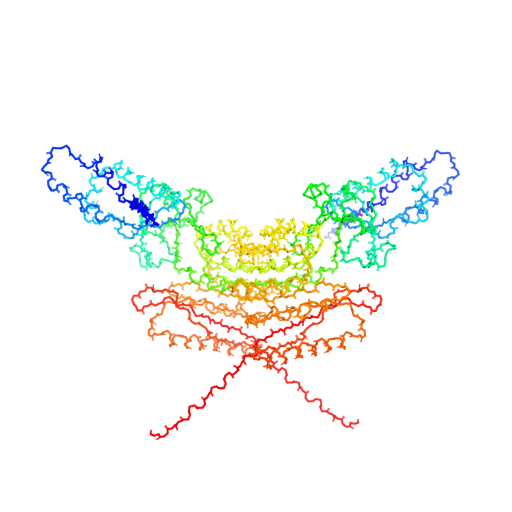52 1 85.81 301 ASP B N 1
ATOM 5581 C CA . ASP B 1 301 ? -6.418 -6.309 13.672 1 85.81 301 ASP B CA 1
ATOM 5582 C C . ASP B 1 301 ? -6.266 -4.801 13.469 1 85.81 301 ASP B C 1
ATOM 5584 O O . ASP B 1 301 ? -5.777 -4.355 12.43 1 85.81 301 ASP B O 1
ATOM 5588 N N . ILE B 1 302 ? -6.73 -4.066 14.523 1 94.38 302 ILE B N 1
ATOM 5589 C CA . ILE B 1 302 ? -6.473 -2.631 14.516 1 94.38 302 ILE B CA 1
ATOM 5590 C C . ILE B 1 302 ? -5.09 -2.352 15.094 1 94.38 302 ILE B C 1
ATOM 5592 O O . ILE B 1 302 ? -4.906 -2.355 16.312 1 94.38 302 ILE B O 1
ATOM 5596 N N . GLU B 1 303 ? -4.215 -2.047 14.219 1 90.12 303 GLU B N 1
ATOM 5597 C CA . GLU B 1 303 ? -2.812 -1.929 14.609 1 90.12 303 GLU B CA 1
ATOM 5598 C C . GLU B 1 303 ? -2.488 -0.512 15.078 1 90.12 303 GLU B C 1
ATOM 5600 O O . GLU B 1 303 ? -1.565 -0.309 15.867 1 90.12 303 GLU B O 1
ATOM 5605 N N . HIS B 1 304 ? -3.182 0.466 14.539 1 94.69 304 HIS B N 1
ATOM 5606 C CA . HIS B 1 304 ? -2.934 1.855 14.898 1 94.69 304 HIS B CA 1
ATOM 5607 C C . HIS B 1 304 ? -4.242 2.602 15.148 1 94.69 304 HIS B C 1
ATOM 5609 O O . HIS B 1 304 ? -5.211 2.422 14.414 1 94.69 304 HIS B O 1
ATOM 5615 N N . VAL B 1 305 ? -4.273 3.377 16.219 1 97.88 305 VAL B N 1
ATOM 5616 C CA . VAL B 1 305 ? -5.312 4.375 16.453 1 97.88 305 VAL B CA 1
ATOM 5617 C C . VAL B 1 305 ? -4.676 5.746 16.656 1 97.88 305 VAL B C 1
ATOM 5619 O O . VAL B 1 305 ? -3.795 5.914 17.5 1 97.88 305 VAL B O 1
ATOM 5622 N N . ASN B 1 306 ? -5.094 6.68 15.844 1 97.31 306 ASN B N 1
ATOM 5623 C CA . ASN B 1 306 ? -4.516 8.016 15.898 1 97.31 306 ASN B CA 1
ATOM 5624 C C . ASN B 1 306 ? -5.504 9.031 16.469 1 97.31 306 ASN B C 1
ATOM 5626 O O . ASN B 1 306 ? -6.629 9.148 15.984 1 97.31 306 ASN B O 1
ATOM 5630 N N . GLY B 1 307 ? -5.109 9.734 17.531 1 96.12 307 GLY B N 1
ATOM 5631 C CA . GLY B 1 307 ? -5.855 10.836 18.125 1 96.12 307 GLY B CA 1
ATOM 5632 C C . GLY B 1 307 ? -5.223 12.188 17.859 1 96.12 307 GLY B C 1
ATOM 5633 O O . GLY B 1 307 ? -4.734 12.844 18.781 1 96.12 307 GLY B O 1
ATOM 5634 N N . GLY B 1 308 ? -5.363 12.602 16.656 1 91.69 308 GLY B N 1
ATOM 5635 C CA . GLY B 1 308 ? -4.691 13.812 16.203 1 91.69 308 GLY B CA 1
ATOM 5636 C C . GLY B 1 308 ? -5.484 15.07 16.469 1 91.69 308 GLY B C 1
ATOM 5637 O O . GLY B 1 308 ? -5.867 15.781 15.547 1 91.69 308 GLY B O 1
ATOM 5638 N N . PHE B 1 309 ? -5.645 15.414 17.734 1 91.62 309 PHE B N 1
ATOM 5639 C CA . PHE B 1 309 ? -6.371 16.625 18.094 1 91.62 309 PHE B CA 1
ATOM 5640 C C . PHE B 1 309 ? -5.648 17.375 19.203 1 91.62 309 PHE B C 1
ATOM 5642 O O . PHE B 1 309 ? -5.152 16.766 20.156 1 91.62 309 PHE B O 1
ATOM 5649 N N . LEU B 1 310 ? -5.574 18.625 19.031 1 89.12 310 LEU B N 1
ATOM 5650 C CA . LEU B 1 310 ? -5.02 19.531 20.031 1 89.12 310 LEU B CA 1
ATOM 5651 C C . LEU B 1 310 ? -6.105 20.422 20.625 1 89.12 310 LEU B C 1
ATOM 5653 O O . LEU B 1 310 ? -7.082 20.75 19.938 1 89.12 310 LEU B O 1
ATOM 5657 N N . PRO B 1 311 ? -6.188 20.844 21.734 1 91.44 311 PRO B N 1
ATOM 5658 C CA . PRO B 1 311 ? -5.047 20.75 22.656 1 91.44 311 PRO B CA 1
ATOM 5659 C C . PRO B 1 311 ? -4.883 19.359 23.25 1 91.44 311 PRO B C 1
ATOM 5661 O O . PRO B 1 311 ? -3.809 19.016 23.75 1 91.44 311 PRO B O 1
ATOM 5664 N N . THR B 1 312 ? -5.98 18.562 23.312 1 94.25 312 THR B N 1
ATOM 5665 C CA . THR B 1 312 ? -5.855 17.203 23.844 1 94.25 312 THR B CA 1
ATOM 5666 C C . THR B 1 312 ? -6.855 16.266 23.172 1 94.25 312 THR B C 1
ATOM 5668 O O . THR B 1 312 ? -7.996 16.656 22.922 1 94.25 312 THR B O 1
ATOM 5671 N N . SER B 1 313 ? -6.441 15.086 22.969 1 95.31 313 SER B N 1
ATOM 5672 C CA . SER B 1 313 ? -7.34 14.062 22.438 1 95.31 313 SER B CA 1
ATOM 5673 C C . SER B 1 313 ? -7.785 13.102 23.531 1 95.31 313 SER B C 1
ATOM 5675 O O . SER B 1 313 ? -8.305 12.023 23.25 1 95.31 313 SER B O 1
ATOM 5677 N N . GLU B 1 314 ? -7.68 13.367 24.719 1 96.69 314 GLU B N 1
ATOM 5678 C CA . GLU B 1 314 ? -7.93 12.508 25.875 1 96.69 314 GLU B CA 1
ATOM 5679 C C . GLU B 1 314 ? -9.344 11.938 25.844 1 96.69 314 GLU B C 1
ATOM 5681 O O . GLU B 1 314 ? -9.562 10.781 26.203 1 96.69 314 GLU B O 1
ATOM 5686 N N . PRO B 1 315 ? -10.328 12.688 25.391 1 95.25 315 PRO B N 1
ATOM 5687 C CA . PRO B 1 315 ? -11.703 12.172 25.422 1 95.25 315 PRO B CA 1
ATOM 5688 C C . PRO B 1 315 ? -11.875 10.891 24.625 1 95.25 315 PRO B C 1
ATOM 5690 O O . PRO B 1 315 ? -12.82 10.133 24.844 1 95.25 315 PRO B O 1
ATOM 5693 N N . VAL B 1 316 ? -10.977 10.625 23.672 1 95.75 316 VAL B N 1
ATOM 5694 C CA . VAL B 1 316 ? -11.203 9.453 22.812 1 95.75 316 VAL B CA 1
ATOM 5695 C C . VAL B 1 316 ? -10.281 8.32 23.25 1 95.75 316 VAL B C 1
ATOM 5697 O O . VAL B 1 316 ? -10.312 7.227 22.672 1 95.75 316 VAL B O 1
ATOM 5700 N N . TRP B 1 317 ? -9.453 8.469 24.297 1 97.62 317 TRP B N 1
ATOM 5701 C CA . TRP B 1 317 ? -8.406 7.516 24.641 1 97.62 317 TRP B CA 1
ATOM 5702 C C . TRP B 1 317 ? -9 6.188 25.094 1 97.62 317 TRP B C 1
ATOM 5704 O O . TRP B 1 317 ? -8.492 5.121 24.75 1 97.62 317 TRP B O 1
ATOM 5714 N N . ARG B 1 318 ? -10.07 6.266 25.844 1 96.44 318 ARG B N 1
ATOM 5715 C CA . ARG B 1 318 ? -10.703 5.039 26.297 1 96.44 318 ARG B CA 1
ATOM 5716 C C . ARG B 1 318 ? -11.25 4.227 25.125 1 96.44 318 ARG B C 1
ATOM 5718 O O . ARG B 1 318 ? -11.062 3.008 25.078 1 96.44 318 ARG B O 1
ATOM 5725 N N . SER B 1 319 ? -11.914 4.91 24.25 1 96.75 319 SER B N 1
ATOM 5726 C CA . SER B 1 319 ? -12.406 4.238 23.047 1 96.75 319 SER B CA 1
ATOM 5727 C C . SER B 1 319 ? -11.258 3.621 22.25 1 96.75 319 SER B C 1
ATOM 5729 O O . SER B 1 319 ? -11.383 2.51 21.734 1 96.75 319 SER B O 1
ATOM 5731 N N . ALA B 1 320 ? -10.18 4.336 22.125 1 97.44 320 ALA B N 1
ATOM 5732 C CA . ALA B 1 320 ? -9.008 3.844 21.406 1 97.44 320 ALA B CA 1
ATOM 5733 C C . ALA B 1 320 ? -8.477 2.562 22.047 1 97.44 320 ALA B C 1
ATOM 5735 O O . ALA B 1 320 ? -8.109 1.616 21.344 1 97.44 320 ALA B O 1
ATOM 5736 N N . TRP B 1 321 ? -8.461 2.504 23.375 1 96.88 321 TRP B N 1
ATOM 5737 C CA . TRP B 1 321 ? -8.055 1.322 24.125 1 96.88 321 TRP B CA 1
ATOM 5738 C C . TRP B 1 321 ? -8.961 0.135 23.797 1 96.88 321 TRP B C 1
ATOM 5740 O O . TRP B 1 321 ? -8.477 -0.951 23.469 1 96.88 321 TRP B O 1
ATOM 5750 N N . GLU B 1 322 ? -10.219 0.386 23.766 1 95.44 322 GLU B N 1
ATOM 5751 C CA . GLU B 1 322 ? -11.195 -0.68 23.594 1 95.44 322 GLU B CA 1
ATOM 5752 C C . GLU B 1 322 ? -11.172 -1.231 22.172 1 95.44 322 GLU B C 1
ATOM 5754 O O . GLU B 1 322 ? -11.32 -2.436 21.953 1 95.44 322 GLU B O 1
ATOM 5759 N N . MET B 1 323 ? -10.883 -0.408 21.188 1 96 323 MET B N 1
ATOM 5760 C CA . MET B 1 323 ? -10.977 -0.816 19.797 1 96 323 MET B CA 1
ATOM 5761 C C . MET B 1 323 ? -9.828 -1.739 19.422 1 96 323 MET B C 1
ATOM 5763 O O . MET B 1 323 ? -9.898 -2.449 18.406 1 96 323 MET B O 1
ATOM 5767 N N . THR B 1 324 ? -8.781 -1.795 20.219 1 94.94 324 THR B N 1
ATOM 5768 C CA . THR B 1 324 ? -7.613 -2.596 19.875 1 94.94 324 THR B CA 1
ATOM 5769 C C . THR B 1 324 ? -7.633 -3.93 20.609 1 94.94 324 THR B C 1
ATOM 5771 O O . THR B 1 324 ? -6.641 -4.664 20.609 1 94.94 324 THR B O 1
ATOM 5774 N N . GLY B 1 325 ? -8.703 -4.266 21.219 1 91.38 325 GLY B N 1
ATOM 5775 C CA . GLY B 1 325 ? -8.82 -5.441 22.078 1 91.38 325 GLY B CA 1
ATOM 5776 C C . GLY B 1 325 ? -8.594 -6.742 21.328 1 91.38 325 GLY B C 1
ATOM 5777 O O . GLY B 1 325 ? -8.18 -7.742 21.922 1 91.38 325 GLY B O 1
ATOM 5778 N N . LEU B 1 326 ? -8.789 -6.773 20.016 1 86.81 326 LEU B N 1
ATOM 5779 C CA . LEU B 1 326 ? -8.727 -8.016 19.266 1 86.81 326 LEU B CA 1
ATOM 5780 C C . LEU B 1 326 ? -7.414 -8.125 18.484 1 86.81 326 LEU B C 1
ATOM 5782 O O . LEU B 1 326 ? -7.168 -9.109 17.797 1 86.81 326 LEU B O 1
ATOM 5786 N N . THR B 1 327 ? -6.586 -7.074 18.625 1 86.88 327 THR B N 1
ATOM 5787 C CA . THR B 1 327 ? -5.324 -7.086 17.891 1 86.88 327 THR B CA 1
ATOM 5788 C C . THR B 1 327 ? -4.398 -8.172 18.438 1 86.88 327 THR B C 1
ATOM 5790 O O . THR B 1 327 ? -4.203 -8.289 19.641 1 86.88 327 THR B O 1
ATOM 5793 N N . GLU B 1 328 ? -3.855 -8.938 17.578 1 72.56 328 GLU B N 1
ATOM 5794 C CA . GLU B 1 328 ? -3.104 -10.125 17.969 1 72.56 328 GLU B CA 1
ATOM 5795 C C . GLU B 1 328 ? -1.669 -9.766 18.359 1 72.56 328 GLU B C 1
ATOM 5797 O O . GLU B 1 328 ? -1.161 -10.227 19.375 1 72.56 328 GLU B O 1
ATOM 5802 N N . GLU B 1 329 ? -1.005 -9.07 17.531 1 73 329 GLU B N 1
ATOM 5803 C CA . GLU B 1 329 ? 0.407 -8.805 17.781 1 73 329 GLU B CA 1
ATOM 5804 C C . GLU B 1 329 ? 0.585 -7.543 18.625 1 73 329 GLU B C 1
ATOM 5806 O O . GLU B 1 329 ? 0.438 -7.578 19.859 1 73 329 GLU B O 1
ATOM 5811 N N . ALA B 1 330 ? 0.774 -6.398 18.062 1 81.06 330 ALA B N 1
ATOM 5812 C CA . ALA B 1 330 ? 0.95 -5.133 18.766 1 81.06 330 ALA B CA 1
ATOM 5813 C C . ALA B 1 330 ? 0.06 -4.047 18.172 1 81.06 330 ALA B C 1
ATOM 5815 O O . ALA B 1 330 ? -0.107 -3.967 16.953 1 81.06 330 ALA B O 1
ATOM 5816 N N . ALA B 1 331 ? -0.581 -3.346 19.125 1 91.62 331 ALA B N 1
ATOM 5817 C CA . ALA B 1 331 ? -1.347 -2.172 18.719 1 91.62 331 ALA B CA 1
ATOM 5818 C C . ALA B 1 331 ? -0.692 -0.888 19.219 1 91.62 331 ALA B C 1
ATOM 5820 O O . ALA B 1 331 ? -0.056 -0.88 20.281 1 91.62 331 ALA B O 1
ATOM 5821 N N . TRP B 1 332 ? -0.812 0.171 18.438 1 92.25 332 TRP B N 1
ATOM 5822 C CA . TRP B 1 332 ? -0.202 1.452 18.781 1 92.25 332 TRP B CA 1
ATOM 5823 C C . TRP B 1 332 ? -1.252 2.557 18.844 1 92.25 332 TRP B C 1
ATOM 5825 O O . TRP B 1 332 ? -2.049 2.715 17.906 1 92.25 332 TRP B O 1
ATOM 5835 N N . LEU B 1 333 ? -1.235 3.303 19.953 1 97.19 333 LEU B N 1
ATOM 5836 C CA . LEU B 1 333 ? -2.027 4.52 20.078 1 97.19 333 LEU B CA 1
ATOM 5837 C C . LEU B 1 333 ? -1.141 5.758 19.969 1 97.19 333 LEU B C 1
ATOM 5839 O O . LEU B 1 333 ? -0.098 5.836 20.625 1 97.19 333 LEU B O 1
ATOM 5843 N N . HIS B 1 334 ? -1.496 6.648 19.109 1 96.75 334 HIS B N 1
ATOM 5844 C CA . HIS B 1 334 ? -0.81 7.926 18.953 1 96.75 334 HIS B CA 1
ATOM 5845 C C . HIS B 1 334 ? -1.641 9.07 19.531 1 96.75 334 HIS B C 1
ATOM 5847 O O . HIS B 1 334 ? -2.564 9.562 18.875 1 96.75 334 HIS B O 1
ATOM 5853 N N . LEU B 1 335 ? -1.257 9.5 20.719 1 97.75 335 LEU B N 1
ATOM 5854 C CA . LEU B 1 335 ? -2.061 10.43 21.516 1 97.75 335 LEU B CA 1
ATOM 5855 C C . LEU B 1 335 ? -1.479 11.836 21.453 1 97.75 335 LEU B C 1
ATOM 5857 O O . LEU B 1 335 ? -0.428 12.102 22.031 1 97.75 335 LEU B O 1
ATOM 5861 N N . HIS B 1 336 ? -2.178 12.695 20.766 1 95.62 336 HIS B N 1
ATOM 5862 C CA . HIS B 1 336 ? -1.706 14.062 20.594 1 95.62 336 HIS B CA 1
ATOM 5863 C C . HIS B 1 336 ? -2.176 14.945 21.75 1 95.62 336 HIS B C 1
ATOM 5865 O O . HIS B 1 336 ? -3.324 14.844 22.188 1 95.62 336 HIS B O 1
ATOM 5871 N N . GLU B 1 337 ? -1.261 15.758 22.25 1 96.69 337 GLU B N 1
ATOM 5872 C CA . GLU B 1 337 ? -1.583 16.672 23.344 1 96.69 337 GLU B CA 1
ATOM 5873 C C . GLU B 1 337 ? -0.557 17.812 23.422 1 96.69 337 GLU B C 1
ATOM 5875 O O . GLU B 1 337 ? 0.625 17.594 23.141 1 96.69 337 GLU B O 1
ATOM 5880 N N . ASN B 1 338 ? -1.069 19 23.75 1 95.19 338 ASN B N 1
ATOM 5881 C CA . ASN B 1 338 ? -0.184 20.094 24.141 1 95.19 338 ASN B CA 1
ATOM 5882 C C . ASN B 1 338 ? 0.226 19.984 25.609 1 95.19 338 ASN B C 1
ATOM 5884 O O . ASN B 1 338 ? -0.628 19.875 26.484 1 95.19 338 ASN B O 1
ATOM 5888 N N . VAL B 1 339 ? 1.511 20.016 25.797 1 96.94 339 VAL B N 1
ATOM 5889 C CA . VAL B 1 339 ? 2.025 19.828 27.141 1 96.94 339 VAL B CA 1
ATOM 5890 C C . VAL B 1 339 ? 3.131 20.844 27.422 1 96.94 339 VAL B C 1
ATOM 5892 O O . VAL B 1 339 ? 3.924 21.172 26.531 1 96.94 339 VAL B O 1
ATOM 5895 N N . GLY B 1 340 ? 3.102 21.422 28.641 1 96.25 340 GLY B N 1
ATOM 5896 C CA . GLY B 1 340 ? 4.254 22.219 29.031 1 96.25 340 GLY B CA 1
ATOM 5897 C C . GLY B 1 340 ? 5.555 21.438 29.016 1 96.25 340 GLY B C 1
ATOM 5898 O O . GLY B 1 340 ? 5.586 20.266 29.406 1 96.25 340 GLY B O 1
ATOM 5899 N N . VAL B 1 341 ? 6.562 22.125 28.562 1 94.06 341 VAL B N 1
ATOM 5900 C CA . VAL B 1 341 ? 7.848 21.469 28.375 1 94.06 341 VAL B CA 1
ATOM 5901 C C . VAL B 1 341 ? 8.305 20.828 29.688 1 94.06 341 VAL B C 1
ATOM 5903 O O . VAL B 1 341 ? 8.859 19.734 29.703 1 94.06 341 VAL B O 1
ATOM 5906 N N . GLU B 1 342 ? 8.039 21.453 30.781 1 95.5 342 GLU B N 1
ATOM 5907 C CA . GLU B 1 342 ? 8.484 20.984 32.094 1 95.5 342 GLU B CA 1
ATOM 5908 C C . GLU B 1 342 ? 7.617 19.828 32.594 1 95.5 342 GLU B C 1
ATOM 5910 O O . GLU B 1 342 ? 7.996 19.125 33.531 1 95.5 342 GLU B O 1
ATOM 5915 N N . ASP B 1 343 ? 6.508 19.625 31.938 1 96.94 343 ASP B N 1
ATOM 5916 C CA . ASP B 1 343 ? 5.531 18.672 32.438 1 96.94 343 ASP B CA 1
ATOM 5917 C C . ASP B 1 343 ? 5.508 17.406 31.578 1 96.94 343 ASP B C 1
ATOM 5919 O O . ASP B 1 343 ? 4.715 16.5 31.812 1 96.94 343 ASP B O 1
ATOM 5923 N N . ILE B 1 344 ? 6.309 17.297 30.578 1 96.38 344 ILE B N 1
ATOM 5924 C CA . ILE B 1 344 ? 6.246 16.219 29.594 1 96.38 344 ILE B CA 1
ATOM 5925 C C . ILE B 1 344 ? 6.469 14.883 30.297 1 96.38 344 ILE B C 1
ATOM 5927 O O . ILE B 1 344 ? 5.719 13.93 30.078 1 96.38 344 ILE B O 1
ATOM 5931 N N . THR B 1 345 ? 7.445 14.766 31.188 1 95.38 345 THR B N 1
ATOM 5932 C CA . THR B 1 345 ? 7.773 13.523 31.875 1 95.38 345 THR B CA 1
ATOM 5933 C C . THR B 1 345 ? 6.645 13.109 32.812 1 95.38 345 THR B C 1
ATOM 5935 O O . THR B 1 345 ? 6.234 11.953 32.844 1 95.38 345 THR B O 1
ATOM 5938 N N . SER B 1 346 ? 6.207 14.062 33.594 1 97.38 346 SER B N 1
ATOM 5939 C CA . SER B 1 346 ? 5.121 13.758 34.5 1 97.38 346 SER B CA 1
ATOM 5940 C C . SER B 1 346 ? 3.861 13.328 33.75 1 97.38 346 SER B C 1
ATOM 5942 O O . SER B 1 346 ? 3.135 12.445 34.219 1 97.38 346 SER B O 1
ATOM 5944 N N . ARG B 1 347 ? 3.615 13.984 32.625 1 97.69 347 ARG B N 1
ATOM 5945 C CA . ARG B 1 347 ? 2.434 13.633 31.844 1 97.69 347 ARG B CA 1
ATOM 5946 C C . ARG B 1 347 ? 2.562 12.227 31.25 1 97.69 347 ARG B C 1
ATOM 5948 O O . ARG B 1 347 ? 1.584 11.484 31.203 1 97.69 347 ARG B O 1
ATOM 5955 N N . ARG B 1 348 ? 3.729 11.867 30.797 1 97.31 348 ARG B N 1
ATOM 5956 C CA . ARG B 1 348 ? 4.004 10.516 30.328 1 97.31 348 ARG B CA 1
ATOM 5957 C C . ARG B 1 348 ? 3.635 9.477 31.375 1 97.31 348 ARG B C 1
ATOM 5959 O O . ARG B 1 348 ? 2.967 8.484 31.078 1 97.31 348 ARG B O 1
ATOM 5966 N N . MET B 1 349 ? 4.008 9.703 32.594 1 97.31 349 MET B N 1
ATOM 5967 C CA . MET B 1 349 ? 3.738 8.781 33.688 1 97.31 349 MET B CA 1
ATOM 5968 C C . MET B 1 349 ? 2.242 8.703 34 1 97.31 349 MET B C 1
ATOM 5970 O O . MET B 1 349 ? 1.719 7.629 34.281 1 97.31 349 MET B O 1
ATOM 5974 N N . SER B 1 350 ? 1.675 9.867 33.906 1 98.06 350 SER B N 1
ATOM 5975 C CA . SER B 1 350 ? 0.234 9.906 34.156 1 98.06 350 SER B CA 1
ATOM 5976 C C . SER B 1 350 ? -0.513 9.07 33.125 1 98.06 350 SER B C 1
ATOM 5978 O O . SER B 1 350 ? -1.439 8.336 33.469 1 98.06 350 SER B O 1
ATOM 5980 N N . ILE B 1 351 ? -0.169 9.18 31.875 1 98.25 351 ILE B N 1
ATOM 5981 C CA . ILE B 1 351 ? -0.792 8.422 30.797 1 98.25 351 ILE B CA 1
ATOM 5982 C C . ILE B 1 351 ? -0.525 6.934 30.984 1 98.25 351 ILE B C 1
ATOM 5984 O O . ILE B 1 351 ? -1.435 6.109 30.859 1 98.25 351 ILE B O 1
ATOM 5988 N N . GLN B 1 352 ? 0.725 6.566 31.328 1 97.81 352 GLN B N 1
ATOM 5989 C CA . GLN B 1 352 ? 1.064 5.18 31.625 1 97.81 352 GLN B CA 1
ATOM 5990 C C . GLN B 1 352 ? 0.136 4.613 32.688 1 97.81 352 GLN B C 1
ATOM 5992 O O . GLN B 1 352 ? -0.41 3.52 32.531 1 97.81 352 GLN B O 1
ATOM 5997 N N . GLY B 1 353 ? 0.012 5.379 33.75 1 97.88 353 GLY B N 1
ATOM 5998 C CA . GLY B 1 353 ? -0.85 4.945 34.844 1 97.88 353 GLY B CA 1
ATOM 5999 C C . GLY B 1 353 ? -2.293 4.75 34.406 1 97.88 353 GLY B C 1
ATOM 6000 O O . GLY B 1 353 ? -2.943 3.791 34.812 1 97.88 353 GLY B O 1
ATOM 6001 N N . MET B 1 354 ? -2.811 5.645 33.625 1 97.94 354 MET B N 1
ATOM 6002 C CA . MET B 1 354 ? -4.184 5.57 33.125 1 97.94 354 MET B CA 1
ATOM 6003 C C . MET B 1 354 ? -4.414 4.273 32.344 1 97.94 354 MET B C 1
ATOM 6005 O O . MET B 1 354 ? -5.391 3.564 32.594 1 97.94 354 MET B O 1
ATOM 6009 N N . PHE B 1 355 ? -3.557 3.889 31.453 1 97.81 355 PHE B N 1
ATOM 6010 C CA . PHE B 1 355 ? -3.725 2.709 30.609 1 97.81 355 PHE B CA 1
ATOM 6011 C C . PHE B 1 355 ? -3.498 1.434 31.422 1 97.81 355 PHE B C 1
ATOM 6013 O O . PHE B 1 355 ? -4.133 0.409 31.156 1 97.81 355 PHE B O 1
ATOM 6020 N N . GLU B 1 356 ? -2.58 1.494 32.406 1 96.88 356 GLU B N 1
ATOM 6021 C CA . GLU B 1 356 ? -2.393 0.351 33.281 1 96.88 356 GLU B CA 1
ATOM 6022 C C . GLU B 1 356 ? -3.648 0.079 34.094 1 96.88 356 GLU B C 1
ATOM 6024 O O . GLU B 1 356 ? -3.998 -1.077 34.344 1 96.88 356 GLU B O 1
ATOM 6029 N N . ALA B 1 357 ? -4.242 1.131 34.5 1 97.12 357 ALA B N 1
ATOM 6030 C CA . ALA B 1 357 ? -5.492 0.981 35.25 1 97.12 357 ALA B CA 1
ATOM 6031 C C . ALA B 1 357 ? -6.566 0.324 34.375 1 97.12 357 ALA B C 1
ATOM 6033 O O . ALA B 1 357 ? -7.301 -0.546 34.844 1 97.12 357 ALA B O 1
ATOM 6034 N N . TRP B 1 358 ? -6.668 0.772 33.156 1 96.25 358 TRP B N 1
ATOM 6035 C CA . TRP B 1 358 ? -7.645 0.182 32.25 1 96.25 358 TRP B CA 1
ATOM 6036 C C . TRP B 1 358 ? -7.316 -1.282 31.984 1 96.25 358 TRP B C 1
ATOM 6038 O O . TRP B 1 358 ? -8.219 -2.119 31.891 1 96.25 358 TRP B O 1
ATOM 6048 N N . ALA B 1 359 ? -6.047 -1.616 31.828 1 95.44 359 ALA B N 1
ATOM 6049 C CA . ALA B 1 359 ? -5.613 -2.998 31.641 1 95.44 359 ALA B CA 1
ATOM 6050 C C . ALA B 1 359 ? -6.016 -3.865 32.844 1 95.44 359 ALA B C 1
ATOM 6052 O O . ALA B 1 359 ? -6.469 -5 32.656 1 95.44 359 ALA B O 1
ATOM 6053 N N . ALA B 1 360 ? -5.82 -3.312 34.031 1 94.25 360 ALA B N 1
ATOM 6054 C CA . ALA B 1 360 ? -6.188 -4.027 35.25 1 94.25 360 ALA B CA 1
ATOM 6055 C C . ALA B 1 360 ? -7.691 -4.277 35.312 1 94.25 360 ALA B C 1
ATOM 6057 O O . ALA B 1 360 ? -8.133 -5.348 35.719 1 94.25 360 ALA B O 1
ATOM 6058 N N . GLU B 1 361 ? -8.375 -3.326 34.875 1 93.81 361 GLU B N 1
ATOM 6059 C CA . GLU B 1 361 ? -9.828 -3.471 34.812 1 93.81 361 GLU B CA 1
ATOM 6060 C C . GLU B 1 361 ? -10.242 -4.594 33.875 1 93.81 361 GLU B C 1
ATOM 6062 O O . GLU B 1 361 ? -11.133 -5.383 34.188 1 93.81 361 GLU B O 1
ATOM 6067 N N . ASP B 1 362 ? -9.633 -4.645 32.719 1 90.81 362 ASP B N 1
ATOM 6068 C CA . ASP B 1 362 ? -9.906 -5.695 31.75 1 90.81 362 ASP B CA 1
ATOM 6069 C C . ASP B 1 362 ? -9.578 -7.074 32.344 1 90.81 362 ASP B C 1
ATOM 6071 O O . ASP B 1 362 ? -10.344 -8.023 32.156 1 90.81 362 ASP B O 1
ATOM 6075 N N . GLY B 1 363 ? -8.445 -7.215 33 1 85.12 363 GLY B N 1
ATOM 6076 C CA . GLY B 1 363 ? -8.055 -8.469 33.625 1 85.12 363 GLY B CA 1
ATOM 6077 C C . GLY B 1 363 ? -9.062 -8.961 34.656 1 85.12 363 GLY B C 1
ATOM 6078 O O . GLY B 1 363 ? -9.375 -10.156 34.719 1 85.12 363 GLY B O 1
ATOM 6079 N N . SER B 1 364 ? -9.578 -8.102 35.375 1 86.19 364 SER B N 1
ATOM 6080 C CA . SER B 1 364 ? -10.531 -8.453 36.438 1 86.19 364 SER B CA 1
ATOM 6081 C C . SER B 1 364 ? -11.875 -8.867 35.844 1 86.19 364 SER B C 1
ATOM 6083 O O . SER B 1 364 ? -12.641 -9.594 36.5 1 86.19 364 SER B O 1
ATOM 6085 N N . SER B 1 365 ? -12.086 -8.5 34.625 1 86.69 365 SER B N 1
ATOM 6086 C CA . SER B 1 365 ? -13.375 -8.797 34 1 86.69 365 SER B CA 1
ATOM 6087 C C . SER B 1 365 ? -13.273 -10.031 33.125 1 86.69 365 SER B C 1
ATOM 6089 O O . SER B 1 365 ? -14.211 -10.344 32.375 1 86.69 365 SER B O 1
ATOM 6091 N N . GLY B 1 366 ? -12.172 -10.641 33.094 1 82.44 366 GLY B N 1
ATOM 6092 C CA . GLY B 1 366 ? -12.008 -11.859 32.312 1 82.44 366 GLY B CA 1
ATOM 6093 C C . GLY B 1 366 ? -11.609 -11.617 30.875 1 82.44 366 GLY B C 1
ATOM 6094 O O . GLY B 1 366 ? -11.586 -12.547 30.062 1 82.44 366 GLY B O 1
ATOM 6095 N N . ARG B 1 367 ? -11.344 -10.406 30.625 1 83.44 367 ARG B N 1
ATOM 6096 C CA . ARG B 1 367 ? -10.898 -10.094 29.266 1 83.44 367 ARG B CA 1
ATOM 6097 C C . ARG B 1 367 ? -9.422 -10.414 29.094 1 83.44 367 ARG B C 1
ATOM 6099 O O . ARG B 1 367 ? -8.711 -10.656 30.078 1 83.44 367 ARG B O 1
ATOM 6106 N N . ARG B 1 368 ? -9.016 -10.422 27.859 1 83.75 368 ARG B N 1
ATOM 6107 C CA . ARG B 1 368 ? -7.629 -10.703 27.5 1 83.75 368 ARG B CA 1
ATOM 6108 C C . ARG B 1 368 ? -6.684 -9.719 28.172 1 83.75 368 ARG B C 1
ATOM 6110 O O . ARG B 1 368 ? -6.945 -8.516 28.203 1 83.75 368 ARG B O 1
ATOM 6117 N N . ARG B 1 369 ? -5.66 -10.305 28.75 1 88.38 369 ARG B N 1
ATOM 6118 C CA . ARG B 1 369 ? -4.672 -9.453 29.406 1 88.38 369 ARG B CA 1
ATOM 6119 C C . ARG B 1 369 ? -3.775 -8.758 28.391 1 88.38 369 ARG B C 1
ATOM 6121 O O . ARG B 1 369 ? -3.18 -9.422 27.531 1 88.38 369 ARG B O 1
ATOM 6128 N N . ARG B 1 370 ? -3.768 -7.465 28.484 1 92.75 370 ARG B N 1
ATOM 6129 C CA . ARG B 1 370 ? -2.936 -6.641 27.609 1 92.75 370 ARG B CA 1
ATOM 6130 C C . ARG B 1 370 ? -2.014 -5.738 28.422 1 92.75 370 ARG B C 1
ATOM 6132 O O . ARG B 1 370 ? -2.35 -5.348 29.547 1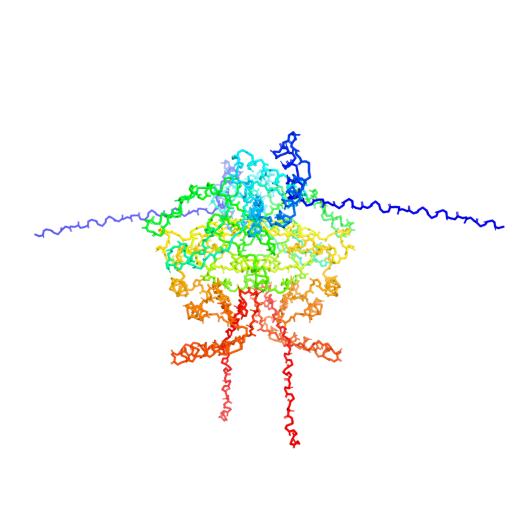 92.75 370 ARG B O 1
ATOM 6139 N N . VAL B 1 371 ? -0.818 -5.461 27.844 1 92 371 VAL B N 1
ATOM 6140 C CA . VAL B 1 371 ? 0.189 -4.66 28.531 1 92 371 VAL B CA 1
ATOM 6141 C C . VAL B 1 371 ? 0.452 -3.377 27.75 1 92 371 VAL B C 1
ATOM 6143 O O . VAL B 1 371 ? 1.046 -3.412 26.672 1 92 371 VAL B O 1
ATOM 6146 N N . PRO B 1 372 ? 0.01 -2.24 28.344 1 96.12 372 PRO B N 1
ATOM 6147 C CA . PRO B 1 372 ? 0.309 -0.96 27.703 1 96.12 372 PRO B CA 1
ATOM 6148 C C . PRO B 1 372 ? 1.631 -0.357 28.172 1 96.12 372 PRO B C 1
ATOM 6150 O O . PRO B 1 372 ? 1.986 -0.478 29.344 1 96.12 372 PRO B O 1
ATOM 6153 N N . ARG B 1 373 ? 2.367 0.182 27.266 1 93.44 373 ARG B N 1
ATOM 6154 C CA . ARG B 1 373 ? 3.596 0.908 27.562 1 93.44 373 ARG B CA 1
ATOM 6155 C C . ARG B 1 373 ? 3.705 2.178 26.734 1 93.44 373 ARG B C 1
ATOM 6157 O O . ARG B 1 373 ? 3.584 2.133 25.5 1 93.44 373 ARG B O 1
ATOM 6164 N N . VAL B 1 374 ? 3.863 3.33 27.453 1 95.75 374 VAL B N 1
ATOM 6165 C CA . VAL B 1 374 ? 4.227 4.523 26.688 1 95.75 374 VAL B CA 1
ATOM 6166 C C . VAL B 1 374 ? 5.676 4.414 26.219 1 95.75 374 VAL B C 1
ATOM 6168 O O . VAL B 1 374 ? 6.602 4.77 26.938 1 95.75 374 VAL B O 1
ATOM 6171 N N . GLU B 1 375 ? 5.816 4.035 25 1 89.25 375 GLU B N 1
ATOM 6172 C CA . GLU B 1 375 ? 7.125 3.664 24.469 1 89.25 375 GLU B CA 1
ATOM 6173 C C . GLU B 1 375 ? 7.914 4.898 24.047 1 89.25 375 GLU B C 1
ATOM 6175 O O . GLU B 1 375 ? 9.148 4.891 24.078 1 89.25 375 GLU B O 1
ATOM 6180 N N . HIS B 1 376 ? 7.199 5.941 23.625 1 89.94 376 HIS B N 1
ATOM 6181 C CA . HIS B 1 376 ? 7.879 7.086 23.031 1 89.94 376 HIS B CA 1
ATOM 6182 C C . HIS B 1 376 ? 7.039 8.352 23.156 1 89.94 376 HIS B C 1
ATOM 6184 O O . HIS B 1 376 ? 5.809 8.289 23.141 1 89.94 376 HIS B O 1
ATOM 6190 N N . VAL B 1 377 ? 7.719 9.445 23.406 1 93.25 377 VAL B N 1
ATOM 6191 C CA . VAL B 1 377 ? 7.109 10.773 23.344 1 93.25 377 VAL B CA 1
ATOM 6192 C C . VAL B 1 377 ? 7.781 11.594 22.25 1 93.25 377 VAL B C 1
ATOM 6194 O O . VAL B 1 377 ? 8.992 11.844 22.297 1 93.25 377 VAL B O 1
ATOM 6197 N N . GLU B 1 378 ? 6.977 11.969 21.266 1 91.25 378 GLU B N 1
ATOM 6198 C CA . GLU B 1 378 ? 7.488 12.797 20.172 1 91.25 378 GLU B CA 1
ATOM 6199 C C . GLU B 1 378 ? 7.121 14.258 20.375 1 91.25 378 GLU B C 1
ATOM 6201 O O . GLU B 1 378 ? 5.949 14.594 20.578 1 91.25 378 GLU B O 1
ATOM 6206 N N . GLN B 1 379 ? 8.156 15.047 20.422 1 91.44 379 GLN B N 1
ATOM 6207 C CA . GLN B 1 379 ? 7.922 16.484 20.359 1 91.44 379 GLN B CA 1
ATOM 6208 C C . GLN B 1 379 ? 7.848 16.984 18.922 1 91.44 379 GLN B C 1
ATOM 6210 O O . GLN B 1 379 ? 8.875 17.141 18.266 1 91.44 379 GLN B O 1
ATOM 6215 N N . VAL B 1 380 ? 6.676 17.188 18.484 1 88.75 380 VAL B N 1
ATOM 6216 C CA . VAL B 1 380 ? 6.418 17.453 17.062 1 88.75 380 VAL B CA 1
ATOM 6217 C C . VAL B 1 380 ? 6.824 18.891 16.719 1 88.75 380 VAL B C 1
ATOM 6219 O O . VAL B 1 380 ? 7.629 19.109 15.812 1 88.75 380 VAL B O 1
ATOM 6222 N N . LYS B 1 381 ? 6.207 19.953 17.406 1 86 381 LYS B N 1
ATOM 6223 C CA . LYS B 1 381 ? 6.492 21.375 17.188 1 86 381 LYS B CA 1
ATOM 6224 C C . LYS B 1 381 ? 6.082 22.219 18.406 1 86 381 LYS B C 1
ATOM 6226 O O . LYS B 1 381 ? 5.297 21.766 19.234 1 86 381 LYS B O 1
ATOM 6231 N N . THR B 1 382 ? 6.672 23.359 18.422 1 86.31 382 THR B N 1
ATOM 6232 C CA . THR B 1 382 ? 6.273 24.281 19.469 1 86.31 382 THR B CA 1
ATOM 6233 C C . THR B 1 382 ? 4.887 24.859 19.188 1 86.31 382 THR B C 1
ATOM 6235 O O . THR B 1 382 ? 4.602 25.281 18.062 1 86.31 382 THR B O 1
ATOM 6238 N N . PHE B 1 383 ? 4.09 24.844 20.141 1 84.69 383 PHE B N 1
ATOM 6239 C CA . PHE B 1 383 ? 2.732 25.375 20 1 84.69 383 PHE B CA 1
ATOM 6240 C C . PHE B 1 383 ? 2.641 26.797 20.531 1 84.69 383 PHE B C 1
ATOM 6242 O O . PHE B 1 383 ? 1.997 27.641 19.906 1 84.69 383 PHE B O 1
ATOM 6249 N N . ALA B 1 384 ? 3.262 26.984 21.609 1 86.25 384 ALA B N 1
ATOM 6250 C CA . ALA B 1 384 ? 3.385 28.266 22.312 1 86.25 384 ALA B CA 1
ATOM 6251 C C . ALA B 1 384 ? 4.621 28.281 23.203 1 86.25 384 ALA B C 1
ATOM 6253 O O . ALA B 1 384 ? 5.273 27.25 23.391 1 86.25 384 ALA B O 1
ATOM 6254 N N . PRO B 1 385 ? 4.91 29.516 23.609 1 89.25 385 PRO B N 1
ATOM 6255 C CA . PRO B 1 385 ? 6.082 29.547 24.484 1 89.25 385 PRO B CA 1
ATOM 6256 C C . PRO B 1 385 ? 5.969 28.578 25.656 1 89.25 385 PRO B C 1
ATOM 6258 O O . PRO B 1 385 ? 5.023 28.672 26.453 1 89.25 385 PRO B O 1
ATOM 6261 N N . GLY B 1 386 ? 6.848 27.719 25.719 1 92.94 386 GLY B N 1
ATOM 6262 C CA . GLY B 1 386 ? 6.902 26.75 26.812 1 92.94 386 GLY B CA 1
ATOM 6263 C C . GLY B 1 386 ? 5.941 25.594 26.625 1 92.94 386 GLY B C 1
ATOM 6264 O O . GLY B 1 386 ? 5.836 24.734 27.5 1 92.94 386 GLY B O 1
ATOM 6265 N N . VAL B 1 387 ? 5.148 25.578 25.641 1 93.94 387 VAL B N 1
ATOM 6266 C CA . VAL B 1 387 ? 4.168 24.531 25.391 1 93.94 387 VAL B CA 1
ATOM 6267 C C . VAL B 1 387 ? 4.5 23.797 24.094 1 93.94 387 VAL B C 1
ATOM 6269 O O . VAL B 1 387 ? 4.738 24.438 23.062 1 93.94 387 VAL B O 1
ATOM 6272 N N . TRP B 1 388 ? 4.539 22.438 24.141 1 94.25 388 TRP B N 1
ATOM 6273 C CA . TRP B 1 388 ? 4.875 21.609 22.984 1 94.25 388 TRP B CA 1
ATOM 6274 C C . TRP B 1 388 ? 3.693 20.734 22.578 1 94.25 388 TRP B C 1
ATOM 6276 O O . TRP B 1 388 ? 2.975 20.219 23.422 1 94.25 388 TRP B O 1
ATOM 6286 N N . HIS B 1 389 ? 3.488 20.688 21.281 1 94.25 389 HIS B N 1
ATOM 6287 C CA . HIS B 1 389 ? 2.689 19.609 20.703 1 94.25 389 HIS B CA 1
ATOM 6288 C C . HIS B 1 389 ? 3.42 18.266 20.797 1 94.25 389 HIS B C 1
ATOM 6290 O O . HIS B 1 389 ? 4.445 18.062 20.156 1 94.25 389 HIS B O 1
ATOM 6296 N N . CYS B 1 390 ? 2.861 17.422 21.625 1 95.5 390 CYS B N 1
ATOM 6297 C CA . CYS B 1 390 ? 3.48 16.125 21.859 1 95.5 390 CYS B CA 1
ATOM 6298 C C . CYS B 1 390 ? 2.586 15 21.344 1 95.5 390 CYS B C 1
ATOM 6300 O O . CYS B 1 390 ? 1.364 15.148 21.297 1 95.5 390 CYS B O 1
ATOM 6302 N N . VAL B 1 391 ? 3.23 13.969 20.891 1 95.88 391 VAL B N 1
ATOM 6303 C CA . VAL B 1 391 ? 2.543 12.711 20.625 1 95.88 391 VAL B CA 1
ATOM 6304 C C . VAL B 1 391 ? 3.055 11.625 21.562 1 95.88 391 VAL B C 1
ATOM 6306 O O . VAL B 1 391 ? 4.246 11.297 21.562 1 95.88 391 VAL B O 1
ATOM 6309 N N . PHE B 1 392 ? 2.199 11.086 22.422 1 96.62 392 PHE B N 1
ATOM 6310 C CA . PHE B 1 392 ? 2.52 9.953 23.281 1 96.62 392 PHE B CA 1
ATOM 6311 C C . PHE B 1 392 ? 2.154 8.633 22.594 1 96.62 392 PHE B C 1
ATOM 6313 O O . PHE B 1 392 ? 0.978 8.367 22.344 1 96.62 392 PHE B O 1
ATOM 6320 N N . ASP B 1 393 ? 3.174 7.855 22.328 1 94.75 393 ASP B N 1
ATOM 6321 C CA . ASP B 1 393 ? 2.961 6.562 21.688 1 94.75 393 ASP B CA 1
ATOM 6322 C C . ASP B 1 393 ? 2.811 5.449 22.719 1 94.75 393 ASP B C 1
ATOM 6324 O O . ASP B 1 393 ? 3.762 5.125 23.438 1 94.75 393 ASP B O 1
ATOM 6328 N N . VAL B 1 394 ? 1.633 4.855 22.719 1 96.25 394 VAL B N 1
ATOM 6329 C CA . VAL B 1 394 ? 1.364 3.742 23.625 1 96.25 394 VAL B CA 1
ATOM 6330 C C . VAL B 1 394 ? 1.377 2.428 22.844 1 96.25 394 VAL B C 1
ATOM 6332 O O . VAL B 1 394 ? 0.594 2.246 21.906 1 96.25 394 VAL B O 1
ATOM 6335 N N . CYS B 1 395 ? 2.248 1.557 23.188 1 92.06 395 CYS B N 1
ATOM 6336 C CA . CYS B 1 395 ? 2.299 0.213 22.625 1 92.06 395 CYS B CA 1
ATOM 6337 C C . CYS B 1 395 ? 1.549 -0.778 23.5 1 92.06 395 CYS B C 1
ATOM 6339 O O . CYS B 1 395 ? 1.786 -0.843 24.719 1 92.06 395 CYS B O 1
ATOM 6341 N N . ILE B 1 396 ? 0.615 -1.49 22.906 1 93.44 396 ILE B N 1
ATOM 6342 C CA . ILE B 1 396 ? -0.185 -2.471 23.625 1 93.44 396 ILE B CA 1
ATOM 6343 C C . ILE B 1 396 ? 0.134 -3.875 23.125 1 93.44 396 ILE B C 1
ATOM 6345 O O . ILE B 1 396 ? -0.047 -4.168 21.938 1 93.44 396 ILE B O 1
ATOM 6349 N N . THR B 1 397 ? 0.64 -4.723 23.844 1 86.38 397 THR B N 1
ATOM 6350 C CA . THR B 1 397 ? 0.972 -6.094 23.469 1 86.38 397 THR B CA 1
ATOM 6351 C C . THR B 1 397 ? 0.203 -7.086 24.344 1 86.38 397 THR B C 1
ATOM 6353 O O . THR B 1 397 ? -0.307 -6.727 25.406 1 86.38 397 THR B O 1
ATOM 6356 N N . SER B 1 398 ? -0.047 -8.273 23.672 1 78.19 398 SER B N 1
ATOM 6357 C CA . SER B 1 398 ? -0.711 -9.312 24.453 1 78.19 398 SER B CA 1
ATOM 6358 C C . SER B 1 398 ? 0.273 -10.031 25.359 1 78.19 398 SER B C 1
ATOM 6360 O O . SER B 1 398 ? 1.444 -10.195 25.016 1 78.19 398 SER B O 1
ATOM 6362 N N . SER B 1 399 ? -0.021 -10.195 26.625 1 62.16 399 SER B N 1
ATOM 6363 C CA . SER B 1 399 ? 0.809 -10.945 27.562 1 62.16 399 SER B CA 1
ATOM 6364 C C . SER B 1 399 ? 0.867 -12.422 27.172 1 62.16 399 SER B C 1
ATOM 6366 O O . SER B 1 399 ? -0.163 -13.039 26.891 1 62.16 399 SER B O 1
ATOM 6368 N N . MET B 1 400 ? 1.652 -12.844 26.281 1 48.25 400 MET B N 1
ATOM 6369 C CA . MET B 1 400 ? 1.766 -14.289 26.078 1 48.25 400 MET B CA 1
ATOM 6370 C C . MET B 1 400 ? 1.576 -15.031 27.406 1 48.25 400 MET B C 1
ATOM 6372 O O . MET B 1 400 ? 2.223 -14.703 28.406 1 48.25 400 MET B O 1
ATOM 6376 N N . SER B 1 401 ? 0.445 -15.383 27.75 1 38.03 401 SER B N 1
ATOM 6377 C CA . SER B 1 401 ? 0.447 -16.391 28.797 1 38.03 401 SER B CA 1
ATOM 6378 C C . SER B 1 401 ? 1.523 -17.453 28.547 1 38.03 401 SER B C 1
ATOM 6380 O O . SER B 1 401 ? 1.558 -18.078 27.484 1 38.03 401 SER B O 1
ATOM 6382 N N . ILE B 1 402 ? 2.719 -17.297 28.922 1 33.41 402 ILE B N 1
ATOM 6383 C CA . ILE B 1 402 ? 3.562 -18.469 29.094 1 33.41 402 ILE B CA 1
ATOM 6384 C C . ILE B 1 402 ? 2.732 -19.625 29.656 1 33.41 402 ILE B C 1
ATOM 6386 O O . ILE B 1 402 ? 2.227 -19.562 30.781 1 33.41 402 ILE B O 1
ATOM 6390 N N . SER B 1 403 ? 1.823 -20.125 28.906 1 31.2 403 SER B N 1
ATOM 6391 C CA . SER B 1 403 ? 1.322 -21.406 29.422 1 31.2 403 SER B CA 1
ATOM 6392 C C . SER B 1 403 ? 2.436 -22.219 30.062 1 31.2 403 SER B C 1
ATOM 6394 O O . SER B 1 403 ? 3.484 -22.438 29.469 1 31.2 403 SER B O 1
ATOM 6396 N N . SER B 1 404 ? 2.508 -22.234 31.391 1 30.38 404 SER B N 1
ATOM 6397 C CA . SER B 1 404 ? 3.16 -23.234 32.219 1 30.38 404 SER B CA 1
ATOM 6398 C C . SER B 1 404 ? 2.971 -24.641 31.641 1 30.38 404 SER B C 1
ATOM 6400 O O . SER B 1 404 ? 1.84 -25.094 31.453 1 30.38 404 SER B O 1
ATOM 6402 N N . SER B 1 405 ? 3.76 -25.094 30.672 1 27.69 405 SER B N 1
ATOM 6403 C CA . SER B 1 405 ? 3.873 -26.531 30.469 1 27.69 405 SER B CA 1
ATOM 6404 C C . SER B 1 405 ? 3.746 -27.281 31.797 1 27.69 405 SER B C 1
ATOM 6406 O O . SER B 1 405 ? 4.52 -27.047 32.719 1 27.69 405 SER B O 1
ATOM 6408 N N . SER B 1 406 ? 2.541 -27.688 32.188 1 26.88 406 SER B N 1
ATOM 6409 C CA . SER B 1 406 ? 2.281 -28.719 33.188 1 26.88 406 SER B CA 1
ATOM 6410 C C . SER B 1 406 ? 3.342 -29.812 33.125 1 26.88 406 SER B C 1
ATOM 6412 O O . SER B 1 406 ? 3.787 -30.203 32.031 1 26.88 406 SER B O 1
ATOM 6414 N N . SER B 1 407 ? 4.105 -30.031 34.219 1 27.02 407 SER B N 1
ATOM 6415 C CA . SER B 1 407 ? 4.914 -31.141 34.719 1 27.02 407 SER B CA 1
ATOM 6416 C C . SER B 1 407 ? 4.242 -32.469 34.438 1 27.02 407 SER B C 1
ATOM 6418 O O . SER B 1 407 ? 3.131 -32.719 34.906 1 27.02 407 SER B O 1
ATOM 6420 N N . ILE B 1 408 ? 4.41 -33.125 33.281 1 26.98 408 ILE B N 1
ATOM 6421 C CA . ILE B 1 408 ? 4.199 -34.562 33.156 1 26.98 408 ILE B CA 1
ATOM 6422 C C . ILE B 1 408 ? 4.816 -35.281 34.344 1 26.98 408 ILE B C 1
ATOM 6424 O O . ILE B 1 408 ? 6.031 -35.219 34.562 1 26.98 408 ILE B O 1
ATOM 6428 N N . SER B 1 409 ? 4.086 -35.219 35.469 1 23.92 409 SER B N 1
ATOM 6429 C CA . SER B 1 409 ? 4.355 -36.219 36.531 1 23.92 409 SER B CA 1
ATOM 6430 C C . SER B 1 409 ? 4.516 -37.625 35.938 1 23.92 409 SER B C 1
ATOM 6432 O O . SER B 1 409 ? 3.688 -38.062 35.125 1 23.92 409 SER B O 1
ATOM 6434 N N . ASN B 1 410 ? 5.797 -38.031 35.688 1 23.86 410 ASN B N 1
ATOM 6435 C CA . ASN B 1 410 ? 6.27 -39.406 35.562 1 23.86 410 ASN B CA 1
ATOM 6436 C C . ASN B 1 410 ? 5.566 -40.344 36.562 1 23.86 410 ASN B C 1
ATOM 6438 O O . ASN B 1 410 ? 5.84 -40.281 37.781 1 23.86 410 ASN B O 1
ATOM 6442 N N . ASN B 1 411 ? 4.238 -40.312 36.594 1 21.14 411 ASN B N 1
ATOM 6443 C CA . ASN B 1 411 ? 3.707 -41.438 37.375 1 21.14 411 ASN B CA 1
ATOM 6444 C C . ASN B 1 411 ? 4.316 -42.781 36.906 1 21.14 411 ASN B C 1
ATOM 6446 O O . ASN B 1 411 ? 4.312 -43.094 35.719 1 21.14 411 ASN B O 1
ATOM 6450 N N . SER B 1 412 ? 5.359 -43.312 37.75 1 24.56 412 SER B N 1
ATOM 6451 C CA . SER B 1 412 ? 5.949 -44.625 38 1 24.56 412 SER B CA 1
ATOM 6452 C C . SER B 1 412 ? 4.883 -45.719 38.062 1 24.56 412 SER B C 1
ATOM 6454 O O . SER B 1 412 ? 5.195 -46.875 38.281 1 24.56 412 SER B O 1
ATOM 6456 N N . THR B 1 413 ? 3.662 -45.656 37.469 1 22.48 413 THR B N 1
ATOM 6457 C CA . THR B 1 413 ? 3.271 -47.062 37.5 1 22.48 413 THR B CA 1
ATOM 6458 C C . THR B 1 413 ? 4.012 -47.875 36.438 1 22.48 413 THR B C 1
ATOM 6460 O O . THR B 1 413 ? 4.227 -47.406 35.344 1 22.48 413 THR B O 1
#

Sequence (826 aa):
MEPHQSGNQNCHRKSKQRQVNPITAAALTWIATTLSPTNSDNNDQDSRFEQLLSSAPKRFTIYEPLALLPTGSFASEPWASVLQTCDEAARNSLWSSILEQISKAGQGKVTHLAVNEGIPLHKDGEEAENVRRSPSGLKLLFGDFGPAGVVGEEGDEEKEPTERDFEEAFWVGTKQNGIVQTWAPRWTMFSRGNVKEKARVLGGGDRWAVDMYAGIGYFVFSYAKLGMRVLCWEINPWSVEGLRRGALANKWTVRVVQGEDLKLSMEALLASGEQIVIFLESNERAGERIQEAQARGLVRDIEHVNGGFLPTSEPVWRSAWEMTGLTEEAAWLHLHENVGVEDITSRRMSIQGMFEAWAAEDGSSGRRRRVPRVEHVEQVKTFAPGVWHCVFDVCITSSMSISSSSSISNNSTMEPHQSGNQNCHRKSKQRQVNPITAAALTWIATTLSPTNSDNNDQDSRFEQLLSSAPKRFTIYEPLALLPTGSFASEPWASVLQTCDEAARNSLWSSILEQISKAGQGKVTHLAVNEGIPLHKDGEEAENVRRSPSGLKLLFGDFGPAGVVGEEGDEEKEPTERDFEEAFWVGTKQNGIVQTWAPRWTMFSRGNVKEKARVLGGGDRWAVDMYAGIGYFVFSYAKLGMRVLCWEINPWSVEGLRRGALANKWTVRVVQGEDLKLSMEALLASGEQIVIFLESNERAGERIQEAQARGLVRDIEHVNGGFLPTSEPVWRSAWEMTGLTEEAAWLHLHENVGVEDITSRRMSIQGMFEAWAAEDGSSGRRRRVPRVEHVEQVKTFAPGVWHCVFDVCITSSMSISSSSSISNNST

InterPro domains:
  IPR026274 tRNA wybutosine synthesizing protein 2 [PIRSF038972] (28-397)
  IPR029063 S-adenosyl-L-methionine-dependent methyltransferase superfamily [G3DSA:3.40.50.150] (170-399)
  IPR029063 S-adenosyl-L-methionine-dependent methyltransferase superfamily [SSF53335] (50-396)
  IPR030382 SAM-dependent methyltransferase TRM5/TYW2-type [PS51684] (102-398)
  IPR056743 TRM5/TYW2-like, methyltransferase domain [PF02475] (177-256)

Foldseek 3Di:
DDDPPPPPPPPPPPPPPPDDQLLLVLLVVLCVVPVDDDDDDPPVSVVLSVVQSVQAFRDWDCFVQEIETEPCGLVDPSSVVVVVPDDPVSQASSVQSSQVSVVVVPPHRYQWYKYADDQDQPDVPDPHGPPQSFRQVIGGRGDDQADLPQQPDPPPPRHDDDPVRVVRGDKTWDDAPNDIDMDRNRGHDDDPPCNVVVCVVVPPDAAEEEELDQFLNPCVVVCVVVVHAYEYEHQDVVRVVSNVVVCVVVPFFEAEQDDPSVVDALCVQPVVPGSYYYYNDHSVCVLVNLVRCVVVVNDAAHAEYEQPDPQWSVVCVVSVLVSRQRHAFKHKYKTKHKDFPVCQVVVQVVVQVVSVVVQVVCVVVVGFRKHKDQPDKDFDDADDVRITTIIGMIMIGGPPPPPPPPPPPPPPD/DDDPPPPPPPPPPPPPPPPPQLLLVLLVVLCVVPVDDDDDDPPVSVVLSVVQSVQAFRDWDDFVQEIETEPCGLVDPSSVVVVVPDDPVSQQSSVVSSQVSVVVVPPHRYQWYKYADDQDQPDVPDPHGPPQSFRQVIGGRGDDQADLPQQPDPPPPRHDDDPVRVVRGDKTWDDAPNDIDMDRNRGHDDDPPCNVVVCVVVPPDAAEEEELDQFLNPCVVVCVVVVHAYEYEHQDVVRVVSNVVVCVVVPFFEAEQDDPSVVDALCVQPVVPGSYYYYNDHSVCVLVNLVRCVVVVNDAAHAEYEQPDPQWSVVCVVSVLVSRLRHAFKHKYKTKHKDFPVCQVVVQVVVQVVSVVVQVVCVVVVGFRKHKDQPDKDFDDADDVRITTIIGMIMIGGDPPPPPPPPPPPPPD

Solvent-accessible surface area (backbone atoms only — not comparable to full-atom values): 45580 Å² total; per-residue (Å²): 135,80,82,79,77,78,79,78,75,74,74,74,71,74,72,73,76,77,79,71,54,34,50,53,52,23,48,51,54,37,43,60,70,72,61,60,72,92,82,71,77,64,67,65,54,49,53,51,50,50,49,43,61,71,60,45,56,87,62,70,48,75,34,51,36,31,36,36,28,49,66,67,55,56,56,46,68,69,37,39,54,51,59,68,71,44,53,67,69,59,52,48,51,41,50,51,38,28,36,50,37,40,32,69,69,64,79,44,65,40,71,31,38,33,33,44,47,71,62,51,67,41,38,90,96,44,92,50,67,32,82,73,41,42,27,79,51,50,40,80,74,40,65,80,61,39,80,79,74,49,70,41,62,88,86,52,82,59,46,74,75,48,72,66,52,61,70,54,39,35,69,28,35,49,73,56,96,90,40,49,38,25,37,30,60,74,58,27,65,79,73,72,74,46,52,64,53,39,44,54,73,53,40,96,54,70,46,27,32,36,27,53,46,21,52,35,31,68,56,51,47,39,44,42,58,50,41,26,33,35,45,30,17,29,70,45,67,57,23,46,50,14,21,51,54,12,36,49,74,65,69,43,51,69,42,82,36,43,79,75,54,63,73,54,52,56,68,67,72,54,64,82,60,54,38,30,39,38,34,62,37,63,49,82,51,46,49,60,52,50,50,53,25,36,74,70,69,74,50,51,36,28,38,36,35,35,29,66,34,76,61,58,30,66,92,50,47,66,49,53,57,60,62,35,69,64,29,70,62,62,25,37,37,40,42,21,29,59,35,42,65,89,43,47,67,62,48,52,51,50,52,42,50,53,48,46,50,53,33,50,52,33,43,75,69,72,41,78,54,49,45,65,38,69,76,45,76,42,79,65,47,79,72,45,93,64,27,27,34,30,33,43,30,32,39,35,34,55,59,72,71,73,71,74,78,74,78,78,71,78,72,83,120,135,80,83,79,78,76,78,78,76,74,74,73,70,72,71,74,75,77,79,72,53,34,50,54,53,25,49,52,54,37,44,60,70,73,62,58,72,90,81,73,79,64,66,63,54,50,51,50,52,48,50,44,60,71,61,45,55,86,61,69,46,75,34,51,35,31,36,36,28,48,66,68,57,56,56,47,70,68,38,38,55,52,60,68,69,43,53,68,68,60,51,47,50,41,50,52,36,28,34,49,36,41,31,69,70,64,79,44,65,39,72,29,38,32,33,43,49,70,62,52,68,42,39,91,98,43,92,49,68,31,82,73,42,44,27,78,51,51,41,81,73,39,66,81,62,39,80,80,73,48,69,41,61,87,86,50,82,60,46,75,76,48,71,66,52,61,69,54,37,36,69,29,37,50,72,56,96,89,40,52,36,26,37,30,59,75,56,27,65,79,73,73,75,47,52,61,54,40,45,54,72,54,40,95,57,71,46,29,32,36,27,53,45,21,51,36,30,69,56,51,49,37,43,44,58,52,40,26,32,33,46,31,17,30,70,44,65,55,23,46,50,12,23,52,55,13,36,51,75,64,69,44,51,70,41,82,35,42,78,75,54,63,72,54,53,56,68,68,71,53,64,82,61,54,37,31,38,38,34,61,36,63,48,82,52,47,49,59,52,49,49,52,24,35,75,71,68,74,50,49,36,27,36,35,34,37,29,65,35,77,62,57,29,66,91,50,48,65,46,53,57,59,64,34,71,61,29,72,62,61,25,36,37,39,40,23,29,58,36,43,66,89,42,46,67,62,48,51,52,49,52,40,51,54,47,46,51,52,32,52,52,34,45,76,69,71,42,80,54,49,46,67,37,69,75,44,77,42,80,65,48,76,73,46,94,64,27,28,33,30,35,42,31,33,40,35,32,56,59,71,72,73,70,73,78,75,78,77,73,78,72,81,120

pLDDT: mean 83.95, std 18.62, range [21.14, 98.56]

Nearest PDB structures (foldseek):
  3gdh-assembly3_C  TM=4.920E-01  e=4.091E-05  Homo sapiens
  3egi-assembly1_D  TM=5.127E-01  e=1.585E-04  Homo sapiens
  3m70-assembly1_A  TM=4.140E-01  e=3.007E-05  Haemophilus influenzae
  7nmk-assembly1_A  TM=4.955E-01  e=2.933E-04  Mycobacterium tuberculosis H37Rv
  7zkg-assembly1_A  TM=3.640E-01  e=1.285E-03  Streptomyces griseofuscus

Radius of gyration: 35.2 Å; Cα contacts (8 Å, |Δi|>4): 1409; chains: 2; bounding box: 133×115×96 Å

Secondary structure (DSSP, 8-state):
---------------------HHHHHHHHHIIIII--SSS-HHHHHHHHHHHHHHS----EEETTEEEEPTTTT-SHHHHHHHHHS-HHHHHHHHHHHHHHHHHTTS----EEEE-----SB-TT-SSB-TT---TTPEEEES----SSSS--TTS---PPPHHHHHHS--EEEEETTEEEEE-TTT----GGGHHHHHHHH-SS--EEEESS-TTTTTHHHHHHTT-EEEEEES-HHHHHHHHHHHHHTT--EEEE-GGGGGS-HHHHHTT--SEEEEES-GGGHHHHHHHHHHTTS---EEEEEE--SSB-GGGHHHHHHHTTT-SSEEEEEEEEEEEGGGHHHHHHHHHHHHHHHHHHHHHTTPPPEEEEEEEEEEEEEEETTEEEEEEEEEEEE---------------/---------------------HHHHHHHHHIIIII--SSS-HHHHHHHHHHHHHHS----EEETTEEEEPTTTT-SHHHHHHHHHS-HHHHHHHHHHHHHHHHHTTS----EEEE-----SB-TT-SSB-TT---TTPEEEES----SSSS--TTS---PPPHHHHHHS--EEEEETTEEEEE-TTT----GGGHHHHHHHH-SS--EEEESS-TTTTTHHHHHHTT-EEEEEES-HHHHHHHHHHHHHTT--EEEE-GGGGGS-HHHHHTT--SEEEEES-GGGHHHHHHHHHHTTS---EEEEEE--SSB-GGGHHHHHHHTTT-SSEEEEEEEEEEEGGGHHHHHHHHHHHHHHHHHHHHHTTPPPEEEEEEEEEEEEEEETTEEEEEEEEEEEE---------------